Protein AF-A0A2N1J8H8-F1 (afdb_monomer)

Sequence (766 aa):
MTPIATALTHAVAGLRYPIVVGPMANAAGGALAGAVSRAGALGFIGAGYFTEAKLEAEVAEARAVLGEARDARLGVGIGFLVWKLQEAPQAARGLLDSALAHRPCALWLSFGDADATAAWAAYVRERDAAVRGTLDPIRLFYTACTLHEAQCIAETGDADVLVLQGHEAGGHGSEASPSRDNFLASVLRARSTWSVPKQPVLLTAGGMCTGNAVAAQLAFGADGAVLGTRFLPTHESMYTDAQKQCVLRATEKDTLRSLAFDEARNTLGWPTGVDGRGLRNATVADYEAALRTHSAPGAVPGAAARQQRYKEAVIQGDTDRIITWAGTGVGQVHALSSAADAVDAVAQALVADEEIEFGSLGDRAGTSELEADAVQERLLGEGPGTPTSEAPQHYGSAVAPVLSYCMASISMTVINKFTVSGAGFTMNLLVLLCQCAVGILMVYAAKMLGYIQLRDLNMRDVKAWFPISTMLVFVIWTGSKALQFMDIPIYTIFKNLTIILIAYGEVLWFDGHITRLVFISFLLMVLSSFVAAWPDIVGGEPAAVVPHARALATAQAAQAAAPAAQGWALGQNGYLWMLTNCLVSAVFVLVMRKRIKLTGFKDWDTMFYNNLLSIPVLLVMSLLLENWSAETLERNFPHQRRGSLILAVALSGTGGVAISYTTAWCIRTTSSTTYSMVGALNKLPLALSGMVFFGNRATIYNSLGIAIGFLAGIVYAVGKNKQAEAARLANTAATGTATVHAAGGGHGSDPKGVIPTHTRAHVRND

Foldseek 3Di:
DAFDDFLCCVLFPQARAQEEADADVLWFFLLLQLLLLLLRHEYEHNCAPHALVRVVVRLVSSCVSNVHDQLDARSYEYEYELLSCVVPVVRSLVSLLSVLLSNYLAYEYEQDDLVSSLVVLVSSQVSNVVRVPPDDGRAYEYEDQALVSQLSVQQSQRHQEYEHEAPLAWWKDFLPGHHQLVRLVSCVVCVVVRPHPDRHQYEYEHLDQALVVFLVVVVSPHRHYHDHLNCSLEPSTSDDPLLNVLLQPDALVQKDWDCLLCLLVVNPSHPPRMTGIWGDAVSVVVQVVQVVVDDDPDDRPCSVVSNVVQVVCVVVSPSRRDTHIHGSNSNVHNDRYHSSVSSCRSVVSNCVVVPPDPDDDDDDDDDDPPCPVVVVVVVVADDFFFFDDDDQAPPVPQPVLLVLLLVLVVVLVVLCCVQQVDQQRFLPLVLLLLLLVLLLVVLVVCVVVVN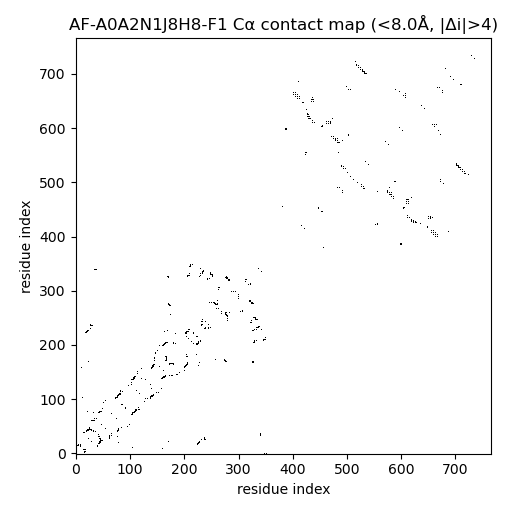DDEHDDDVVCLVLCLVLLLLVVLLVVLLVLLVLQDPPLVLLLLLLVLLVVLVVVCCVPPVDDQDPLLVVLSVLLSVLSCLLCVCVVPVPPPPPDDPSVVSSSVSSNVVVDDPDDDDDPPSNDSVVSSVSSSVSLSCSLSSLLRVCRGRVDALSNQLNSSSVSNNVSSVVCSVVPPDPDPVSCCSNQPPVCNVVSSVSSSVSSVSSSSNSSSLSVSCNSDNSSRSSLSVSLSVLVVVVCCCVPVVPDDDPSNVVSSVSSVVSVVSNVVSVVVVSVVVVVVVVVVVVVVVVVVPDDDDDDDDDDDDDDDDDDDDDDD

InterPro domains:
  IPR004136 Nitronate monooxygenase [cd04730] (15-262)
  IPR013657 HUT1 [PF08449] (404-718)
  IPR013785 Aldolase-type TIM barrel [G3DSA:3.20.20.70] (8-355)
  IPR037185 Multidrug transporter EmrE superfamily [SSF103481] (612-721)

Structure (mmCIF, N/CA/C/O backbone):
data_AF-A0A2N1J8H8-F1
#
_entry.id   AF-A0A2N1J8H8-F1
#
loop_
_atom_site.group_PDB
_atom_site.id
_atom_site.type_symbol
_atom_site.label_atom_id
_atom_site.label_alt_id
_atom_site.label_comp_id
_atom_site.label_asym_id
_atom_site.label_entity_id
_atom_site.label_seq_id
_atom_site.pdbx_PDB_ins_code
_atom_site.Cartn_x
_atom_site.Cartn_y
_atom_site.Cartn_z
_atom_site.occupancy
_atom_site.B_iso_or_equiv
_atom_site.auth_seq_id
_atom_site.auth_comp_id
_atom_site.auth_asym_id
_atom_site.auth_atom_id
_atom_site.pdbx_PDB_model_num
ATOM 1 N N . MET A 1 1 ? -20.606 -19.413 -0.247 1.00 60.94 1 MET A N 1
ATOM 2 C CA . MET A 1 1 ? -19.130 -19.445 -0.331 1.00 60.94 1 MET A CA 1
ATOM 3 C C . MET A 1 1 ? -18.599 -20.199 0.875 1.00 60.94 1 MET A C 1
ATOM 5 O O . MET A 1 1 ? -19.268 -20.176 1.908 1.00 60.94 1 MET A O 1
ATOM 9 N N . THR A 1 2 ? -17.469 -20.889 0.741 1.00 70.06 2 THR A N 1
ATOM 10 C CA . THR A 1 2 ? -16.857 -21.658 1.835 1.00 70.06 2 THR A CA 1
ATOM 11 C C . THR A 1 2 ? -16.294 -20.706 2.904 1.00 70.06 2 THR A C 1
ATOM 13 O O . THR A 1 2 ? -15.737 -19.669 2.541 1.00 70.06 2 THR A O 1
ATOM 16 N N . PRO A 1 3 ? -16.471 -20.990 4.209 1.00 79.00 3 PRO A N 1
ATOM 17 C CA . PRO A 1 3 ? -15.834 -20.221 5.280 1.00 79.00 3 PRO A CA 1
ATOM 18 C C . PRO A 1 3 ? -14.303 -20.260 5.188 1.00 79.00 3 PRO A C 1
ATOM 20 O O . PRO A 1 3 ? -13.740 -21.278 4.794 1.00 79.00 3 PRO A O 1
ATOM 23 N N . ILE A 1 4 ? -13.636 -19.185 5.612 1.00 83.44 4 ILE A N 1
ATOM 24 C CA . ILE A 1 4 ? -12.170 -19.076 5.615 1.00 83.44 4 ILE A CA 1
ATOM 25 C C . ILE A 1 4 ? -11.663 -19.202 7.053 1.00 83.44 4 ILE A C 1
ATOM 27 O O . ILE A 1 4 ? -12.005 -18.393 7.921 1.00 83.44 4 ILE A O 1
ATOM 31 N N . ALA A 1 5 ? -10.837 -20.215 7.308 1.00 87.56 5 ALA A N 1
ATOM 32 C CA . ALA A 1 5 ? -10.277 -20.488 8.629 1.00 87.56 5 ALA A CA 1
ATOM 33 C C . ALA A 1 5 ? -9.035 -19.621 8.909 1.00 87.56 5 ALA A C 1
ATOM 35 O O . ALA A 1 5 ? -8.011 -19.746 8.241 1.00 87.56 5 ALA A O 1
ATOM 36 N N . THR A 1 6 ? -9.113 -18.762 9.926 1.00 92.81 6 THR A N 1
ATOM 37 C CA . THR A 1 6 ? -7.999 -17.980 10.484 1.00 92.81 6 THR A CA 1
ATOM 38 C C . THR A 1 6 ? -8.118 -17.946 12.009 1.00 92.81 6 THR A C 1
ATOM 40 O O . THR A 1 6 ? -9.150 -18.326 12.572 1.00 92.81 6 THR A O 1
ATOM 43 N N . ALA A 1 7 ? -7.098 -17.448 12.718 1.00 94.06 7 ALA A N 1
ATOM 44 C CA . ALA A 1 7 ? -7.204 -17.288 14.169 1.00 94.06 7 ALA A CA 1
ATOM 45 C C . ALA A 1 7 ? -8.368 -16.358 14.570 1.00 94.06 7 ALA A C 1
ATOM 47 O O . ALA A 1 7 ? -9.003 -16.588 15.599 1.00 94.06 7 ALA A O 1
ATOM 48 N N . LEU A 1 8 ? -8.705 -15.360 13.739 1.00 96.06 8 LEU A N 1
ATOM 49 C CA . LEU A 1 8 ? -9.860 -14.488 13.958 1.00 96.06 8 LEU A CA 1
ATOM 50 C C . LEU A 1 8 ? -11.186 -15.254 13.844 1.00 96.06 8 LEU A C 1
ATOM 52 O O . LEU A 1 8 ? -12.030 -15.126 14.733 1.00 96.06 8 LEU A O 1
ATOM 56 N N . THR A 1 9 ? -11.382 -16.045 12.783 1.00 93.81 9 THR A N 1
ATOM 57 C CA . THR A 1 9 ? -12.647 -16.780 12.578 1.00 93.81 9 THR A CA 1
ATOM 58 C C . THR A 1 9 ? -12.840 -17.917 13.579 1.00 93.81 9 THR A C 1
ATOM 60 O O . THR A 1 9 ? -13.972 -18.289 13.871 1.00 93.81 9 THR A O 1
ATOM 63 N N . HIS A 1 10 ? -11.763 -18.401 14.203 1.00 92.56 10 HIS A N 1
ATOM 64 C CA . HIS A 1 10 ? -11.850 -19.294 15.361 1.00 92.56 10 HIS A CA 1
ATOM 65 C C . HIS A 1 10 ? -12.110 -18.551 16.679 1.00 92.56 10 HIS A C 1
ATOM 67 O O . HIS A 1 10 ? -12.786 -19.076 17.564 1.00 92.56 10 HIS A O 1
ATOM 73 N N . ALA A 1 11 ? -11.572 -17.340 16.841 1.00 90.69 11 ALA A N 1
ATOM 74 C CA . ALA A 1 11 ? -11.742 -16.568 18.068 1.00 90.69 11 ALA A CA 1
ATOM 75 C C . ALA A 1 11 ? -13.184 -16.069 18.246 1.00 90.69 11 ALA A C 1
ATOM 77 O O . ALA A 1 11 ? -13.678 -16.016 19.376 1.00 90.69 11 ALA A O 1
ATOM 78 N N . VAL A 1 12 ? -13.870 -15.713 17.157 1.00 91.62 12 VAL A N 1
ATOM 79 C CA . VAL A 1 12 ? -15.234 -15.166 17.189 1.00 91.62 12 VAL A CA 1
ATOM 80 C C . VAL A 1 12 ? -16.218 -16.166 16.587 1.00 91.62 12 VAL A C 1
ATOM 82 O O . VAL A 1 12 ? -16.220 -16.408 15.383 1.00 91.62 12 VAL A O 1
ATOM 85 N N . ALA A 1 13 ? -17.085 -16.730 17.429 1.00 86.81 13 ALA A N 1
ATOM 86 C CA . ALA A 1 13 ? -18.087 -17.701 16.999 1.00 86.81 13 ALA A CA 1
ATOM 87 C C . ALA A 1 13 ? -19.035 -17.115 15.934 1.00 86.81 13 ALA A C 1
ATOM 89 O O . ALA A 1 13 ? -19.522 -15.995 16.076 1.00 86.81 13 ALA A O 1
ATOM 90 N N . GLY A 1 14 ? -19.318 -17.895 14.886 1.00 86.88 14 GLY A N 1
ATOM 91 C CA . GLY A 1 14 ? -20.237 -17.518 13.803 1.00 86.88 14 GLY A CA 1
ATOM 92 C C . GLY A 1 14 ? -19.615 -16.689 12.671 1.00 86.88 14 GLY A C 1
ATOM 93 O O . GLY A 1 14 ? -20.275 -16.463 11.656 1.00 86.88 14 GLY A O 1
ATOM 94 N N . LEU A 1 15 ? -18.349 -16.281 12.800 1.00 93.69 15 LEU A N 1
ATOM 95 C CA . LEU A 1 15 ? -17.641 -15.512 11.781 1.00 93.69 15 LEU A CA 1
ATOM 96 C C . LEU A 1 15 ? -17.184 -16.416 10.620 1.00 93.69 15 LEU A C 1
ATOM 98 O O . LEU A 1 15 ? -16.481 -17.400 10.836 1.00 93.69 15 LEU A O 1
ATOM 102 N N . ARG A 1 16 ? -17.566 -16.085 9.378 1.00 94.12 16 ARG A N 1
ATOM 103 C CA . ARG A 1 16 ? -17.206 -16.866 8.173 1.00 94.12 16 ARG A CA 1
ATOM 104 C C . ARG A 1 16 ? -15.985 -16.323 7.446 1.00 94.12 16 ARG A C 1
ATOM 106 O O . ARG A 1 16 ? -15.246 -17.099 6.846 1.00 94.12 16 ARG A O 1
ATOM 113 N N . TYR A 1 17 ? -15.798 -15.008 7.472 1.00 96.12 17 TYR A N 1
ATOM 114 C CA . TYR A 1 17 ? -14.721 -14.327 6.766 1.00 96.12 17 TYR A CA 1
ATOM 115 C C . TYR A 1 17 ? -13.886 -13.506 7.751 1.00 96.12 17 TYR A C 1
ATOM 117 O O . TYR A 1 17 ? -14.459 -12.881 8.647 1.00 96.12 17 TYR A O 1
ATOM 125 N N . PRO A 1 18 ? -12.553 -13.434 7.585 1.00 96.88 18 PRO A N 1
ATOM 126 C CA . PRO A 1 18 ? -11.658 -12.694 8.475 1.00 96.88 18 PRO A CA 1
ATOM 127 C C . PRO A 1 18 ? -11.700 -11.175 8.205 1.00 96.88 18 PRO A C 1
ATOM 129 O O . PRO A 1 18 ? -10.675 -10.510 8.043 1.00 96.88 18 PRO A O 1
ATOM 132 N N . ILE A 1 19 ? -12.913 -10.630 8.116 1.00 98.06 19 ILE A N 1
ATOM 133 C CA . ILE A 1 19 ? -13.230 -9.248 7.762 1.00 98.06 19 ILE A CA 1
ATOM 134 C C . ILE A 1 19 ? -13.938 -8.617 8.956 1.00 98.06 19 ILE A C 1
ATOM 136 O O . ILE A 1 19 ? -14.915 -9.160 9.471 1.00 98.06 19 ILE A O 1
ATOM 140 N N . VAL A 1 20 ? -13.472 -7.442 9.363 1.00 98.62 20 VAL A N 1
ATOM 141 C CA . VAL A 1 20 ? -14.064 -6.653 10.442 1.00 98.62 20 VAL A CA 1
ATOM 142 C C . VAL A 1 20 ? -14.386 -5.250 9.934 1.00 98.62 20 VAL A C 1
ATOM 144 O O . VAL A 1 20 ? -13.575 -4.623 9.255 1.00 98.62 20 VAL A O 1
ATOM 147 N N . VAL A 1 21 ? -15.551 -4.722 10.294 1.00 98.19 21 VAL A N 1
ATOM 148 C CA . VAL A 1 21 ? -15.883 -3.301 10.141 1.00 98.19 21 VAL A CA 1
ATOM 149 C C . VAL A 1 21 ? -15.755 -2.647 11.506 1.00 98.19 21 VAL A C 1
ATOM 151 O O . VAL A 1 21 ? -16.494 -2.980 12.429 1.00 98.19 21 VAL A O 1
ATOM 154 N N . GLY A 1 22 ? -14.768 -1.760 11.642 1.00 94.62 22 GLY A N 1
ATOM 155 C CA . GLY A 1 22 ? -14.428 -1.143 12.924 1.00 94.62 22 GLY A CA 1
ATOM 156 C C . GLY A 1 22 ? -15.506 -0.186 13.460 1.00 94.62 22 GLY A C 1
ATOM 157 O O . GLY A 1 22 ? -16.370 0.265 12.704 1.00 94.62 22 GLY A O 1
ATOM 158 N N . PRO A 1 23 ? -15.445 0.167 14.757 1.00 96.56 23 PRO A N 1
ATOM 159 C CA . PRO A 1 23 ? -16.376 1.100 15.386 1.00 96.56 23 PRO A CA 1
ATOM 160 C C . PRO A 1 23 ? -16.139 2.530 14.880 1.00 96.56 23 PRO A C 1
ATOM 162 O O . PRO A 1 23 ? -15.254 3.242 15.350 1.00 96.56 23 PRO A O 1
ATOM 165 N N . MET A 1 24 ? -16.939 2.972 13.911 1.00 96.12 24 MET A N 1
ATOM 166 C CA . MET A 1 24 ? -16.829 4.310 13.321 1.00 96.12 24 MET A CA 1
ATOM 167 C C . MET A 1 24 ? -17.921 5.234 13.873 1.00 96.12 24 MET A C 1
ATOM 169 O O . MET A 1 24 ? -19.064 5.184 13.428 1.00 96.12 24 MET A O 1
ATOM 173 N N . ALA A 1 25 ? -17.593 6.103 14.830 1.00 90.62 25 ALA A N 1
ATOM 174 C CA . ALA A 1 25 ? -18.580 7.005 15.428 1.00 90.62 25 ALA A CA 1
ATOM 175 C C . ALA A 1 25 ? -19.262 7.909 14.376 1.00 90.62 25 ALA A C 1
ATOM 177 O O . ALA A 1 25 ? -18.596 8.666 13.668 1.00 90.62 25 ALA A O 1
ATOM 178 N N . ASN A 1 26 ? -20.598 7.887 14.329 1.00 90.06 26 ASN A N 1
ATOM 179 C CA . ASN A 1 26 ? -21.436 8.570 13.326 1.00 90.06 26 ASN A CA 1
ATOM 180 C C . ASN A 1 26 ? -21.254 8.076 11.874 1.00 90.06 26 ASN A C 1
ATOM 182 O O . ASN A 1 26 ? -21.607 8.793 10.941 1.00 90.06 26 ASN A O 1
ATOM 186 N N . ALA A 1 27 ? -20.690 6.883 11.666 1.00 94.25 27 ALA A N 1
ATOM 187 C CA . ALA A 1 27 ? -20.627 6.240 10.349 1.00 94.25 27 ALA A CA 1
ATOM 188 C C . ALA A 1 27 ? -21.101 4.783 10.416 1.00 94.25 27 ALA A C 1
ATOM 190 O O . ALA A 1 27 ? -21.915 4.352 9.605 1.00 94.25 27 ALA A O 1
ATOM 191 N N . ALA A 1 28 ? -20.627 4.047 11.422 1.00 90.88 28 ALA A N 1
ATOM 192 C CA . ALA A 1 28 ? -21.124 2.736 11.792 1.00 90.88 28 ALA A CA 1
ATOM 193 C C . ALA A 1 28 ? -22.205 2.877 12.870 1.00 90.88 28 ALA A C 1
ATOM 195 O O . ALA A 1 28 ? -21.970 3.478 13.920 1.00 90.88 28 ALA A O 1
ATOM 196 N N . GLY A 1 29 ? -23.370 2.301 12.589 1.00 95.31 29 GLY A N 1
ATOM 197 C CA . GLY A 1 29 ? -24.490 2.150 13.514 1.00 95.31 29 GLY A CA 1
ATOM 198 C C . GLY A 1 29 ? -24.953 0.696 13.582 1.00 95.31 29 GLY A C 1
ATOM 199 O O . GLY A 1 29 ? -24.333 -0.193 12.987 1.00 95.31 29 GLY A O 1
ATOM 200 N N . GLY A 1 30 ? -26.055 0.462 14.286 1.00 97.94 30 GLY A N 1
ATOM 201 C CA . GLY A 1 30 ? -26.683 -0.839 14.468 1.00 97.94 30 GLY A CA 1
ATOM 202 C C . GLY A 1 30 ? -27.010 -1.521 13.146 1.00 97.94 30 GLY A C 1
ATOM 203 O O . GLY A 1 30 ? -26.652 -2.685 12.955 1.00 97.94 30 GLY A O 1
ATOM 204 N N . ALA A 1 31 ? -27.595 -0.775 12.202 1.00 98.44 31 ALA A N 1
ATOM 205 C CA . ALA A 1 31 ? -27.906 -1.276 10.864 1.00 98.44 31 ALA A CA 1
ATOM 206 C C . ALA A 1 31 ? -26.677 -1.848 10.137 1.00 98.44 31 ALA A C 1
ATOM 208 O O . ALA A 1 31 ? -26.690 -3.007 9.716 1.00 98.44 31 ALA A O 1
ATOM 209 N N . LEU A 1 32 ? -25.596 -1.062 10.020 1.00 98.69 32 LEU A N 1
ATOM 210 C CA . LEU A 1 32 ? -24.372 -1.498 9.341 1.00 98.69 32 LEU A CA 1
ATOM 211 C C . LEU A 1 32 ? -23.721 -2.677 10.068 1.00 98.69 32 LEU A C 1
ATOM 213 O O . LEU A 1 32 ? -23.362 -3.667 9.432 1.00 98.69 32 LEU A O 1
ATOM 217 N N . ALA A 1 33 ? -23.590 -2.593 11.394 1.00 98.56 33 ALA A N 1
ATOM 218 C CA . ALA A 1 33 ? -22.957 -3.642 12.184 1.00 98.56 33 ALA A CA 1
ATOM 219 C C . ALA A 1 33 ? -23.712 -4.977 12.063 1.00 98.56 33 ALA A C 1
ATOM 221 O O . ALA A 1 33 ? -23.093 -6.023 11.844 1.00 98.56 33 ALA A O 1
ATOM 222 N N . GLY A 1 34 ? -25.046 -4.939 12.141 1.00 98.25 34 GLY A N 1
ATOM 223 C CA . GLY A 1 34 ? -25.900 -6.110 11.969 1.00 98.25 34 GLY A CA 1
ATOM 224 C C . GLY A 1 34 ? -25.837 -6.677 10.550 1.00 98.25 34 GLY A C 1
ATOM 225 O O . GLY A 1 34 ? -25.728 -7.890 10.381 1.00 98.25 34 GLY A O 1
ATOM 226 N N . ALA A 1 35 ? -25.840 -5.824 9.520 1.00 98.56 35 ALA A N 1
ATOM 227 C CA . ALA A 1 35 ? -25.826 -6.266 8.124 1.00 98.56 35 ALA A CA 1
ATOM 228 C C . AL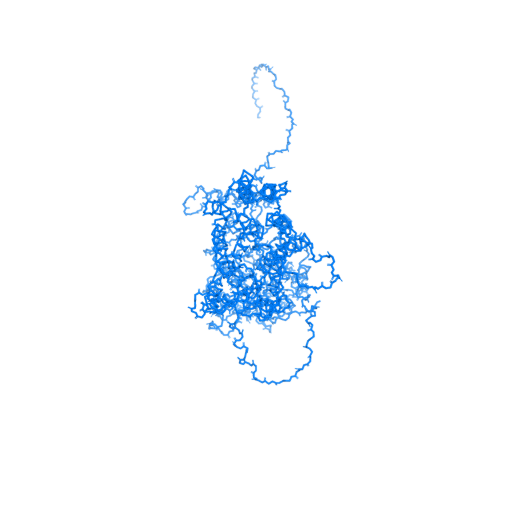A A 1 35 ? -24.499 -6.941 7.744 1.00 98.56 35 ALA A C 1
ATOM 230 O O . ALA A 1 35 ? -24.507 -8.011 7.133 1.00 98.56 35 ALA A O 1
ATOM 231 N N . VAL A 1 36 ? -23.372 -6.365 8.176 1.00 98.50 36 VAL A N 1
ATOM 232 C CA . VAL A 1 36 ? -22.028 -6.954 8.038 1.00 98.50 36 VAL A CA 1
ATOM 233 C C . VAL A 1 36 ? -21.953 -8.306 8.748 1.00 98.50 36 VAL A C 1
ATOM 235 O O . VAL A 1 36 ? -21.446 -9.277 8.180 1.00 98.50 36 VAL A O 1
ATOM 238 N N . SER A 1 37 ? -22.500 -8.387 9.964 1.00 98.12 37 SER A N 1
ATOM 239 C CA . SER A 1 37 ? -22.443 -9.606 10.778 1.00 98.12 37 SER A CA 1
ATOM 240 C C . SER A 1 37 ? -23.304 -10.730 10.207 1.00 98.12 37 SER A C 1
ATOM 242 O O . SER A 1 37 ? -22.849 -11.865 10.068 1.00 98.12 37 SER A O 1
ATOM 244 N N . ARG A 1 38 ? -24.502 -10.402 9.712 1.00 97.25 38 ARG A N 1
ATOM 245 C CA . ARG A 1 38 ? -25.360 -11.335 8.966 1.00 97.25 38 ARG A CA 1
ATOM 246 C C . ARG A 1 38 ? -24.676 -11.866 7.698 1.00 97.25 38 ARG A C 1
ATOM 248 O O . ARG A 1 38 ? -24.792 -13.052 7.370 1.00 97.25 38 ARG A O 1
ATOM 255 N N . ALA A 1 39 ? -23.923 -11.010 7.005 1.00 96.81 39 ALA A N 1
ATOM 256 C CA . ALA A 1 39 ? -23.149 -11.380 5.821 1.00 96.81 39 ALA A CA 1
ATOM 257 C C . ALA A 1 39 ? -21.920 -12.260 6.136 1.00 96.81 39 ALA A C 1
ATOM 259 O O . ALA A 1 39 ? -21.361 -12.878 5.230 1.00 96.81 39 ALA A O 1
ATOM 260 N N . GLY A 1 40 ? -21.568 -12.453 7.412 1.00 95.44 40 GLY A N 1
ATOM 261 C CA . GLY A 1 40 ? -20.526 -13.387 7.855 1.00 95.44 40 GLY A CA 1
ATOM 262 C C . GLY A 1 40 ? -19.160 -12.751 8.097 1.00 95.44 40 GLY A C 1
ATOM 263 O O . GLY A 1 40 ? -18.188 -13.485 8.265 1.00 95.44 40 GLY A O 1
ATOM 264 N N . ALA A 1 41 ? -19.088 -11.420 8.108 1.00 97.94 41 ALA A N 1
ATOM 265 C CA . ALA A 1 41 ? -17.981 -10.633 8.652 1.00 97.94 41 ALA A CA 1
ATOM 266 C C . ALA A 1 41 ? -18.319 -10.193 10.096 1.00 97.94 41 ALA A C 1
ATOM 268 O O . ALA A 1 41 ? -19.341 -10.607 10.624 1.00 97.94 41 ALA A O 1
ATOM 269 N N . LEU A 1 42 ? -17.487 -9.392 10.769 1.00 98.50 42 LEU A N 1
ATOM 270 C CA . LEU A 1 42 ? -17.792 -8.861 12.107 1.00 98.50 42 LEU A CA 1
ATOM 271 C C . LEU A 1 42 ? -18.030 -7.352 12.045 1.00 98.50 42 LEU A C 1
ATOM 273 O O . LEU A 1 42 ? -17.133 -6.594 11.681 1.00 98.50 42 LEU A O 1
ATOM 277 N N . GLY A 1 43 ? -19.226 -6.905 12.419 1.00 98.38 43 GLY A N 1
ATOM 278 C CA . GLY A 1 43 ? -19.567 -5.487 12.517 1.00 98.38 43 GLY A CA 1
ATOM 279 C C . GLY A 1 43 ? -19.444 -4.941 13.940 1.00 98.38 43 GLY A C 1
ATOM 280 O O . GLY A 1 43 ? -19.748 -5.642 14.906 1.00 98.38 43 GLY A O 1
ATOM 281 N N . PHE A 1 44 ? -19.048 -3.672 14.068 1.00 98.62 44 PHE A N 1
ATOM 282 C CA . PHE A 1 44 ? -19.009 -2.953 15.344 1.00 98.62 44 PHE A CA 1
ATOM 283 C C . PHE A 1 44 ? -19.891 -1.700 15.346 1.00 98.62 44 PHE A C 1
ATOM 285 O O . PHE A 1 44 ? -19.879 -0.915 14.399 1.00 98.62 44 PHE A O 1
ATOM 292 N N . ILE A 1 45 ? -20.584 -1.467 16.462 1.00 98.56 45 ILE A N 1
ATOM 293 C CA . ILE A 1 45 ? -21.255 -0.196 16.772 1.00 98.56 45 ILE A CA 1
ATOM 294 C C . ILE A 1 45 ? -20.238 0.766 17.404 1.00 98.56 45 ILE A C 1
ATOM 296 O O . ILE A 1 45 ? -19.531 0.399 18.343 1.00 98.56 45 ILE A O 1
ATOM 300 N N . GLY A 1 46 ? -20.158 2.010 16.921 1.00 96.50 46 GLY A N 1
ATOM 301 C CA . GLY A 1 46 ? -19.260 3.035 17.468 1.00 96.50 46 GLY A CA 1
ATOM 302 C C . GLY A 1 46 ? -19.894 3.866 18.587 1.00 96.50 46 GLY A C 1
ATOM 303 O O . GLY A 1 46 ? -20.392 4.957 18.321 1.00 96.50 46 GLY A O 1
ATOM 304 N N . ALA A 1 47 ? -19.829 3.398 19.837 1.00 95.31 47 ALA A N 1
ATOM 305 C CA . ALA A 1 47 ? -20.536 3.987 20.982 1.00 95.31 47 ALA A CA 1
ATOM 306 C C . ALA A 1 47 ? -19.781 5.112 21.722 1.00 95.31 47 ALA A C 1
ATOM 308 O O . ALA A 1 47 ? -20.257 5.608 22.741 1.0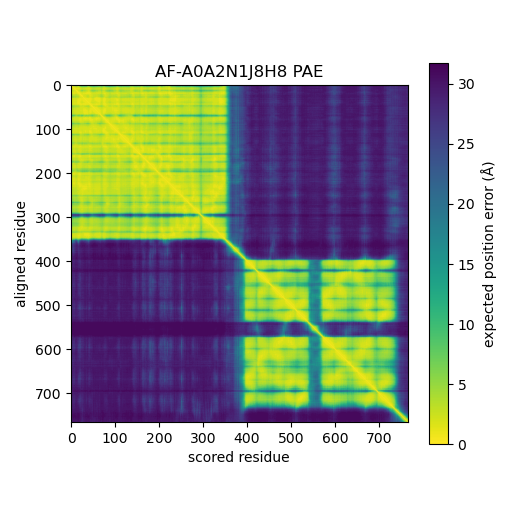0 95.31 47 ALA A O 1
ATOM 309 N N . GLY A 1 48 ? -18.627 5.562 21.215 1.00 86.69 48 GLY A N 1
ATOM 310 C CA . GLY A 1 48 ? -17.731 6.501 21.914 1.00 86.69 48 GLY A CA 1
ATOM 311 C C . GLY A 1 48 ? -18.323 7.866 22.314 1.00 86.69 48 GLY A C 1
ATOM 312 O O . GLY A 1 48 ? -17.732 8.546 23.145 1.00 86.69 48 GLY A O 1
ATOM 313 N N . TYR A 1 49 ? -19.471 8.264 21.754 1.00 90.19 49 TYR A N 1
ATOM 314 C CA . TYR A 1 49 ? -20.182 9.511 22.090 1.00 90.19 49 TYR A CA 1
ATOM 315 C C . TYR A 1 49 ? -21.666 9.286 22.425 1.00 90.19 49 TYR A C 1
ATOM 317 O O . TYR A 1 49 ? -22.462 10.224 22.379 1.00 90.19 49 TYR A O 1
ATOM 325 N N . PHE A 1 50 ? -22.076 8.042 22.675 1.00 94.25 50 PHE A N 1
ATOM 326 C CA . PHE A 1 50 ? -23.484 7.712 22.876 1.00 94.25 50 PHE A CA 1
ATOM 327 C C . PHE A 1 50 ? -23.939 7.947 24.313 1.00 94.25 50 PHE A C 1
ATOM 329 O O . PHE A 1 50 ? -23.171 7.867 25.267 1.00 94.25 50 PHE A O 1
ATOM 336 N N . THR A 1 51 ? -25.238 8.196 24.449 1.00 94.06 51 THR A N 1
ATOM 337 C CA . THR A 1 51 ? -25.969 8.003 25.701 1.00 94.06 51 THR A CA 1
ATOM 338 C C . THR A 1 51 ? -26.452 6.556 25.789 1.00 94.06 51 THR A C 1
ATOM 340 O O . THR A 1 51 ? -26.548 5.872 24.768 1.00 94.06 51 THR A O 1
ATOM 343 N N . GLU A 1 52 ? -26.839 6.101 26.980 1.00 94.31 52 GLU A N 1
ATOM 344 C CA . GLU A 1 52 ? -27.440 4.769 27.163 1.00 94.31 52 GLU A CA 1
ATOM 345 C C . GLU A 1 52 ? -28.670 4.561 26.265 1.00 94.31 52 GLU A C 1
ATOM 347 O O . GLU A 1 52 ? -28.804 3.528 25.618 1.00 94.31 52 GLU A O 1
ATOM 352 N N . ALA A 1 53 ? -29.527 5.579 26.130 1.00 96.06 53 ALA A N 1
ATOM 353 C CA . ALA A 1 53 ? -30.705 5.511 25.264 1.00 96.06 53 ALA A CA 1
ATOM 354 C C . ALA A 1 53 ? -30.345 5.355 23.776 1.00 96.06 53 ALA A C 1
ATOM 356 O O . ALA A 1 53 ? -31.012 4.620 23.047 1.00 96.06 53 ALA A O 1
ATOM 357 N N . LYS A 1 54 ? -29.288 6.037 23.310 1.00 96.06 54 LYS A N 1
ATOM 358 C CA . LYS A 1 54 ? -28.817 5.891 21.927 1.00 96.06 54 LYS A CA 1
ATOM 359 C C . LYS A 1 54 ? -28.199 4.513 21.707 1.00 96.06 54 LYS A C 1
ATOM 361 O O . LYS A 1 54 ? -28.468 3.903 20.680 1.00 96.06 54 LYS A O 1
ATOM 366 N N . LEU A 1 55 ? -27.426 4.015 22.670 1.00 97.12 55 LEU A N 1
ATOM 367 C CA . LEU A 1 55 ? -26.873 2.665 22.625 1.00 97.12 55 LEU A CA 1
ATOM 368 C C . LEU A 1 55 ? -27.980 1.604 22.530 1.00 97.12 55 LEU A C 1
ATOM 370 O O . LEU A 1 55 ? -27.908 0.746 21.655 1.00 97.12 55 LEU A O 1
ATOM 374 N N . GLU A 1 56 ? -29.020 1.698 23.364 1.00 96.69 56 GLU A N 1
ATOM 375 C CA . GLU A 1 56 ? -30.168 0.779 23.340 1.00 96.69 56 GLU A CA 1
ATOM 376 C C . GLU A 1 56 ? -30.845 0.757 21.962 1.00 96.69 56 GLU A C 1
ATOM 378 O O . GLU A 1 56 ? -31.148 -0.312 21.435 1.00 96.69 56 GLU A O 1
ATOM 383 N N . ALA A 1 57 ? -31.044 1.928 21.347 1.00 97.50 57 ALA A N 1
ATOM 384 C CA . ALA A 1 57 ? -31.655 2.034 20.024 1.00 97.50 57 ALA A CA 1
ATOM 385 C C . ALA A 1 57 ? -30.805 1.366 18.927 1.00 97.50 57 ALA A C 1
ATOM 387 O O . ALA A 1 57 ? -31.335 0.631 18.097 1.00 97.50 57 ALA A O 1
ATOM 388 N N . GLU A 1 58 ? -29.489 1.582 18.942 1.00 97.88 58 GLU A N 1
ATOM 389 C CA . GLU A 1 58 ? -28.562 1.008 17.957 1.00 97.88 58 GLU A CA 1
ATOM 390 C C . GLU A 1 58 ? -28.411 -0.510 18.141 1.00 97.88 58 GLU A C 1
ATOM 392 O O . GLU A 1 58 ? -28.360 -1.259 17.167 1.00 97.88 58 GLU A O 1
ATOM 397 N N . VAL A 1 59 ? -28.407 -0.999 19.385 1.00 97.88 59 VAL A N 1
ATOM 398 C CA . VAL A 1 59 ? -28.424 -2.442 19.662 1.00 97.88 59 VAL A CA 1
ATOM 399 C C . VAL A 1 59 ? -29.742 -3.071 19.213 1.00 97.88 59 VAL A C 1
ATOM 401 O O . VAL A 1 59 ? -29.730 -4.142 18.603 1.00 97.88 59 VAL A O 1
ATOM 404 N N . ALA A 1 60 ? -30.879 -2.419 19.469 1.00 97.19 60 ALA A N 1
ATOM 405 C CA . ALA A 1 60 ? -32.180 -2.898 19.010 1.00 97.19 60 ALA A CA 1
ATOM 406 C C . ALA A 1 60 ? -32.239 -2.996 17.477 1.00 97.19 60 ALA A C 1
ATOM 408 O O . ALA A 1 60 ? -32.743 -3.987 16.946 1.00 97.19 60 ALA A O 1
ATOM 409 N N . GLU A 1 61 ? -31.675 -2.016 16.769 1.00 97.56 61 GLU A N 1
ATOM 410 C CA . GLU A 1 61 ? -31.564 -2.043 15.311 1.00 97.56 61 GLU A CA 1
ATOM 411 C C . GLU A 1 61 ? -30.657 -3.184 14.824 1.00 97.56 61 GLU A C 1
ATOM 413 O O . GLU A 1 61 ? -31.056 -3.948 13.944 1.00 97.56 61 GLU A O 1
ATOM 418 N N . ALA A 1 62 ? -29.482 -3.378 15.436 1.00 98.06 62 ALA A N 1
ATOM 419 C CA . ALA A 1 62 ? -28.591 -4.490 15.097 1.00 98.06 62 ALA A CA 1
ATOM 420 C C . ALA A 1 62 ? -29.274 -5.856 15.280 1.00 98.06 62 ALA A C 1
ATOM 422 O O . ALA A 1 62 ? -29.203 -6.708 14.390 1.00 98.06 62 ALA A O 1
ATOM 423 N N . ARG A 1 63 ? -29.997 -6.052 16.394 1.00 97.44 63 ARG A N 1
ATOM 424 C CA . ARG A 1 63 ? -30.773 -7.280 16.642 1.00 97.44 63 ARG A CA 1
ATOM 425 C C . ARG A 1 63 ? -31.873 -7.482 15.610 1.00 97.44 63 ARG A C 1
ATOM 427 O O . ARG A 1 63 ? -32.061 -8.606 15.153 1.00 97.44 63 ARG A O 1
ATOM 434 N N . ALA A 1 64 ? -32.576 -6.417 15.223 1.00 97.25 64 ALA A N 1
ATOM 435 C CA . ALA A 1 64 ? -33.612 -6.491 14.197 1.00 97.25 64 ALA A CA 1
ATOM 436 C C . ALA A 1 64 ? -33.037 -6.936 12.843 1.00 97.25 64 ALA A C 1
ATOM 438 O O . ALA A 1 64 ? -33.631 -7.777 12.170 1.00 97.25 64 ALA A O 1
ATOM 439 N N . VAL A 1 65 ? -31.855 -6.435 12.468 1.00 97.19 65 VAL A N 1
ATOM 440 C CA . VAL A 1 65 ? -31.162 -6.855 11.241 1.00 97.19 65 VAL A CA 1
ATOM 441 C C . VAL A 1 65 ? -30.693 -8.313 11.320 1.00 97.19 65 VAL A C 1
ATOM 443 O O . VAL A 1 65 ? -30.792 -9.036 10.325 1.00 97.19 65 VAL A O 1
ATOM 446 N N . LEU A 1 66 ? -30.208 -8.761 12.480 1.00 96.12 66 LEU A N 1
ATOM 447 C CA . LEU A 1 66 ? -29.727 -10.131 12.693 1.00 96.12 66 LEU A CA 1
ATOM 448 C C . LEU A 1 66 ? -30.847 -11.163 12.895 1.00 96.12 66 LEU A C 1
ATOM 450 O O . LEU A 1 66 ? -30.628 -12.347 12.653 1.00 96.12 66 LEU A O 1
ATOM 454 N N . GLY A 1 67 ? -32.041 -10.733 13.309 1.00 94.31 67 GLY A N 1
ATOM 455 C CA . GLY A 1 67 ? -33.121 -11.634 13.716 1.00 94.31 67 GLY A CA 1
ATOM 456 C C . GLY A 1 67 ? -32.863 -12.309 15.069 1.00 94.31 67 GLY A C 1
ATOM 457 O O . GLY A 1 67 ? -33.347 -13.413 15.310 1.00 94.31 67 GLY A O 1
ATOM 458 N N . GLU A 1 68 ? -32.083 -11.673 15.947 1.00 90.94 68 GLU A N 1
ATOM 459 C CA . GLU A 1 68 ? -31.683 -12.226 17.245 1.00 90.94 68 GLU A CA 1
ATOM 460 C C . GLU A 1 68 ? -32.667 -11.862 18.364 1.00 90.94 68 GLU A C 1
ATOM 462 O O . GLU A 1 68 ? -33.117 -10.720 18.491 1.00 90.94 68 GLU A O 1
ATOM 467 N N . ALA A 1 69 ? -32.958 -12.828 19.239 1.00 87.00 69 ALA A N 1
ATOM 468 C CA . ALA A 1 69 ? -33.712 -12.580 20.465 1.00 87.00 69 ALA A CA 1
ATOM 469 C C . ALA A 1 69 ? -32.911 -11.706 21.451 1.00 87.00 69 ALA A C 1
ATOM 471 O O . ALA A 1 69 ? -31.680 -11.700 21.432 1.00 87.00 69 ALA A O 1
ATOM 472 N N . ARG A 1 70 ? -33.606 -11.005 22.360 1.00 81.81 70 ARG A N 1
ATOM 473 C CA . ARG A 1 70 ? -32.973 -10.120 23.359 1.00 81.81 70 ARG A CA 1
ATOM 474 C C . ARG A 1 70 ? -31.974 -10.841 24.270 1.00 81.81 70 ARG A C 1
ATOM 476 O O . ARG A 1 70 ? -30.942 -10.266 24.591 1.00 81.81 70 ARG A O 1
ATOM 483 N N . ASP A 1 71 ? -32.262 -12.085 24.646 1.00 82.81 71 ASP A N 1
ATOM 484 C CA . ASP A 1 71 ? -31.451 -12.829 25.621 1.00 82.81 71 ASP A CA 1
ATOM 485 C C . ASP A 1 71 ? -30.255 -13.569 24.996 1.00 82.81 71 ASP A C 1
ATOM 487 O O . ASP A 1 71 ? -29.378 -14.056 25.720 1.00 82.81 71 ASP A O 1
ATOM 491 N N . ALA A 1 72 ? -30.209 -13.655 23.661 1.00 89.00 72 ALA A N 1
ATOM 492 C CA . ALA A 1 72 ? -29.108 -14.266 22.927 1.00 89.00 72 ALA A CA 1
ATOM 493 C C . ALA A 1 72 ? -27.866 -13.361 22.937 1.00 89.00 72 ALA A C 1
ATOM 495 O O . ALA A 1 72 ? -27.977 -12.130 23.001 1.00 89.00 72 ALA A O 1
ATOM 496 N N . ARG A 1 73 ? -26.681 -13.983 22.821 1.00 92.94 73 ARG A N 1
ATOM 497 C CA . ARG A 1 73 ? -25.433 -13.260 22.537 1.00 92.94 73 ARG A CA 1
ATOM 498 C C . ARG A 1 73 ? -25.658 -12.379 21.317 1.00 92.94 73 ARG A C 1
ATOM 500 O O . ARG A 1 73 ? -26.068 -12.886 20.280 1.00 92.94 73 ARG A O 1
ATOM 507 N N . LEU A 1 74 ? -25.383 -11.090 21.464 1.00 95.94 74 LEU A N 1
ATOM 508 C CA . LEU A 1 74 ? -25.490 -10.142 20.370 1.00 95.94 74 LEU A CA 1
ATOM 509 C C . LEU A 1 74 ? -24.340 -10.390 19.384 1.00 95.94 74 LEU A C 1
ATOM 511 O O . LEU A 1 74 ? -23.171 -10.301 19.763 1.00 95.94 74 LEU A O 1
ATOM 515 N N . GLY A 1 75 ? -24.672 -10.688 18.127 1.00 95.81 75 GLY A N 1
ATOM 516 C CA . GLY A 1 75 ? -23.717 -11.039 17.068 1.00 95.81 75 GLY A CA 1
ATOM 517 C C . GLY A 1 75 ? -22.846 -9.890 16.539 1.00 95.81 75 GLY A C 1
ATOM 518 O O . GLY A 1 75 ? -22.126 -10.081 15.563 1.00 95.81 75 GLY A O 1
ATOM 519 N N . VAL A 1 76 ? -22.906 -8.703 17.156 1.00 98.06 76 VAL A N 1
ATOM 520 C CA . VAL A 1 76 ? -22.060 -7.542 16.831 1.00 98.06 76 VAL A CA 1
ATOM 521 C C . VAL A 1 76 ? -21.164 -7.160 18.005 1.00 98.06 76 VAL A C 1
ATOM 523 O O . VAL A 1 76 ? -21.469 -7.435 19.169 1.00 98.06 76 VAL A O 1
ATOM 526 N N . GLY A 1 77 ? -20.066 -6.472 17.699 1.00 98.12 77 GLY A N 1
ATOM 527 C CA . GLY A 1 77 ? -19.229 -5.829 18.703 1.00 98.12 77 GLY A CA 1
ATOM 528 C C . GLY A 1 77 ? -19.652 -4.389 19.013 1.00 98.12 77 GLY A C 1
ATOM 529 O O . GLY A 1 77 ? -20.379 -3.753 18.247 1.00 98.12 77 GLY A O 1
ATOM 530 N N . ILE A 1 78 ? -19.163 -3.841 20.128 1.00 98.50 78 ILE A N 1
ATOM 531 C CA . ILE A 1 78 ? -19.385 -2.436 20.514 1.00 98.50 78 ILE A CA 1
ATOM 532 C C . ILE A 1 78 ? -18.039 -1.787 20.860 1.00 98.50 78 ILE A C 1
ATOM 534 O O . ILE A 1 78 ? -17.239 -2.354 21.600 1.00 98.50 78 ILE A O 1
ATOM 538 N N . GLY A 1 79 ? -17.761 -0.613 20.294 1.00 98.06 79 GLY A N 1
ATOM 539 C CA . GLY A 1 79 ? -16.498 0.100 20.480 1.00 98.06 79 GLY A CA 1
ATOM 540 C C . GLY A 1 79 ? -16.612 1.356 21.337 1.00 98.06 79 GLY A C 1
ATOM 541 O O . GLY A 1 79 ? -17.556 2.136 21.190 1.00 98.06 79 GLY A O 1
ATOM 542 N N . PHE A 1 80 ? -15.602 1.578 22.175 1.00 97.31 80 PHE A N 1
ATOM 543 C CA . PHE A 1 80 ? -15.481 2.694 23.105 1.00 97.31 80 PHE A CA 1
ATOM 544 C C . PHE A 1 80 ? -14.120 3.389 22.984 1.00 97.31 80 PHE A C 1
ATOM 546 O O . PHE A 1 80 ? -13.092 2.777 22.692 1.00 97.31 80 PHE A O 1
ATOM 553 N N . LEU A 1 81 ? -14.125 4.694 23.248 1.00 95.69 81 LEU A N 1
ATOM 554 C CA . LEU A 1 81 ? -12.927 5.524 23.313 1.00 95.69 81 LEU A CA 1
ATOM 555 C C . LEU A 1 81 ? -12.499 5.635 24.779 1.00 95.69 81 LEU A C 1
ATOM 557 O O . LEU A 1 81 ? -13.217 6.240 25.573 1.00 95.69 81 LEU A O 1
ATOM 561 N N . VAL A 1 82 ? -11.350 5.070 25.145 1.00 95.06 82 VAL A N 1
ATOM 562 C CA . VAL A 1 82 ? -10.902 4.993 26.548 1.00 95.06 82 VAL A CA 1
ATOM 563 C C . VAL A 1 82 ? -10.743 6.385 27.162 1.00 95.06 82 VAL A C 1
ATOM 565 O O . VAL A 1 82 ? -11.239 6.623 28.262 1.00 95.06 82 VAL A O 1
ATOM 568 N N . TRP A 1 83 ? -10.169 7.336 26.422 1.00 93.06 83 TRP A N 1
ATOM 569 C CA . TRP A 1 83 ? -10.054 8.725 26.876 1.00 93.06 83 TRP A CA 1
ATOM 570 C C . TRP A 1 83 ? -11.410 9.383 27.178 1.00 93.06 83 TRP A C 1
ATOM 572 O O . TRP A 1 83 ? -11.521 10.155 28.127 1.00 93.06 83 TRP A O 1
ATOM 582 N N . LYS A 1 84 ? -12.480 9.035 26.443 1.00 93.12 84 LYS A N 1
ATOM 583 C CA . LYS A 1 84 ? -13.839 9.509 26.758 1.00 93.12 84 LYS A CA 1
ATOM 584 C C . LYS A 1 84 ? -14.415 8.862 28.004 1.00 93.12 84 LYS A C 1
ATOM 586 O O . LYS A 1 84 ? -15.116 9.531 28.758 1.00 93.12 84 LYS A O 1
ATOM 591 N N . LEU A 1 85 ? -14.100 7.593 28.251 1.00 93.88 85 LEU A N 1
ATOM 592 C CA . LEU A 1 85 ? -14.506 6.933 29.489 1.00 93.88 85 LEU A CA 1
ATOM 593 C C . LEU A 1 85 ? -13.852 7.601 30.714 1.00 93.88 85 LEU A C 1
ATOM 595 O O . LEU A 1 85 ? -14.478 7.693 31.769 1.00 93.88 85 LEU A O 1
ATOM 599 N N . GLN A 1 86 ? -12.625 8.117 30.573 1.00 92.31 86 GLN A N 1
ATOM 600 C CA . GLN A 1 86 ? -11.913 8.832 31.640 1.00 92.31 86 GLN A CA 1
ATOM 601 C C . GLN A 1 86 ? -12.498 10.218 31.961 1.00 92.31 86 GLN A C 1
ATOM 603 O O . GLN A 1 86 ? -12.383 10.652 33.105 1.00 92.31 86 GLN A O 1
ATOM 608 N N . GLU A 1 87 ? -13.143 10.905 31.010 1.00 90.94 87 GLU A N 1
ATOM 609 C CA . GLU A 1 87 ? -13.733 12.236 31.253 1.00 90.94 87 GLU A CA 1
ATOM 610 C C . GLU A 1 87 ? -14.871 12.199 32.288 1.00 90.94 87 GLU A C 1
ATOM 612 O O . GLU A 1 87 ? -15.016 13.123 33.089 1.00 90.94 87 GLU A O 1
ATOM 617 N N . ALA A 1 88 ? -15.679 11.134 32.283 1.00 88.81 88 ALA A N 1
ATOM 618 C CA . ALA A 1 88 ? -16.810 10.965 33.196 1.00 88.81 88 ALA A CA 1
ATOM 619 C C . ALA A 1 88 ? -16.959 9.499 33.654 1.00 88.81 88 ALA A C 1
ATOM 621 O O . ALA A 1 88 ? -17.915 8.824 33.258 1.00 88.81 88 ALA A O 1
ATOM 622 N N . PRO A 1 89 ? -16.066 8.990 34.528 1.00 91.31 89 PRO A N 1
ATOM 623 C CA . PRO A 1 89 ? -15.966 7.559 34.826 1.00 91.31 89 PRO A CA 1
ATOM 624 C C . PRO A 1 89 ? -17.256 6.924 35.356 1.00 91.31 89 PRO A C 1
ATOM 626 O O . PRO A 1 89 ? -17.562 5.781 35.033 1.00 91.31 89 PRO A O 1
ATOM 629 N N . GLN A 1 90 ? -18.047 7.649 36.150 1.00 90.62 90 GLN A N 1
ATOM 630 C CA . GLN A 1 90 ? -19.300 7.113 36.687 1.00 90.62 90 GLN A CA 1
ATOM 631 C C . GLN A 1 90 ? -20.365 6.921 35.596 1.00 90.62 90 GLN A C 1
ATOM 633 O O . GLN A 1 90 ? -21.000 5.871 35.545 1.00 90.62 90 GLN A O 1
ATOM 638 N N . ALA A 1 91 ? -20.531 7.902 34.705 1.00 91.44 91 ALA A N 1
ATOM 639 C CA . ALA A 1 91 ? -21.450 7.793 33.572 1.00 91.44 91 ALA A CA 1
ATOM 640 C C . ALA A 1 91 ? -20.965 6.741 32.561 1.00 91.44 91 ALA A C 1
ATOM 642 O O . ALA A 1 91 ? -21.755 5.952 32.050 1.00 91.44 91 ALA A O 1
ATOM 643 N N . ALA A 1 92 ? -19.652 6.677 32.333 1.00 94.31 92 ALA A N 1
ATOM 644 C CA . ALA A 1 92 ? -19.015 5.677 31.484 1.00 94.31 92 ALA A CA 1
ATOM 645 C C . ALA A 1 92 ? -19.250 4.239 31.978 1.00 94.31 92 ALA A C 1
ATOM 647 O O . ALA A 1 92 ? -19.513 3.353 31.168 1.00 94.31 92 ALA A O 1
ATOM 648 N N . ARG A 1 93 ? -19.223 4.008 33.300 1.00 95.56 93 ARG A N 1
ATOM 649 C CA . ARG A 1 93 ? -19.585 2.711 33.897 1.00 95.56 93 ARG A CA 1
ATOM 650 C C . ARG A 1 93 ? -21.042 2.336 33.633 1.00 95.56 93 ARG A C 1
ATOM 652 O O . ARG A 1 93 ? -21.287 1.191 33.280 1.00 95.56 93 ARG A O 1
ATOM 659 N N . GLY A 1 94 ? -21.979 3.283 33.746 1.00 95.06 94 GLY A N 1
ATOM 660 C CA . GLY A 1 94 ? -23.391 3.052 33.405 1.00 95.06 94 GLY A CA 1
ATOM 661 C C . GLY A 1 94 ? -23.577 2.648 31.939 1.00 95.06 94 GLY A C 1
ATOM 662 O O . GLY A 1 94 ? -24.215 1.640 31.638 1.00 95.06 94 GLY A O 1
ATOM 663 N N . LEU A 1 95 ? -22.903 3.356 31.028 1.00 95.69 95 LEU A N 1
ATOM 664 C CA . LEU A 1 95 ? -22.922 3.043 29.599 1.00 95.69 95 LEU A CA 1
ATOM 665 C C . LEU A 1 95 ? -22.303 1.671 29.278 1.00 95.69 95 LEU A C 1
ATOM 667 O O . LEU A 1 95 ? -22.862 0.921 28.478 1.00 95.69 95 LEU A O 1
ATOM 671 N N . LEU A 1 96 ? -21.170 1.327 29.897 1.00 96.88 96 LEU A N 1
ATOM 672 C CA . LEU A 1 96 ? -20.534 0.016 29.726 1.00 96.88 96 LEU A CA 1
ATOM 673 C C . LEU A 1 96 ? -21.385 -1.115 30.303 1.00 96.88 96 LEU A C 1
ATOM 675 O O . LEU A 1 96 ? -21.524 -2.148 29.658 1.00 96.88 96 LEU A O 1
ATOM 679 N N . ASP A 1 97 ? -21.985 -0.919 31.473 1.00 96.50 97 ASP A N 1
ATOM 680 C CA . ASP A 1 97 ? -22.901 -1.888 32.072 1.00 96.50 97 ASP A CA 1
ATOM 681 C C . ASP A 1 97 ? -24.121 -2.126 31.174 1.00 96.50 97 ASP A C 1
ATOM 683 O O . ASP A 1 97 ? -24.505 -3.275 30.950 1.00 96.50 97 ASP A O 1
ATOM 687 N N . SER A 1 98 ? -24.684 -1.059 30.599 1.00 95.44 98 SER A N 1
ATOM 688 C CA . SER A 1 98 ? -25.757 -1.145 29.605 1.00 95.44 98 SER A CA 1
ATOM 689 C C . SER A 1 98 ? -25.314 -1.946 28.373 1.00 95.44 98 SER A C 1
ATOM 691 O O . SER A 1 98 ? -26.002 -2.878 27.960 1.00 95.44 98 SER A O 1
ATOM 693 N N . ALA A 1 99 ? -24.120 -1.675 27.834 1.00 96.75 99 ALA A N 1
ATOM 694 C CA . ALA A 1 99 ? -23.569 -2.429 26.708 1.00 96.75 99 ALA A CA 1
ATOM 695 C C . ALA A 1 99 ? -23.377 -3.918 27.034 1.00 96.75 99 ALA A C 1
ATOM 697 O O . ALA A 1 99 ? -23.753 -4.784 26.245 1.00 96.75 99 ALA A O 1
ATOM 698 N N . LEU A 1 100 ? -22.815 -4.223 28.204 1.00 96.81 100 LEU A N 1
ATOM 699 C CA . LEU A 1 100 ? -22.534 -5.586 28.653 1.00 96.81 100 LEU A CA 1
ATOM 700 C C . LEU A 1 100 ? -23.809 -6.376 28.962 1.00 96.81 100 LEU A C 1
ATOM 702 O O . LEU A 1 100 ? -23.841 -7.582 28.719 1.00 96.81 100 LEU A O 1
ATOM 706 N N . ALA A 1 101 ? -24.880 -5.717 29.412 1.00 94.75 101 ALA A N 1
ATOM 707 C CA . ALA A 1 101 ? -26.185 -6.349 29.602 1.00 94.75 101 ALA A CA 1
ATOM 708 C C . ALA A 1 101 ? -26.737 -6.962 28.300 1.00 94.75 101 ALA A C 1
ATOM 710 O O . ALA A 1 101 ? -27.429 -7.979 28.343 1.00 94.75 101 ALA A O 1
ATOM 711 N N . HIS A 1 102 ? -26.365 -6.409 27.139 1.00 95.12 102 HIS A N 1
ATOM 712 C CA . HIS A 1 102 ? -26.710 -6.960 25.823 1.00 95.12 102 HIS A CA 1
ATOM 713 C C . HIS A 1 102 ? -25.809 -8.108 25.361 1.00 95.12 102 HIS A C 1
ATOM 715 O O . HIS A 1 102 ? -26.095 -8.718 24.329 1.00 95.12 102 HIS A O 1
ATOM 721 N N . ARG A 1 103 ? -24.752 -8.433 26.115 1.00 95.31 103 ARG A N 1
ATOM 722 C CA . ARG A 1 103 ? -23.831 -9.552 25.856 1.00 95.31 103 ARG A CA 1
ATOM 723 C C . ARG A 1 103 ? -23.280 -9.543 24.415 1.00 95.31 103 ARG A C 1
ATOM 725 O O . ARG A 1 103 ? -23.482 -10.528 23.695 1.00 95.31 103 ARG A O 1
ATOM 73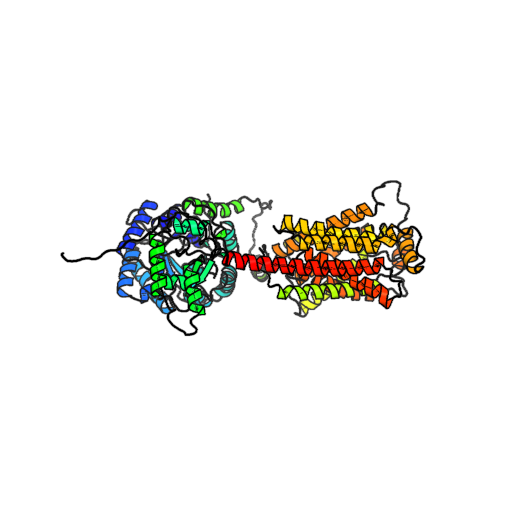2 N N . PRO A 1 104 ? -22.625 -8.453 23.966 1.00 96.88 104 PRO A N 1
ATOM 733 C CA . PRO A 1 104 ? -21.996 -8.388 22.646 1.00 96.88 104 PRO A CA 1
ATOM 734 C C . PRO A 1 104 ? -20.942 -9.480 22.489 1.00 96.88 104 PRO A C 1
ATOM 736 O O . PRO A 1 104 ? -20.312 -9.891 23.460 1.00 96.88 104 PRO A O 1
ATOM 739 N N . CYS A 1 105 ? -20.698 -9.946 21.267 1.00 96.75 105 CYS A N 1
ATOM 740 C CA . CYS A 1 105 ? -19.648 -10.935 21.028 1.00 96.75 105 CYS A CA 1
ATOM 741 C C . CYS A 1 105 ? -18.237 -10.362 21.260 1.00 96.75 105 CYS A C 1
ATOM 743 O O . CYS A 1 105 ? -17.303 -11.118 21.546 1.00 96.75 105 CYS A O 1
ATOM 745 N N . ALA A 1 106 ? -18.085 -9.038 21.156 1.00 97.94 106 ALA A N 1
ATOM 746 C CA . ALA A 1 106 ? -16.822 -8.338 21.335 1.00 97.94 106 ALA A CA 1
ATOM 747 C C . ALA A 1 106 ? -16.997 -6.915 21.892 1.00 97.94 106 ALA A C 1
ATOM 749 O O . ALA A 1 106 ? -17.978 -6.232 21.593 1.00 97.94 106 ALA A O 1
ATOM 750 N N . LEU A 1 107 ? -15.995 -6.440 22.631 1.00 97.94 107 LEU A N 1
ATOM 751 C CA . LEU A 1 107 ? -15.813 -5.026 22.952 1.00 97.94 107 LEU A CA 1
ATOM 752 C C . LEU A 1 107 ? -14.486 -4.522 22.395 1.00 97.94 107 LEU A C 1
ATOM 754 O O . LEU A 1 107 ? -13.488 -5.235 22.435 1.00 97.94 107 LEU A O 1
ATOM 758 N N . TRP A 1 108 ? -14.479 -3.292 21.885 1.00 98.19 108 TRP A N 1
ATOM 759 C CA . TRP A 1 108 ? -13.289 -2.659 21.317 1.00 98.19 108 TRP A CA 1
ATOM 760 C C . TRP A 1 108 ? -12.915 -1.405 22.102 1.00 98.19 108 TRP A C 1
ATOM 762 O O . TRP A 1 108 ? -13.700 -0.465 22.169 1.00 98.19 108 TRP A O 1
ATOM 772 N N . LEU A 1 109 ? -11.714 -1.380 22.677 1.00 97.00 109 LEU A N 1
ATOM 773 C CA . LEU A 1 109 ? -11.159 -0.241 23.404 1.00 97.00 109 LEU A CA 1
ATOM 774 C C . LEU A 1 109 ? -10.083 0.460 22.561 1.00 97.00 109 LEU A C 1
ATOM 776 O O . LEU A 1 109 ? -9.145 -0.170 22.070 1.00 97.00 109 LEU A O 1
ATOM 780 N N . SER A 1 110 ? -10.216 1.772 22.370 1.00 95.12 110 SER A N 1
ATOM 781 C CA . SER A 1 110 ? -9.279 2.555 21.552 1.00 95.12 110 SER A CA 1
ATOM 782 C C . SER A 1 110 ? -8.829 3.837 22.250 1.00 95.12 110 SER A C 1
ATOM 784 O O . SER A 1 110 ? -9.613 4.474 22.955 1.00 95.12 110 SER A O 1
ATOM 786 N N . PHE A 1 111 ? -7.593 4.258 21.962 1.00 93.19 111 PHE A N 1
ATOM 787 C CA . PHE A 1 111 ? -7.045 5.578 22.311 1.00 93.19 111 PHE A CA 1
ATOM 788 C C . PHE A 1 111 ? -7.035 5.885 23.819 1.00 93.19 111 PHE A C 1
ATOM 790 O O . PHE A 1 111 ? -7.482 6.949 24.243 1.00 93.19 111 PHE A O 1
ATOM 797 N N . GLY A 1 112 ? -6.552 4.946 24.629 1.00 89.88 112 GLY A N 1
ATOM 798 C CA . GLY A 1 112 ? -6.238 5.167 26.040 1.00 89.88 112 GLY A CA 1
ATOM 799 C C . GLY A 1 112 ? -4.748 5.012 26.295 1.00 89.88 112 GLY A C 1
ATOM 800 O O . GLY A 1 112 ? -4.060 4.331 25.536 1.00 89.88 112 GLY A O 1
ATOM 801 N N . ASP A 1 113 ? -4.260 5.608 27.378 1.00 88.88 113 ASP A N 1
ATOM 802 C CA . ASP A 1 113 ? -2.972 5.210 27.942 1.00 88.88 113 ASP A CA 1
ATOM 803 C C . ASP A 1 113 ? -3.041 3.768 28.491 1.00 88.88 113 ASP A C 1
ATOM 805 O O . ASP A 1 113 ? -4.126 3.188 28.627 1.00 88.88 113 ASP A O 1
ATOM 809 N N . ALA A 1 114 ? -1.882 3.164 28.762 1.00 87.06 114 ALA A N 1
ATOM 810 C CA . ALA A 1 114 ? -1.797 1.761 29.167 1.00 87.06 114 ALA A CA 1
ATOM 811 C C . ALA A 1 114 ? -2.550 1.479 30.480 1.00 87.06 114 ALA A C 1
ATOM 813 O O . ALA A 1 114 ? -3.305 0.507 30.553 1.00 87.06 114 ALA A O 1
ATOM 814 N N . ASP A 1 115 ? -2.410 2.352 31.480 1.00 89.31 115 ASP A N 1
ATOM 815 C CA . ASP A 1 115 ? -3.001 2.166 32.808 1.00 89.31 115 ASP A CA 1
ATOM 816 C C . ASP A 1 115 ? -4.528 2.270 32.758 1.00 89.31 115 ASP A C 1
ATOM 818 O O . ASP A 1 115 ? -5.250 1.433 33.304 1.00 89.31 115 ASP A O 1
ATOM 822 N N . ALA A 1 116 ? -5.043 3.275 32.053 1.00 91.69 116 ALA A N 1
ATOM 823 C CA . ALA A 1 116 ? -6.468 3.469 31.858 1.00 91.69 116 ALA A CA 1
ATOM 824 C C . ALA A 1 116 ? -7.086 2.334 31.051 1.00 91.69 116 ALA A C 1
ATOM 826 O O . ALA A 1 116 ? -8.158 1.834 31.395 1.00 91.69 116 ALA A O 1
ATOM 827 N N . THR A 1 117 ? -6.403 1.916 29.987 1.00 92.19 117 THR A N 1
ATOM 828 C CA . THR A 1 117 ? -6.838 0.805 29.143 1.00 92.19 117 THR A CA 1
ATOM 829 C C . THR A 1 117 ? -6.933 -0.481 29.962 1.00 92.19 117 THR A C 1
ATOM 831 O O . THR A 1 117 ? -7.969 -1.144 29.917 1.00 92.19 117 THR A O 1
ATOM 834 N N . ALA A 1 118 ? -5.921 -0.784 30.782 1.00 91.31 118 ALA A N 1
ATOM 835 C CA . ALA A 1 118 ? -5.930 -1.934 31.682 1.00 91.31 118 ALA A CA 1
ATOM 836 C C . ALA A 1 118 ? -7.041 -1.840 32.744 1.00 91.31 118 ALA A C 1
ATOM 838 O O . ALA A 1 118 ? -7.755 -2.814 32.983 1.00 91.31 118 ALA A O 1
ATOM 839 N N . ALA A 1 119 ? -7.250 -0.667 33.351 1.00 93.38 119 ALA A N 1
ATOM 840 C CA . ALA A 1 119 ? -8.291 -0.468 34.360 1.00 93.38 119 ALA A CA 1
ATOM 841 C C . ALA A 1 119 ? -9.706 -0.676 33.793 1.00 93.38 119 ALA A C 1
ATOM 843 O O . ALA A 1 119 ? -10.543 -1.339 34.414 1.00 93.38 119 ALA A O 1
ATOM 844 N N . TRP A 1 120 ? -9.982 -0.140 32.601 1.00 95.06 120 TRP A N 1
ATOM 845 C CA . TRP A 1 120 ? -11.270 -0.329 31.934 1.00 95.06 120 TRP A CA 1
ATOM 846 C C . TRP A 1 120 ? -11.465 -1.756 31.443 1.00 95.06 120 TRP A C 1
ATOM 848 O O . TRP A 1 120 ? -12.574 -2.278 31.533 1.00 95.06 120 TRP A O 1
ATOM 858 N N . ALA A 1 121 ? -10.408 -2.412 30.977 1.00 94.31 121 ALA A N 1
ATOM 859 C CA . ALA A 1 121 ? -10.488 -3.805 30.583 1.00 94.31 121 ALA A CA 1
ATOM 860 C C . ALA A 1 121 ? -10.758 -4.733 31.778 1.00 94.31 121 ALA A C 1
ATOM 862 O O . ALA A 1 121 ? -11.646 -5.583 31.701 1.00 94.31 121 ALA A O 1
ATOM 863 N N . ALA A 1 122 ? -10.101 -4.504 32.919 1.00 94.56 122 ALA A N 1
ATOM 864 C CA . ALA A 1 122 ? -10.382 -5.216 34.165 1.00 94.56 122 ALA A CA 1
ATOM 865 C C . ALA A 1 122 ? -11.841 -5.031 34.613 1.00 94.56 122 ALA A C 1
ATOM 867 O O . ALA A 1 122 ? -12.521 -6.015 34.914 1.00 94.56 122 ALA A O 1
ATOM 868 N N . TYR A 1 123 ? -12.351 -3.794 34.570 1.00 95.88 123 TYR A N 1
ATOM 869 C CA . TYR A 1 123 ? -13.762 -3.503 34.839 1.00 95.88 123 TYR A CA 1
ATOM 870 C C . TYR A 1 123 ? -14.684 -4.285 33.895 1.00 95.88 123 TYR A C 1
ATOM 872 O O . TYR A 1 123 ? -15.612 -4.962 34.329 1.00 95.88 123 TYR A O 1
ATOM 880 N N . VAL A 1 124 ? -14.402 -4.252 32.593 1.00 96.44 124 VAL A N 1
ATOM 881 C CA . VAL A 1 124 ? -15.172 -4.978 31.580 1.00 96.44 124 VAL A CA 1
ATOM 882 C C . VAL A 1 124 ? -15.176 -6.488 31.841 1.00 96.44 124 VAL A C 1
ATOM 884 O O . VAL A 1 124 ? -16.234 -7.104 31.754 1.00 96.44 124 VAL A O 1
ATOM 887 N N . ARG A 1 125 ? -14.038 -7.093 32.204 1.00 95.31 125 ARG A N 1
ATOM 888 C CA . ARG A 1 125 ? -13.945 -8.527 32.531 1.00 95.31 125 ARG A CA 1
ATOM 889 C C . ARG A 1 125 ? -14.761 -8.898 33.766 1.00 95.31 125 ARG A C 1
ATOM 891 O O . ARG A 1 125 ? -15.464 -9.908 33.743 1.00 95.31 125 ARG A O 1
ATOM 898 N N . GLU A 1 126 ? -14.691 -8.088 34.821 1.00 96.12 126 GLU A N 1
ATOM 899 C CA . GLU A 1 126 ? -15.476 -8.287 36.044 1.00 96.12 126 GLU A CA 1
ATOM 900 C C . GLU A 1 126 ? -16.980 -8.245 35.745 1.00 96.12 126 GLU A C 1
ATOM 902 O O . GLU A 1 126 ? -17.734 -9.143 36.131 1.00 96.12 126 GLU A O 1
ATOM 907 N N . ARG A 1 127 ? -17.420 -7.219 35.011 1.00 96.75 127 ARG A N 1
ATOM 908 C CA . ARG A 1 127 ? -18.833 -7.024 34.675 1.00 96.75 127 ARG A CA 1
ATOM 909 C C . ARG A 1 127 ? -19.344 -8.071 33.688 1.00 96.75 127 ARG A C 1
ATOM 911 O O . ARG A 1 127 ? -20.435 -8.594 33.899 1.00 96.75 127 ARG A O 1
ATOM 918 N N . ASP A 1 128 ? -18.554 -8.447 32.682 1.00 96.44 128 ASP A N 1
ATOM 919 C CA . ASP A 1 128 ? -18.874 -9.546 31.763 1.00 96.44 128 ASP A CA 1
ATOM 920 C C . ASP A 1 128 ? -19.097 -10.860 32.524 1.00 96.44 128 ASP A C 1
ATOM 922 O O . ASP A 1 128 ? -20.117 -11.522 32.339 1.00 96.44 128 ASP A O 1
ATOM 926 N N . ALA A 1 129 ? -18.206 -11.205 33.461 1.00 96.06 129 ALA A N 1
ATOM 927 C CA . ALA A 1 129 ? -18.354 -12.400 34.289 1.00 96.06 129 ALA A CA 1
ATOM 928 C C . ALA A 1 129 ? -19.665 -12.417 35.096 1.00 96.06 129 ALA A C 1
ATOM 930 O O . ALA A 1 129 ? -20.233 -13.490 35.303 1.00 96.06 129 ALA A O 1
ATOM 931 N N . ALA A 1 130 ? -20.168 -11.249 35.502 1.00 95.25 130 ALA A N 1
ATOM 932 C CA . ALA A 1 130 ? -21.431 -11.126 36.222 1.00 95.25 130 ALA A CA 1
ATOM 933 C C . ALA A 1 130 ? -22.673 -11.286 35.323 1.00 95.25 130 ALA A C 1
ATOM 935 O O . ALA A 1 130 ? -23.704 -11.763 35.799 1.00 95.25 130 ALA A O 1
ATOM 936 N N . VAL A 1 131 ? -22.606 -10.902 34.040 1.00 93.94 131 VAL A N 1
ATOM 937 C CA . VAL A 1 131 ? -23.793 -10.822 33.159 1.00 93.94 131 VAL A CA 1
ATOM 938 C C . VAL A 1 131 ? -23.848 -11.878 32.051 1.00 93.94 131 VAL A C 1
ATOM 940 O O . VAL A 1 131 ? -24.937 -12.152 31.532 1.00 93.94 131 VAL A O 1
ATOM 943 N N . ARG A 1 132 ? -22.718 -12.508 31.692 1.00 90.44 132 ARG A N 1
ATOM 944 C CA . ARG A 1 132 ? -22.626 -13.471 30.573 1.00 90.44 132 ARG A CA 1
ATOM 945 C C . ARG A 1 132 ? -23.303 -14.816 30.826 1.00 90.44 132 ARG A C 1
ATOM 947 O O . ARG A 1 132 ? -23.594 -15.538 29.873 1.00 90.44 132 ARG A O 1
ATOM 9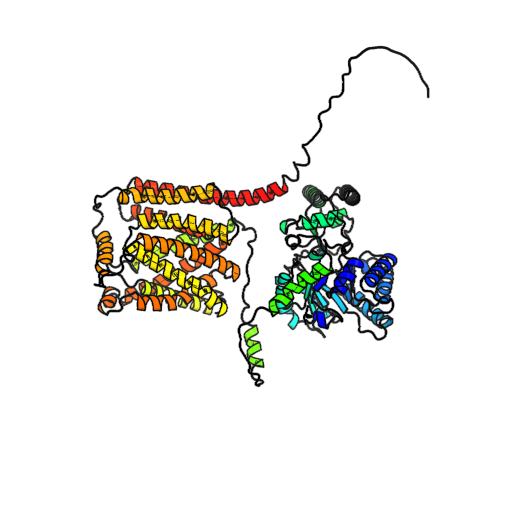54 N N . GLY A 1 133 ? -23.554 -15.170 32.086 1.00 90.50 133 GLY A N 1
ATOM 955 C CA . GLY A 1 133 ? -24.084 -16.484 32.453 1.00 90.50 133 GLY A CA 1
ATOM 956 C C . GLY A 1 133 ? -23.154 -17.613 31.996 1.00 90.50 133 GLY A C 1
ATOM 957 O O . GLY A 1 133 ? -21.980 -17.639 32.357 1.00 90.50 133 GLY A O 1
ATOM 958 N N . THR A 1 134 ? -23.673 -18.545 31.194 1.00 90.94 134 THR A N 1
ATOM 959 C CA . THR A 1 134 ? -22.921 -19.699 30.665 1.00 90.94 134 THR A CA 1
ATOM 960 C C . THR A 1 134 ? -22.213 -19.432 29.335 1.00 90.94 134 THR A C 1
ATOM 962 O O . THR A 1 134 ? -21.518 -20.315 28.841 1.00 90.94 134 THR A O 1
ATOM 965 N N . LEU A 1 135 ? -22.382 -18.246 28.740 1.00 91.38 135 LEU A N 1
ATOM 966 C CA . LEU A 1 135 ? -21.733 -17.888 27.477 1.00 91.38 135 LEU A CA 1
ATOM 967 C C . LEU A 1 135 ? -20.225 -17.703 27.671 1.00 91.38 135 LEU A C 1
ATOM 969 O O . LEU A 1 135 ? -19.795 -17.275 28.741 1.00 91.38 135 LEU A O 1
ATOM 973 N N . ASP A 1 136 ? -19.432 -17.935 26.625 1.00 92.19 136 ASP A N 1
ATOM 974 C CA . ASP A 1 136 ? -17.991 -17.648 26.635 1.00 92.19 136 ASP A CA 1
ATOM 975 C C . ASP A 1 136 ? -17.695 -16.181 26.990 1.00 92.19 136 ASP A C 1
ATOM 977 O O . ASP A 1 136 ? -18.534 -15.315 26.744 1.00 92.19 136 ASP A O 1
ATOM 981 N N . PRO A 1 137 ? -16.517 -15.840 27.534 1.00 94.31 137 PRO A N 1
ATOM 982 C CA . PRO A 1 137 ? -16.142 -14.442 27.728 1.00 94.31 137 PRO A CA 1
ATOM 983 C C . PRO A 1 137 ? -16.251 -13.629 26.430 1.00 94.31 137 PRO A C 1
ATOM 985 O O . PRO A 1 137 ? -16.029 -14.148 25.329 1.00 94.31 137 PRO A O 1
ATOM 988 N N . ILE A 1 138 ? -16.597 -12.348 26.540 1.00 95.56 138 ILE A N 1
ATOM 989 C CA . ILE A 1 138 ? -16.546 -11.447 25.379 1.00 95.56 138 ILE A CA 1
ATOM 990 C C . ILE A 1 138 ? -15.115 -11.317 24.857 1.00 95.56 138 ILE A C 1
ATOM 992 O O . ILE A 1 138 ? -14.152 -11.415 25.619 1.00 95.56 138 ILE A O 1
ATOM 996 N N . ARG A 1 139 ? -14.951 -11.077 23.556 1.00 96.94 139 ARG A N 1
ATOM 997 C CA . ARG A 1 139 ? -13.622 -10.825 22.985 1.00 96.94 139 ARG A CA 1
ATOM 998 C C . ARG A 1 139 ? -13.230 -9.366 23.158 1.00 96.94 139 ARG A C 1
ATOM 1000 O O . ARG A 1 139 ? -14.006 -8.490 22.786 1.00 96.94 139 ARG A O 1
ATOM 1007 N N . LEU A 1 140 ? -12.037 -9.106 23.686 1.00 97.38 140 LEU A N 1
ATOM 1008 C CA . LEU A 1 140 ? -11.514 -7.743 23.796 1.00 97.38 140 LEU A CA 1
ATOM 1009 C C . LEU A 1 140 ? -10.583 -7.407 22.633 1.00 97.38 140 LEU A C 1
ATOM 1011 O O . LEU A 1 140 ? -9.574 -8.076 22.402 1.00 97.38 140 LEU A O 1
ATOM 1015 N N . PHE A 1 141 ? -10.961 -6.359 21.908 1.00 98.19 141 PHE A N 1
ATOM 1016 C CA . PHE A 1 141 ? -10.237 -5.774 20.792 1.00 98.19 141 PHE A CA 1
ATOM 1017 C C . PHE A 1 141 ? -9.571 -4.482 21.254 1.00 98.19 141 PHE A C 1
ATOM 1019 O O . PHE A 1 141 ? -10.195 -3.669 21.937 1.00 98.19 141 PHE A O 1
ATOM 1026 N N . TYR A 1 142 ? -8.335 -4.261 20.823 1.00 97.56 142 TYR A N 1
ATOM 1027 C CA . TYR A 1 142 ? -7.593 -3.045 21.139 1.00 97.56 142 TYR A CA 1
ATOM 1028 C C . TYR A 1 142 ? -6.987 -2.443 19.886 1.00 97.56 142 TYR A C 1
ATOM 1030 O O . TYR A 1 142 ? -6.435 -3.162 19.056 1.00 97.56 142 TYR A O 1
ATOM 1038 N N . THR A 1 143 ? -7.046 -1.120 19.758 1.00 96.00 143 THR A N 1
ATOM 1039 C CA . THR A 1 143 ? -6.292 -0.413 18.714 1.00 96.00 143 THR A CA 1
ATOM 1040 C C . THR A 1 143 ? -4.904 -0.060 19.224 1.00 96.00 143 THR A C 1
ATOM 1042 O O . THR A 1 143 ? -4.790 0.639 20.226 1.00 96.00 143 THR A O 1
ATOM 1045 N N . ALA A 1 144 ? -3.873 -0.452 18.481 1.00 96.06 144 ALA A N 1
ATOM 1046 C CA . ALA A 1 144 ? -2.526 0.089 18.612 1.00 96.06 144 ALA A CA 1
ATOM 1047 C C . ALA A 1 144 ? -2.168 0.870 17.347 1.00 96.06 144 ALA A C 1
ATOM 1049 O O . ALA A 1 144 ? -2.532 0.463 16.241 1.00 96.06 144 ALA A O 1
ATOM 1050 N N . CYS A 1 145 ? -1.440 1.973 17.501 1.00 95.62 145 CYS A N 1
ATOM 1051 C CA . CYS A 1 145 ? -0.922 2.778 16.397 1.00 95.62 145 CYS A CA 1
ATOM 1052 C C . CYS A 1 145 ? 0.606 2.713 16.287 1.00 95.62 145 CYS A C 1
ATOM 1054 O O . CYS A 1 145 ? 1.158 3.085 15.255 1.00 95.62 145 CYS A O 1
ATOM 1056 N N . THR A 1 146 ? 1.303 2.240 17.323 1.00 95.06 146 THR A N 1
ATOM 1057 C CA . THR A 1 146 ? 2.764 2.082 17.325 1.00 95.06 146 THR A CA 1
ATOM 1058 C C . THR A 1 146 ? 3.182 0.714 17.860 1.00 95.06 146 THR A C 1
ATOM 1060 O O . THR A 1 146 ? 2.412 0.030 18.534 1.00 95.06 146 THR A O 1
ATOM 1063 N N . LEU A 1 147 ? 4.425 0.303 17.579 1.00 95.81 147 LEU A N 1
ATOM 1064 C CA . LEU A 1 147 ? 4.975 -0.950 18.112 1.00 95.81 147 LEU A CA 1
ATOM 1065 C C . LEU A 1 147 ? 5.005 -0.960 19.646 1.00 95.81 147 LEU A C 1
ATOM 1067 O O . LEU A 1 147 ? 4.745 -1.993 20.254 1.00 95.81 147 LEU A O 1
ATOM 1071 N N . HIS A 1 148 ? 5.305 0.187 20.257 1.00 93.31 148 HIS A N 1
ATOM 1072 C CA . HIS A 1 148 ? 5.339 0.315 21.709 1.00 93.31 148 HIS A CA 1
ATOM 1073 C C . HIS A 1 148 ? 3.946 0.129 22.317 1.00 93.31 148 HIS A C 1
ATOM 1075 O O . HIS A 1 148 ? 3.784 -0.697 23.207 1.00 93.31 148 HIS A O 1
ATOM 1081 N N . GLU A 1 149 ? 2.928 0.807 21.777 1.00 93.44 149 GLU A N 1
ATOM 1082 C CA . GLU A 1 149 ? 1.535 0.616 22.206 1.00 93.44 149 GLU A CA 1
ATOM 1083 C C . GLU A 1 149 ? 1.079 -0.836 22.025 1.00 93.44 149 GLU A C 1
ATOM 1085 O O . GLU A 1 149 ? 0.470 -1.407 22.924 1.00 93.44 149 GLU A O 1
ATOM 1090 N N . ALA A 1 150 ? 1.411 -1.449 20.883 1.00 95.31 150 ALA A N 1
ATOM 1091 C CA . ALA A 1 150 ? 1.092 -2.844 20.592 1.00 95.31 150 ALA A CA 1
ATOM 1092 C C . ALA A 1 150 ? 1.674 -3.800 21.645 1.00 95.31 150 ALA A C 1
ATOM 1094 O O . ALA A 1 150 ? 0.972 -4.696 22.109 1.00 95.31 150 ALA A O 1
ATOM 1095 N N . GLN A 1 151 ? 2.930 -3.583 22.046 1.00 94.50 151 GLN A N 1
ATOM 1096 C CA . GLN A 1 151 ? 3.579 -4.363 23.095 1.00 94.50 151 GLN A CA 1
ATOM 1097 C C . GLN A 1 151 ? 2.936 -4.121 24.465 1.00 94.50 151 GLN A C 1
ATOM 1099 O O . GLN A 1 151 ? 2.586 -5.089 25.132 1.00 94.50 151 GLN A O 1
ATOM 1104 N N . CYS A 1 152 ? 2.724 -2.863 24.866 1.00 91.25 152 CYS A N 1
ATOM 1105 C CA . CYS A 1 152 ? 2.113 -2.542 26.158 1.00 91.25 152 CYS A CA 1
ATOM 1106 C C . CYS A 1 152 ? 0.716 -3.155 26.301 1.00 91.25 152 CYS A C 1
ATOM 1108 O O . CYS A 1 152 ? 0.395 -3.705 27.348 1.00 91.25 152 CYS A O 1
ATOM 1110 N N . ILE A 1 153 ? -0.096 -3.101 25.241 1.00 92.44 153 ILE A N 1
ATOM 1111 C CA . ILE A 1 153 ? -1.423 -3.726 25.210 1.00 92.44 153 ILE A CA 1
ATOM 1112 C C . ILE A 1 153 ? -1.317 -5.253 25.242 1.00 92.44 153 ILE A C 1
ATOM 1114 O O . ILE A 1 153 ? -2.127 -5.907 25.880 1.00 92.44 153 ILE A O 1
ATOM 1118 N N . ALA A 1 154 ? -0.345 -5.862 24.562 1.00 92.44 154 ALA A N 1
ATOM 1119 C CA . ALA A 1 154 ? -0.181 -7.312 24.638 1.00 92.44 154 ALA A CA 1
ATOM 1120 C C . ALA A 1 154 ? 0.229 -7.761 26.058 1.00 92.44 154 ALA A C 1
ATOM 1122 O O . ALA A 1 154 ? -0.251 -8.781 26.554 1.00 92.44 154 ALA A O 1
ATOM 1123 N N . GLU A 1 155 ? 1.081 -6.979 26.724 1.00 89.69 155 GLU A N 1
ATOM 1124 C CA . GLU A 1 155 ? 1.599 -7.232 28.074 1.00 89.69 155 GLU A CA 1
ATOM 1125 C C . GLU A 1 155 ? 0.556 -7.070 29.191 1.00 89.69 155 GLU A C 1
ATOM 1127 O O . GLU A 1 155 ? 0.768 -7.609 30.278 1.00 89.69 155 GLU A O 1
ATOM 1132 N N . THR A 1 156 ? -0.606 -6.453 28.934 1.00 84.81 156 THR A N 1
ATOM 1133 C CA . THR A 1 156 ? -1.740 -6.505 29.882 1.00 84.81 156 THR A CA 1
ATOM 1134 C C . THR A 1 156 ? -2.289 -7.928 30.042 1.00 84.81 156 THR A C 1
ATOM 1136 O O . THR A 1 156 ? -2.885 -8.253 31.068 1.00 84.81 156 THR A O 1
ATOM 1139 N N . GLY A 1 157 ? -2.070 -8.797 29.046 1.00 83.75 157 GLY A N 1
ATOM 1140 C CA . GLY A 1 157 ? -2.409 -10.221 29.078 1.00 83.75 157 GLY A CA 1
ATOM 1141 C C . GLY A 1 157 ? -3.886 -10.558 28.841 1.00 83.75 157 GLY A C 1
ATOM 1142 O O . GLY A 1 157 ? -4.234 -11.738 28.808 1.00 83.75 157 GLY A O 1
ATOM 1143 N N . ASP A 1 158 ? -4.751 -9.562 28.652 1.00 85.38 158 ASP A N 1
ATOM 1144 C CA . ASP A 1 158 ? -6.199 -9.717 28.459 1.00 85.38 158 ASP A CA 1
ATOM 1145 C C . ASP A 1 158 ? -6.686 -9.409 27.031 1.00 85.38 158 ASP A C 1
ATOM 1147 O O . ASP A 1 158 ? -7.873 -9.607 26.732 1.00 85.38 158 ASP A O 1
ATOM 1151 N N . ALA A 1 159 ? -5.777 -8.983 26.147 1.00 91.31 159 ALA A N 1
ATOM 1152 C CA . ALA A 1 159 ? -6.039 -8.735 24.737 1.00 91.31 159 ALA A CA 1
ATOM 1153 C C . ALA A 1 159 ? -6.317 -10.035 23.965 1.00 91.31 159 ALA A C 1
ATOM 1155 O O . ALA A 1 159 ? -5.429 -10.860 23.748 1.00 91.31 159 ALA A O 1
ATOM 1156 N N . ASP A 1 160 ? -7.559 -10.207 23.497 1.00 95.88 160 ASP A N 1
ATOM 1157 C CA . ASP A 1 160 ? -7.900 -11.292 22.571 1.00 95.88 160 ASP A CA 1
ATOM 1158 C C . ASP A 1 160 ? -7.479 -10.940 21.139 1.00 95.88 160 ASP A C 1
ATOM 1160 O O . ASP A 1 160 ? -7.005 -11.807 20.401 1.00 95.88 160 ASP A O 1
ATOM 1164 N N . VAL A 1 161 ? -7.665 -9.674 20.752 1.00 98.06 161 VAL A N 1
ATOM 1165 C CA . VAL A 1 161 ? -7.408 -9.170 19.402 1.00 98.06 161 VAL A CA 1
ATOM 1166 C C . VAL A 1 161 ? -6.691 -7.823 19.458 1.00 98.06 161 VAL A C 1
ATOM 1168 O O . VAL A 1 161 ? -7.147 -6.885 20.111 1.00 98.06 161 VAL A O 1
ATOM 1171 N N . LEU A 1 162 ? -5.593 -7.708 18.716 1.00 97.88 162 LEU A N 1
ATOM 1172 C CA . LEU A 1 162 ? -4.820 -6.486 18.562 1.00 97.88 162 LEU A CA 1
ATOM 1173 C C . LEU A 1 162 ? -4.956 -5.959 17.133 1.00 97.88 162 LEU A C 1
ATOM 1175 O O . LEU A 1 162 ? -4.584 -6.620 16.163 1.00 97.88 162 LEU A O 1
ATOM 1179 N N . VAL A 1 163 ? -5.493 -4.751 17.007 1.00 98.50 163 VAL A N 1
ATOM 1180 C CA . VAL A 1 163 ? -5.727 -4.072 15.737 1.00 98.50 163 VAL A CA 1
ATOM 1181 C C . VAL A 1 163 ? -4.604 -3.078 15.484 1.00 98.50 163 VAL A C 1
ATOM 1183 O O . VAL A 1 163 ? -4.526 -2.024 16.113 1.00 98.50 163 VAL A O 1
ATOM 1186 N N . LEU A 1 164 ? -3.750 -3.419 14.527 1.00 98.38 164 LEU A N 1
ATOM 1187 C CA . LEU A 1 164 ? -2.620 -2.620 14.078 1.00 98.38 164 LEU A CA 1
ATOM 1188 C C . LEU A 1 164 ? -3.109 -1.582 13.066 1.00 98.38 164 LEU A C 1
ATOM 1190 O O . LEU A 1 164 ? -3.306 -1.882 11.883 1.00 98.38 164 LEU A O 1
ATOM 1194 N N . GLN A 1 165 ? -3.348 -0.362 13.541 1.00 98.31 165 GLN A N 1
ATOM 1195 C CA . GLN A 1 165 ? -3.830 0.735 12.711 1.00 98.31 165 GLN A CA 1
ATOM 1196 C C . GLN A 1 165 ? -2.657 1.495 12.090 1.00 98.31 165 GLN A C 1
ATOM 1198 O O . GLN A 1 165 ? -1.908 2.177 12.788 1.00 98.31 165 GLN A O 1
ATOM 1203 N N . GLY A 1 166 ? -2.519 1.383 10.769 1.00 97.75 166 GLY A N 1
ATOM 1204 C CA . GLY A 1 166 ? -1.544 2.133 9.985 1.00 97.75 166 GLY A CA 1
ATOM 1205 C C . GLY A 1 166 ? -1.988 3.561 9.666 1.00 97.75 166 GLY A C 1
ATOM 1206 O O . GLY A 1 166 ? -3.177 3.896 9.691 1.00 97.75 166 GLY A O 1
ATOM 1207 N N . HIS A 1 167 ? -1.020 4.391 9.284 1.00 95.81 167 HIS A N 1
ATOM 1208 C CA . HIS A 1 167 ? -1.192 5.804 8.935 1.00 95.81 167 HIS A CA 1
ATOM 1209 C C . HIS A 1 167 ? -2.242 6.074 7.834 1.00 95.81 167 HIS A C 1
ATOM 1211 O O . HIS A 1 167 ? -2.795 7.178 7.735 1.00 95.81 167 HIS A O 1
ATOM 1217 N N . GLU A 1 168 ? -2.514 5.075 6.994 1.00 97.25 168 GLU A N 1
ATOM 1218 C CA . GLU A 1 168 ? -3.473 5.073 5.887 1.00 97.25 168 GLU A CA 1
ATOM 1219 C C . GLU A 1 168 ? -4.945 5.022 6.327 1.00 97.25 168 GLU A C 1
ATOM 1221 O O . GLU A 1 168 ? -5.844 5.251 5.509 1.00 97.25 168 GLU A O 1
ATOM 1226 N N . ALA A 1 169 ? -5.214 4.670 7.587 1.00 97.69 169 ALA A N 1
ATOM 1227 C CA . ALA A 1 169 ? -6.566 4.537 8.116 1.00 97.69 169 ALA A CA 1
ATOM 1228 C C . ALA A 1 169 ? -7.343 5.858 8.076 1.00 97.69 169 ALA A C 1
ATOM 1230 O O . ALA A 1 169 ? -6.786 6.927 8.310 1.00 97.69 169 ALA A O 1
ATOM 1231 N N . GLY A 1 170 ? -8.636 5.762 7.750 1.00 96.81 170 GLY A N 1
ATOM 1232 C CA . GLY A 1 170 ? -9.583 6.874 7.832 1.00 96.81 170 GLY A CA 1
ATOM 1233 C C . GLY A 1 170 ? -10.061 7.099 9.263 1.00 96.81 170 GLY A C 1
ATOM 1234 O O . GLY A 1 170 ? -10.091 6.156 10.052 1.00 96.81 170 GLY A O 1
ATOM 1235 N N . GLY A 1 171 ? -10.481 8.325 9.573 1.00 96.19 171 GLY A N 1
ATOM 1236 C CA . GLY A 1 171 ? -10.849 8.712 10.935 1.00 96.19 171 GLY A CA 1
ATOM 1237 C C . GLY A 1 171 ? -9.623 8.890 11.831 1.00 96.19 171 GLY A C 1
ATOM 1238 O O . GLY A 1 171 ? -8.524 9.158 11.341 1.00 96.19 171 GLY A O 1
ATOM 1239 N N . HIS A 1 172 ? -9.817 8.788 13.143 1.00 95.81 172 HIS A N 1
ATOM 1240 C CA . HIS A 1 172 ? -8.770 9.063 14.127 1.00 95.81 172 HIS A CA 1
ATOM 1241 C C . HIS A 1 172 ? -7.685 7.983 14.184 1.00 95.81 172 HIS A C 1
ATOM 1243 O O . HIS A 1 172 ? -7.959 6.795 14.004 1.00 95.81 172 HIS A O 1
ATOM 1249 N N . GLY A 1 173 ? -6.449 8.422 14.428 1.00 94.19 173 GLY A N 1
ATOM 1250 C CA . GLY A 1 173 ? -5.259 7.582 14.597 1.00 94.19 173 GLY A CA 1
ATOM 1251 C C . GLY A 1 173 ? -4.065 8.399 15.100 1.00 94.19 173 GLY A C 1
ATOM 1252 O O . GLY A 1 173 ? -4.146 9.623 15.162 1.00 94.19 173 GLY A O 1
ATOM 1253 N N . SER A 1 174 ? -2.954 7.747 15.436 1.00 91.94 174 SER A N 1
ATOM 1254 C CA . SER A 1 174 ? -1.729 8.468 15.811 1.00 91.94 174 SER A CA 1
ATOM 1255 C C . SER A 1 174 ? -1.019 9.051 14.585 1.00 91.94 174 SER A C 1
ATOM 1257 O O . SER A 1 174 ? -0.838 8.356 13.579 1.00 91.94 174 SER A O 1
ATOM 1259 N N . GLU A 1 175 ? -0.545 10.293 14.681 1.00 89.19 175 GLU A N 1
ATOM 1260 C CA . GLU A 1 175 ? 0.339 10.911 13.685 1.00 89.19 175 GLU A CA 1
ATOM 1261 C C . GLU A 1 175 ? 1.658 10.133 13.534 1.00 89.19 175 GLU A C 1
ATOM 1263 O O . GLU A 1 175 ? 2.214 10.059 12.438 1.00 89.19 175 GLU A O 1
ATOM 1268 N N . ALA A 1 176 ? 2.113 9.493 14.619 1.00 91.00 176 ALA A N 1
ATOM 1269 C CA . ALA A 1 176 ? 3.333 8.692 14.679 1.00 91.00 176 ALA A CA 1
ATOM 1270 C C . ALA A 1 176 ? 3.152 7.266 14.131 1.00 91.00 176 ALA A C 1
ATOM 1272 O O . ALA A 1 176 ? 4.113 6.493 14.099 1.00 91.00 176 ALA A O 1
ATOM 1273 N N . SER A 1 177 ? 1.934 6.901 13.714 1.00 94.38 177 SER A N 1
ATOM 1274 C CA . SER A 1 177 ? 1.660 5.575 13.171 1.00 94.38 177 SER A CA 1
ATOM 1275 C C . SER A 1 177 ? 2.495 5.318 11.907 1.00 94.38 177 SER A C 1
ATOM 1277 O O . SER A 1 177 ? 2.491 6.153 10.994 1.00 94.38 177 SER A O 1
ATOM 1279 N N . PRO A 1 178 ? 3.211 4.181 11.806 1.00 96.25 178 PRO A N 1
ATOM 1280 C CA . PRO A 1 178 ? 3.844 3.767 10.560 1.00 96.25 178 PRO A CA 1
ATOM 1281 C C . PRO A 1 178 ? 2.801 3.431 9.482 1.00 96.25 178 PRO A C 1
ATOM 1283 O O . PRO A 1 178 ? 1.616 3.254 9.757 1.00 96.25 178 PRO A O 1
ATOM 1286 N N . SER A 1 179 ? 3.236 3.251 8.232 1.00 96.56 179 SER A N 1
ATOM 1287 C CA . SER A 1 179 ? 2.385 2.595 7.226 1.00 96.56 179 SER A CA 1
ATOM 1288 C C . SER A 1 179 ? 1.960 1.204 7.713 1.00 96.56 179 SER A C 1
ATOM 1290 O O . SER A 1 179 ? 2.803 0.488 8.267 1.00 96.56 179 SER A O 1
ATOM 1292 N N . ARG A 1 180 ? 0.717 0.792 7.438 1.00 97.00 180 ARG A N 1
ATOM 1293 C CA . ARG A 1 180 ? 0.125 -0.504 7.837 1.00 97.00 180 ARG A CA 1
ATOM 1294 C C . ARG A 1 180 ? 1.095 -1.681 7.674 1.00 97.00 180 ARG A C 1
ATOM 1296 O O . ARG A 1 180 ? 1.284 -2.452 8.608 1.00 97.00 180 ARG A O 1
ATOM 1303 N N . ASP A 1 181 ? 1.737 -1.787 6.512 1.00 95.75 181 ASP A N 1
ATOM 1304 C CA . ASP A 1 181 ? 2.606 -2.923 6.171 1.00 95.75 181 ASP A CA 1
ATOM 1305 C C . ASP A 1 181 ? 3.896 -2.948 7.009 1.00 95.75 181 ASP A C 1
ATOM 1307 O O . ASP A 1 181 ? 4.261 -3.983 7.565 1.00 95.75 181 ASP A O 1
ATOM 1311 N N . ASN A 1 182 ? 4.559 -1.797 7.170 1.00 96.44 182 ASN A N 1
ATOM 1312 C CA . ASN A 1 182 ? 5.724 -1.677 8.058 1.00 96.44 182 ASN A CA 1
ATOM 1313 C C . ASN A 1 182 ? 5.357 -1.929 9.523 1.00 96.44 182 ASN A C 1
ATOM 1315 O O . ASN A 1 182 ? 6.169 -2.471 10.279 1.00 96.44 182 ASN A O 1
ATOM 1319 N N . PHE A 1 183 ? 4.154 -1.526 9.936 1.00 97.88 183 PHE A N 1
ATOM 1320 C CA . PHE A 1 183 ? 3.691 -1.748 11.296 1.00 97.88 183 PHE A CA 1
ATOM 1321 C C . PHE A 1 183 ? 3.455 -3.240 11.562 1.00 97.88 183 PHE A C 1
ATOM 1323 O O . PHE A 1 183 ? 4.021 -3.774 12.517 1.00 97.88 183 PHE A O 1
ATOM 1330 N N . LEU A 1 184 ? 2.731 -3.935 10.675 1.00 97.69 184 LEU A N 1
ATOM 1331 C CA . LEU A 1 184 ? 2.546 -5.386 10.760 1.00 97.69 184 LEU A CA 1
ATOM 1332 C C . LEU A 1 184 ? 3.894 -6.118 10.790 1.00 97.69 184 LEU A C 1
ATOM 1334 O O . LEU A 1 184 ? 4.122 -6.931 11.682 1.00 97.69 184 LEU A O 1
ATOM 1338 N N . ALA A 1 185 ? 4.819 -5.786 9.884 1.00 96.81 185 ALA A N 1
ATOM 1339 C CA . ALA A 1 185 ? 6.141 -6.413 9.840 1.00 96.81 185 ALA A CA 1
ATOM 1340 C C . ALA A 1 185 ? 6.929 -6.226 11.149 1.00 96.81 185 ALA A C 1
ATOM 1342 O O . ALA A 1 185 ? 7.561 -7.160 11.648 1.00 96.81 185 ALA A O 1
ATOM 1343 N N . SER A 1 186 ? 6.872 -5.022 11.728 1.00 97.19 186 SER A N 1
ATOM 1344 C CA . SER A 1 186 ? 7.550 -4.707 12.991 1.00 97.19 186 SER A CA 1
ATOM 1345 C C . SER A 1 186 ? 6.970 -5.503 14.159 1.00 97.19 186 SER A C 1
ATOM 1347 O O . SER A 1 186 ? 7.725 -6.030 14.974 1.00 97.19 186 SER A O 1
ATOM 1349 N N . VAL A 1 187 ? 5.642 -5.636 14.215 1.00 97.75 187 VAL A N 1
ATOM 1350 C CA . VAL A 1 187 ? 4.953 -6.434 15.237 1.00 97.75 187 VAL A CA 1
ATOM 1351 C C . VAL A 1 187 ? 5.243 -7.921 15.064 1.00 97.75 187 VAL A C 1
ATOM 1353 O O . VAL A 1 187 ? 5.601 -8.571 16.039 1.00 97.75 187 VAL A O 1
ATOM 1356 N N . LEU A 1 188 ? 5.174 -8.468 13.848 1.00 96.44 188 LEU A N 1
ATOM 1357 C CA . LEU A 1 188 ? 5.475 -9.883 13.597 1.00 96.44 188 LEU A CA 1
ATOM 1358 C C . LEU A 1 188 ? 6.900 -10.258 14.022 1.00 96.44 188 LEU A C 1
ATOM 1360 O O . LEU A 1 188 ? 7.102 -11.330 14.588 1.00 96.44 188 LEU A O 1
ATOM 1364 N N . ARG A 1 189 ? 7.871 -9.361 13.813 1.00 95.75 189 ARG A N 1
ATOM 1365 C CA . ARG A 1 189 ? 9.258 -9.553 14.258 1.00 95.75 189 ARG A CA 1
ATOM 1366 C C . ARG A 1 189 ? 9.417 -9.467 15.779 1.00 95.75 189 ARG A C 1
ATOM 1368 O O . ARG A 1 189 ? 10.241 -10.184 16.336 1.00 95.75 189 ARG A O 1
ATOM 1375 N N . ALA A 1 190 ? 8.696 -8.561 16.435 1.00 95.12 190 ALA A N 1
ATOM 1376 C CA . ALA A 1 190 ? 8.860 -8.302 17.864 1.00 95.12 190 ALA A CA 1
ATOM 1377 C C . ALA A 1 190 ? 8.001 -9.214 18.752 1.00 95.12 190 ALA A C 1
ATOM 1379 O O . ALA A 1 190 ? 8.384 -9.498 19.881 1.00 95.12 190 ALA A O 1
ATOM 1380 N N . ARG A 1 191 ? 6.851 -9.700 18.270 1.00 94.06 191 ARG A N 1
ATOM 1381 C CA . ARG A 1 191 ? 5.854 -10.358 19.130 1.00 94.06 191 ARG A CA 1
ATOM 1382 C C . ARG A 1 191 ? 6.344 -11.633 19.810 1.00 94.06 191 ARG A C 1
ATOM 1384 O O . ARG A 1 191 ? 5.864 -11.971 20.886 1.00 94.06 191 ARG A O 1
ATOM 1391 N N . SER A 1 192 ? 7.321 -12.325 19.220 1.00 90.19 192 SER A N 1
ATOM 1392 C CA . SER A 1 192 ? 7.939 -13.512 19.823 1.00 90.19 192 SER A CA 1
ATOM 1393 C C . SER A 1 192 ? 8.767 -13.196 21.070 1.00 90.19 192 SER A C 1
ATOM 1395 O O . SER A 1 192 ? 9.073 -14.107 21.829 1.00 90.19 192 SER A O 1
ATOM 1397 N N . THR A 1 193 ? 9.150 -11.932 21.281 1.00 91.88 193 THR A N 1
ATOM 1398 C CA . THR A 1 193 ? 9.885 -11.490 22.475 1.00 91.88 193 THR A CA 1
ATOM 1399 C C . THR A 1 193 ? 8.971 -10.900 23.546 1.00 91.88 193 THR A C 1
ATOM 1401 O O . THR A 1 193 ? 9.467 -10.473 24.585 1.00 91.88 193 THR A O 1
ATOM 1404 N N . TRP A 1 194 ? 7.661 -10.820 23.302 1.00 92.38 194 TRP A N 1
ATOM 1405 C CA . TRP A 1 194 ? 6.712 -10.301 24.282 1.00 92.38 194 TRP A CA 1
ATOM 1406 C C . TRP A 1 194 ? 6.443 -11.349 25.363 1.00 92.38 194 TRP A C 1
ATOM 1408 O O . TRP A 1 194 ? 6.078 -12.489 25.067 1.00 92.38 194 TRP A O 1
ATOM 1418 N N . SER A 1 195 ? 6.598 -10.950 26.623 1.00 89.50 195 SER A N 1
ATOM 1419 C CA . SER A 1 195 ? 6.356 -11.805 27.789 1.00 89.50 195 SER A CA 1
ATOM 1420 C C . SER A 1 195 ? 4.866 -11.833 28.128 1.00 89.50 195 SER A C 1
ATOM 1422 O O . SER A 1 195 ? 4.433 -11.220 29.100 1.00 89.50 195 SER A O 1
ATOM 1424 N N . VAL A 1 196 ? 4.074 -12.523 27.304 1.00 91.19 196 VAL A N 1
ATOM 1425 C CA . VAL A 1 196 ? 2.605 -12.547 27.406 1.00 91.19 196 VAL A CA 1
ATOM 1426 C C . VAL A 1 196 ? 2.071 -13.959 27.648 1.00 91.19 196 VAL A C 1
ATOM 1428 O O . VAL A 1 196 ? 2.622 -14.920 27.108 1.00 91.19 196 VAL A O 1
ATOM 1431 N N . PRO A 1 197 ? 0.975 -14.122 28.415 1.00 86.69 197 PRO A N 1
ATOM 1432 C CA . PRO A 1 197 ? 0.387 -15.438 28.674 1.00 86.69 197 PRO A CA 1
ATOM 1433 C C . PRO A 1 197 ? -0.227 -16.064 27.414 1.00 86.69 197 PRO A C 1
ATOM 1435 O O . PRO A 1 197 ? -0.283 -17.285 27.284 1.00 86.69 197 PRO A O 1
ATOM 1438 N N . LYS A 1 198 ? -0.695 -15.227 26.481 1.00 89.56 198 LYS A N 1
ATOM 1439 C CA . LYS A 1 198 ? -1.298 -15.630 25.212 1.00 89.56 198 LYS A CA 1
ATOM 1440 C C . LYS A 1 198 ? -1.019 -14.559 24.163 1.00 89.56 198 LYS A C 1
ATOM 1442 O O . LYS A 1 198 ? -1.193 -13.375 24.427 1.00 89.56 198 LYS A O 1
ATOM 1447 N N . GLN A 1 199 ? -0.621 -14.985 22.967 1.00 92.44 199 GLN A N 1
ATOM 1448 C CA . GLN A 1 199 ? -0.459 -14.078 21.831 1.00 92.44 199 GLN A CA 1
ATOM 1449 C C . GLN A 1 199 ? -1.839 -13.634 21.313 1.00 92.44 199 GLN A C 1
ATOM 1451 O O . GLN A 1 199 ? -2.691 -14.501 21.075 1.00 92.44 199 GLN A O 1
ATOM 1456 N N . PRO A 1 200 ? -2.081 -12.322 21.135 1.00 95.75 200 PRO A N 1
ATOM 1457 C CA . PRO A 1 200 ? -3.341 -11.833 20.594 1.00 95.75 200 PRO A CA 1
ATOM 1458 C C . PRO A 1 200 ? -3.453 -12.145 19.097 1.00 95.75 200 PRO A C 1
ATOM 1460 O O . PRO A 1 200 ? -2.455 -12.201 18.375 1.00 95.75 200 PRO A O 1
ATOM 1463 N N . VAL A 1 201 ? -4.690 -12.293 18.624 1.00 97.50 201 VAL A N 1
ATOM 1464 C CA . VAL A 1 201 ? -5.012 -12.329 17.190 1.00 97.50 201 VAL A CA 1
ATOM 1465 C C . VAL A 1 201 ? -4.646 -10.977 16.578 1.00 97.50 201 VAL A C 1
ATOM 1467 O O . VAL A 1 201 ? -5.035 -9.940 17.113 1.00 97.50 201 VAL A O 1
ATOM 1470 N N . LEU A 1 202 ? -3.918 -10.960 15.463 1.00 98.25 202 LEU A N 1
ATOM 1471 C CA . LEU A 1 202 ? -3.458 -9.723 14.833 1.00 98.25 202 LEU A CA 1
ATOM 1472 C C . LEU A 1 202 ? -4.352 -9.326 13.665 1.00 98.25 202 LEU A C 1
ATOM 1474 O O . LEU A 1 202 ? -4.405 -10.017 12.651 1.00 98.25 202 LEU A O 1
ATOM 1478 N N . LEU A 1 203 ? -4.990 -8.163 13.759 1.00 98.69 203 LEU A N 1
ATOM 1479 C CA . LEU A 1 203 ? -5.700 -7.558 12.635 1.00 98.69 203 LEU A CA 1
ATOM 1480 C C . LEU A 1 203 ? -4.946 -6.343 12.127 1.00 98.69 203 LEU A C 1
ATOM 1482 O O . LEU A 1 203 ? -4.371 -5.589 12.906 1.00 98.69 203 LEU A O 1
ATOM 1486 N N . THR A 1 204 ? -5.003 -6.100 10.823 1.00 98.19 204 THR A N 1
ATOM 1487 C CA . THR A 1 204 ? -4.486 -4.856 10.242 1.00 98.19 204 THR A CA 1
ATOM 1488 C C . THR A 1 204 ? -5.614 -3.912 9.866 1.00 98.19 204 THR A C 1
ATOM 1490 O O . THR A 1 204 ? -6.686 -4.339 9.441 1.00 98.19 204 THR A O 1
ATOM 1493 N N . ALA A 1 205 ? -5.377 -2.610 10.003 1.00 98.31 205 ALA A N 1
ATOM 1494 C CA . ALA A 1 205 ? -6.325 -1.569 9.630 1.00 98.31 205 ALA A CA 1
ATOM 1495 C C . ALA A 1 205 ? -5.614 -0.446 8.866 1.00 98.31 205 ALA A C 1
ATOM 1497 O O . ALA A 1 205 ? -4.556 0.023 9.276 1.00 98.31 205 ALA A O 1
ATOM 1498 N N . GLY A 1 206 ? -6.221 0.015 7.771 1.00 96.94 206 GLY A N 1
ATOM 1499 C CA . GLY A 1 206 ? -5.744 1.167 6.999 1.00 96.94 206 GLY A CA 1
ATOM 1500 C C . GLY A 1 206 ? -5.582 0.885 5.508 1.00 96.94 206 GLY A C 1
ATOM 1501 O O . GLY A 1 206 ? -5.109 -0.175 5.118 1.00 96.94 206 GLY A O 1
ATOM 1502 N N . GLY A 1 207 ? -6.031 1.813 4.657 1.00 94.50 207 GLY A N 1
ATOM 1503 C CA . GLY A 1 207 ? -5.849 1.751 3.196 1.00 94.50 207 GLY A CA 1
ATOM 1504 C C . GLY A 1 207 ? -6.567 0.616 2.440 1.00 94.50 207 GLY A C 1
ATOM 1505 O O . GLY A 1 207 ? -6.599 0.639 1.213 1.00 94.50 207 GLY A O 1
ATOM 1506 N N . MET A 1 208 ? -7.164 -0.360 3.130 1.00 96.19 208 MET A N 1
ATOM 1507 C CA . MET A 1 208 ? -7.814 -1.524 2.516 1.00 96.19 208 MET A CA 1
ATOM 1508 C C . MET A 1 208 ? -9.261 -1.261 2.135 1.00 96.19 208 MET A C 1
ATOM 1510 O O . MET A 1 208 ? -10.061 -0.841 2.972 1.00 96.19 208 MET A O 1
ATOM 1514 N N . CYS A 1 209 ? -9.606 -1.578 0.887 1.00 96.44 209 CYS A N 1
ATOM 1515 C CA . CYS A 1 209 ? -10.985 -1.537 0.407 1.00 96.44 209 CYS A CA 1
ATOM 1516 C C . CYS A 1 209 ? -11.387 -2.727 -0.478 1.00 96.44 209 CYS A C 1
ATOM 1518 O O . CYS A 1 209 ? -12.536 -2.785 -0.897 1.00 96.44 209 CYS A O 1
ATOM 1520 N N . THR A 1 210 ? -10.495 -3.673 -0.776 1.00 94.88 210 THR A N 1
ATOM 1521 C CA . THR A 1 210 ? -10.740 -4.781 -1.720 1.00 94.88 210 THR A CA 1
ATOM 1522 C C . THR A 1 210 ? -10.319 -6.123 -1.125 1.00 94.88 210 THR A C 1
ATOM 1524 O O . THR A 1 210 ? -9.459 -6.163 -0.245 1.00 94.88 210 THR A O 1
ATOM 1527 N N . GLY A 1 211 ? -10.893 -7.226 -1.617 1.00 93.62 211 GLY A N 1
ATOM 1528 C CA . GLY A 1 211 ? -10.532 -8.573 -1.161 1.00 93.62 211 GLY A CA 1
ATOM 1529 C C . GLY A 1 211 ? -9.070 -8.928 -1.413 1.00 93.62 211 GLY A C 1
ATOM 1530 O O . GLY A 1 211 ? -8.421 -9.429 -0.506 1.00 93.62 211 GLY A O 1
ATOM 1531 N N . ASN A 1 212 ? -8.495 -8.531 -2.553 1.00 92.44 212 ASN A N 1
ATOM 1532 C CA . ASN A 1 212 ? -7.062 -8.722 -2.825 1.00 92.44 212 ASN A CA 1
ATOM 1533 C C . ASN A 1 212 ? -6.174 -8.040 -1.772 1.00 92.44 212 ASN A C 1
ATOM 1535 O O . ASN A 1 212 ? -5.143 -8.579 -1.376 1.00 92.44 212 ASN A O 1
ATOM 1539 N N . ALA A 1 213 ? -6.571 -6.854 -1.294 1.00 93.62 213 ALA A N 1
ATOM 1540 C CA . ALA A 1 213 ? -5.834 -6.160 -0.242 1.00 93.62 213 ALA A CA 1
ATOM 1541 C C . ALA A 1 213 ? -5.922 -6.899 1.103 1.00 93.62 213 ALA A C 1
ATOM 1543 O O . ALA A 1 213 ? -4.953 -6.877 1.858 1.00 93.62 213 ALA A O 1
ATOM 1544 N N . VAL A 1 214 ? -7.052 -7.558 1.385 1.00 95.69 214 VAL A N 1
ATOM 1545 C CA . VAL A 1 214 ? -7.230 -8.415 2.566 1.00 95.69 214 VAL A CA 1
ATOM 1546 C C . VAL A 1 214 ? -6.424 -9.706 2.429 1.00 95.69 214 VAL A C 1
ATOM 1548 O O . VAL A 1 214 ? -5.652 -10.017 3.331 1.00 95.69 214 VAL A O 1
ATOM 1551 N N . ALA A 1 215 ? -6.514 -10.403 1.290 1.00 93.69 215 ALA A N 1
ATOM 1552 C CA . ALA A 1 215 ? -5.732 -11.604 0.988 1.00 93.69 215 ALA A CA 1
ATOM 1553 C C . ALA A 1 215 ? -4.230 -11.353 1.161 1.00 93.69 215 ALA A C 1
ATOM 1555 O O . ALA A 1 215 ? -3.538 -12.133 1.811 1.00 93.69 215 ALA A O 1
ATOM 1556 N N . ALA A 1 216 ? -3.735 -10.215 0.664 1.00 92.56 216 ALA A N 1
ATOM 1557 C CA . ALA A 1 216 ? -2.339 -9.829 0.822 1.00 92.56 216 ALA A CA 1
ATOM 1558 C C . ALA A 1 216 ? -1.922 -9.687 2.295 1.00 92.56 216 ALA A C 1
ATOM 1560 O O . ALA A 1 216 ? -0.811 -10.067 2.642 1.00 92.56 216 ALA A O 1
ATOM 1561 N N . GLN A 1 217 ? -2.787 -9.162 3.171 1.00 95.88 217 GLN A N 1
ATOM 1562 C CA . GLN A 1 217 ? -2.472 -9.046 4.601 1.00 95.88 217 GLN A CA 1
ATOM 1563 C C . GLN A 1 217 ? -2.541 -10.384 5.327 1.00 95.88 217 GLN A C 1
ATOM 1565 O O . GLN A 1 217 ? -1.696 -10.641 6.181 1.00 95.88 217 GLN A O 1
ATOM 1570 N N . LEU A 1 218 ? -3.495 -11.245 4.963 1.00 94.81 218 LEU A N 1
ATOM 1571 C CA . LEU A 1 218 ? -3.548 -12.614 5.474 1.00 94.81 218 LEU A CA 1
ATOM 1572 C C . LEU A 1 218 ? -2.264 -13.371 5.112 1.00 94.81 218 LEU A C 1
ATOM 1574 O O . LEU A 1 218 ? -1.601 -13.922 5.985 1.00 94.81 218 LEU A O 1
ATOM 1578 N N . ALA A 1 219 ? -1.845 -13.298 3.845 1.00 91.88 219 ALA A N 1
ATOM 1579 C CA . ALA A 1 219 ? -0.588 -13.880 3.377 1.00 91.88 219 ALA A CA 1
ATOM 1580 C C . ALA A 1 219 ? 0.649 -13.263 4.055 1.00 91.88 219 ALA A C 1
ATOM 1582 O O . ALA A 1 219 ? 1.666 -13.935 4.209 1.00 91.88 219 ALA A O 1
ATOM 1583 N N . PHE A 1 220 ? 0.570 -11.997 4.478 1.00 91.19 220 PHE A N 1
ATOM 1584 C CA . PHE A 1 220 ? 1.645 -11.325 5.209 1.00 91.19 220 PHE A CA 1
ATOM 1585 C C . PHE A 1 220 ? 1.732 -11.757 6.687 1.00 91.19 220 PHE A C 1
ATOM 1587 O O . PHE A 1 220 ? 2.725 -11.467 7.348 1.00 91.19 220 PHE A O 1
ATOM 1594 N N . GLY A 1 221 ? 0.734 -12.478 7.208 1.00 93.31 221 GLY A N 1
ATOM 1595 C CA . GLY A 1 221 ? 0.712 -12.992 8.581 1.00 93.31 221 GLY A CA 1
ATOM 1596 C C . GLY A 1 221 ? -0.272 -12.285 9.513 1.00 93.31 221 GLY A C 1
ATOM 1597 O O . GLY A 1 221 ? -0.192 -12.473 10.726 1.00 93.31 221 GLY A O 1
ATOM 1598 N N . ALA A 1 222 ? -1.186 -11.468 8.980 1.00 96.88 222 ALA A N 1
ATOM 1599 C CA . ALA A 1 222 ? -2.350 -11.021 9.736 1.00 96.88 222 ALA A CA 1
ATOM 1600 C C . ALA A 1 222 ? -3.389 -12.149 9.839 1.00 96.88 222 ALA A C 1
ATOM 1602 O O . ALA A 1 222 ? -3.566 -12.940 8.918 1.00 96.88 222 ALA A O 1
ATOM 1603 N N . ASP A 1 223 ? -4.144 -12.172 10.929 1.00 97.81 223 ASP A N 1
ATOM 1604 C CA . ASP A 1 223 ? -5.241 -13.118 11.147 1.00 97.81 223 ASP A CA 1
ATOM 1605 C C . ASP A 1 223 ? -6.583 -12.606 10.589 1.00 97.81 223 ASP A C 1
ATOM 1607 O O . ASP A 1 223 ? -7.578 -13.336 10.543 1.00 97.81 223 ASP A O 1
ATOM 1611 N N . GLY A 1 224 ? -6.614 -11.342 10.162 1.00 97.75 224 GLY A N 1
ATOM 1612 C CA . GLY A 1 224 ? -7.747 -10.691 9.516 1.00 97.75 224 GLY A CA 1
ATOM 1613 C C . GLY A 1 224 ? -7.507 -9.211 9.235 1.00 97.75 224 GLY A C 1
ATOM 1614 O O . GLY A 1 224 ? -6.433 -8.660 9.494 1.00 97.75 224 GLY A O 1
ATOM 1615 N N . ALA A 1 225 ? -8.528 -8.557 8.688 1.00 98.12 225 ALA A N 1
ATOM 1616 C CA . ALA A 1 225 ? -8.449 -7.170 8.249 1.00 98.12 225 ALA A CA 1
ATOM 1617 C C . ALA A 1 225 ? -9.641 -6.341 8.727 1.00 98.12 225 ALA A C 1
ATOM 1619 O O . ALA A 1 225 ? -10.784 -6.795 8.714 1.00 98.12 225 ALA A O 1
ATOM 1620 N N . VAL A 1 226 ? -9.368 -5.085 9.078 1.00 98.69 226 VAL A N 1
ATOM 1621 C CA . VAL A 1 226 ? -10.371 -4.081 9.428 1.00 98.69 226 VAL A CA 1
ATOM 1622 C C . VAL A 1 226 ? -10.545 -3.107 8.265 1.00 98.69 226 VAL A C 1
ATOM 1624 O O . VAL A 1 226 ? -9.604 -2.408 7.873 1.00 98.69 226 VAL A O 1
ATOM 1627 N N . LEU A 1 227 ? -11.761 -3.027 7.729 1.00 98.25 227 LEU A N 1
ATOM 1628 C CA . LEU A 1 227 ? -12.125 -2.134 6.634 1.00 98.25 227 LEU A CA 1
ATOM 1629 C C . LEU A 1 227 ? -13.188 -1.144 7.116 1.00 98.25 227 LEU A C 1
ATOM 1631 O O . LEU A 1 227 ? -14.310 -1.524 7.430 1.00 98.25 227 LEU A O 1
ATOM 1635 N N . GLY A 1 228 ? -12.836 0.142 7.147 1.00 97.44 228 GLY A N 1
ATOM 1636 C CA . GLY A 1 228 ? -13.788 1.229 7.408 1.00 97.44 228 GLY A CA 1
ATOM 1637 C C . GLY A 1 228 ? -14.294 1.852 6.109 1.00 97.44 228 GLY A C 1
ATOM 1638 O O . GLY A 1 228 ? -15.458 1.706 5.748 1.00 97.44 228 GLY A O 1
ATOM 1639 N N . THR A 1 229 ? -13.385 2.485 5.358 1.00 98.25 229 THR A N 1
ATOM 1640 C CA . THR A 1 229 ? -13.692 3.278 4.153 1.00 98.25 229 THR A CA 1
ATOM 1641 C C . THR A 1 229 ? -14.561 2.548 3.126 1.00 98.25 229 THR A C 1
ATOM 1643 O O . THR A 1 229 ? -15.477 3.148 2.572 1.00 98.25 229 THR A O 1
ATOM 1646 N N . ARG A 1 230 ? -14.326 1.245 2.913 1.00 97.69 230 ARG A N 1
ATOM 1647 C CA . ARG A 1 230 ? -15.104 0.401 1.987 1.00 97.69 230 ARG A CA 1
ATOM 1648 C C . ARG A 1 230 ? -16.601 0.395 2.288 1.00 97.69 230 ARG A C 1
ATOM 1650 O O . ARG A 1 230 ? -17.397 0.275 1.367 1.00 97.69 230 ARG A O 1
ATOM 1657 N N . PHE A 1 231 ? -16.970 0.518 3.558 1.00 98.25 231 PHE A N 1
ATOM 1658 C CA . PHE A 1 231 ? -18.350 0.401 4.015 1.00 98.25 231 PHE A CA 1
ATOM 1659 C C . PHE A 1 231 ? -19.044 1.756 4.189 1.00 98.25 231 PHE A C 1
ATOM 1661 O O . PHE A 1 231 ? -20.239 1.790 4.471 1.00 98.25 231 PHE A O 1
ATOM 1668 N N . LEU A 1 232 ? -18.340 2.876 3.987 1.00 98.31 232 LEU A N 1
ATOM 1669 C CA . LEU A 1 232 ? -18.926 4.212 4.124 1.00 98.31 232 LEU A CA 1
ATOM 1670 C C . LEU A 1 232 ? -20.064 4.487 3.124 1.00 98.31 232 LEU A C 1
ATOM 1672 O O . LEU A 1 232 ? -21.089 5.012 3.568 1.00 98.31 232 LEU A O 1
ATOM 1676 N N . PRO A 1 233 ? -19.966 4.120 1.826 1.00 97.44 233 PRO A N 1
ATOM 1677 C CA . PRO A 1 233 ? -21.054 4.279 0.869 1.00 97.44 233 PRO A CA 1
ATOM 1678 C C . PRO A 1 233 ? -21.905 3.007 0.789 1.00 97.44 233 PRO A C 1
ATOM 1680 O O . PRO A 1 233 ? -22.200 2.509 -0.294 1.00 97.44 233 PRO A O 1
ATOM 1683 N N . THR A 1 234 ? -22.298 2.466 1.941 1.00 98.38 234 THR A N 1
ATOM 1684 C CA . THR A 1 234 ? -23.323 1.417 2.002 1.00 98.38 234 THR A CA 1
ATOM 1685 C C . THR A 1 234 ? -24.685 2.006 2.346 1.00 98.38 234 THR A C 1
ATOM 1687 O O . THR A 1 234 ? -24.769 3.102 2.910 1.00 98.38 234 THR A O 1
ATOM 1690 N N . HIS A 1 235 ? -25.772 1.311 2.016 1.00 97.75 235 HIS A N 1
ATOM 1691 C CA . HIS A 1 235 ? -27.120 1.752 2.392 1.00 97.75 235 HIS A CA 1
ATOM 1692 C C . HIS A 1 235 ? -27.292 1.853 3.915 1.00 97.75 235 HIS A C 1
ATOM 1694 O O . HIS A 1 235 ? -27.942 2.774 4.397 1.00 97.75 235 HIS A O 1
ATOM 1700 N N . GLU A 1 236 ? -26.647 0.957 4.656 1.00 98.25 236 GLU A N 1
ATOM 1701 C CA . GLU A 1 236 ? -26.758 0.787 6.104 1.00 98.25 236 GLU A CA 1
ATOM 1702 C C . GLU A 1 236 ? -25.827 1.712 6.907 1.00 98.25 236 GLU A C 1
ATOM 1704 O O . GLU A 1 236 ? -25.992 1.867 8.117 1.00 98.25 236 GLU A O 1
ATOM 1709 N N . SER A 1 237 ? -24.838 2.328 6.253 1.00 97.50 237 SER A N 1
ATOM 1710 C CA . SER A 1 237 ? -23.968 3.340 6.859 1.00 97.50 237 SER A CA 1
ATOM 1711 C C . SER A 1 237 ? -24.753 4.602 7.223 1.00 97.50 237 SER A C 1
ATOM 1713 O O . SER A 1 237 ? -25.551 5.103 6.423 1.00 97.50 237 SER A O 1
ATOM 1715 N N . MET A 1 238 ? -24.438 5.168 8.393 1.00 96.56 238 MET A N 1
ATOM 1716 C CA . MET A 1 238 ? -25.020 6.414 8.908 1.00 96.56 238 MET A CA 1
ATOM 1717 C C . MET A 1 238 ? -24.565 7.666 8.143 1.00 96.56 238 MET A C 1
ATOM 1719 O O . MET A 1 238 ? -25.045 8.762 8.434 1.00 96.56 238 MET A O 1
ATOM 1723 N N . TYR A 1 239 ? -23.627 7.539 7.196 1.00 96.62 239 TYR A N 1
ATOM 1724 C CA . TYR A 1 239 ? -23.247 8.663 6.341 1.00 96.62 239 TYR A CA 1
ATOM 1725 C C . TYR A 1 239 ? -24.452 9.186 5.565 1.00 96.62 239 TYR A C 1
ATOM 1727 O O . TYR A 1 239 ? -25.235 8.417 5.005 1.00 96.62 239 TYR A O 1
ATOM 1735 N N . THR A 1 240 ? -24.574 10.508 5.496 1.00 96.38 240 THR A N 1
ATOM 1736 C CA . THR A 1 240 ? -25.593 11.152 4.666 1.00 96.38 240 THR A CA 1
ATOM 1737 C C . THR A 1 240 ? -25.305 10.907 3.189 1.00 96.38 240 THR A C 1
ATOM 1739 O O . THR A 1 240 ? -24.164 10.635 2.806 1.00 96.38 240 THR A O 1
ATOM 1742 N N . ASP A 1 241 ? -26.311 11.066 2.331 1.00 95.44 241 ASP A N 1
ATOM 1743 C CA . ASP A 1 241 ? -26.111 10.944 0.883 1.00 95.44 241 ASP A CA 1
ATOM 1744 C C . ASP A 1 241 ? -25.023 11.902 0.381 1.00 95.44 241 ASP A C 1
ATOM 1746 O O . ASP A 1 241 ? -24.178 11.503 -0.415 1.00 95.44 241 ASP A O 1
ATOM 1750 N N . ALA A 1 242 ? -24.960 13.123 0.924 1.00 95.88 242 ALA A N 1
ATOM 1751 C CA . ALA A 1 242 ? -23.896 14.079 0.624 1.00 95.88 242 ALA A CA 1
ATOM 1752 C C . ALA A 1 242 ? -22.500 13.517 0.952 1.00 95.88 242 ALA A C 1
ATOM 1754 O O . ALA A 1 242 ? -21.607 13.556 0.106 1.00 95.88 242 ALA A O 1
ATOM 1755 N N . GLN A 1 243 ? -22.310 12.926 2.138 1.00 97.88 243 GLN A N 1
ATOM 1756 C CA . GLN A 1 243 ? -21.035 12.301 2.514 1.00 97.88 243 GLN A CA 1
ATOM 1757 C C . GLN A 1 243 ? -20.712 11.088 1.635 1.00 97.88 243 GLN A C 1
ATOM 1759 O O . GLN A 1 243 ? -19.568 10.928 1.210 1.00 97.88 243 GLN A O 1
ATOM 1764 N N . LYS A 1 244 ? -21.709 10.253 1.312 1.00 97.94 244 LYS A N 1
ATOM 1765 C CA . LYS A 1 244 ? -21.539 9.108 0.404 1.00 97.94 244 LYS A CA 1
ATOM 1766 C C . LYS A 1 244 ? -21.093 9.577 -0.984 1.00 97.94 244 LYS A C 1
ATOM 1768 O O . LYS A 1 244 ? -20.145 9.021 -1.528 1.00 97.94 244 LYS A O 1
ATOM 1773 N N . GLN A 1 245 ? -21.673 10.654 -1.520 1.00 96.38 245 GLN A N 1
ATOM 1774 C CA . GLN A 1 245 ? -21.229 11.258 -2.783 1.00 96.38 245 GLN A CA 1
ATOM 1775 C C . GLN A 1 245 ? -19.811 11.838 -2.708 1.00 96.38 245 GLN A C 1
ATOM 1777 O O . GLN A 1 245 ? -19.085 11.811 -3.701 1.00 96.38 245 GLN A O 1
ATOM 1782 N N . CYS A 1 246 ? -19.383 12.362 -1.557 1.00 97.50 246 CYS A N 1
ATOM 1783 C CA . CYS A 1 246 ? -17.990 12.770 -1.369 1.00 97.50 246 CYS A CA 1
ATOM 1784 C C . CYS A 1 246 ? -17.038 11.569 -1.422 1.00 97.50 246 CYS A C 1
ATOM 1786 O O . CYS A 1 246 ? -16.033 11.634 -2.120 1.00 97.50 246 CYS A O 1
ATOM 1788 N N . VAL A 1 247 ? -17.376 10.462 -0.749 1.00 97.94 247 VAL A N 1
ATOM 1789 C CA . VAL A 1 247 ? -16.590 9.215 -0.788 1.00 97.94 247 VAL A CA 1
ATOM 1790 C C . VAL A 1 247 ? -16.472 8.681 -2.218 1.00 97.94 247 VAL A C 1
ATOM 1792 O O . VAL A 1 247 ? -15.367 8.394 -2.660 1.00 97.94 247 VAL A O 1
ATOM 1795 N N . LEU A 1 248 ? -17.583 8.602 -2.959 1.00 97.50 248 LEU A N 1
ATOM 1796 C CA . LEU A 1 248 ? -17.616 8.035 -4.315 1.00 97.50 248 LEU A CA 1
ATOM 1797 C C . LEU A 1 248 ? -16.858 8.871 -5.360 1.00 97.50 248 LEU A C 1
ATOM 1799 O O . LEU A 1 248 ? -16.404 8.330 -6.367 1.00 97.50 248 LEU A O 1
ATOM 1803 N N . ARG A 1 249 ? -16.735 10.187 -5.145 1.00 96.31 249 ARG A N 1
ATOM 1804 C CA . ARG A 1 249 ? -15.989 11.098 -6.033 1.00 96.31 249 ARG A CA 1
ATOM 1805 C C . ARG A 1 249 ? -14.502 11.195 -5.690 1.00 96.31 249 ARG A C 1
ATOM 1807 O O . ARG A 1 249 ? -13.742 11.719 -6.500 1.00 96.31 249 ARG A O 1
ATOM 1814 N N . ALA A 1 250 ? -14.101 10.749 -4.502 1.00 96.94 250 ALA A N 1
ATOM 1815 C CA . ALA A 1 250 ? -12.750 10.932 -3.997 1.00 96.94 250 ALA A CA 1
ATOM 1816 C C . ALA A 1 250 ? -11.757 9.908 -4.561 1.00 96.94 250 ALA A C 1
ATOM 1818 O O . ALA A 1 250 ? -12.075 8.750 -4.825 1.00 96.94 250 ALA A O 1
ATOM 1819 N N . THR A 1 251 ? -10.509 10.343 -4.668 1.00 93.88 251 THR A N 1
ATOM 1820 C CA . THR A 1 251 ? -9.336 9.531 -4.991 1.00 93.88 251 THR A CA 1
ATOM 1821 C C . THR A 1 251 ? -8.405 9.449 -3.782 1.00 93.88 251 THR A C 1
ATOM 1823 O O . THR A 1 251 ? -8.545 10.182 -2.801 1.00 93.88 251 THR A O 1
ATOM 1826 N N . GLU A 1 252 ? -7.401 8.577 -3.833 1.00 85.31 252 GLU A N 1
ATOM 1827 C CA . GLU A 1 252 ? -6.415 8.402 -2.760 1.00 85.31 252 GLU A CA 1
ATOM 1828 C C . GLU A 1 252 ? -5.676 9.698 -2.372 1.00 85.31 252 GLU A C 1
ATOM 1830 O O . GLU A 1 252 ? -5.218 9.839 -1.235 1.00 85.31 252 GLU A O 1
ATOM 1835 N N . LYS A 1 253 ? -5.601 10.665 -3.297 1.00 92.69 253 LYS A N 1
ATOM 1836 C CA . LYS A 1 253 ? -4.921 11.960 -3.129 1.00 92.69 253 LYS A CA 1
ATOM 1837 C C . LYS A 1 253 ? -5.739 12.974 -2.335 1.00 92.69 253 LYS A C 1
ATOM 1839 O O . LYS A 1 253 ? -5.177 13.951 -1.844 1.00 92.69 253 LYS A O 1
ATOM 1844 N N . ASP A 1 254 ? -7.042 12.743 -2.206 1.00 96.38 254 ASP A N 1
ATOM 1845 C CA . ASP A 1 254 ? -7.969 13.704 -1.614 1.00 96.38 254 ASP A CA 1
ATOM 1846 C C . ASP A 1 254 ? -8.039 13.586 -0.091 1.00 96.38 254 ASP A C 1
ATOM 1848 O O . ASP A 1 254 ? -8.674 14.411 0.556 1.00 96.38 254 ASP A O 1
ATOM 1852 N N . THR A 1 255 ? -7.373 12.597 0.514 1.00 97.31 255 THR A N 1
ATOM 1853 C CA . THR A 1 255 ? -7.330 12.448 1.976 1.00 97.31 255 THR A CA 1
ATOM 1854 C C . THR A 1 255 ? -6.107 13.127 2.589 1.00 97.31 255 THR A C 1
ATOM 1856 O O . THR A 1 255 ? -5.002 13.069 2.052 1.00 97.31 255 THR A O 1
ATOM 1859 N N . LEU A 1 256 ? -6.270 13.709 3.774 1.00 97.00 256 LEU A N 1
ATOM 1860 C CA . LEU A 1 256 ? -5.169 14.195 4.609 1.00 97.00 256 LEU A CA 1
ATOM 1861 C C . LEU A 1 256 ? -5.446 13.906 6.082 1.00 97.00 256 LEU A C 1
ATOM 1863 O O . LEU A 1 256 ? -6.597 13.669 6.446 1.00 97.00 256 LEU A O 1
ATOM 1867 N N . ARG A 1 257 ? -4.412 13.993 6.924 1.00 95.06 257 ARG A N 1
ATOM 1868 C CA . ARG A 1 257 ? -4.579 14.060 8.380 1.00 95.06 257 ARG A CA 1
ATOM 1869 C C . ARG A 1 257 ? -4.576 15.511 8.843 1.00 95.06 257 ARG A C 1
ATOM 1871 O O . ARG A 1 257 ? -3.792 16.309 8.328 1.00 95.06 257 ARG A O 1
ATOM 1878 N N . SER A 1 258 ? -5.498 15.874 9.728 1.00 93.38 258 SER A N 1
ATOM 1879 C CA . SER A 1 258 ? -5.606 17.240 10.236 1.00 93.38 258 SER A CA 1
ATOM 1880 C C . SER A 1 258 ? -6.472 17.324 11.489 1.00 93.38 258 SER A C 1
ATOM 1882 O O . SER A 1 258 ? -7.478 16.630 11.601 1.00 93.38 258 SER A O 1
ATOM 1884 N N . LEU A 1 259 ? -6.156 18.276 12.370 1.00 92.25 259 LEU A N 1
ATOM 1885 C CA . LEU A 1 259 ? -7.038 18.702 13.465 1.00 92.25 259 LEU A CA 1
ATOM 1886 C C . LEU A 1 259 ? -8.175 19.631 13.002 1.00 92.25 259 LEU A C 1
ATOM 1888 O O . LEU A 1 259 ? -9.064 19.950 13.790 1.00 92.25 259 LEU A O 1
ATOM 1892 N N . ALA A 1 260 ? -8.188 20.055 11.731 1.00 93.62 260 ALA A N 1
ATOM 1893 C CA . ALA A 1 260 ? -9.237 20.920 11.183 1.00 93.62 260 ALA A CA 1
ATOM 1894 C C . ALA A 1 260 ? -10.643 20.328 11.362 1.00 93.62 260 ALA A C 1
ATOM 1896 O O . ALA A 1 260 ? -11.605 21.045 11.635 1.00 93.62 260 ALA A O 1
ATOM 1897 N N . PHE A 1 261 ? -10.754 19.008 11.212 1.00 94.75 261 PHE A N 1
ATOM 1898 C CA . PHE A 1 261 ? -12.014 18.290 11.338 1.00 94.75 261 PHE A CA 1
ATOM 1899 C C . PHE A 1 261 ? -12.555 18.337 12.773 1.00 94.75 261 PHE A C 1
ATOM 1901 O O . PHE A 1 261 ? -13.748 18.560 12.983 1.00 94.75 261 PHE A O 1
ATOM 1908 N N . ASP A 1 262 ? -11.677 18.163 13.760 1.00 92.88 262 ASP A N 1
ATOM 1909 C CA . ASP A 1 262 ? -12.038 18.206 15.174 1.00 92.88 262 ASP A CA 1
ATOM 1910 C C . ASP A 1 262 ? -12.318 19.628 15.654 1.00 92.88 262 ASP A C 1
ATOM 1912 O O . ASP A 1 262 ? -13.258 19.839 16.417 1.00 92.88 262 ASP A O 1
ATOM 1916 N N . GLU A 1 263 ? -11.576 20.625 15.166 1.00 93.31 263 GLU A N 1
ATOM 1917 C CA . GLU A 1 263 ? -11.842 22.030 15.481 1.00 93.31 263 GLU A CA 1
ATOM 1918 C C . GLU A 1 263 ? -13.229 22.452 14.993 1.00 93.31 263 GLU A C 1
ATOM 1920 O O . GLU A 1 263 ? -14.022 22.977 15.774 1.00 93.31 263 GLU A O 1
ATOM 1925 N N . ALA A 1 264 ? -13.564 22.132 13.742 1.00 92.94 264 ALA A N 1
ATOM 1926 C CA . ALA A 1 264 ? -14.865 22.444 13.160 1.00 92.94 264 ALA A CA 1
ATOM 1927 C C . ALA A 1 264 ? -16.035 21.742 13.876 1.00 92.94 264 ALA A C 1
ATOM 1929 O O . ALA A 1 264 ? -17.145 22.276 13.919 1.00 92.94 264 ALA A O 1
ATOM 1930 N N . ARG A 1 265 ? -15.792 20.567 14.474 1.00 91.19 265 ARG A N 1
ATOM 1931 C CA . ARG A 1 265 ? -16.774 19.800 15.262 1.00 91.19 265 ARG A CA 1
ATOM 1932 C C . ARG A 1 265 ? -16.748 20.105 16.757 1.00 91.19 265 ARG A C 1
ATOM 1934 O O . ARG A 1 265 ? -17.597 19.589 17.481 1.00 91.19 265 ARG A O 1
ATOM 1941 N N . ASN A 1 266 ? -15.799 20.916 17.214 1.00 90.25 266 ASN A N 1
ATOM 1942 C CA . ASN A 1 266 ? -15.507 21.141 18.625 1.00 90.25 266 ASN A CA 1
ATOM 1943 C C . ASN A 1 266 ? -15.237 19.835 19.411 1.00 90.25 266 ASN A C 1
ATOM 1945 O O . ASN A 1 266 ? -15.723 19.650 20.526 1.00 90.25 266 ASN A O 1
ATOM 1949 N N . THR A 1 267 ? -14.467 18.914 18.824 1.00 87.44 267 THR A N 1
ATOM 1950 C CA . THR A 1 267 ? -14.074 17.619 19.412 1.00 87.44 267 THR A CA 1
ATOM 1951 C C . THR A 1 267 ? -12.579 17.558 19.732 1.00 87.44 267 THR A C 1
ATOM 1953 O O . THR A 1 267 ? -11.917 16.574 19.444 1.00 87.44 267 THR A O 1
ATOM 1956 N N . LEU A 1 268 ? -12.029 18.607 20.351 1.00 83.25 268 LEU A N 1
ATOM 1957 C CA . LEU A 1 268 ? -10.582 18.790 20.567 1.00 83.25 268 LEU A CA 1
ATOM 1958 C C . LEU A 1 268 ? -9.971 18.000 21.748 1.00 83.25 268 LEU A C 1
ATOM 1960 O O . LEU A 1 268 ? -8.817 18.224 22.089 1.00 83.25 268 LEU A O 1
ATOM 1964 N N . GLY A 1 269 ? -10.723 17.103 22.392 1.00 85.44 269 GLY A N 1
ATOM 1965 C CA . GLY A 1 269 ? -10.271 16.373 23.590 1.00 85.44 269 GLY A CA 1
ATOM 1966 C C . GLY A 1 269 ? -9.392 15.143 23.327 1.00 85.44 269 GLY A C 1
ATOM 1967 O O . GLY A 1 269 ? -9.112 14.399 24.261 1.00 85.44 269 GLY A O 1
ATOM 1968 N N . TRP A 1 270 ? -8.997 14.893 22.076 1.00 91.00 270 TRP A N 1
ATOM 1969 C CA . TRP A 1 270 ? -8.198 13.722 21.714 1.00 91.00 270 TRP A CA 1
ATOM 1970 C C . TRP A 1 270 ? -6.823 13.714 22.405 1.00 91.00 270 TRP A C 1
ATOM 1972 O O . TRP A 1 270 ? -6.248 14.784 22.621 1.00 91.00 270 TRP A O 1
ATOM 1982 N N . PRO A 1 271 ? -6.266 12.526 22.718 1.00 90.81 271 PRO A N 1
ATOM 1983 C CA . PRO A 1 271 ? -4.912 12.414 23.251 1.00 90.81 271 PRO A CA 1
ATOM 1984 C C . PRO A 1 271 ? -3.869 13.092 22.352 1.00 90.81 271 PRO A C 1
ATOM 1986 O O . PRO A 1 271 ? -4.009 13.127 21.128 1.00 90.81 271 PRO A O 1
ATOM 1989 N N . THR A 1 272 ? -2.792 13.598 22.953 1.00 88.69 272 THR A N 1
ATOM 1990 C CA . THR A 1 272 ? -1.690 14.236 22.218 1.00 88.69 272 THR A CA 1
ATOM 1991 C C . THR A 1 272 ? -1.147 13.317 21.121 1.00 88.69 272 THR A C 1
ATOM 1993 O O . THR A 1 272 ? -0.880 12.143 21.365 1.00 88.69 272 THR A O 1
ATOM 1996 N N . GLY A 1 273 ? -0.962 13.862 19.916 1.00 88.62 273 GLY A N 1
ATOM 1997 C CA . GLY A 1 273 ? -0.493 13.110 18.748 1.00 88.62 273 GLY A CA 1
ATOM 1998 C C . GLY A 1 273 ? -1.588 12.318 18.024 1.00 88.62 273 GLY A C 1
ATOM 1999 O 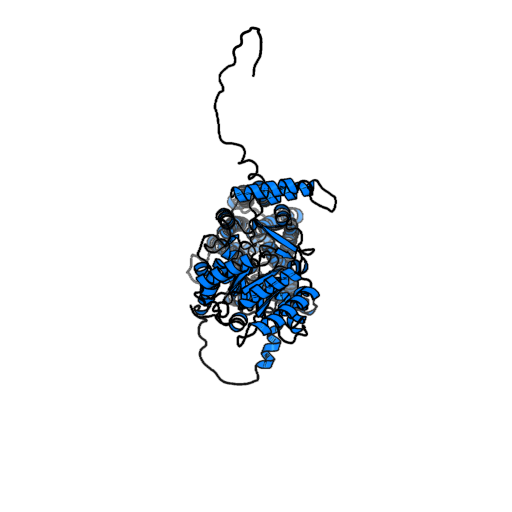O . GLY A 1 273 ? -1.289 11.654 17.036 1.00 88.62 273 GLY A O 1
ATOM 2000 N N . VAL A 1 274 ? -2.849 12.382 18.472 1.00 93.06 274 VAL A N 1
ATOM 2001 C CA . VAL A 1 274 ? -3.997 11.817 17.750 1.00 93.06 274 VAL A CA 1
ATOM 2002 C C . VAL A 1 274 ? -4.693 12.909 16.946 1.00 93.06 274 VAL A C 1
ATOM 2004 O O . VAL A 1 274 ? -5.178 13.899 17.488 1.00 93.06 274 VAL A O 1
ATOM 2007 N N . ASP A 1 275 ? -4.783 12.698 15.639 1.00 93.62 275 ASP A N 1
ATOM 2008 C CA . ASP A 1 275 ? -5.550 13.522 14.708 1.00 93.62 275 ASP A CA 1
ATOM 2009 C C . ASP A 1 275 ? -6.438 12.630 13.825 1.00 93.62 275 ASP A C 1
ATOM 2011 O O . ASP A 1 275 ? -6.471 11.405 13.985 1.00 93.62 275 ASP A O 1
ATOM 2015 N N . GLY A 1 276 ? -7.196 13.227 12.904 1.00 93.75 276 GLY A N 1
ATOM 2016 C CA . GLY A 1 276 ? -8.115 12.494 12.038 1.00 93.75 276 GLY A CA 1
ATOM 2017 C C . GLY A 1 276 ? -7.756 12.566 10.555 1.00 93.75 276 GLY A C 1
ATOM 2018 O O . GLY A 1 276 ? -7.397 13.631 10.050 1.00 93.75 276 GLY A O 1
ATOM 2019 N N . ARG A 1 277 ? -7.920 11.449 9.829 1.00 97.62 277 ARG A N 1
ATOM 2020 C CA . ARG A 1 277 ? -7.814 11.380 8.365 1.00 97.62 277 ARG A CA 1
ATOM 2021 C C . ARG A 1 277 ? -9.174 11.477 7.675 1.00 97.62 277 ARG A C 1
ATOM 2023 O O . ARG A 1 277 ? -10.018 10.587 7.813 1.00 97.62 277 ARG A O 1
ATOM 2030 N N . GLY A 1 278 ? -9.353 12.512 6.862 1.00 97.81 278 GLY A N 1
ATOM 2031 C CA . GLY A 1 278 ? -10.571 12.753 6.089 1.00 97.81 278 GLY A CA 1
ATOM 2032 C C . GLY A 1 278 ? -10.300 13.422 4.748 1.00 97.81 278 GLY A C 1
ATOM 2033 O O . GLY A 1 278 ? -9.154 13.729 4.415 1.00 97.81 278 GLY A O 1
ATOM 2034 N N . LEU A 1 279 ? -11.365 13.629 3.976 1.00 98.06 279 LEU A N 1
ATOM 2035 C CA . LEU A 1 279 ? -11.302 14.307 2.684 1.00 98.06 279 LEU A CA 1
ATOM 2036 C C . LEU A 1 279 ? -10.961 15.791 2.854 1.00 98.06 279 LEU A C 1
ATOM 2038 O O . LEU A 1 279 ? -11.529 16.490 3.696 1.00 98.06 279 LEU A O 1
ATOM 2042 N N . ARG A 1 280 ? -10.044 16.277 2.018 1.00 97.56 280 ARG A N 1
ATOM 2043 C CA . ARG A 1 280 ? -9.703 17.690 1.887 1.00 97.56 280 ARG A CA 1
ATOM 2044 C C . ARG A 1 280 ? -10.913 18.439 1.350 1.00 97.56 280 ARG A C 1
ATOM 2046 O O . ARG A 1 280 ? -11.453 18.090 0.307 1.00 97.56 280 ARG A O 1
ATOM 2053 N N . ASN A 1 281 ? -11.314 19.488 2.055 1.00 97.12 281 ASN A N 1
ATOM 2054 C CA . ASN A 1 281 ? -12.476 20.295 1.705 1.00 97.12 281 ASN A CA 1
ATOM 2055 C C . ASN A 1 281 ? -12.279 21.756 2.170 1.00 97.12 281 ASN A C 1
ATOM 2057 O O . ASN A 1 281 ? -11.229 22.110 2.720 1.00 97.12 281 ASN A O 1
ATOM 2061 N N . ALA A 1 282 ? -13.275 22.619 1.969 1.00 96.94 282 ALA A N 1
ATOM 2062 C CA . ALA A 1 282 ? -13.181 24.032 2.337 1.00 96.94 282 ALA A CA 1
ATOM 2063 C C . ALA A 1 282 ? -13.081 24.262 3.859 1.00 96.94 282 ALA A C 1
ATOM 2065 O O . ALA A 1 282 ? -12.486 25.248 4.288 1.00 96.94 282 ALA A O 1
ATOM 2066 N N . THR A 1 283 ? -13.585 23.342 4.688 1.00 95.25 283 THR A N 1
ATOM 2067 C CA . THR A 1 283 ? -13.405 23.392 6.152 1.00 95.25 283 THR A CA 1
ATOM 2068 C C . THR A 1 283 ? -11.926 23.259 6.526 1.00 95.25 283 THR A C 1
ATOM 2070 O O . THR A 1 283 ? -11.417 24.034 7.337 1.00 95.25 283 THR A O 1
ATOM 2073 N N . VAL A 1 284 ? -11.204 22.342 5.874 1.00 95.94 284 VAL A N 1
ATOM 2074 C CA . VAL A 1 284 ? -9.748 22.192 6.038 1.00 95.94 284 VAL A CA 1
ATOM 2075 C C . VAL A 1 284 ? -9.000 23.415 5.506 1.00 95.94 284 VAL A C 1
ATOM 2077 O O . VAL A 1 284 ? -8.099 23.921 6.174 1.00 95.94 284 VAL A O 1
ATOM 2080 N N . ALA A 1 285 ? -9.380 23.921 4.330 1.00 96.06 285 ALA A N 1
ATOM 2081 C CA . ALA A 1 285 ? -8.725 25.079 3.722 1.00 96.06 285 ALA A CA 1
ATOM 2082 C C . ALA A 1 285 ? -8.841 26.345 4.593 1.00 96.06 285 ALA A C 1
ATOM 2084 O O . ALA A 1 285 ? -7.848 27.051 4.782 1.00 96.06 285 ALA A O 1
ATOM 2085 N N . ASP A 1 286 ? -10.022 26.597 5.171 1.00 93.81 286 ASP A N 1
ATOM 2086 C CA . ASP A 1 286 ? -10.262 27.710 6.097 1.00 93.81 286 ASP A CA 1
ATOM 2087 C C . ASP A 1 286 ? -9.373 27.605 7.351 1.00 93.81 286 ASP A C 1
ATOM 2089 O O . ASP A 1 286 ? -8.868 28.612 7.856 1.00 93.81 286 ASP A O 1
ATOM 2093 N N . TYR A 1 287 ? -9.181 26.387 7.864 1.00 93.31 287 TYR A N 1
ATOM 2094 C CA . TYR A 1 287 ? -8.334 26.120 9.025 1.00 93.31 287 TYR A CA 1
ATOM 2095 C C . TYR A 1 287 ? -6.842 26.331 8.710 1.00 93.31 287 TYR A C 1
ATOM 2097 O O . TYR A 1 287 ? -6.157 27.072 9.415 1.00 93.31 287 TYR A O 1
ATOM 2105 N N . GLU A 1 288 ? -6.338 25.761 7.611 1.00 93.19 288 GLU A N 1
ATOM 2106 C CA . GLU A 1 288 ? -4.945 25.931 7.166 1.00 93.19 288 GLU A CA 1
ATOM 2107 C C . GLU A 1 288 ? -4.614 27.390 6.802 1.00 93.19 288 GLU A C 1
ATOM 2109 O O . GLU A 1 288 ? -3.473 27.835 6.953 1.00 93.19 288 GLU A O 1
ATOM 2114 N N . ALA A 1 289 ? -5.590 28.155 6.302 1.00 91.88 289 ALA A N 1
ATOM 2115 C CA . ALA A 1 289 ? -5.432 29.588 6.060 1.00 91.88 289 ALA A CA 1
ATOM 2116 C C . ALA A 1 289 ? -5.256 30.365 7.373 1.00 91.88 289 ALA A C 1
ATOM 2118 O O . ALA A 1 289 ? -4.358 31.202 7.469 1.00 91.88 289 ALA A O 1
ATOM 2119 N N . ALA A 1 290 ? -6.052 30.048 8.398 1.00 88.62 290 ALA A N 1
ATOM 2120 C CA . ALA A 1 290 ? -5.932 30.680 9.708 1.00 88.62 290 ALA A CA 1
ATOM 2121 C C . ALA A 1 290 ? -4.596 30.343 10.396 1.00 88.62 290 ALA A C 1
ATOM 2123 O O . ALA A 1 290 ? -3.964 31.237 10.965 1.00 88.62 290 ALA A O 1
ATOM 2124 N N . LEU A 1 291 ? -4.115 29.099 10.269 1.00 86.25 291 LEU A N 1
ATOM 2125 C CA . LEU A 1 291 ? -2.799 28.687 10.776 1.00 86.25 291 LEU A CA 1
ATOM 2126 C C . LEU A 1 291 ? -1.643 29.476 10.150 1.00 86.25 291 LEU A C 1
ATOM 2128 O O . LEU A 1 291 ? -0.717 29.866 10.851 1.00 86.25 291 LEU A O 1
ATOM 2132 N N . ARG A 1 292 ? -1.700 29.779 8.847 1.00 85.88 292 ARG A N 1
ATOM 2133 C CA . ARG A 1 292 ? -0.652 30.571 8.171 1.00 85.88 292 ARG A CA 1
ATOM 2134 C C . ARG A 1 292 ? -0.517 31.992 8.715 1.00 85.88 292 ARG A C 1
ATOM 2136 O O . ARG A 1 292 ? 0.550 32.587 8.608 1.00 85.88 292 ARG A O 1
ATOM 2143 N N . THR A 1 293 ? -1.591 32.533 9.279 1.00 79.38 293 THR A N 1
ATOM 2144 C CA . THR A 1 293 ? -1.624 33.886 9.848 1.00 79.38 293 THR A CA 1
ATOM 2145 C C . THR A 1 293 ? -1.3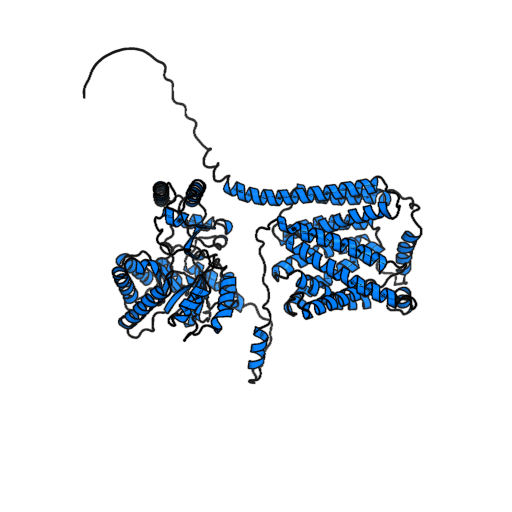53 33.925 11.354 1.00 79.38 293 THR A C 1
ATOM 2147 O O . THR A 1 293 ? -1.308 35.012 11.927 1.00 79.38 293 THR A O 1
ATOM 2150 N N . HIS A 1 294 ? -1.173 32.771 12.007 1.00 72.50 294 HIS A N 1
ATOM 2151 C CA . HIS A 1 294 ? -1.041 32.676 13.458 1.00 72.50 294 HIS A CA 1
ATOM 2152 C C . HIS A 1 294 ? 0.182 31.845 13.866 1.00 72.50 294 HIS A C 1
ATOM 2154 O O . HIS A 1 294 ? 0.193 30.627 13.732 1.00 72.50 294 HIS A O 1
ATOM 2160 N N . SER A 1 295 ? 1.210 32.511 14.396 1.00 53.50 295 SER A N 1
ATOM 2161 C CA . SER A 1 295 ? 2.498 31.888 14.745 1.00 53.50 295 SER A CA 1
ATOM 2162 C C . SER A 1 295 ? 2.612 31.430 16.207 1.00 53.50 295 SER A C 1
ATOM 2164 O O . SER A 1 295 ? 3.689 31.000 16.616 1.00 53.50 295 SER A O 1
ATOM 2166 N N . ALA A 1 296 ? 1.554 31.562 17.018 1.00 53.03 296 ALA A N 1
ATOM 2167 C CA . ALA A 1 296 ? 1.591 31.245 18.447 1.00 53.03 296 ALA A CA 1
ATOM 2168 C C . ALA A 1 296 ? 0.933 29.882 18.759 1.00 53.03 296 ALA A C 1
ATOM 2170 O O . ALA A 1 296 ? -0.074 29.540 18.137 1.00 53.03 296 ALA A O 1
ATOM 2171 N N . PRO A 1 297 ? 1.454 29.113 19.737 1.00 49.72 297 PRO A N 1
ATOM 2172 C CA . PRO A 1 297 ? 0.781 27.920 20.249 1.00 49.72 297 PRO A CA 1
ATOM 2173 C C . PRO A 1 297 ? -0.536 28.311 20.936 1.00 49.72 297 PRO A C 1
ATOM 2175 O O . PRO A 1 297 ? -0.528 29.121 21.863 1.00 49.72 297 PRO A O 1
ATOM 2178 N N . GLY A 1 298 ? -1.668 27.752 20.501 1.00 62.88 298 GLY A N 1
ATOM 2179 C CA . GLY A 1 298 ? -2.978 28.052 21.086 1.00 62.88 298 GLY A CA 1
ATOM 2180 C C . GLY A 1 298 ? -4.156 27.788 20.146 1.00 62.88 298 GLY A C 1
ATOM 2181 O O . GLY A 1 298 ? -4.013 27.146 19.106 1.00 62.88 298 GLY A O 1
ATOM 2182 N N . ALA A 1 299 ? -5.338 28.280 20.527 1.00 68.81 299 ALA A N 1
ATOM 2183 C CA . ALA A 1 299 ? -6.558 28.148 19.734 1.00 68.81 299 ALA A CA 1
ATOM 2184 C C . ALA A 1 299 ? -6.454 28.932 18.415 1.00 68.81 299 ALA A C 1
ATOM 2186 O O . ALA A 1 299 ? -6.151 30.125 18.410 1.00 68.81 299 ALA A O 1
ATOM 2187 N N . VAL A 1 300 ? -6.756 28.273 17.294 1.00 78.12 300 VAL A N 1
ATOM 2188 C CA . VAL A 1 300 ? -6.687 28.886 15.962 1.00 78.12 300 VAL A CA 1
ATOM 2189 C C . VAL A 1 300 ? -7.732 30.007 15.840 1.00 78.12 300 VAL A C 1
ATOM 2191 O O . VAL A 1 300 ? -8.932 29.723 15.963 1.00 78.12 300 VAL A O 1
ATOM 2194 N N . PRO A 1 301 ? -7.335 31.263 15.544 1.00 83.25 301 PRO A N 1
ATOM 2195 C CA . PRO A 1 301 ? -8.263 32.385 15.439 1.00 83.25 301 PRO A CA 1
ATOM 2196 C C . PRO A 1 301 ? -9.427 32.095 14.488 1.00 83.25 301 PRO A C 1
ATOM 2198 O O . PRO A 1 301 ? -9.255 31.446 13.457 1.00 83.25 301 PRO A O 1
ATOM 2201 N N . GLY A 1 302 ? -10.628 32.571 14.824 1.00 87.88 302 GLY A N 1
ATOM 2202 C CA . GLY A 1 302 ? -11.820 32.382 13.988 1.00 87.88 302 GLY A CA 1
ATOM 2203 C C . GLY A 1 302 ? -12.487 31.002 14.088 1.00 87.88 302 GLY A C 1
ATOM 2204 O O . GLY A 1 302 ? -13.345 30.701 13.259 1.00 87.88 302 GLY A O 1
ATOM 2205 N N . ALA A 1 303 ? -12.136 30.196 15.097 1.00 90.31 303 ALA A N 1
ATOM 2206 C CA . ALA A 1 303 ? -12.737 28.888 15.380 1.00 90.31 303 ALA A CA 1
ATOM 2207 C C . ALA A 1 303 ? -14.275 28.911 15.380 1.00 90.31 303 ALA A C 1
ATOM 2209 O O . ALA A 1 303 ? -14.911 28.240 14.573 1.00 90.31 303 ALA A O 1
ATOM 2210 N N . ALA A 1 304 ? -14.888 29.793 16.178 1.00 92.06 304 ALA A N 1
ATOM 2211 C CA . ALA A 1 304 ? -16.347 29.910 16.266 1.00 92.06 304 ALA A CA 1
ATOM 2212 C C . ALA A 1 304 ? -17.023 30.149 14.899 1.00 92.06 304 ALA A C 1
ATOM 2214 O O . ALA A 1 304 ? -18.069 29.571 14.609 1.00 92.06 304 ALA A O 1
ATOM 2215 N N . ALA A 1 305 ? -16.405 30.954 14.027 1.00 93.69 305 ALA A N 1
ATOM 2216 C CA . ALA A 1 305 ? -16.930 31.214 12.689 1.00 93.69 305 ALA A CA 1
ATOM 2217 C C . ALA A 1 305 ? -16.802 29.989 11.766 1.00 93.69 305 ALA A C 1
ATOM 2219 O O . ALA A 1 305 ? -17.711 29.720 10.984 1.00 93.69 305 ALA A O 1
ATOM 2220 N N . ARG A 1 306 ? -15.700 29.230 11.852 1.00 93.62 306 ARG A N 1
ATOM 2221 C CA . ARG A 1 306 ? -15.536 27.970 11.105 1.00 93.62 306 ARG A CA 1
ATOM 2222 C C . ARG A 1 306 ? -16.509 26.897 11.585 1.00 93.62 306 ARG A C 1
ATOM 2224 O O . ARG A 1 306 ? -17.156 26.265 10.756 1.00 93.62 306 ARG A O 1
ATOM 2231 N N . GLN A 1 307 ? -16.673 26.748 12.898 1.00 95.25 307 GLN A N 1
ATOM 2232 C CA . GLN A 1 307 ? -17.651 25.839 13.501 1.00 95.25 307 GLN A CA 1
ATOM 2233 C C . GLN A 1 307 ? -19.079 26.168 13.055 1.00 95.25 307 GLN A C 1
ATOM 2235 O O . GLN A 1 307 ? -19.851 25.267 12.732 1.00 95.25 307 GLN A O 1
ATOM 2240 N N . GLN A 1 308 ? -19.430 27.455 12.990 1.00 95.88 308 GLN A N 1
ATOM 2241 C CA . GLN A 1 308 ? -20.736 27.890 12.502 1.00 95.88 308 GLN A CA 1
ATOM 2242 C C . GLN A 1 308 ? -20.944 27.538 11.020 1.00 95.88 308 GLN A C 1
ATOM 2244 O O . GLN A 1 308 ? -21.951 26.916 10.686 1.00 95.88 308 GLN A O 1
ATOM 2249 N N . ARG A 1 309 ? -19.962 27.822 10.150 1.00 95.38 309 ARG A N 1
ATOM 2250 C CA . ARG A 1 309 ? -20.017 27.425 8.729 1.00 95.38 309 ARG A CA 1
ATOM 2251 C C . ARG A 1 309 ? -20.128 25.913 8.545 1.00 95.38 309 ARG A C 1
ATOM 2253 O O . ARG A 1 309 ? -20.843 25.453 7.663 1.00 95.38 309 ARG A O 1
ATOM 2260 N N . TYR A 1 310 ? -19.435 25.132 9.372 1.00 94.88 310 TYR A N 1
ATOM 2261 C CA . TYR A 1 310 ? -19.557 23.677 9.348 1.00 94.88 310 TYR A CA 1
ATOM 2262 C C . TYR A 1 310 ? -20.973 23.216 9.729 1.00 94.88 310 TYR A C 1
ATOM 2264 O O . TYR A 1 310 ? -21.537 22.365 9.046 1.00 94.88 310 TYR A O 1
ATOM 2272 N N . LYS A 1 311 ? -21.586 23.795 10.771 1.00 95.25 311 LYS A N 1
ATOM 2273 C CA . LYS A 1 311 ? -22.978 23.479 11.147 1.00 95.25 311 LYS A CA 1
ATOM 2274 C C . LYS A 1 311 ? -23.959 23.787 10.014 1.00 95.25 311 LYS A C 1
ATOM 2276 O O . LYS A 1 311 ? -24.827 22.968 9.729 1.00 95.25 311 LYS A O 1
ATOM 2281 N N . GLU A 1 312 ? -23.800 24.931 9.356 1.00 94.94 312 GLU A N 1
ATOM 2282 C CA . GLU A 1 312 ? -24.607 25.319 8.191 1.00 94.94 312 GLU A CA 1
ATOM 2283 C C . GLU A 1 312 ? -24.432 24.330 7.033 1.00 94.94 312 GLU A C 1
ATOM 2285 O O . GLU A 1 312 ? -25.424 23.855 6.481 1.00 94.94 312 GLU A O 1
ATOM 2290 N N . ALA A 1 313 ? -23.191 23.937 6.738 1.00 93.12 313 ALA A N 1
ATOM 2291 C CA . ALA A 1 313 ? -22.883 22.943 5.716 1.00 93.12 313 ALA A CA 1
ATOM 2292 C C . ALA A 1 313 ? -23.533 21.580 5.995 1.00 93.12 313 ALA A C 1
ATOM 2294 O O . ALA A 1 313 ? -24.049 20.944 5.078 1.00 93.12 313 ALA A O 1
ATOM 2295 N N . VAL A 1 314 ? -23.556 21.136 7.257 1.00 92.75 314 VAL A N 1
ATOM 2296 C CA . VAL A 1 314 ? -24.236 19.891 7.653 1.00 92.75 314 VAL A CA 1
ATOM 2297 C C . VAL A 1 314 ? -25.744 19.981 7.411 1.00 92.75 314 VAL A C 1
ATOM 2299 O O . VAL A 1 314 ? -26.318 19.041 6.869 1.00 92.75 314 VAL A O 1
ATOM 2302 N N . ILE A 1 315 ? -26.382 21.103 7.767 1.00 93.06 315 ILE A N 1
ATOM 2303 C CA . ILE A 1 315 ? -27.826 21.314 7.557 1.00 93.06 315 ILE A CA 1
ATOM 2304 C C . ILE A 1 315 ? -28.169 21.344 6.061 1.00 93.06 315 ILE A C 1
ATOM 2306 O O . ILE A 1 315 ? -29.199 20.814 5.653 1.00 93.06 315 ILE A O 1
ATOM 2310 N N . GLN A 1 316 ? -27.309 21.956 5.245 1.00 93.19 316 GLN A N 1
ATOM 2311 C CA . GLN A 1 316 ? -27.525 22.124 3.805 1.00 93.19 316 GLN A CA 1
ATOM 2312 C C . GLN A 1 316 ? -27.091 20.912 2.969 1.00 93.19 316 GLN A C 1
ATOM 2314 O O . GLN A 1 316 ? -27.412 20.850 1.785 1.00 93.19 316 GLN A O 1
ATOM 2319 N N . GLY A 1 317 ? -26.355 19.961 3.553 1.00 92.50 317 GLY A N 1
ATOM 2320 C CA . GLY A 1 317 ? -25.728 18.877 2.796 1.00 92.50 317 GLY A CA 1
ATOM 2321 C C . GLY A 1 317 ? -24.626 19.367 1.849 1.00 92.50 317 GLY A C 1
ATOM 2322 O O . GLY A 1 317 ? -24.419 18.772 0.793 1.00 92.50 317 GLY A O 1
ATOM 2323 N N . ASP A 1 318 ? -23.931 20.451 2.207 1.00 95.06 318 ASP A N 1
ATOM 2324 C CA . ASP A 1 318 ? -22.876 21.058 1.392 1.00 95.06 318 ASP A CA 1
ATOM 2325 C C . ASP A 1 318 ? -21.656 20.130 1.297 1.00 95.06 318 ASP A C 1
ATOM 2327 O O . ASP A 1 318 ? -20.869 19.981 2.242 1.00 95.06 318 ASP A O 1
ATOM 2331 N N . THR A 1 319 ? -21.481 19.521 0.124 1.00 94.94 319 THR A N 1
ATOM 2332 C CA . THR A 1 319 ? -20.392 18.577 -0.132 1.00 94.94 319 THR A CA 1
ATOM 2333 C C . THR A 1 319 ? -19.006 19.213 -0.093 1.00 94.94 319 THR A C 1
ATOM 2335 O O . THR A 1 319 ? -18.027 18.498 0.109 1.00 94.94 319 THR A O 1
ATOM 2338 N N . ASP A 1 320 ? -18.907 20.536 -0.234 1.00 94.75 320 ASP A N 1
ATOM 2339 C CA . ASP A 1 320 ? -17.628 21.247 -0.260 1.00 94.75 320 ASP A CA 1
ATOM 2340 C C . ASP A 1 320 ? -17.093 21.525 1.150 1.00 94.75 320 ASP A C 1
ATOM 2342 O O . ASP A 1 320 ? -15.914 21.847 1.321 1.00 94.75 320 ASP A O 1
ATOM 2346 N N . ARG A 1 321 ? -17.932 21.392 2.186 1.00 95.25 321 ARG A N 1
ATOM 2347 C CA . ARG A 1 321 ? -17.578 21.684 3.588 1.00 95.25 321 ARG A CA 1
ATOM 2348 C C . ARG A 1 321 ? -17.853 20.543 4.552 1.00 95.25 321 ARG A C 1
ATOM 2350 O O . ARG A 1 321 ? -17.227 20.501 5.619 1.00 95.25 321 ARG A O 1
ATOM 2357 N N . ILE A 1 322 ? -18.753 19.624 4.205 1.00 95.31 322 ILE A N 1
ATOM 2358 C CA . ILE A 1 322 ? -19.107 18.514 5.084 1.00 95.31 322 ILE A CA 1
ATOM 2359 C C . ILE A 1 322 ? -17.891 17.627 5.352 1.00 95.31 322 ILE A C 1
ATOM 2361 O O . ILE A 1 322 ? -17.147 17.223 4.454 1.00 95.31 322 ILE A O 1
ATOM 2365 N N . ILE A 1 323 ? -17.669 17.335 6.629 1.00 96.25 323 ILE A N 1
ATOM 2366 C CA . ILE A 1 323 ? -16.563 16.485 7.055 1.00 96.25 323 ILE A CA 1
ATOM 2367 C C . ILE A 1 323 ? -16.892 15.052 6.666 1.00 96.25 323 ILE A C 1
ATOM 2369 O O . ILE A 1 323 ? -17.920 14.498 7.060 1.00 96.25 323 ILE A O 1
ATOM 2373 N N . THR A 1 324 ? -15.984 14.461 5.902 1.00 97.50 324 THR A N 1
ATOM 2374 C CA . THR A 1 324 ? -16.104 13.096 5.401 1.00 97.50 324 THR A CA 1
ATOM 2375 C C . THR A 1 324 ? -14.818 12.365 5.754 1.00 97.50 324 THR A C 1
ATOM 2377 O O . THR A 1 324 ? -13.766 12.623 5.168 1.00 97.50 324 THR A O 1
ATOM 2380 N N . TRP A 1 325 ? -14.879 11.496 6.761 1.00 97.50 325 TRP A N 1
ATOM 2381 C CA . TRP A 1 325 ? -13.739 10.682 7.171 1.00 97.50 325 TRP A CA 1
ATOM 2382 C C . TRP A 1 325 ? -13.524 9.572 6.150 1.00 97.50 325 TRP A C 1
ATOM 2384 O O . TRP A 1 325 ? -14.465 8.877 5.788 1.00 97.50 325 TRP A O 1
ATOM 2394 N N . ALA A 1 326 ? -12.295 9.397 5.680 1.00 97.88 326 ALA A N 1
ATOM 2395 C CA . ALA A 1 326 ? -11.968 8.372 4.700 1.00 97.88 326 ALA A CA 1
ATOM 2396 C C . ALA A 1 326 ? -10.467 8.083 4.734 1.00 97.88 326 ALA A C 1
ATOM 2398 O O . ALA A 1 326 ? -9.648 8.988 4.883 1.00 97.88 326 ALA A O 1
ATOM 2399 N N . GLY A 1 327 ? -10.112 6.806 4.616 1.00 97.94 327 GLY A N 1
ATOM 2400 C CA . GLY A 1 327 ? -8.723 6.363 4.493 1.00 97.94 327 GLY A CA 1
ATOM 2401 C C . GLY A 1 327 ? -8.200 6.499 3.067 1.00 97.94 327 GLY A C 1
ATOM 2402 O O . GLY A 1 327 ? -8.972 6.684 2.130 1.00 97.94 327 GLY A O 1
ATOM 2403 N N . THR A 1 328 ? -6.895 6.319 2.880 1.00 97.69 328 THR A N 1
ATOM 2404 C CA . THR A 1 328 ? -6.244 6.485 1.563 1.00 97.69 328 THR A CA 1
ATOM 2405 C C . THR A 1 328 ? -6.761 5.512 0.497 1.00 97.69 328 THR A C 1
ATOM 2407 O O . THR A 1 328 ? -6.660 5.791 -0.691 1.00 97.69 328 THR A O 1
ATOM 2410 N N . GLY A 1 329 ? -7.379 4.398 0.902 1.00 96.56 329 GLY A N 1
ATOM 2411 C CA . GLY A 1 329 ? -8.028 3.439 0.003 1.00 96.56 329 GLY A CA 1
ATOM 2412 C C . GLY A 1 329 ? -9.330 3.927 -0.644 1.00 96.56 329 GLY A C 1
ATOM 2413 O O . GLY A 1 329 ? -9.918 3.176 -1.415 1.00 96.56 329 GLY A O 1
ATOM 2414 N N . VAL A 1 330 ? -9.795 5.150 -0.346 1.00 97.81 330 VAL A N 1
ATOM 2415 C CA . VAL A 1 330 ? -11.075 5.693 -0.841 1.00 97.81 330 VAL A CA 1
ATOM 2416 C C . VAL A 1 330 ? -11.207 5.644 -2.364 1.00 97.81 330 VAL A C 1
ATOM 2418 O O . VAL A 1 330 ? -12.275 5.307 -2.863 1.00 97.81 330 VAL A O 1
ATOM 2421 N N . GLY A 1 331 ? -10.102 5.829 -3.093 1.00 95.31 331 GLY A N 1
ATOM 2422 C CA . GLY A 1 331 ? -10.064 5.733 -4.554 1.00 95.31 331 GLY A CA 1
ATOM 2423 C C . GLY A 1 331 ? -10.340 4.338 -5.126 1.00 95.31 331 GLY A C 1
ATOM 2424 O O . GLY A 1 331 ? -10.298 4.183 -6.335 1.00 95.31 331 GLY A O 1
ATOM 2425 N N . GLN A 1 332 ? -10.598 3.321 -4.296 1.00 94.56 332 GLN A N 1
ATOM 2426 C CA . GLN A 1 332 ? -11.029 1.978 -4.717 1.00 94.56 332 GLN A CA 1
ATOM 2427 C C . GLN A 1 332 ? -12.539 1.751 -4.506 1.00 94.56 332 GLN A C 1
ATOM 2429 O O . GLN A 1 332 ? -13.031 0.635 -4.688 1.00 94.56 332 GLN A O 1
ATOM 2434 N N . VAL A 1 333 ? -13.275 2.771 -4.053 1.00 94.12 333 VAL A N 1
ATOM 2435 C CA . VAL A 1 333 ? -14.696 2.680 -3.707 1.00 94.12 333 VAL A CA 1
ATOM 2436 C C . VAL A 1 333 ? -15.507 3.527 -4.685 1.00 94.12 333 VAL A C 1
ATOM 2438 O O . VAL A 1 333 ? -15.592 4.741 -4.552 1.00 94.12 333 VAL A O 1
ATOM 2441 N N . HIS A 1 334 ? -16.104 2.875 -5.684 1.00 87.50 334 HIS A N 1
ATOM 2442 C CA . HIS A 1 334 ? -16.693 3.561 -6.845 1.00 87.50 334 HIS A CA 1
ATOM 2443 C C . HIS A 1 334 ? -18.216 3.472 -6.948 1.00 87.50 334 HIS A C 1
ATOM 2445 O O . HIS A 1 334 ? -18.803 4.098 -7.828 1.00 87.50 334 HIS A O 1
ATOM 2451 N N . ALA A 1 335 ? -18.867 2.690 -6.089 1.00 90.81 335 ALA A N 1
ATOM 2452 C CA . ALA A 1 335 ? -20.308 2.489 -6.151 1.00 90.81 335 ALA A CA 1
ATOM 2453 C C . ALA A 1 335 ? -20.931 2.418 -4.757 1.00 90.81 335 ALA A C 1
ATOM 2455 O O . ALA A 1 335 ? -20.301 1.964 -3.801 1.00 90.81 335 ALA A O 1
ATOM 2456 N N . LEU A 1 336 ? -22.186 2.862 -4.681 1.00 95.88 336 LEU A N 1
ATOM 2457 C CA . LEU A 1 336 ? -23.071 2.598 -3.556 1.00 95.88 336 LEU A CA 1
ATOM 2458 C C . LEU A 1 336 ? -23.472 1.114 -3.590 1.00 95.88 336 LEU A C 1
ATOM 2460 O O . LEU A 1 336 ? -23.808 0.604 -4.659 1.00 95.88 336 LEU A O 1
ATOM 2464 N N . SER A 1 337 ? -23.446 0.428 -2.450 1.00 96.06 337 SER A N 1
ATOM 2465 C CA . SER A 1 337 ? -23.845 -0.986 -2.359 1.00 96.06 337 SER A CA 1
ATOM 2466 C C . SER A 1 337 ? -24.590 -1.287 -1.059 1.00 96.06 337 SER A C 1
ATOM 2468 O O . SER A 1 337 ? -24.611 -0.468 -0.142 1.00 96.06 337 SER A O 1
ATOM 2470 N N . SER A 1 338 ? -25.168 -2.482 -0.925 1.00 98.31 338 SER A N 1
ATOM 2471 C CA . SER A 1 338 ? -25.496 -2.981 0.415 1.00 98.31 338 SER A CA 1
ATOM 2472 C C . SER A 1 338 ? -24.217 -3.375 1.162 1.00 98.31 338 SER A C 1
ATOM 2474 O O . SER A 1 338 ? -23.165 -3.621 0.553 1.00 98.31 338 SER A O 1
ATOM 2476 N N . ALA A 1 339 ? -24.286 -3.441 2.489 1.00 98.00 339 ALA A N 1
ATOM 2477 C CA . ALA A 1 339 ? -23.194 -3.958 3.304 1.00 98.00 339 ALA A CA 1
ATOM 2478 C C . ALA A 1 339 ? -22.931 -5.445 3.019 1.00 98.00 339 ALA A C 1
ATOM 2480 O O . ALA A 1 339 ? -21.776 -5.870 3.030 1.00 98.00 339 ALA A O 1
ATOM 2481 N N . ALA A 1 340 ? -23.980 -6.216 2.711 1.00 97.50 340 ALA A N 1
ATOM 2482 C CA . ALA A 1 340 ? -23.857 -7.621 2.335 1.00 97.50 340 ALA A CA 1
ATOM 2483 C C . ALA A 1 340 ? -23.070 -7.790 1.027 1.00 97.50 340 ALA A C 1
ATOM 2485 O O . ALA A 1 340 ? -22.078 -8.512 1.015 1.00 97.50 340 ALA A O 1
ATOM 2486 N N . ASP A 1 341 ? -23.418 -7.034 -0.020 1.00 97.12 341 ASP A N 1
ATOM 2487 C CA . ASP A 1 341 ? -22.689 -7.068 -1.296 1.00 97.12 341 ASP A CA 1
ATOM 2488 C C . ASP A 1 341 ? -21.235 -6.613 -1.125 1.00 97.12 341 ASP A C 1
ATOM 2490 O O . ASP A 1 341 ? -20.326 -7.129 -1.774 1.00 97.12 341 ASP A O 1
ATOM 2494 N N . ALA A 1 342 ? -20.987 -5.644 -0.236 1.00 97.00 342 ALA A N 1
ATOM 2495 C CA . ALA A 1 342 ? -19.633 -5.207 0.075 1.00 97.00 342 ALA A CA 1
ATOM 2496 C C . ALA A 1 342 ? -18.812 -6.314 0.758 1.00 97.00 342 ALA A C 1
ATOM 2498 O O . ALA A 1 342 ? -17.646 -6.486 0.400 1.00 97.00 342 ALA A O 1
ATOM 2499 N N . VAL A 1 343 ? -19.401 -7.069 1.697 1.00 97.12 343 VAL A N 1
ATOM 2500 C CA . VAL A 1 343 ? -18.760 -8.246 2.310 1.00 97.12 343 VAL A CA 1
ATOM 2501 C C . VAL A 1 343 ? -18.517 -9.323 1.261 1.00 97.12 343 VAL A C 1
ATOM 2503 O O . VAL A 1 343 ? -17.387 -9.790 1.148 1.00 97.12 343 VAL A O 1
ATOM 2506 N N . ASP A 1 344 ? -19.525 -9.668 0.462 1.00 94.62 344 ASP A N 1
ATOM 2507 C CA . ASP A 1 344 ? -19.419 -10.710 -0.558 1.00 94.62 344 ASP A CA 1
ATOM 2508 C C . ASP A 1 344 ? -18.361 -10.363 -1.608 1.00 94.62 344 ASP A C 1
ATOM 2510 O O . ASP A 1 344 ? -17.538 -11.204 -1.945 1.00 94.62 344 ASP A O 1
ATOM 2514 N N . ALA A 1 345 ? -18.289 -9.112 -2.065 1.00 92.62 345 ALA A N 1
ATOM 2515 C CA . ALA A 1 345 ? -17.263 -8.678 -3.012 1.00 92.62 345 ALA A CA 1
ATOM 2516 C C . ALA A 1 345 ? -15.838 -8.754 -2.431 1.00 92.62 345 ALA A C 1
ATOM 2518 O O . ALA A 1 345 ? -14.883 -9.024 -3.161 1.00 92.62 345 ALA A O 1
ATOM 2519 N N . VAL A 1 346 ? -15.667 -8.503 -1.128 1.00 94.00 346 VAL A N 1
ATOM 2520 C CA . VAL A 1 346 ? -14.369 -8.680 -0.458 1.00 94.00 346 VAL A CA 1
ATOM 2521 C C . VAL A 1 346 ? -14.074 -10.171 -0.277 1.00 94.00 346 VAL A C 1
ATOM 2523 O O . VAL A 1 346 ? -12.964 -10.593 -0.578 1.00 94.00 346 VAL A O 1
ATOM 2526 N N . ALA A 1 347 ? -15.054 -10.973 0.144 1.00 92.25 347 ALA A N 1
ATOM 2527 C CA . ALA A 1 347 ? -14.909 -12.406 0.386 1.00 92.25 347 ALA A CA 1
ATOM 2528 C C . ALA A 1 347 ? -14.686 -13.223 -0.897 1.00 92.25 347 ALA A C 1
ATOM 2530 O O . ALA A 1 347 ? -13.888 -14.155 -0.892 1.00 92.25 347 ALA A O 1
ATOM 2531 N N . GLN A 1 348 ? -15.323 -12.861 -2.014 1.00 86.81 348 GLN A N 1
ATOM 2532 C CA . GLN A 1 348 ? -15.169 -13.551 -3.298 1.00 86.81 348 GLN A CA 1
ATOM 2533 C C . GLN A 1 348 ? -13.721 -13.571 -3.772 1.00 86.81 348 GLN A C 1
ATOM 2535 O O . GLN A 1 348 ? -13.220 -14.612 -4.185 1.00 86.81 348 GLN A O 1
ATOM 2540 N N . ALA A 1 349 ? -13.030 -12.442 -3.647 1.00 79.44 349 ALA A N 1
ATOM 2541 C CA . ALA A 1 349 ? -11.616 -12.343 -3.981 1.00 79.44 349 ALA A CA 1
ATOM 2542 C C . ALA A 1 349 ? -10.701 -13.114 -3.009 1.00 79.44 349 ALA A C 1
ATOM 2544 O O . ALA A 1 349 ? -9.559 -13.375 -3.358 1.00 79.44 349 ALA A O 1
ATOM 2545 N N . LEU A 1 350 ? -11.185 -13.503 -1.821 1.00 78.56 350 LEU A N 1
ATOM 2546 C CA . LEU A 1 350 ? -10.447 -14.396 -0.922 1.00 78.56 350 LEU A CA 1
ATOM 2547 C C . LEU A 1 350 ? -10.588 -15.876 -1.320 1.00 78.56 350 LEU A C 1
ATOM 2549 O O . LEU A 1 350 ? -9.679 -16.653 -1.061 1.00 78.56 350 LEU A O 1
ATOM 2553 N N . VAL A 1 351 ? -11.717 -16.263 -1.930 1.00 68.38 351 VAL A N 1
ATOM 2554 C CA . VAL A 1 351 ? -12.019 -17.655 -2.329 1.00 68.38 351 VAL A CA 1
ATOM 2555 C C . VAL A 1 351 ? -11.579 -17.954 -3.766 1.00 68.38 351 VAL A C 1
ATOM 2557 O O . VAL A 1 351 ? -11.194 -19.077 -4.064 1.00 68.38 351 VAL A O 1
ATOM 2560 N N . ALA A 1 352 ? -11.576 -16.963 -4.663 1.00 53.72 352 ALA A N 1
ATOM 2561 C CA . ALA A 1 352 ? -11.137 -17.138 -6.053 1.00 53.72 352 ALA A CA 1
ATOM 2562 C C . ALA A 1 352 ? -9.651 -17.545 -6.195 1.00 53.72 352 ALA A C 1
ATOM 2564 O O . ALA A 1 352 ? -9.254 -18.010 -7.261 1.00 53.72 352 ALA A O 1
ATOM 2565 N N . ASP A 1 353 ? -8.853 -17.419 -5.128 1.00 49.91 353 ASP A N 1
ATOM 2566 C CA . ASP A 1 353 ? -7.477 -17.926 -5.058 1.00 49.91 353 ASP A CA 1
ATOM 2567 C C . ASP A 1 353 ? -7.387 -19.421 -4.658 1.00 49.91 353 ASP A C 1
ATOM 2569 O O . ASP A 1 353 ? -6.324 -20.015 -4.834 1.00 49.91 353 ASP A O 1
ATOM 2573 N N . GLU A 1 354 ? -8.469 -20.069 -4.187 1.00 39.38 354 GLU A N 1
ATOM 2574 C CA . GLU A 1 354 ? -8.502 -21.534 -3.968 1.00 39.38 354 GLU A CA 1
ATOM 2575 C C . GLU A 1 354 ? -8.701 -22.330 -5.276 1.00 39.38 354 GLU A C 1
ATOM 2577 O O . GLU A 1 354 ? -8.273 -23.479 -5.358 1.00 39.38 354 GLU A O 1
ATOM 2582 N N . GLU A 1 355 ? -9.298 -21.734 -6.319 1.00 31.00 355 GLU A N 1
ATOM 2583 C CA . GLU A 1 355 ? -9.574 -22.389 -7.617 1.00 31.00 355 GLU A CA 1
ATOM 2584 C C . GLU A 1 355 ? -8.534 -22.095 -8.717 1.00 31.00 355 GLU A C 1
ATOM 2586 O O . GLU A 1 355 ? -8.669 -22.570 -9.848 1.00 31.00 355 GLU A O 1
ATOM 2591 N N . ILE A 1 356 ? -7.445 -21.382 -8.410 1.00 31.75 356 ILE A N 1
ATOM 2592 C CA . ILE A 1 356 ? -6.266 -21.401 -9.283 1.00 31.75 356 ILE A CA 1
ATOM 2593 C C . ILE A 1 356 ? -5.512 -22.699 -8.994 1.00 31.75 356 ILE A C 1
ATOM 2595 O O . ILE A 1 356 ? -4.745 -22.784 -8.037 1.00 31.75 356 ILE A O 1
ATOM 2599 N N . GLU A 1 357 ? -5.736 -23.708 -9.844 1.00 25.66 357 GLU A N 1
ATOM 2600 C CA . GLU A 1 357 ? -4.944 -24.938 -9.925 1.00 25.66 357 GLU A CA 1
ATOM 2601 C C . GLU A 1 357 ? -3.441 -24.631 -9.794 1.00 25.66 357 GLU A C 1
ATOM 2603 O O . GLU A 1 357 ? -2.745 -24.264 -10.746 1.00 25.66 357 GLU A O 1
ATOM 2608 N N . PHE A 1 358 ? -2.909 -24.855 -8.593 1.00 29.59 358 PHE A N 1
ATOM 2609 C CA . PHE A 1 358 ? -1.530 -25.271 -8.423 1.00 29.59 358 PHE A CA 1
ATOM 2610 C C . PHE A 1 358 ? -1.387 -26.607 -9.155 1.00 29.59 358 PHE A C 1
ATOM 2612 O O . PHE A 1 358 ? -1.833 -27.645 -8.671 1.00 29.59 358 PHE A O 1
ATOM 2619 N N . GLY A 1 359 ? -0.804 -26.569 -10.355 1.00 27.33 359 GLY A N 1
ATOM 2620 C CA . GLY A 1 359 ? -0.554 -27.752 -11.172 1.00 27.33 359 GLY A CA 1
ATOM 2621 C C . GLY A 1 359 ? 0.124 -28.874 -10.376 1.00 27.33 359 GLY A C 1
ATOM 2622 O O . GLY A 1 359 ? 1.272 -28.746 -9.960 1.00 27.33 359 GLY A O 1
ATOM 2623 N N . SER A 1 360 ? -0.643 -29.945 -10.176 1.00 30.64 360 SER A N 1
ATOM 2624 C CA . SER A 1 360 ? -0.319 -31.301 -9.718 1.00 30.64 360 SER A CA 1
ATOM 2625 C C . SER A 1 360 ? 1.095 -31.591 -9.181 1.00 30.64 360 SER A C 1
ATOM 2627 O O . SER A 1 360 ? 2.038 -31.780 -9.950 1.00 30.64 360 SER A O 1
ATOM 2629 N N . LEU A 1 361 ? 1.175 -31.844 -7.876 1.00 28.31 361 LEU A N 1
ATOM 2630 C CA . LEU A 1 361 ? 1.969 -32.912 -7.247 1.00 28.31 361 LEU A CA 1
ATOM 2631 C C . LEU A 1 361 ? 1.135 -33.332 -6.018 1.00 28.31 361 LEU A C 1
ATOM 2633 O O . LEU A 1 361 ? 1.250 -32.736 -4.959 1.00 28.31 361 LEU A O 1
ATOM 2637 N N . GLY A 1 362 ? 0.118 -34.184 -6.135 1.00 27.94 362 GLY A N 1
ATOM 2638 C CA . GLY A 1 362 ? 0.241 -35.546 -6.634 1.00 27.94 362 GLY A CA 1
ATOM 2639 C C . GLY A 1 362 ? 0.812 -36.421 -5.521 1.00 27.94 362 GLY A C 1
ATOM 2640 O O . GLY A 1 362 ? 2.011 -36.670 -5.510 1.00 27.94 362 GLY A O 1
ATOM 2641 N N . ASP A 1 363 ? -0.056 -36.805 -4.583 1.00 30.66 363 ASP A N 1
ATOM 2642 C CA . ASP A 1 363 ? 0.021 -37.992 -3.730 1.00 30.66 363 ASP A CA 1
ATOM 2643 C C . ASP A 1 363 ? 1.412 -38.514 -3.347 1.00 30.66 363 ASP A C 1
ATOM 2645 O O . ASP A 1 363 ? 2.052 -39.248 -4.102 1.00 30.66 363 ASP A O 1
ATOM 2649 N N . ARG A 1 364 ? 1.797 -38.262 -2.090 1.00 29.14 364 ARG A N 1
ATOM 2650 C CA . ARG A 1 364 ? 2.356 -39.277 -1.177 1.00 29.14 364 ARG A CA 1
ATOM 2651 C C . ARG A 1 364 ? 2.483 -38.702 0.231 1.00 29.14 364 ARG A C 1
ATOM 2653 O O . ARG A 1 364 ? 3.452 -38.035 0.572 1.00 29.14 364 ARG A O 1
ATOM 2660 N N . ALA A 1 365 ? 1.488 -39.015 1.055 1.00 34.47 365 ALA A N 1
ATOM 2661 C CA . ALA A 1 365 ? 1.653 -39.065 2.498 1.00 34.47 365 ALA A CA 1
ATOM 2662 C C . ALA A 1 365 ? 2.677 -40.161 2.852 1.00 34.47 365 ALA A C 1
ATOM 2664 O O . ALA A 1 365 ? 2.597 -41.273 2.325 1.00 34.47 365 ALA A O 1
ATOM 2665 N N . GLY A 1 366 ? 3.624 -39.851 3.741 1.00 28.44 366 GLY A N 1
ATOM 2666 C CA . GLY A 1 366 ? 4.591 -40.824 4.249 1.00 28.44 366 GLY A CA 1
ATOM 2667 C C . GLY A 1 366 ? 5.733 -40.215 5.064 1.00 28.44 366 GLY A C 1
ATOM 2668 O O . GLY A 1 366 ? 6.836 -40.101 4.556 1.00 28.44 366 GLY A O 1
ATOM 2669 N N . THR A 1 367 ? 5.441 -39.866 6.323 1.00 32.50 367 THR A N 1
ATOM 2670 C CA . THR A 1 367 ? 6.315 -39.992 7.517 1.00 32.50 367 THR A CA 1
ATOM 2671 C C . THR A 1 367 ? 7.802 -39.582 7.437 1.00 32.50 367 THR A C 1
ATOM 2673 O O . THR A 1 367 ? 8.606 -40.291 6.843 1.00 32.50 367 THR A O 1
ATOM 2676 N N . SER A 1 368 ? 8.226 -38.581 8.222 1.00 28.77 368 SER A N 1
ATOM 2677 C CA . SER A 1 368 ? 9.052 -38.761 9.444 1.00 28.77 368 SER A CA 1
ATOM 2678 C C . SER A 1 368 ? 9.480 -37.407 10.041 1.00 28.77 368 SER A C 1
ATOM 2680 O O . SER A 1 368 ? 9.619 -36.420 9.325 1.00 28.77 368 SER A O 1
ATOM 2682 N N . GLU A 1 369 ? 9.688 -37.378 11.358 1.00 33.88 369 GLU A N 1
ATOM 2683 C CA . GLU A 1 369 ? 10.014 -36.234 12.233 1.00 33.88 369 GLU A CA 1
ATOM 2684 C C . GLU A 1 369 ? 11.384 -35.554 11.981 1.00 33.88 369 GLU A C 1
ATOM 2686 O O . GLU A 1 369 ? 11.962 -34.963 12.885 1.00 33.88 369 GLU A O 1
ATOM 2691 N N . LEU A 1 370 ? 11.920 -35.592 10.758 1.00 31.44 370 LEU A N 1
ATOM 2692 C CA . LEU A 1 370 ? 13.216 -34.987 10.404 1.00 31.44 370 LEU A CA 1
ATOM 2693 C C . LEU A 1 370 ? 13.106 -33.601 9.738 1.00 31.44 370 LEU A C 1
ATOM 2695 O O . LEU A 1 370 ? 14.124 -32.955 9.505 1.00 31.44 370 LEU A O 1
ATOM 2699 N N . GLU A 1 371 ? 11.894 -33.111 9.456 1.00 32.12 371 GLU A N 1
ATOM 2700 C CA . GLU A 1 371 ? 11.681 -31.814 8.786 1.00 32.12 371 GLU A CA 1
ATOM 2701 C C . GLU A 1 371 ? 11.400 -30.636 9.737 1.00 32.12 371 GLU A C 1
ATOM 2703 O O . GLU A 1 371 ? 11.355 -29.494 9.283 1.00 32.12 371 GLU A O 1
ATOM 2708 N N . ALA A 1 372 ? 11.279 -30.861 11.051 1.00 31.69 372 ALA A N 1
ATOM 2709 C CA . ALA A 1 372 ? 11.040 -29.777 12.013 1.00 31.69 372 ALA A CA 1
ATOM 2710 C C . ALA A 1 372 ? 12.244 -28.820 12.146 1.00 31.69 372 ALA A C 1
ATOM 2712 O O . ALA A 1 372 ? 12.056 -27.608 12.257 1.00 31.69 372 ALA A O 1
ATOM 2713 N N . ASP A 1 373 ? 13.472 -29.330 12.017 1.00 28.73 373 ASP A N 1
ATOM 2714 C CA . ASP A 1 373 ? 14.686 -28.510 12.135 1.00 28.73 373 ASP A CA 1
ATOM 2715 C C . ASP A 1 373 ? 15.039 -27.765 10.832 1.00 28.73 373 ASP A C 1
ATOM 2717 O O . ASP A 1 373 ? 15.632 -26.688 10.865 1.00 28.73 373 ASP A O 1
ATOM 2721 N N . ALA A 1 374 ? 14.594 -28.263 9.672 1.00 29.78 374 ALA A N 1
ATOM 2722 C CA . ALA A 1 374 ? 14.832 -27.623 8.372 1.00 29.78 374 ALA A CA 1
ATOM 2723 C C . ALA A 1 374 ? 13.887 -26.434 8.088 1.00 29.78 374 ALA A C 1
ATOM 2725 O O . ALA A 1 374 ? 14.161 -25.603 7.216 1.00 29.78 374 ALA A O 1
ATOM 2726 N N . VAL A 1 375 ? 12.772 -26.338 8.822 1.00 32.88 375 VAL A N 1
ATOM 2727 C CA . VAL A 1 375 ? 11.804 -25.232 8.721 1.00 32.88 375 VAL A CA 1
ATOM 2728 C C . VAL A 1 375 ? 12.269 -24.006 9.517 1.00 32.88 375 VAL A C 1
ATOM 2730 O O . VAL A 1 375 ? 12.050 -22.877 9.076 1.00 32.88 375 VAL A O 1
ATOM 2733 N N . GLN A 1 376 ? 13.001 -24.204 10.617 1.00 33.00 376 GLN A N 1
ATOM 2734 C CA . GLN A 1 376 ? 13.554 -23.124 11.443 1.00 33.00 376 GLN A CA 1
ATOM 2735 C C . GLN A 1 376 ? 14.625 -22.302 10.693 1.00 33.00 376 GLN A C 1
ATOM 2737 O O . GLN A 1 376 ? 14.715 -21.088 10.867 1.00 33.00 376 GLN A O 1
ATOM 2742 N N . GLU A 1 377 ? 15.402 -22.938 9.808 1.00 30.78 377 GLU A N 1
ATOM 2743 C CA . GLU A 1 377 ? 16.496 -22.286 9.068 1.00 30.78 377 GLU A CA 1
ATOM 2744 C C . GLU A 1 377 ? 16.020 -21.577 7.781 1.00 30.78 377 GLU A C 1
ATOM 2746 O O . GLU A 1 377 ? 16.630 -20.607 7.333 1.00 30.78 377 GLU A O 1
ATOM 2751 N N . ARG A 1 378 ? 14.869 -21.983 7.218 1.00 30.89 378 ARG A N 1
ATOM 2752 C CA . ARG A 1 378 ? 14.245 -21.313 6.056 1.00 30.89 378 ARG A CA 1
ATOM 2753 C C . ARG A 1 378 ? 13.504 -20.018 6.402 1.00 30.89 378 ARG A C 1
ATOM 2755 O O . ARG A 1 378 ? 13.239 -19.231 5.499 1.00 30.89 378 ARG A O 1
ATOM 2762 N N . LEU A 1 379 ? 13.198 -19.767 7.676 1.00 31.84 379 LEU A N 1
ATOM 2763 C CA . LEU A 1 379 ? 12.499 -18.555 8.131 1.00 31.84 379 LEU A CA 1
ATOM 2764 C C . LEU A 1 379 ? 13.412 -17.320 8.263 1.00 31.84 379 LEU A C 1
ATOM 2766 O O . LEU A 1 379 ? 12.917 -16.215 8.475 1.00 31.84 379 LEU A O 1
ATOM 2770 N N . LEU A 1 380 ? 14.731 -17.482 8.098 1.00 29.86 380 LEU A N 1
ATOM 2771 C CA . LEU A 1 380 ? 15.712 -16.387 8.131 1.00 29.86 380 LEU A CA 1
ATOM 2772 C C . LEU A 1 380 ? 16.144 -15.888 6.734 1.00 29.86 380 LEU A C 1
ATOM 2774 O O . LEU A 1 380 ? 16.982 -14.993 6.647 1.00 29.86 380 LEU A O 1
ATOM 2778 N N . GLY A 1 381 ? 15.559 -16.413 5.649 1.00 27.56 381 GLY A N 1
ATOM 2779 C CA . GLY A 1 381 ? 15.856 -16.023 4.265 1.00 27.56 381 GLY A CA 1
ATOM 2780 C C . GLY A 1 381 ? 14.686 -15.302 3.586 1.00 27.56 381 GLY A C 1
ATOM 2781 O O . GLY A 1 381 ? 13.581 -15.825 3.509 1.00 27.56 381 GLY A O 1
ATOM 2782 N N . GLU A 1 382 ? 14.958 -14.092 3.104 1.00 30.77 382 GLU A N 1
ATOM 2783 C CA . GLU A 1 382 ? 14.073 -13.093 2.486 1.00 30.77 382 GLU A CA 1
ATOM 2784 C C . GLU A 1 382 ? 12.883 -13.610 1.634 1.00 30.77 382 GLU A C 1
ATOM 2786 O O . GLU A 1 382 ? 13.033 -14.391 0.692 1.00 30.77 382 GLU A O 1
ATOM 2791 N N . GLY A 1 383 ? 11.685 -13.076 1.923 1.00 29.48 383 GLY A N 1
ATOM 2792 C CA . GLY A 1 383 ? 10.438 -13.342 1.193 1.00 29.48 383 GLY A CA 1
ATOM 2793 C C . GLY A 1 383 ? 10.291 -12.585 -0.148 1.00 29.48 383 GLY A C 1
ATOM 2794 O O . GLY A 1 383 ? 10.953 -11.569 -0.374 1.00 29.48 383 GLY A O 1
ATOM 2795 N N . PRO A 1 384 ? 9.419 -13.062 -1.063 1.00 29.31 384 PRO A N 1
ATOM 2796 C CA . PRO A 1 384 ? 9.398 -12.659 -2.471 1.00 29.31 384 PRO A CA 1
ATOM 2797 C C . PRO A 1 384 ? 8.537 -11.410 -2.737 1.00 29.31 384 PRO A C 1
ATOM 2799 O O . PRO A 1 384 ? 7.428 -11.279 -2.228 1.00 29.31 384 PRO A O 1
ATOM 2802 N N . GLY A 1 385 ? 9.044 -10.503 -3.580 1.00 28.69 385 GLY A N 1
ATOM 2803 C CA . GLY A 1 385 ? 8.437 -9.201 -3.882 1.00 28.69 385 GLY A CA 1
ATOM 2804 C C . GLY A 1 385 ? 7.224 -9.219 -4.827 1.00 28.69 385 GLY A C 1
ATOM 2805 O O . GLY A 1 385 ? 7.156 -10.009 -5.772 1.00 28.69 385 GLY A O 1
ATOM 2806 N N . THR A 1 386 ? 6.308 -8.272 -4.589 1.00 28.08 386 THR A N 1
ATOM 2807 C CA . THR A 1 386 ? 5.134 -7.916 -5.414 1.00 28.08 386 THR A CA 1
ATOM 2808 C C . THR A 1 386 ? 5.036 -6.387 -5.634 1.00 28.08 386 THR A C 1
ATOM 2810 O O . THR A 1 386 ? 5.723 -5.626 -4.950 1.00 28.08 386 THR A O 1
ATOM 2813 N N . PRO A 1 387 ? 4.243 -5.910 -6.620 1.00 27.28 387 PRO A N 1
ATOM 2814 C CA . PRO A 1 387 ? 4.599 -4.774 -7.477 1.00 27.28 387 PRO A CA 1
ATOM 2815 C C . PRO A 1 387 ? 4.327 -3.373 -6.959 1.00 27.28 387 PRO A C 1
ATOM 2817 O O . PRO A 1 387 ? 3.285 -3.092 -6.382 1.00 27.28 387 PRO A O 1
ATOM 2820 N N . THR A 1 388 ? 5.212 -2.451 -7.328 1.00 30.19 388 THR A N 1
ATOM 2821 C CA . THR A 1 388 ? 5.108 -1.019 -7.029 1.00 30.19 388 THR A CA 1
ATOM 2822 C C . THR A 1 388 ? 4.279 -0.245 -8.068 1.00 30.19 388 THR A C 1
ATOM 2824 O O . THR A 1 388 ? 4.619 -0.202 -9.253 1.00 30.19 388 THR A O 1
ATOM 2827 N N . SER A 1 389 ? 3.216 0.415 -7.591 1.00 25.77 389 SER A N 1
ATOM 2828 C CA . SER A 1 389 ? 2.589 1.591 -8.218 1.00 25.77 389 SER A CA 1
ATOM 2829 C C . SER A 1 389 ? 3.404 2.841 -7.844 1.00 25.77 389 SER A C 1
ATOM 2831 O O . SER A 1 389 ? 3.815 2.994 -6.693 1.00 25.77 389 SER A O 1
ATOM 2833 N N . GLU A 1 390 ? 3.733 3.688 -8.824 1.00 27.70 390 GLU A N 1
ATOM 2834 C CA . GLU A 1 390 ? 4.690 4.799 -8.687 1.00 27.70 390 GLU A CA 1
ATOM 2835 C C . GLU A 1 390 ? 4.127 5.985 -7.875 1.00 27.70 390 GLU A C 1
ATOM 2837 O O . GLU A 1 390 ? 3.191 6.660 -8.299 1.00 27.70 390 GLU A O 1
ATOM 2842 N N . ALA A 1 391 ? 4.769 6.293 -6.741 1.00 28.56 391 ALA A N 1
ATOM 2843 C CA . ALA A 1 391 ? 4.604 7.536 -5.977 1.00 28.56 391 ALA A CA 1
ATOM 2844 C C . ALA A 1 391 ? 5.356 8.728 -6.635 1.00 28.56 391 ALA A C 1
ATOM 2846 O O . ALA A 1 391 ? 6.252 8.512 -7.460 1.00 28.56 391 ALA A O 1
ATOM 2847 N N . PRO A 1 392 ? 5.049 9.998 -6.284 1.00 30.86 392 PRO A N 1
ATOM 2848 C CA . PRO A 1 392 ? 5.589 11.171 -6.972 1.00 30.86 392 PRO A CA 1
ATOM 2849 C C . PRO A 1 392 ? 7.098 11.323 -6.728 1.00 30.86 392 PRO A C 1
ATOM 2851 O O . PRO A 1 392 ? 7.553 11.540 -5.607 1.00 30.86 392 PRO A O 1
ATOM 2854 N N . GLN A 1 393 ? 7.887 11.232 -7.798 1.00 36.91 393 GLN A N 1
ATOM 2855 C CA . GLN A 1 393 ? 9.347 11.318 -7.750 1.00 36.91 393 GLN A CA 1
ATOM 2856 C C . GLN A 1 393 ? 9.833 12.750 -7.445 1.00 36.91 393 GLN A C 1
ATOM 2858 O O . GLN A 1 393 ? 9.549 13.707 -8.175 1.00 36.91 393 GLN A O 1
ATOM 2863 N N . HIS A 1 394 ? 10.657 12.902 -6.403 1.00 30.17 394 HIS A N 1
ATOM 2864 C CA . HIS A 1 394 ? 11.487 14.092 -6.202 1.00 30.17 394 HIS A CA 1
ATOM 2865 C C . HIS A 1 394 ? 12.548 14.180 -7.320 1.00 30.17 394 HIS A C 1
ATOM 2867 O O . HIS A 1 394 ? 13.570 13.494 -7.286 1.00 30.17 394 HIS A O 1
ATOM 2873 N N . TYR A 1 395 ? 12.334 15.065 -8.300 1.00 37.81 395 TYR A N 1
ATOM 2874 C CA . TYR A 1 395 ? 13.226 15.283 -9.457 1.00 37.81 395 TYR A CA 1
ATOM 2875 C C . TYR A 1 395 ? 14.648 15.784 -9.120 1.00 37.81 395 TYR A C 1
ATOM 2877 O O . TYR A 1 395 ? 15.507 15.795 -9.996 1.00 37.81 395 TYR A O 1
ATOM 2885 N N . GLY A 1 396 ? 14.942 16.122 -7.858 1.00 37.22 396 GLY A N 1
ATOM 2886 C CA . GLY A 1 396 ? 16.320 16.356 -7.399 1.00 37.22 396 GLY A CA 1
ATOM 2887 C C . GLY A 1 396 ? 17.198 15.091 -7.381 1.00 37.22 396 GLY A C 1
ATOM 2888 O O . GLY A 1 396 ? 18.414 15.204 -7.303 1.00 37.22 396 GLY A O 1
ATOM 2889 N N . SER A 1 397 ? 16.607 13.891 -7.487 1.00 54.66 397 SER A N 1
ATOM 2890 C CA . SER A 1 397 ? 17.305 12.602 -7.316 1.00 54.66 397 SER A CA 1
ATOM 2891 C C . SER A 1 397 ? 17.720 11.879 -8.613 1.00 54.66 397 SER A C 1
ATOM 2893 O O . SER A 1 397 ? 18.447 10.891 -8.548 1.00 54.66 397 SER A O 1
ATOM 2895 N N . ALA A 1 398 ? 17.310 12.354 -9.798 1.00 69.81 398 ALA A N 1
ATOM 2896 C CA . ALA A 1 398 ? 17.532 11.652 -11.075 1.00 69.81 398 ALA A CA 1
ATOM 2897 C C . ALA A 1 398 ? 18.866 11.984 -11.778 1.00 69.81 398 ALA A C 1
ATOM 2899 O O . ALA A 1 398 ? 19.317 11.229 -12.638 1.00 69.81 398 ALA A O 1
ATOM 2900 N N . VAL A 1 399 ? 19.508 13.103 -11.423 1.00 83.44 399 VAL A N 1
ATOM 2901 C CA . VAL A 1 399 ? 20.727 13.592 -12.098 1.00 83.44 399 VAL A CA 1
ATOM 2902 C C . VAL A 1 399 ? 21.927 12.680 -11.836 1.00 83.44 399 VAL A C 1
ATOM 2904 O O . VAL A 1 399 ? 22.653 12.341 -12.768 1.00 83.44 399 VAL A O 1
ATOM 2907 N N . ALA A 1 400 ? 22.114 12.245 -10.587 1.00 87.19 400 ALA A N 1
ATOM 2908 C CA . ALA A 1 400 ? 23.214 11.360 -10.210 1.00 87.19 400 ALA A CA 1
ATOM 2909 C C . ALA A 1 400 ? 23.193 10.017 -10.979 1.00 87.19 400 ALA A C 1
ATOM 2911 O O . ALA A 1 400 ? 24.200 9.713 -11.618 1.00 87.19 400 ALA A O 1
ATOM 2912 N N . PRO A 1 401 ? 22.070 9.268 -11.043 1.00 90.00 401 PRO A N 1
ATOM 2913 C CA . PRO A 1 401 ? 21.984 8.048 -11.851 1.00 90.00 401 PRO A CA 1
ATOM 2914 C C . PRO A 1 401 ? 22.346 8.255 -13.330 1.00 90.00 401 PRO A C 1
ATOM 2916 O O . PRO A 1 401 ? 23.058 7.439 -13.916 1.00 90.00 401 PRO A O 1
ATOM 2919 N N . VAL A 1 402 ? 21.887 9.359 -13.933 1.00 90.31 402 VAL A N 1
ATOM 2920 C CA . VAL A 1 402 ? 22.159 9.696 -15.340 1.00 90.31 402 VAL A CA 1
ATOM 2921 C C . VAL A 1 402 ? 23.646 9.975 -15.569 1.00 90.31 402 VAL A C 1
ATOM 2923 O O . VAL A 1 402 ? 24.239 9.402 -16.481 1.00 90.31 402 VAL A O 1
ATOM 2926 N N . LEU A 1 403 ? 24.269 10.806 -14.727 1.00 90.25 403 LEU A N 1
ATOM 2927 C CA . LEU A 1 403 ? 25.697 11.120 -14.828 1.00 90.25 403 LEU A CA 1
ATOM 2928 C C . LEU A 1 403 ? 26.569 9.882 -14.598 1.00 90.25 403 LEU A C 1
ATOM 2930 O O . LEU A 1 403 ? 27.510 9.645 -15.357 1.00 90.25 403 LEU A O 1
ATOM 2934 N N . SER A 1 404 ? 26.238 9.068 -13.593 1.00 92.00 404 SER A N 1
ATOM 2935 C CA . SER A 1 404 ? 26.948 7.819 -13.312 1.00 92.00 404 SER A CA 1
ATOM 2936 C C . SER A 1 404 ? 26.874 6.845 -14.487 1.00 92.00 404 SER A C 1
ATOM 2938 O O . SER A 1 404 ? 27.895 6.261 -14.847 1.00 92.00 404 SER A O 1
ATOM 2940 N N . TYR A 1 405 ? 25.710 6.715 -15.132 1.00 93.12 405 TYR A N 1
ATOM 2941 C CA . TYR A 1 405 ? 25.571 5.909 -16.346 1.00 93.12 405 TYR A CA 1
ATOM 2942 C C . TYR A 1 405 ? 26.414 6.452 -17.508 1.00 93.12 405 TYR A C 1
ATOM 2944 O O . TYR A 1 405 ? 27.127 5.679 -18.150 1.00 93.12 405 TYR A O 1
ATOM 2952 N N . CYS A 1 406 ? 26.397 7.767 -17.756 1.00 89.50 406 CYS A N 1
ATOM 2953 C CA . CYS A 1 406 ? 27.210 8.376 -18.813 1.00 89.50 406 CYS A CA 1
ATOM 2954 C C . CYS A 1 406 ? 28.705 8.098 -18.612 1.00 89.50 406 CYS A C 1
ATOM 2956 O O . CYS A 1 406 ? 29.373 7.631 -19.537 1.00 89.50 406 CYS A O 1
ATOM 2958 N N . MET A 1 407 ? 29.214 8.309 -17.392 1.00 89.50 407 MET A N 1
ATOM 2959 C CA . MET A 1 407 ? 30.611 8.028 -17.045 1.00 89.50 407 MET A CA 1
ATOM 2960 C C . MET A 1 407 ? 30.953 6.547 -17.222 1.00 89.50 407 MET A C 1
ATOM 2962 O O . MET A 1 407 ? 31.943 6.225 -17.874 1.00 89.50 407 MET A O 1
ATOM 2966 N N . ALA A 1 408 ? 30.121 5.639 -16.701 1.00 90.31 408 ALA A N 1
ATOM 2967 C CA . ALA A 1 408 ? 30.344 4.201 -16.836 1.00 90.31 408 ALA A CA 1
ATOM 2968 C C . ALA A 1 408 ? 30.346 3.755 -18.308 1.00 90.31 408 ALA A C 1
ATOM 2970 O O . ALA A 1 408 ? 31.187 2.957 -18.716 1.00 90.31 408 ALA A O 1
ATOM 2971 N N . SER A 1 409 ? 29.448 4.303 -19.128 1.00 86.00 409 SER A N 1
ATOM 2972 C CA . SER A 1 409 ? 29.348 3.983 -20.553 1.00 86.00 409 SER A CA 1
ATOM 2973 C C . SER A 1 409 ? 30.518 4.541 -21.378 1.00 86.00 409 SER A C 1
ATOM 2975 O O . SER A 1 409 ? 31.034 3.828 -22.246 1.00 86.00 409 SER A O 1
ATOM 2977 N N . ILE A 1 410 ? 30.997 5.758 -21.088 1.00 82.06 410 ILE A N 1
ATOM 2978 C CA . ILE A 1 410 ? 32.208 6.309 -21.719 1.00 82.06 410 ILE A CA 1
ATOM 2979 C C . ILE A 1 410 ? 33.419 5.447 -21.348 1.00 82.06 410 ILE A C 1
ATOM 2981 O O . ILE A 1 410 ? 34.132 4.981 -22.238 1.00 82.06 410 ILE A O 1
ATOM 2985 N N . SER A 1 411 ? 33.604 5.160 -20.055 1.00 84.06 411 SER A N 1
ATOM 2986 C CA . SER A 1 411 ? 34.690 4.307 -19.562 1.00 84.06 411 SER A CA 1
ATOM 2987 C C . SER A 1 411 ? 34.668 2.926 -20.211 1.00 84.06 411 SER A C 1
ATOM 2989 O O . SER A 1 411 ? 35.691 2.478 -20.722 1.00 84.06 411 SER A O 1
ATOM 2991 N N . MET A 1 412 ? 33.502 2.275 -20.280 1.00 83.62 412 MET A N 1
ATOM 2992 C CA . MET A 1 412 ? 33.379 0.953 -20.900 1.00 83.62 412 MET A CA 1
ATOM 2993 C C . MET A 1 412 ? 33.716 0.977 -22.394 1.00 83.62 412 MET A C 1
ATOM 2995 O O . MET A 1 412 ? 34.324 0.043 -22.910 1.00 83.62 412 MET A O 1
ATOM 2999 N N . THR A 1 413 ? 33.385 2.060 -23.097 1.00 75.75 413 THR A N 1
ATOM 3000 C CA . THR A 1 413 ? 33.731 2.199 -24.518 1.00 75.75 413 THR A CA 1
ATOM 3001 C C . THR A 1 413 ? 35.243 2.291 -24.723 1.00 75.75 413 THR A C 1
ATOM 3003 O O . THR A 1 413 ? 35.787 1.658 -25.629 1.00 75.75 413 THR A O 1
ATOM 3006 N N . VAL A 1 414 ? 35.935 3.032 -23.855 1.00 74.56 414 VAL A N 1
ATOM 3007 C CA . VAL A 1 414 ? 37.400 3.134 -23.865 1.00 74.56 414 VAL A CA 1
ATOM 3008 C C . VAL A 1 414 ? 38.033 1.785 -23.515 1.00 74.56 414 VAL A C 1
ATOM 3010 O O . VAL A 1 414 ? 38.879 1.300 -24.261 1.00 74.56 414 VAL A O 1
ATOM 3013 N N . ILE A 1 415 ? 37.575 1.139 -22.440 1.00 76.25 415 ILE A N 1
ATOM 3014 C CA . ILE A 1 415 ? 38.041 -0.184 -22.000 1.00 76.25 415 ILE A CA 1
ATOM 3015 C C . ILE A 1 415 ? 37.885 -1.218 -23.121 1.00 76.25 415 ILE A C 1
ATOM 3017 O O . ILE A 1 415 ? 38.852 -1.898 -23.468 1.00 76.25 415 ILE A O 1
ATOM 3021 N N . ASN A 1 416 ? 36.709 -1.304 -23.747 1.00 76.12 416 ASN A N 1
ATOM 3022 C CA . ASN A 1 416 ? 36.473 -2.217 -24.864 1.00 76.12 416 ASN A CA 1
ATOM 3023 C C . ASN A 1 416 ? 37.373 -1.887 -26.058 1.00 76.12 416 ASN A C 1
ATOM 3025 O O . ASN A 1 416 ? 37.951 -2.792 -26.656 1.00 76.12 416 ASN A O 1
ATOM 3029 N N . LYS A 1 417 ? 37.589 -0.603 -26.366 1.00 71.00 417 LYS A N 1
ATOM 3030 C CA . LYS A 1 417 ? 38.534 -0.197 -27.414 1.00 71.00 417 LYS A CA 1
ATOM 3031 C C . LYS A 1 417 ? 39.978 -0.614 -27.115 1.00 71.00 417 LYS A C 1
ATOM 3033 O O . LYS A 1 417 ? 40.747 -0.734 -28.054 1.00 71.00 417 LYS A O 1
ATOM 3038 N N . PHE A 1 418 ? 40.380 -0.857 -25.874 1.00 68.94 418 PHE A N 1
ATOM 3039 C CA . PHE A 1 418 ? 41.722 -1.376 -25.569 1.00 68.94 418 PHE A CA 1
ATOM 3040 C C . PHE A 1 418 ? 41.763 -2.897 -25.368 1.00 68.94 418 PHE A C 1
ATOM 3042 O O . PHE A 1 418 ? 42.833 -3.491 -25.460 1.00 68.94 418 PHE A O 1
ATOM 3049 N N . THR A 1 419 ? 40.608 -3.529 -25.149 1.00 68.44 419 THR A N 1
ATOM 3050 C CA . THR A 1 419 ? 40.496 -4.960 -24.826 1.00 68.44 419 THR A CA 1
ATOM 3051 C C . THR A 1 419 ? 40.127 -5.822 -26.040 1.00 68.44 419 THR A C 1
ATOM 3053 O O . THR A 1 419 ? 40.662 -6.915 -26.194 1.00 68.44 419 THR A O 1
ATOM 3056 N N . VAL A 1 420 ? 39.241 -5.338 -26.922 1.00 64.31 420 VAL A N 1
ATOM 3057 C CA . VAL A 1 420 ? 38.632 -6.102 -28.040 1.00 64.31 420 VAL A CA 1
ATOM 3058 C C . VAL A 1 420 ? 38.846 -5.465 -29.425 1.00 64.31 420 VAL A C 1
ATOM 3060 O O . VAL A 1 420 ? 38.130 -5.758 -30.376 1.00 64.31 420 VAL A O 1
ATOM 3063 N N . SER A 1 421 ? 39.844 -4.593 -29.583 1.00 55.53 421 SER A N 1
ATOM 3064 C CA . SER A 1 421 ? 40.077 -3.813 -30.817 1.00 55.53 421 SER A CA 1
ATOM 3065 C C . SER A 1 421 ? 41.081 -4.403 -31.814 1.00 55.53 421 SER A C 1
ATOM 3067 O O . SER A 1 421 ? 41.472 -3.724 -32.766 1.00 55.53 421 SER A O 1
ATOM 3069 N N . GLY A 1 422 ? 41.508 -5.653 -31.632 1.00 57.28 422 GLY A N 1
ATOM 3070 C CA . GLY A 1 422 ? 42.384 -6.323 -32.594 1.00 57.28 422 GLY A CA 1
ATOM 3071 C C . GLY A 1 422 ? 41.694 -6.531 -33.948 1.00 57.28 422 GLY A C 1
ATOM 3072 O O . GLY A 1 422 ? 40.547 -6.977 -34.004 1.00 57.28 422 GLY A O 1
ATOM 3073 N N . ALA A 1 423 ? 42.393 -6.243 -35.050 1.00 51.75 423 ALA A N 1
ATOM 3074 C CA . ALA A 1 423 ? 41.920 -6.576 -36.393 1.00 51.75 423 ALA A CA 1
ATOM 3075 C C . ALA A 1 423 ? 41.676 -8.097 -36.496 1.00 51.75 423 ALA A C 1
ATOM 3077 O O . ALA A 1 423 ? 42.614 -8.878 -36.362 1.00 51.75 423 ALA A O 1
ATOM 3078 N N . GLY A 1 424 ? 40.420 -8.516 -36.691 1.00 59.53 424 GLY A N 1
ATOM 3079 C CA . GLY A 1 424 ? 40.036 -9.936 -36.767 1.00 59.53 424 GLY A CA 1
ATOM 3080 C C . GLY A 1 424 ? 39.549 -10.573 -35.455 1.00 59.53 424 GLY A C 1
ATOM 3081 O O . GLY A 1 424 ? 39.371 -11.797 -35.406 1.00 59.53 424 GLY A O 1
ATOM 3082 N N . PHE A 1 425 ? 39.301 -9.781 -34.401 1.00 71.69 425 PHE A N 1
ATOM 3083 C CA . PHE A 1 425 ? 38.638 -10.288 -33.195 1.00 71.69 425 PHE A CA 1
ATOM 3084 C C . PHE A 1 425 ? 37.190 -10.702 -33.508 1.00 71.69 425 PHE A C 1
ATOM 3086 O O . PHE A 1 425 ? 36.415 -9.941 -34.089 1.00 71.69 425 PHE A O 1
ATOM 3093 N N . THR A 1 426 ? 36.841 -11.938 -33.165 1.00 75.44 426 THR A N 1
ATOM 3094 C CA . THR A 1 426 ? 35.615 -12.636 -33.593 1.00 75.44 426 THR A CA 1
ATOM 3095 C C . THR A 1 426 ? 34.905 -13.371 -32.456 1.00 75.44 426 THR A C 1
ATOM 3097 O O . THR A 1 426 ? 33.733 -13.694 -32.618 1.00 75.44 426 THR A O 1
ATOM 3100 N N . MET A 1 427 ? 35.563 -13.584 -31.308 1.00 82.06 427 MET A N 1
ATOM 3101 C CA . MET A 1 427 ? 34.994 -14.281 -30.143 1.00 82.06 427 MET A CA 1
ATOM 3102 C C . MET A 1 427 ? 34.393 -13.300 -29.114 1.00 82.06 427 MET A C 1
ATOM 3104 O O . MET A 1 427 ? 34.822 -13.221 -27.960 1.00 82.06 427 MET A O 1
ATOM 3108 N N . ASN A 1 428 ? 33.436 -12.480 -29.557 1.00 81.44 428 ASN A N 1
ATOM 3109 C CA . ASN A 1 428 ? 32.817 -11.419 -28.753 1.00 81.44 428 ASN A CA 1
ATOM 3110 C C . ASN A 1 428 ? 31.928 -11.954 -27.615 1.00 81.44 428 ASN A C 1
ATOM 3112 O O . ASN A 1 428 ? 31.910 -11.376 -26.529 1.00 81.44 428 ASN A O 1
ATOM 3116 N N . LEU A 1 429 ? 31.195 -13.046 -27.849 1.00 86.81 429 LEU A N 1
ATOM 3117 C CA . LEU A 1 429 ? 30.338 -13.688 -26.849 1.00 86.81 429 LEU A CA 1
ATOM 3118 C C . LEU A 1 429 ? 31.185 -14.350 -25.761 1.00 86.81 429 LEU A C 1
ATOM 3120 O O . LEU A 1 429 ? 30.834 -14.244 -24.589 1.00 86.81 429 LEU A O 1
ATOM 3124 N N . LEU A 1 430 ? 32.330 -14.943 -26.122 1.00 88.25 430 LEU A N 1
ATOM 3125 C CA . LEU A 1 430 ? 33.297 -15.461 -25.151 1.00 88.25 430 LEU A CA 1
ATOM 3126 C C . LEU A 1 430 ? 33.877 -14.355 -24.255 1.00 88.25 430 LEU A C 1
ATOM 3128 O O . LEU A 1 430 ? 33.987 -14.534 -23.045 1.00 88.25 430 LEU A O 1
ATOM 3132 N N . VAL A 1 431 ? 34.229 -13.192 -24.811 1.00 87.06 431 VAL A N 1
ATOM 3133 C CA . VAL A 1 431 ? 34.709 -12.069 -23.984 1.00 87.06 431 VAL A CA 1
ATOM 3134 C C . VAL A 1 431 ? 33.626 -11.590 -23.032 1.00 87.06 431 VAL A C 1
ATOM 3136 O O . VAL A 1 431 ? 33.904 -11.384 -21.853 1.00 87.06 431 VAL A O 1
ATOM 3139 N N . LEU A 1 432 ? 32.393 -11.453 -23.518 1.00 87.38 432 LEU A N 1
ATOM 3140 C CA . LEU A 1 432 ? 31.272 -11.039 -22.684 1.00 87.38 432 LEU A CA 1
ATOM 3141 C C . LEU A 1 432 ? 30.967 -12.072 -21.587 1.00 87.38 432 LEU A C 1
ATOM 3143 O O . LEU A 1 432 ? 30.711 -11.691 -20.449 1.00 87.38 432 LEU A O 1
ATOM 3147 N N . LEU A 1 433 ? 31.075 -13.369 -21.896 1.00 92.31 433 LEU A N 1
ATOM 3148 C CA . LEU A 1 433 ? 30.980 -14.458 -20.921 1.00 92.31 433 LEU A CA 1
ATOM 3149 C C . LEU A 1 433 ? 32.017 -14.282 -19.804 1.00 92.31 433 LEU A C 1
ATOM 3151 O O . LEU A 1 433 ? 31.665 -14.305 -18.624 1.00 92.31 433 LEU A O 1
ATOM 3155 N N . CYS A 1 434 ? 33.280 -14.048 -20.169 1.00 90.44 434 CYS A N 1
ATOM 3156 C CA . CYS A 1 434 ? 34.360 -13.801 -19.216 1.00 90.44 434 CYS A CA 1
ATOM 3157 C C . CYS A 1 434 ? 34.122 -12.528 -18.387 1.00 90.44 434 CYS A C 1
ATOM 3159 O O . CYS A 1 434 ? 34.338 -12.541 -17.176 1.00 90.44 434 CYS A O 1
ATOM 3161 N N . GLN A 1 435 ? 33.641 -11.445 -19.005 1.00 90.06 435 GLN A N 1
ATOM 3162 C CA . GLN A 1 435 ? 33.300 -10.197 -18.313 1.00 90.06 435 GLN A CA 1
ATOM 3163 C C . GLN A 1 435 ? 32.178 -10.404 -17.288 1.00 90.06 435 GLN A C 1
ATOM 3165 O O . GLN A 1 435 ? 32.304 -9.940 -16.155 1.00 90.06 435 GLN A O 1
ATOM 3170 N N . CYS A 1 436 ? 31.113 -11.131 -17.647 1.00 92.31 436 CYS A N 1
ATOM 3171 C CA . CYS A 1 436 ? 30.030 -11.471 -16.724 1.00 92.31 436 CYS A CA 1
ATOM 3172 C C . CYS A 1 436 ? 30.527 -12.363 -15.579 1.00 92.31 436 CYS A C 1
ATOM 3174 O O . CYS A 1 436 ? 30.200 -12.098 -14.424 1.00 92.31 436 CYS A O 1
ATOM 3176 N N . ALA A 1 437 ? 31.355 -13.373 -15.868 1.00 92.62 437 ALA A N 1
ATOM 3177 C CA . ALA A 1 437 ? 31.918 -14.258 -14.849 1.00 92.62 437 ALA A CA 1
ATOM 3178 C C . ALA A 1 437 ? 32.796 -13.495 -13.845 1.00 92.62 437 ALA A C 1
ATOM 3180 O O . ALA A 1 437 ? 32.595 -13.606 -12.636 1.00 92.62 437 ALA A O 1
ATOM 3181 N N . VAL A 1 438 ? 33.720 -12.660 -14.332 1.00 90.19 438 VAL A N 1
ATOM 3182 C CA . VAL A 1 438 ? 34.576 -11.823 -13.476 1.00 90.19 438 VAL A CA 1
ATOM 3183 C C . VAL A 1 438 ? 33.735 -10.822 -12.686 1.00 90.19 438 VAL A C 1
ATOM 3185 O O . VAL A 1 438 ? 33.955 -10.645 -11.489 1.00 90.19 438 VAL A O 1
ATOM 3188 N N . GLY A 1 439 ? 32.733 -10.212 -13.321 1.00 89.56 439 GLY A N 1
ATOM 3189 C CA . GLY A 1 439 ? 31.829 -9.281 -12.657 1.00 89.56 439 GLY A CA 1
ATOM 3190 C C . GLY A 1 439 ? 31.072 -9.918 -11.492 1.00 89.56 439 GLY A C 1
ATOM 3191 O O . GLY A 1 439 ? 30.997 -9.330 -10.415 1.00 89.56 439 GLY A O 1
ATOM 3192 N N . ILE A 1 440 ? 30.573 -11.144 -11.664 1.00 92.12 440 ILE A N 1
ATOM 3193 C CA . ILE A 1 440 ? 29.908 -11.893 -10.592 1.00 92.12 440 ILE A CA 1
ATOM 3194 C C . ILE A 1 440 ? 30.881 -12.266 -9.474 1.00 92.12 440 ILE A C 1
ATOM 3196 O O . ILE A 1 440 ? 30.535 -12.095 -8.307 1.00 92.12 440 ILE A O 1
ATOM 3200 N N . LEU A 1 441 ? 32.099 -12.709 -9.800 1.00 91.19 441 LEU A N 1
ATOM 3201 C CA . LEU A 1 441 ? 33.121 -13.011 -8.791 1.00 91.19 441 LEU A CA 1
ATOM 3202 C C . LEU A 1 441 ? 33.443 -11.785 -7.930 1.00 91.19 441 LEU A C 1
ATOM 3204 O O . LEU A 1 441 ? 33.510 -11.890 -6.707 1.00 91.19 441 LEU A O 1
ATOM 3208 N N . MET A 1 442 ? 33.583 -10.611 -8.549 1.00 88.50 442 MET A N 1
ATOM 3209 C CA . MET A 1 442 ? 33.820 -9.358 -7.829 1.00 88.50 442 MET A CA 1
ATOM 3210 C C . MET A 1 442 ? 32.662 -8.980 -6.909 1.00 88.50 442 MET A C 1
ATOM 3212 O O . MET A 1 442 ? 32.875 -8.580 -5.766 1.00 88.50 442 MET A O 1
ATOM 3216 N N . VAL A 1 443 ? 31.434 -9.101 -7.406 1.00 89.69 443 VAL A N 1
ATOM 3217 C CA . VAL A 1 443 ? 30.221 -8.802 -6.642 1.00 89.69 443 VAL A CA 1
ATOM 3218 C C . VAL A 1 443 ? 30.089 -9.770 -5.461 1.00 89.69 443 VAL A C 1
ATOM 3220 O O . VAL A 1 443 ? 29.835 -9.347 -4.338 1.00 89.69 443 VAL A O 1
ATOM 3223 N N . TYR A 1 444 ? 30.364 -11.057 -5.660 1.00 88.75 444 TYR A N 1
ATOM 3224 C CA . TYR A 1 444 ? 30.331 -12.041 -4.580 1.00 88.75 444 TYR A CA 1
ATOM 3225 C C . TYR A 1 444 ? 31.428 -11.797 -3.533 1.00 88.75 444 TYR A C 1
ATOM 3227 O O . TYR A 1 444 ? 31.158 -11.855 -2.334 1.00 88.75 444 TYR A O 1
ATOM 3235 N N . ALA A 1 445 ? 32.638 -11.429 -3.967 1.00 89.75 445 ALA A N 1
ATOM 3236 C CA . ALA A 1 445 ? 33.709 -11.012 -3.064 1.00 89.75 445 ALA A CA 1
ATOM 3237 C C . ALA A 1 445 ? 33.303 -9.777 -2.237 1.00 89.75 445 ALA A C 1
ATOM 3239 O O . ALA A 1 445 ? 33.521 -9.744 -1.028 1.00 89.75 445 ALA A O 1
ATOM 3240 N N . ALA A 1 446 ? 32.641 -8.792 -2.850 1.00 88.75 446 ALA A N 1
ATOM 3241 C CA . ALA A 1 446 ? 32.118 -7.627 -2.140 1.00 88.75 446 ALA A CA 1
ATOM 3242 C C . ALA A 1 446 ? 30.978 -7.976 -1.159 1.00 88.75 446 ALA A C 1
ATOM 3244 O O . ALA A 1 446 ? 30.905 -7.359 -0.094 1.00 88.75 446 ALA A O 1
ATOM 3245 N N . LYS A 1 447 ? 30.124 -8.971 -1.472 1.00 88.69 447 LYS A N 1
ATOM 3246 C CA . LYS A 1 447 ? 29.107 -9.515 -0.542 1.00 88.69 447 LYS A CA 1
ATOM 3247 C C . LYS A 1 447 ? 29.786 -10.154 0.672 1.00 88.69 447 LYS A C 1
ATOM 3249 O O . LYS A 1 447 ? 29.424 -9.843 1.800 1.00 88.69 447 LYS A O 1
ATOM 3254 N N . MET A 1 448 ? 30.806 -10.989 0.450 1.00 88.38 448 MET A N 1
ATOM 3255 C CA . MET A 1 448 ? 31.565 -11.642 1.527 1.00 88.38 448 MET A CA 1
ATOM 3256 C C . MET A 1 448 ? 32.288 -10.650 2.445 1.00 88.38 448 MET A C 1
ATOM 3258 O O . MET A 1 448 ? 32.392 -10.890 3.643 1.00 88.38 448 MET A O 1
ATOM 3262 N N . LEU A 1 449 ? 32.770 -9.534 1.894 1.00 91.62 449 LEU A N 1
ATOM 3263 C CA . LEU A 1 449 ? 33.410 -8.458 2.657 1.00 91.62 449 LEU A CA 1
ATOM 3264 C C . LEU A 1 449 ? 32.405 -7.519 3.353 1.00 91.62 449 LEU A C 1
ATOM 3266 O O . LEU A 1 449 ? 32.821 -6.592 4.042 1.00 91.62 449 LEU A O 1
ATOM 3270 N N . GLY A 1 450 ? 31.095 -7.726 3.173 1.00 85.12 450 GLY A N 1
ATOM 3271 C CA . GLY A 1 450 ? 30.043 -6.907 3.783 1.00 85.12 450 GLY A CA 1
ATOM 3272 C C . GLY A 1 450 ? 29.858 -5.519 3.156 1.00 85.12 450 GLY A C 1
ATOM 3273 O O . GLY A 1 450 ? 29.139 -4.694 3.714 1.00 85.12 450 GLY A O 1
ATOM 3274 N N . TYR A 1 451 ? 30.475 -5.240 2.000 1.00 84.75 451 TYR A N 1
ATOM 3275 C CA . TYR A 1 451 ? 30.358 -3.942 1.319 1.00 84.75 451 TYR A CA 1
ATOM 3276 C C . TYR A 1 451 ? 29.046 -3.767 0.556 1.00 84.75 451 TYR A C 1
ATOM 3278 O O . TYR A 1 451 ? 28.620 -2.636 0.321 1.00 84.75 451 TYR A O 1
ATOM 3286 N N . ILE A 1 452 ? 28.413 -4.868 0.148 1.00 85.88 452 ILE A N 1
ATOM 3287 C CA . ILE A 1 452 ? 27.143 -4.843 -0.576 1.00 85.88 452 ILE A CA 1
ATOM 3288 C C . ILE A 1 452 ? 26.162 -5.856 0.007 1.00 85.88 452 ILE A C 1
ATOM 3290 O O . ILE A 1 452 ? 26.537 -6.963 0.391 1.00 85.88 452 ILE A O 1
ATOM 3294 N N . GLN A 1 453 ? 24.888 -5.473 0.033 1.00 78.81 453 GLN A N 1
ATOM 3295 C CA . GLN A 1 453 ? 23.780 -6.363 0.361 1.00 78.81 453 GLN A CA 1
ATOM 3296 C C . GLN A 1 453 ? 23.147 -6.856 -0.937 1.00 78.81 453 GLN A C 1
ATOM 3298 O O . GLN A 1 453 ? 22.757 -6.055 -1.788 1.00 78.81 453 GLN A O 1
ATOM 3303 N N . LEU A 1 454 ? 23.072 -8.174 -1.078 1.00 83.25 454 LEU A N 1
ATOM 3304 C CA . LEU A 1 454 ? 22.500 -8.871 -2.223 1.00 83.25 454 LEU A CA 1
ATOM 3305 C C . LEU A 1 454 ? 21.500 -9.877 -1.713 1.00 83.25 454 LEU A C 1
ATOM 3307 O O . LEU A 1 454 ? 21.864 -10.693 -0.856 1.00 83.25 454 LEU A O 1
ATOM 3311 N N . ARG A 1 455 ? 20.307 -9.846 -2.305 1.00 79.88 455 ARG A N 1
ATOM 3312 C CA . ARG A 1 455 ? 19.285 -10.842 -2.018 1.00 79.88 455 ARG A CA 1
ATOM 3313 C C . ARG A 1 455 ? 19.790 -12.241 -2.309 1.00 79.88 455 ARG A C 1
ATOM 3315 O O . ARG A 1 455 ? 20.635 -12.442 -3.192 1.00 79.88 455 ARG A O 1
ATOM 3322 N N . ASP A 1 456 ? 19.270 -13.210 -1.578 1.00 80.69 456 ASP A N 1
ATOM 3323 C CA . ASP A 1 456 ? 19.609 -14.598 -1.851 1.00 80.69 456 ASP A CA 1
ATOM 3324 C C . ASP A 1 456 ? 19.003 -15.072 -3.177 1.00 80.69 456 ASP A C 1
ATOM 3326 O O . ASP A 1 456 ? 18.020 -14.532 -3.700 1.00 80.69 456 ASP A O 1
ATOM 3330 N N . LEU A 1 457 ? 19.662 -16.058 -3.788 1.00 82.81 457 LEU A N 1
ATOM 3331 C CA . LEU A 1 457 ? 19.249 -16.587 -5.082 1.00 82.81 457 LEU A CA 1
ATOM 3332 C C . LEU A 1 457 ? 17.918 -17.323 -4.936 1.00 82.81 457 LEU A C 1
ATOM 3334 O O . LEU A 1 457 ? 17.854 -18.412 -4.371 1.00 82.81 457 LEU A O 1
ATOM 3338 N N . ASN A 1 458 ? 16.860 -16.751 -5.506 1.00 84.00 458 ASN A N 1
ATOM 3339 C CA . ASN A 1 458 ? 15.531 -17.340 -5.501 1.00 84.00 458 ASN A CA 1
ATOM 3340 C C . ASN A 1 458 ? 15.216 -17.930 -6.882 1.00 84.00 458 ASN A C 1
ATOM 3342 O O . ASN A 1 458 ? 15.239 -17.226 -7.891 1.00 84.00 458 ASN A O 1
ATOM 3346 N N . MET A 1 459 ? 14.871 -19.220 -6.947 1.00 86.69 459 MET A N 1
ATOM 3347 C CA . MET A 1 459 ? 14.568 -19.897 -8.215 1.00 86.69 459 MET A CA 1
ATOM 3348 C C . MET A 1 459 ? 13.364 -19.279 -8.954 1.00 86.69 459 MET A C 1
ATOM 3350 O O . MET A 1 459 ? 13.313 -19.306 -10.185 1.00 86.69 459 MET A O 1
ATOM 3354 N N . ARG A 1 460 ? 12.405 -18.686 -8.230 1.00 83.62 460 ARG A N 1
ATOM 3355 C CA . ARG A 1 460 ? 11.276 -17.947 -8.819 1.00 83.62 460 ARG A CA 1
ATOM 3356 C C . ARG A 1 460 ? 11.766 -16.714 -9.571 1.00 83.62 460 ARG A C 1
ATOM 3358 O O . ARG A 1 460 ? 11.357 -16.490 -10.710 1.00 83.62 460 ARG A O 1
ATOM 3365 N N . ASP A 1 461 ? 12.668 -15.959 -8.955 1.00 85.75 461 ASP A N 1
ATOM 3366 C CA . ASP A 1 461 ? 13.260 -14.775 -9.565 1.00 85.75 461 ASP A CA 1
ATOM 3367 C C . ASP A 1 461 ? 14.210 -15.150 -10.699 1.00 85.75 461 ASP A C 1
ATOM 3369 O O . ASP A 1 461 ? 14.148 -14.533 -11.756 1.00 85.75 461 ASP A O 1
ATOM 3373 N N . VAL A 1 462 ? 14.998 -16.221 -10.552 1.00 90.19 462 VAL A N 1
ATOM 3374 C CA . VAL A 1 462 ? 15.831 -16.770 -11.632 1.00 90.19 462 VAL A CA 1
ATOM 3375 C C . VAL A 1 462 ? 14.978 -17.089 -12.857 1.00 90.19 462 VAL A C 1
ATOM 3377 O O . VAL A 1 462 ? 15.266 -16.589 -13.940 1.00 90.19 462 VAL A O 1
ATOM 3380 N N . LYS A 1 463 ? 13.890 -17.854 -12.699 1.00 90.81 463 LYS A N 1
ATOM 3381 C CA . LYS A 1 463 ? 12.989 -18.206 -13.810 1.00 90.81 463 LYS A CA 1
ATOM 3382 C C . LYS A 1 463 ? 12.330 -16.979 -14.435 1.00 90.81 463 LYS A C 1
ATOM 3384 O O . LYS A 1 463 ? 12.218 -16.903 -15.654 1.00 90.81 463 LYS A O 1
ATOM 3389 N N . ALA A 1 464 ? 11.907 -16.014 -13.622 1.00 87.44 464 ALA A N 1
ATOM 3390 C CA . ALA A 1 464 ? 11.254 -14.810 -14.119 1.00 87.44 464 ALA A CA 1
ATOM 3391 C C . ALA A 1 464 ? 12.225 -13.814 -14.778 1.00 87.44 464 ALA A C 1
ATOM 3393 O O . ALA A 1 464 ? 11.811 -13.034 -15.637 1.00 87.44 464 ALA A O 1
ATOM 3394 N N . TRP A 1 465 ? 13.501 -13.829 -14.382 1.00 93.19 465 TRP A N 1
ATOM 3395 C CA . TRP A 1 465 ? 14.540 -12.934 -14.891 1.00 93.19 465 TRP A CA 1
ATOM 3396 C C . TRP A 1 465 ? 15.334 -13.526 -16.058 1.00 93.19 465 TRP A C 1
ATOM 3398 O O . TRP A 1 465 ? 15.868 -12.786 -16.881 1.00 93.19 465 TRP A O 1
ATOM 3408 N N . PHE A 1 466 ? 15.365 -14.853 -16.194 1.00 94.38 466 PHE A N 1
ATOM 3409 C CA . PHE A 1 466 ? 16.059 -15.546 -17.280 1.00 94.38 466 PHE A CA 1
ATOM 3410 C C . PHE A 1 466 ? 15.647 -15.071 -18.689 1.00 94.38 466 PHE A C 1
ATOM 3412 O O . PHE A 1 466 ? 16.542 -14.866 -19.516 1.00 94.38 466 PHE A O 1
ATOM 3419 N N . PRO A 1 467 ? 14.356 -14.795 -18.990 1.00 94.19 467 PRO A N 1
ATOM 3420 C CA . PRO A 1 467 ? 13.971 -14.196 -20.266 1.00 94.19 467 PRO A CA 1
ATOM 3421 C C . PRO A 1 467 ? 14.621 -12.827 -20.495 1.00 94.19 467 PRO A C 1
ATOM 3423 O O . PRO A 1 467 ? 15.062 -12.549 -21.603 1.00 94.19 467 PRO A O 1
ATOM 3426 N N . ILE A 1 468 ? 14.749 -11.992 -19.458 1.00 93.44 468 ILE A N 1
ATOM 3427 C CA . ILE A 1 468 ? 15.358 -10.656 -19.558 1.00 93.44 468 ILE A CA 1
ATOM 3428 C C . ILE A 1 468 ? 16.843 -10.774 -19.901 1.00 93.44 468 ILE A C 1
ATOM 3430 O O . ILE A 1 468 ? 17.311 -10.117 -20.830 1.00 93.44 468 ILE A O 1
ATOM 3434 N N . SER A 1 469 ? 17.571 -11.642 -19.196 1.00 92.38 469 SER A N 1
ATOM 3435 C CA . SER A 1 469 ? 18.993 -11.886 -19.460 1.00 92.38 469 SER A CA 1
ATOM 3436 C C . SER A 1 469 ? 19.215 -12.520 -20.835 1.00 92.38 469 SER A C 1
ATOM 3438 O O . SER A 1 469 ? 20.134 -12.138 -21.553 1.00 92.38 469 SER A O 1
ATOM 3440 N N . THR A 1 470 ? 18.319 -13.408 -21.272 1.00 92.88 470 THR A N 1
ATOM 3441 C CA . THR A 1 470 ? 18.347 -13.946 -22.640 1.00 92.88 470 THR A CA 1
ATOM 3442 C C . THR A 1 470 ? 18.154 -12.833 -23.670 1.00 92.88 470 THR A C 1
ATOM 3444 O O . THR A 1 470 ? 18.929 -12.727 -24.620 1.00 92.88 470 THR A O 1
ATOM 3447 N N . MET A 1 471 ? 17.174 -11.946 -23.464 1.00 93.75 471 MET A N 1
ATOM 3448 C CA . MET A 1 471 ? 16.954 -10.798 -24.345 1.00 93.75 471 MET A CA 1
ATOM 3449 C C . MET A 1 471 ? 18.158 -9.859 -24.376 1.00 93.75 471 MET A C 1
ATOM 3451 O O . MET A 1 471 ? 18.507 -9.397 -25.455 1.00 93.75 471 MET A O 1
ATOM 3455 N N . LEU A 1 472 ? 18.833 -9.619 -23.246 1.00 90.69 472 LEU A N 1
ATOM 3456 C CA . LEU A 1 472 ? 20.067 -8.828 -23.199 1.00 90.69 472 LEU A CA 1
ATOM 3457 C C . LEU A 1 472 ? 21.143 -9.405 -24.131 1.00 90.69 472 LEU A C 1
ATOM 3459 O O . LEU A 1 472 ? 21.708 -8.673 -24.945 1.00 90.69 472 LEU A O 1
ATOM 3463 N N . VAL A 1 473 ? 21.392 -10.716 -24.063 1.00 90.75 473 VAL A N 1
ATOM 3464 C CA . VAL A 1 473 ? 22.357 -11.382 -24.952 1.00 90.75 473 VAL A CA 1
ATOM 3465 C C . VAL A 1 473 ? 21.916 -11.272 -26.415 1.00 90.75 473 VAL A C 1
ATOM 3467 O O . VAL A 1 473 ? 22.727 -10.950 -27.285 1.00 90.75 473 VAL A O 1
ATOM 3470 N N . PHE A 1 474 ? 20.621 -11.444 -26.693 1.00 91.25 474 PHE A N 1
ATOM 3471 C CA . PHE A 1 474 ? 20.067 -11.267 -28.035 1.00 91.25 474 PHE A CA 1
ATOM 3472 C C . PHE A 1 474 ? 20.186 -9.827 -28.553 1.00 91.25 474 PHE A C 1
ATOM 3474 O O . PHE A 1 474 ? 20.481 -9.650 -29.733 1.00 91.25 474 PHE A O 1
ATOM 3481 N N . VAL A 1 475 ? 20.016 -8.794 -27.718 1.00 88.94 475 VAL A N 1
ATOM 3482 C CA . VAL A 1 475 ? 20.255 -7.387 -28.101 1.00 88.94 475 VAL A CA 1
ATOM 3483 C C . VAL A 1 475 ? 21.700 -7.206 -28.555 1.00 88.94 475 VAL A C 1
ATOM 3485 O O . VAL A 1 475 ? 21.959 -6.595 -29.591 1.00 88.94 475 VAL A O 1
ATOM 3488 N N . ILE A 1 476 ? 22.649 -7.752 -27.796 1.00 84.44 476 ILE A N 1
ATOM 3489 C CA . ILE A 1 476 ? 24.077 -7.626 -28.100 1.00 84.44 476 ILE A CA 1
ATOM 3490 C C . ILE A 1 476 ? 24.411 -8.372 -29.395 1.00 84.44 476 ILE A C 1
ATOM 3492 O O . ILE A 1 476 ? 25.073 -7.822 -30.277 1.00 84.44 476 ILE A O 1
ATOM 3496 N N . TRP A 1 477 ? 23.905 -9.596 -29.549 1.00 84.12 477 TRP A N 1
ATOM 3497 C CA . TRP A 1 477 ? 24.145 -10.416 -30.731 1.00 84.12 477 TRP A CA 1
ATOM 3498 C C . TRP A 1 477 ? 23.513 -9.830 -31.999 1.00 84.12 477 TRP A C 1
ATOM 3500 O O . TRP A 1 477 ? 24.207 -9.629 -32.996 1.00 84.12 477 TRP A O 1
ATOM 3510 N N . THR A 1 478 ? 22.221 -9.490 -31.965 1.00 87.06 478 THR A N 1
ATOM 3511 C CA . THR A 1 478 ? 21.521 -8.884 -33.113 1.00 87.06 478 THR A CA 1
ATOM 3512 C C . THR A 1 478 ? 22.082 -7.505 -33.458 1.00 87.06 478 THR A C 1
ATOM 3514 O O . THR A 1 478 ? 22.203 -7.176 -34.635 1.00 87.06 478 THR A O 1
ATOM 3517 N N . GLY A 1 479 ? 22.504 -6.718 -32.462 1.00 82.50 479 GLY A N 1
ATOM 3518 C CA . GLY A 1 479 ? 23.213 -5.458 -32.676 1.00 82.50 479 GLY A CA 1
ATOM 3519 C C . GLY A 1 479 ? 24.570 -5.649 -33.356 1.00 82.50 479 GLY A C 1
ATOM 3520 O O . GLY A 1 479 ? 24.884 -4.927 -34.302 1.00 82.50 479 GLY A O 1
ATOM 3521 N N . SER A 1 480 ? 25.347 -6.651 -32.933 1.00 77.88 480 SER A N 1
ATOM 3522 C CA . SER A 1 480 ? 26.611 -7.016 -33.582 1.00 77.88 480 SER A CA 1
ATOM 3523 C C . SER A 1 480 ? 26.392 -7.487 -35.022 1.00 77.88 480 SER A C 1
ATOM 3525 O O . SER A 1 480 ? 27.110 -7.050 -35.917 1.00 77.88 480 SER A O 1
ATOM 3527 N N . LYS A 1 481 ? 25.362 -8.308 -35.274 1.00 75.00 481 LYS A N 1
ATOM 3528 C CA . LYS A 1 481 ? 24.989 -8.752 -36.625 1.00 75.00 481 LYS A CA 1
ATOM 3529 C C . LYS A 1 481 ? 24.533 -7.603 -37.516 1.00 75.00 481 LYS A C 1
ATOM 3531 O O . LYS A 1 481 ? 24.952 -7.545 -38.663 1.00 75.00 481 LYS A O 1
ATOM 3536 N N . ALA A 1 482 ? 23.751 -6.658 -37.000 1.00 75.88 482 ALA A N 1
ATOM 3537 C CA . ALA A 1 482 ? 23.380 -5.464 -37.755 1.00 75.88 482 ALA A CA 1
ATOM 3538 C C . ALA A 1 482 ? 24.626 -4.665 -38.175 1.00 75.88 482 ALA A C 1
ATOM 3540 O O . ALA A 1 482 ? 24.765 -4.341 -39.348 1.00 75.88 482 ALA A O 1
ATOM 3541 N N . LEU A 1 483 ? 25.573 -4.441 -37.256 1.00 71.88 483 LEU A N 1
ATOM 3542 C CA . LEU A 1 483 ? 26.832 -3.735 -37.534 1.00 71.88 483 LEU A CA 1
ATOM 3543 C C . LEU A 1 483 ? 27.776 -4.472 -38.504 1.00 71.88 483 LEU A C 1
ATOM 3545 O O . LEU A 1 483 ? 28.668 -3.840 -39.058 1.00 71.88 483 LEU A O 1
ATOM 3549 N N . GLN A 1 484 ? 27.598 -5.780 -38.735 1.00 72.12 484 GLN A N 1
ATOM 3550 C CA . GLN A 1 484 ? 28.354 -6.517 -39.764 1.00 72.12 484 GLN A CA 1
ATOM 3551 C C . GLN A 1 484 ? 27.910 -6.156 -41.188 1.00 72.12 484 GLN A C 1
ATOM 3553 O O . GLN A 1 484 ? 28.702 -6.277 -42.119 1.00 72.12 484 GLN A O 1
ATOM 3558 N N . PHE A 1 485 ? 26.657 -5.729 -41.361 1.00 73.00 485 PHE A N 1
ATOM 3559 C CA . PHE A 1 485 ? 26.037 -5.498 -42.671 1.00 73.00 485 PHE A CA 1
ATOM 3560 C C . PHE A 1 485 ? 25.532 -4.060 -42.859 1.00 73.00 485 PHE A C 1
ATOM 3562 O O . PHE A 1 485 ? 24.949 -3.748 -43.895 1.00 73.00 485 PHE A O 1
ATOM 3569 N N . MET A 1 486 ? 25.692 -3.199 -41.852 1.00 70.62 486 MET A N 1
ATOM 3570 C CA . MET A 1 486 ? 25.195 -1.827 -41.839 1.00 70.62 486 MET A CA 1
ATOM 3571 C C . MET A 1 486 ? 26.239 -0.892 -41.241 1.00 70.62 486 MET A C 1
ATOM 3573 O O . MET A 1 486 ? 26.805 -1.170 -40.182 1.00 70.62 486 MET A O 1
ATOM 3577 N N . ASP A 1 487 ? 26.423 0.258 -41.884 1.00 71.38 487 ASP A N 1
ATOM 3578 C CA . ASP A 1 487 ? 27.338 1.279 -41.397 1.00 71.38 487 ASP A CA 1
ATOM 3579 C C . ASP A 1 487 ? 26.874 1.861 -40.056 1.00 71.38 487 ASP A C 1
ATOM 3581 O O . ASP A 1 487 ? 25.681 2.049 -39.791 1.00 71.38 487 ASP A O 1
ATOM 3585 N N . ILE A 1 488 ? 27.843 2.203 -39.205 1.00 72.31 488 ILE A N 1
ATOM 3586 C CA . ILE A 1 488 ? 27.613 2.766 -37.866 1.00 72.31 488 ILE A CA 1
ATOM 3587 C C . ILE A 1 488 ? 26.664 3.992 -37.875 1.00 72.31 488 ILE A C 1
ATOM 3589 O O . ILE A 1 488 ? 25.821 4.081 -36.971 1.00 72.31 488 ILE A O 1
ATOM 3593 N N . PRO A 1 489 ? 26.733 4.930 -38.845 1.00 74.38 489 PRO A N 1
ATOM 3594 C CA . PRO A 1 489 ? 25.804 6.060 -38.919 1.00 74.38 489 PRO A CA 1
ATOM 3595 C C . PRO A 1 489 ? 24.351 5.622 -39.155 1.00 74.38 489 PRO A C 1
ATOM 3597 O O . PRO A 1 489 ? 23.457 6.049 -38.422 1.00 74.38 489 PRO A O 1
ATOM 3600 N N . ILE A 1 490 ? 24.113 4.694 -40.089 1.00 78.50 490 ILE A N 1
ATOM 3601 C CA . ILE A 1 490 ? 22.774 4.153 -40.380 1.00 78.50 490 ILE A CA 1
ATOM 3602 C C . ILE A 1 490 ? 22.251 3.348 -39.182 1.00 78.50 490 ILE A C 1
ATOM 3604 O O . ILE A 1 490 ? 21.113 3.535 -38.748 1.00 78.50 490 ILE A O 1
ATOM 3608 N N . TYR A 1 491 ? 23.105 2.533 -38.557 1.00 80.69 491 TYR A N 1
ATOM 3609 C CA . TYR A 1 491 ? 22.785 1.834 -37.309 1.00 80.69 491 TYR A CA 1
ATOM 3610 C C . TYR A 1 491 ? 22.349 2.809 -36.202 1.00 80.69 491 TYR A C 1
ATOM 3612 O O . TYR A 1 491 ? 21.423 2.539 -35.432 1.00 80.69 491 TYR A O 1
ATOM 3620 N N . THR A 1 492 ? 22.992 3.976 -36.123 1.00 82.12 492 THR A N 1
ATOM 3621 C CA . THR A 1 492 ? 22.669 5.002 -35.124 1.00 82.12 492 THR A CA 1
ATOM 3622 C C . THR A 1 492 ? 21.300 5.636 -35.373 1.00 82.12 492 THR A C 1
ATOM 3624 O O . THR A 1 492 ? 20.553 5.818 -34.411 1.00 82.12 492 THR A O 1
ATOM 3627 N N . ILE A 1 493 ? 20.911 5.861 -36.634 1.00 84.94 493 ILE A N 1
ATOM 3628 C CA . ILE A 1 493 ? 19.562 6.332 -36.991 1.00 84.94 493 ILE A CA 1
ATOM 3629 C C . ILE A 1 493 ? 18.492 5.379 -36.443 1.00 84.94 493 ILE A C 1
ATOM 3631 O O . ILE A 1 493 ? 17.592 5.804 -35.716 1.00 84.94 493 ILE A O 1
ATOM 3635 N N . PHE A 1 494 ? 18.606 4.080 -36.730 1.00 88.75 494 PHE A N 1
ATOM 3636 C CA . PHE A 1 494 ? 17.628 3.093 -36.263 1.00 88.75 494 PHE A CA 1
ATOM 3637 C C . PHE A 1 494 ? 17.630 2.926 -34.735 1.00 88.75 494 PHE A C 1
ATOM 3639 O O . PHE A 1 494 ? 16.571 2.752 -34.124 1.00 88.75 494 PHE A O 1
ATOM 3646 N N . LYS A 1 495 ? 18.791 3.043 -34.073 1.00 87.56 495 LYS A N 1
ATOM 3647 C CA . LYS A 1 495 ? 18.834 3.078 -32.601 1.00 87.56 495 LYS A CA 1
ATOM 3648 C C . LYS A 1 495 ? 18.099 4.293 -32.036 1.00 87.56 495 LYS A C 1
ATOM 3650 O O . LYS A 1 495 ? 17.389 4.140 -31.048 1.00 87.56 495 LYS A O 1
ATOM 3655 N N . ASN A 1 496 ? 18.184 5.453 -32.679 1.00 91.44 496 ASN A N 1
ATOM 3656 C CA . ASN A 1 496 ? 17.442 6.635 -32.243 1.00 91.44 496 ASN A CA 1
ATOM 3657 C C . ASN A 1 496 ? 15.935 6.514 -32.523 1.00 91.44 496 ASN A C 1
ATOM 3659 O O . ASN A 1 496 ? 15.132 6.924 -31.689 1.00 91.44 496 ASN A O 1
ATOM 3663 N N . LEU A 1 497 ? 15.531 5.851 -33.612 1.00 92.06 497 LEU A N 1
ATOM 3664 C CA . LEU A 1 497 ? 14.126 5.479 -33.847 1.00 92.06 497 LEU A CA 1
ATOM 3665 C C . LEU A 1 497 ? 13.582 4.523 -32.772 1.00 92.06 497 LEU A C 1
ATOM 3667 O O . LEU A 1 497 ? 12.402 4.581 -32.428 1.00 92.06 497 LEU A O 1
ATOM 3671 N N . THR A 1 498 ? 14.441 3.689 -32.178 1.00 94.06 498 THR A N 1
ATOM 3672 C CA . THR A 1 498 ? 14.047 2.786 -31.082 1.00 94.06 498 THR A CA 1
ATOM 3673 C C . THR A 1 498 ? 13.562 3.561 -29.849 1.00 94.06 498 THR A C 1
ATOM 3675 O O . THR A 1 498 ? 12.700 3.069 -29.129 1.00 94.06 498 THR A O 1
ATOM 3678 N N . ILE A 1 499 ? 14.034 4.796 -29.625 1.00 93.69 499 ILE A N 1
ATOM 3679 C CA . ILE A 1 499 ? 13.570 5.656 -28.519 1.00 93.69 499 ILE A CA 1
ATOM 3680 C C . ILE A 1 499 ? 12.069 5.935 -28.649 1.00 93.69 499 ILE A C 1
ATOM 3682 O O . ILE A 1 499 ? 11.346 5.888 -27.657 1.00 93.69 499 ILE A O 1
ATOM 3686 N N . ILE A 1 500 ? 11.588 6.169 -29.875 1.00 94.38 500 ILE A N 1
ATOM 3687 C CA . ILE A 1 500 ? 10.166 6.404 -30.153 1.00 94.38 500 ILE A CA 1
ATOM 3688 C C . ILE A 1 500 ? 9.362 5.140 -29.838 1.00 94.38 500 ILE A C 1
ATOM 3690 O O . ILE A 1 500 ? 8.346 5.215 -29.150 1.00 94.38 500 ILE A O 1
ATOM 3694 N N . LEU A 1 501 ? 9.844 3.974 -30.282 1.00 94.00 501 LEU A N 1
ATOM 3695 C CA . LEU A 1 501 ? 9.204 2.689 -29.992 1.00 94.00 501 LEU A CA 1
ATOM 3696 C C . LEU A 1 501 ? 9.110 2.427 -28.480 1.00 94.00 501 LEU A C 1
ATOM 3698 O O . LEU A 1 501 ? 8.062 2.015 -27.993 1.00 94.00 501 LEU A O 1
ATOM 3702 N N . ILE A 1 502 ? 10.181 2.707 -27.733 1.00 94.69 502 ILE A N 1
ATOM 3703 C CA . ILE A 1 502 ? 10.213 2.560 -26.272 1.00 94.69 502 ILE A CA 1
ATOM 3704 C C . ILE A 1 502 ? 9.232 3.525 -25.610 1.00 94.69 502 ILE A C 1
ATOM 3706 O O . ILE A 1 502 ? 8.487 3.103 -24.732 1.00 94.69 502 ILE A O 1
ATOM 3710 N N . ALA A 1 503 ? 9.173 4.781 -26.056 1.00 92.19 503 ALA A N 1
ATOM 3711 C CA . ALA A 1 503 ? 8.255 5.772 -25.505 1.00 92.19 503 ALA A CA 1
ATOM 3712 C C . ALA A 1 503 ? 6.786 5.359 -25.668 1.00 92.19 503 ALA A C 1
ATOM 3714 O O . ALA A 1 503 ? 6.018 5.446 -24.713 1.00 92.19 503 ALA A O 1
ATOM 3715 N N . TYR A 1 504 ? 6.392 4.860 -26.843 1.00 92.25 504 TYR A N 1
ATOM 3716 C CA . TYR A 1 504 ? 5.035 4.341 -27.050 1.00 92.25 504 TYR A CA 1
ATOM 3717 C C . TYR A 1 504 ? 4.792 3.018 -26.315 1.00 92.25 504 TYR A C 1
ATOM 3719 O O . TYR A 1 504 ? 3.703 2.804 -25.789 1.00 92.25 504 TYR A O 1
ATOM 3727 N N . GLY A 1 505 ? 5.801 2.153 -26.210 1.00 91.88 505 GLY A N 1
ATOM 3728 C CA . GLY A 1 505 ? 5.720 0.957 -25.372 1.00 91.88 505 GLY A CA 1
ATOM 3729 C C . GLY A 1 505 ? 5.505 1.290 -23.892 1.00 91.88 505 GLY A C 1
ATOM 3730 O O . GLY A 1 505 ? 4.747 0.602 -23.215 1.00 91.88 505 GLY A O 1
ATOM 3731 N N . GLU A 1 506 ? 6.097 2.380 -23.392 1.00 90.00 506 GLU A N 1
ATOM 3732 C CA . GLU A 1 506 ? 5.840 2.858 -22.032 1.00 90.00 506 GLU A CA 1
ATOM 3733 C C . GLU A 1 506 ? 4.413 3.374 -21.847 1.00 90.00 506 GLU A C 1
ATOM 3735 O O . GLU A 1 506 ? 3.818 3.112 -20.805 1.00 90.00 506 GLU A O 1
ATOM 3740 N N . VAL A 1 507 ? 3.851 4.062 -22.846 1.00 87.88 507 VAL A N 1
ATOM 3741 C CA . VAL A 1 507 ? 2.437 4.474 -22.835 1.00 87.88 507 VAL A CA 1
ATOM 3742 C C . VAL A 1 507 ? 1.526 3.251 -22.714 1.00 87.88 507 VAL A C 1
ATOM 3744 O O . VAL A 1 507 ? 0.632 3.247 -21.879 1.00 87.88 507 VAL A O 1
ATOM 3747 N N . LEU A 1 508 ? 1.794 2.193 -23.485 1.00 89.12 508 LEU A N 1
ATOM 3748 C CA . LEU A 1 508 ? 0.979 0.973 -23.487 1.00 89.12 508 LEU A CA 1
ATOM 3749 C C . LEU A 1 508 ? 1.077 0.152 -22.193 1.00 89.12 508 LEU A C 1
ATOM 3751 O O . LEU A 1 508 ? 0.152 -0.588 -21.878 1.00 89.12 508 LEU A O 1
ATOM 3755 N N . TRP A 1 509 ? 2.217 0.184 -21.495 1.00 84.62 509 TRP A N 1
ATOM 3756 C CA . TRP A 1 509 ? 2.478 -0.707 -20.352 1.00 84.62 509 TRP A CA 1
ATOM 3757 C C . TRP A 1 509 ? 2.417 -0.018 -18.985 1.00 84.62 509 TRP A C 1
ATOM 3759 O O . TRP A 1 509 ? 2.392 -0.719 -17.972 1.00 84.62 509 TRP A O 1
ATOM 3769 N N . PHE A 1 510 ? 2.442 1.318 -18.938 1.00 84.38 510 PHE A N 1
ATOM 3770 C CA . PHE A 1 510 ? 2.481 2.102 -17.697 1.00 84.38 510 PHE A CA 1
ATOM 3771 C C . PHE A 1 510 ? 1.513 3.303 -17.692 1.00 84.38 510 PHE A C 1
ATOM 3773 O O . PHE A 1 510 ? 1.705 4.205 -16.879 1.00 84.38 510 PHE A O 1
ATOM 3780 N N . ASP A 1 511 ? 0.529 3.354 -18.600 1.00 72.44 511 ASP A N 1
ATOM 3781 C CA . ASP A 1 511 ? -0.510 4.403 -18.688 1.00 72.44 511 ASP A CA 1
ATOM 3782 C C . ASP A 1 511 ? 0.030 5.853 -18.705 1.00 72.44 511 ASP A C 1
ATOM 3784 O O . ASP A 1 511 ? -0.570 6.797 -18.187 1.00 72.44 511 ASP A O 1
ATOM 3788 N N . GLY A 1 512 ? 1.207 6.050 -19.310 1.00 70.75 512 GLY A N 1
ATOM 3789 C CA . GLY A 1 512 ? 1.839 7.363 -19.467 1.00 70.75 512 GLY A CA 1
ATOM 3790 C C . GLY A 1 512 ? 1.335 8.148 -20.686 1.00 70.75 512 GLY A C 1
ATOM 3791 O O . GLY A 1 512 ? 0.626 7.626 -21.537 1.00 70.75 512 GLY A O 1
ATOM 3792 N N . HIS A 1 513 ? 1.765 9.406 -20.835 1.00 81.69 513 HIS A N 1
ATOM 3793 C CA . HIS A 1 513 ? 1.521 10.200 -22.049 1.00 81.69 513 HIS A CA 1
ATOM 3794 C C . HIS A 1 513 ? 2.793 10.910 -22.538 1.00 81.69 513 HIS A C 1
ATOM 3796 O O . HIS A 1 513 ? 3.623 11.382 -21.755 1.00 81.69 513 HIS A O 1
ATOM 3802 N N . ILE A 1 514 ? 2.945 11.017 -23.860 1.00 88.50 514 ILE A N 1
ATOM 3803 C CA . ILE A 1 514 ? 4.072 11.707 -24.500 1.00 88.50 514 ILE A CA 1
ATOM 3804 C C . ILE A 1 514 ? 3.641 13.145 -24.805 1.00 88.50 514 ILE A C 1
ATOM 3806 O O . ILE A 1 514 ? 2.728 13.374 -25.596 1.00 88.50 514 ILE A O 1
ATOM 3810 N N . THR A 1 515 ? 4.296 14.140 -24.200 1.00 89.62 515 THR A N 1
ATOM 3811 C CA . THR A 1 515 ? 4.007 15.546 -24.529 1.00 89.62 515 THR A CA 1
ATOM 3812 C C . THR A 1 515 ? 4.656 15.944 -25.847 1.00 89.62 515 THR A C 1
ATOM 3814 O O . THR A 1 515 ? 5.671 15.385 -26.262 1.00 89.62 515 THR A O 1
ATOM 3817 N N . ARG A 1 516 ? 4.113 16.989 -26.483 1.00 91.25 516 ARG A N 1
ATOM 3818 C CA . ARG A 1 516 ? 4.629 17.522 -27.754 1.00 91.25 516 ARG A CA 1
ATOM 3819 C C . ARG A 1 516 ? 6.120 17.864 -27.690 1.00 91.25 516 ARG A C 1
ATOM 3821 O O . ARG A 1 516 ? 6.850 17.529 -28.611 1.00 91.25 516 ARG A O 1
ATOM 3828 N N . LEU A 1 517 ? 6.586 18.474 -26.596 1.00 89.12 517 LEU A N 1
ATOM 3829 C CA . LEU A 1 517 ? 8.005 18.816 -26.415 1.00 89.12 517 LEU A CA 1
ATOM 3830 C C . LEU A 1 517 ? 8.902 17.575 -26.339 1.00 89.12 517 LEU A C 1
ATOM 3832 O O . LEU A 1 517 ? 9.960 17.542 -26.961 1.00 89.12 517 LEU A O 1
ATOM 3836 N N . VAL A 1 518 ? 8.459 16.542 -25.618 1.00 90.75 518 VAL A N 1
ATOM 3837 C CA . VAL A 1 518 ? 9.183 15.270 -25.534 1.00 90.75 518 VAL A CA 1
ATOM 3838 C C . VAL A 1 518 ? 9.205 14.581 -26.903 1.00 90.75 518 VAL A C 1
ATOM 3840 O O . VAL A 1 518 ? 10.263 14.151 -27.347 1.00 90.75 518 VAL A O 1
ATOM 3843 N N . PHE A 1 519 ? 8.096 14.577 -27.642 1.00 93.38 519 PHE A N 1
ATOM 3844 C CA . PHE A 1 519 ? 8.059 14.027 -29.000 1.00 93.38 519 PHE A CA 1
ATOM 3845 C C . PHE A 1 519 ? 8.970 14.784 -29.985 1.00 93.38 519 PHE A C 1
ATOM 3847 O O . PHE A 1 519 ? 9.727 14.157 -30.725 1.00 93.38 519 PHE A O 1
ATOM 3854 N N . ILE A 1 520 ? 8.972 16.124 -29.952 1.00 94.19 520 ILE A N 1
ATOM 3855 C CA . ILE A 1 520 ? 9.868 16.960 -30.773 1.00 94.19 520 ILE A CA 1
ATOM 3856 C C . ILE A 1 520 ? 11.333 16.613 -30.497 1.00 94.19 520 ILE A C 1
ATOM 3858 O O . ILE A 1 520 ? 12.125 16.525 -31.432 1.00 94.19 520 ILE A O 1
ATOM 3862 N N . SER A 1 521 ? 11.699 16.360 -29.239 1.00 95.25 521 SER A N 1
ATOM 3863 C CA . SER A 1 521 ? 13.069 15.958 -28.911 1.00 95.25 521 SER A CA 1
ATOM 3864 C C . SER A 1 521 ? 13.478 14.632 -29.566 1.00 95.25 521 SER A C 1
ATOM 3866 O O . SER A 1 521 ? 14.617 14.503 -30.007 1.00 95.25 521 SER A O 1
ATOM 3868 N N . PHE A 1 522 ? 12.554 13.676 -29.717 1.00 94.62 522 PHE A N 1
ATOM 3869 C CA . PHE A 1 522 ? 12.835 12.419 -30.415 1.00 94.62 522 PHE A CA 1
ATOM 3870 C C . PHE A 1 522 ? 13.052 12.647 -31.908 1.00 94.62 522 PHE A C 1
ATOM 3872 O O . PHE A 1 522 ? 13.997 12.107 -32.479 1.00 94.62 522 PHE A O 1
ATOM 3879 N N . LEU A 1 523 ? 12.231 13.498 -32.531 1.00 94.75 523 LEU A N 1
ATOM 3880 C CA . LEU A 1 523 ? 12.404 13.871 -33.936 1.00 94.75 523 LEU A CA 1
ATOM 3881 C C . LEU A 1 523 ? 13.736 14.587 -34.170 1.00 94.75 523 LEU A C 1
ATOM 3883 O O . LEU A 1 523 ? 14.433 14.269 -35.128 1.00 94.75 523 LEU A O 1
ATOM 3887 N N . LEU A 1 524 ? 14.128 15.498 -33.274 1.00 95.19 524 LEU A N 1
ATOM 3888 C CA . LEU A 1 524 ? 15.432 16.163 -33.331 1.00 95.19 524 LEU A CA 1
ATOM 3889 C C . LEU A 1 524 ? 16.587 15.169 -33.150 1.00 95.19 524 LEU A C 1
ATOM 3891 O O . LEU A 1 524 ? 17.596 15.272 -33.841 1.00 95.19 524 LEU A O 1
ATOM 3895 N N . MET A 1 525 ? 16.441 14.180 -32.266 1.00 94.31 525 MET A N 1
ATOM 3896 C CA . MET A 1 525 ? 17.453 13.142 -32.053 1.00 94.31 525 MET A CA 1
ATOM 3897 C C . MET A 1 525 ? 17.617 12.228 -33.281 1.00 94.31 525 MET A C 1
ATOM 3899 O O . MET A 1 525 ? 18.731 11.840 -33.641 1.00 94.31 525 MET A O 1
ATOM 3903 N N . VAL A 1 526 ? 16.520 11.912 -33.969 1.00 93.25 526 VAL A N 1
ATOM 3904 C CA . VAL A 1 526 ? 16.552 11.185 -35.246 1.00 93.25 526 VAL A CA 1
ATOM 3905 C C . VAL A 1 526 ? 17.172 12.059 -36.341 1.00 93.25 526 VAL A C 1
ATOM 3907 O O . VAL A 1 526 ? 18.098 11.614 -37.018 1.00 93.25 526 VAL A O 1
ATOM 3910 N N . LEU A 1 527 ? 16.749 13.323 -36.458 1.00 93.06 527 LEU A N 1
ATOM 3911 C CA . LEU A 1 527 ? 17.294 14.298 -37.408 1.00 93.06 527 LEU A CA 1
ATOM 3912 C C . LEU A 1 527 ? 18.808 14.482 -37.238 1.00 93.06 527 LEU A C 1
ATOM 3914 O O . LEU A 1 527 ? 19.535 14.482 -38.224 1.00 93.06 527 LEU A O 1
ATOM 3918 N N . SER A 1 528 ? 19.289 14.574 -35.996 1.00 92.31 528 SER A N 1
ATOM 3919 C CA . SER A 1 528 ? 20.716 14.636 -35.659 1.00 92.31 528 SER A CA 1
ATOM 3920 C C . SER A 1 528 ? 21.504 13.492 -36.302 1.00 92.31 528 SER A C 1
ATOM 3922 O O . SER A 1 528 ? 22.539 13.731 -36.924 1.00 92.31 528 SER A O 1
ATOM 3924 N N . SER A 1 529 ? 20.993 12.260 -36.209 1.00 88.31 529 SER A N 1
ATOM 3925 C CA . SER A 1 529 ? 21.659 11.084 -36.783 1.00 88.31 529 SER A CA 1
ATOM 3926 C C . SER A 1 529 ? 21.562 11.025 -38.302 1.00 88.31 529 SER A C 1
ATOM 3928 O O . SER A 1 529 ? 22.528 10.628 -38.942 1.00 88.31 529 SER A O 1
ATOM 3930 N N . PHE A 1 530 ? 20.445 11.465 -38.889 1.00 88.25 530 PHE A N 1
ATOM 3931 C CA . PHE A 1 530 ? 20.312 11.586 -40.344 1.00 88.25 530 PHE A CA 1
ATOM 3932 C C . PHE A 1 530 ? 21.288 12.609 -40.927 1.00 88.25 530 PHE A C 1
ATOM 3934 O O . PHE A 1 530 ? 21.960 12.317 -41.909 1.00 88.25 530 PHE A O 1
ATOM 3941 N N . VAL A 1 531 ? 21.401 13.787 -40.307 1.00 87.94 531 VAL A N 1
ATOM 3942 C CA . VAL A 1 531 ? 22.333 14.839 -40.737 1.00 87.94 531 VAL A CA 1
ATOM 3943 C C . VAL A 1 531 ? 23.780 14.379 -40.568 1.00 87.94 531 VAL A C 1
ATOM 3945 O O . VAL A 1 531 ? 24.584 14.573 -41.474 1.00 87.94 531 VAL A O 1
ATOM 3948 N N . ALA A 1 532 ? 24.108 13.722 -39.452 1.00 80.75 532 ALA A N 1
ATOM 3949 C CA . ALA A 1 532 ? 25.446 13.179 -39.227 1.00 80.75 532 ALA A CA 1
ATOM 3950 C C . ALA A 1 532 ? 25.821 12.074 -40.232 1.00 80.75 532 ALA A C 1
ATOM 3952 O O . ALA A 1 532 ? 26.985 11.987 -40.607 1.00 80.75 532 ALA A O 1
ATOM 3953 N N . ALA A 1 533 ? 24.850 11.265 -40.669 1.00 81.19 533 ALA A N 1
ATOM 3954 C CA . ALA A 1 533 ? 25.030 10.203 -41.662 1.00 81.19 533 ALA A CA 1
ATOM 3955 C C . ALA A 1 533 ? 24.921 10.691 -43.118 1.00 81.19 533 ALA A C 1
ATOM 3957 O O . ALA A 1 533 ? 25.195 9.929 -44.040 1.00 81.19 533 ALA A O 1
ATOM 3958 N N . TRP A 1 534 ? 24.501 11.938 -43.354 1.00 82.44 534 TRP A N 1
ATOM 3959 C CA . TRP A 1 534 ? 24.241 12.469 -44.695 1.00 82.44 534 TRP A CA 1
ATOM 3960 C C . TRP A 1 534 ? 25.434 12.344 -45.660 1.00 82.44 534 TRP A C 1
ATOM 3962 O O . TRP A 1 534 ? 25.216 11.929 -46.801 1.00 82.44 534 TRP A O 1
ATOM 3972 N N . PRO A 1 535 ? 26.687 12.625 -45.240 1.00 74.31 535 PRO A N 1
ATOM 3973 C CA . PRO A 1 535 ? 27.851 12.425 -46.101 1.00 74.31 535 PRO A CA 1
ATOM 3974 C C . PRO A 1 535 ? 28.039 10.968 -46.527 1.00 74.31 535 PRO A C 1
ATOM 3976 O O . PRO A 1 535 ? 28.409 10.730 -47.670 1.00 74.31 535 PRO A O 1
ATOM 3979 N N . ASP A 1 536 ? 27.739 10.013 -45.644 1.00 68.31 536 ASP A N 1
ATOM 3980 C CA . ASP A 1 536 ? 27.887 8.576 -45.904 1.00 68.31 536 ASP A CA 1
ATOM 3981 C C . ASP A 1 536 ? 26.747 8.024 -46.784 1.00 68.31 536 ASP A C 1
ATOM 3983 O O . ASP A 1 536 ? 26.925 7.038 -47.491 1.00 68.31 536 ASP A O 1
ATOM 3987 N N . ILE A 1 537 ? 25.574 8.674 -46.770 1.00 70.50 537 ILE A N 1
ATOM 3988 C CA . ILE A 1 537 ? 24.396 8.288 -47.568 1.00 70.50 537 ILE A CA 1
ATOM 3989 C C . ILE A 1 537 ? 24.462 8.853 -48.997 1.00 70.50 537 ILE A C 1
ATOM 3991 O O . ILE A 1 537 ? 24.055 8.182 -49.943 1.00 70.50 537 ILE A O 1
ATOM 3995 N N . VAL A 1 538 ? 24.927 10.097 -49.161 1.00 68.25 538 VAL A N 1
ATOM 3996 C CA . VAL A 1 538 ? 24.892 10.830 -50.445 1.00 68.25 538 VAL A CA 1
ATOM 3997 C C . VAL A 1 538 ? 26.254 10.858 -51.142 1.00 68.25 538 VAL A C 1
ATOM 3999 O O . VAL A 1 538 ? 26.326 10.900 -52.370 1.00 68.25 538 VAL A O 1
ATOM 4002 N N . GLY A 1 539 ? 27.348 10.821 -50.381 1.00 56.03 539 GLY A N 1
ATOM 4003 C CA . GLY A 1 539 ? 28.707 10.784 -50.906 1.00 56.03 539 GLY A CA 1
ATOM 4004 C C . GLY A 1 539 ? 29.093 9.381 -51.358 1.00 56.03 539 GLY A C 1
ATOM 4005 O O . GLY A 1 539 ? 29.823 8.687 -50.664 1.00 56.03 539 GLY A O 1
ATOM 4006 N N . GLY A 1 540 ? 28.652 8.977 -52.551 1.00 45.97 540 GLY A N 1
ATOM 4007 C CA . GLY A 1 540 ? 29.077 7.741 -53.225 1.00 45.97 540 GLY A CA 1
ATOM 4008 C C . GLY A 1 540 ? 30.551 7.703 -53.669 1.00 45.97 540 GLY A C 1
ATOM 4009 O O . GLY A 1 540 ? 30.895 6.913 -54.542 1.00 45.97 540 GLY A O 1
ATOM 4010 N N . GLU A 1 541 ? 31.425 8.531 -53.095 1.00 38.59 541 GLU A N 1
ATOM 4011 C CA . GLU A 1 541 ? 32.875 8.404 -53.242 1.00 38.59 541 GLU A CA 1
ATOM 4012 C C . GLU A 1 541 ? 33.451 7.873 -51.924 1.00 38.59 541 GLU A C 1
ATOM 4014 O O . GLU A 1 541 ? 33.201 8.463 -50.869 1.00 38.59 541 GLU A O 1
ATOM 4019 N N . PRO A 1 542 ? 34.228 6.775 -51.943 1.00 39.12 542 PRO A N 1
ATOM 4020 C CA . PRO A 1 542 ? 34.838 6.238 -50.740 1.00 39.12 542 PRO A CA 1
ATOM 4021 C C . PRO A 1 542 ? 35.849 7.255 -50.214 1.00 39.12 542 PRO A C 1
ATOM 4023 O O . PRO A 1 542 ? 36.983 7.314 -50.686 1.00 39.12 542 PRO A O 1
ATOM 4026 N N . ALA A 1 543 ? 35.432 8.062 -49.237 1.00 37.12 543 ALA A N 1
ATOM 4027 C CA . ALA A 1 543 ? 36.295 9.032 -48.593 1.00 37.12 543 ALA A CA 1
ATOM 4028 C C . ALA A 1 543 ? 37.583 8.330 -48.145 1.00 37.12 543 ALA A C 1
ATOM 4030 O O . ALA A 1 543 ? 37.562 7.378 -47.360 1.00 37.12 543 ALA A O 1
ATOM 4031 N N . ALA A 1 544 ? 38.706 8.798 -48.686 1.00 38.56 544 ALA A N 1
ATOM 4032 C CA . ALA A 1 544 ? 40.044 8.416 -48.283 1.00 38.56 544 ALA A CA 1
ATOM 4033 C C . ALA A 1 544 ? 40.252 8.796 -46.806 1.00 38.56 544 ALA A C 1
ATOM 4035 O O . ALA A 1 544 ? 40.733 9.878 -46.479 1.00 38.56 544 ALA A O 1
ATOM 4036 N N . VAL A 1 545 ? 39.849 7.903 -45.902 1.00 37.81 545 VAL A N 1
ATOM 4037 C CA . VAL A 1 545 ? 40.060 8.001 -44.460 1.00 37.81 545 VAL A CA 1
ATOM 4038 C C . VAL A 1 545 ? 40.601 6.658 -43.982 1.00 37.81 545 VAL A C 1
ATOM 4040 O O . VAL A 1 545 ? 39.901 5.654 -43.950 1.00 37.81 545 VAL A O 1
ATOM 4043 N N . VAL A 1 546 ? 41.890 6.691 -43.644 1.00 37.84 546 VAL A N 1
ATOM 4044 C CA . VAL A 1 546 ? 42.670 5.750 -42.829 1.00 37.84 546 VAL A CA 1
ATOM 4045 C C . VAL A 1 546 ? 42.484 4.254 -43.167 1.00 37.84 546 VAL A C 1
ATOM 4047 O O . VAL A 1 546 ? 41.505 3.636 -42.740 1.00 37.84 546 VAL A O 1
ATOM 4050 N N . PRO A 1 547 ? 43.476 3.602 -43.813 1.00 34.00 547 PRO A N 1
ATOM 4051 C CA . PRO A 1 547 ? 43.395 2.194 -44.225 1.00 34.00 547 PRO A CA 1
ATOM 4052 C C . PRO A 1 547 ? 43.120 1.206 -43.077 1.00 34.00 547 PRO A C 1
ATOM 4054 O O . PRO A 1 547 ? 42.718 0.078 -43.330 1.00 34.00 547 PRO A O 1
ATOM 4057 N N . HIS A 1 548 ? 43.257 1.616 -41.815 1.00 36.53 548 HIS A N 1
ATOM 4058 C CA . HIS A 1 548 ? 43.020 0.764 -40.652 1.00 36.53 548 HIS A CA 1
ATOM 4059 C C . HIS A 1 548 ? 41.532 0.511 -40.338 1.00 36.53 548 HIS A C 1
ATOM 4061 O O . HIS A 1 548 ? 41.185 -0.595 -39.937 1.00 36.53 548 HIS A O 1
ATOM 4067 N N . ALA A 1 549 ? 40.636 1.485 -40.550 1.00 36.03 549 ALA A N 1
ATOM 4068 C CA . ALA A 1 549 ? 39.215 1.342 -40.197 1.00 36.03 549 ALA A CA 1
ATOM 4069 C C . ALA A 1 549 ? 38.448 0.502 -41.228 1.00 36.03 549 ALA A C 1
ATOM 4071 O O . ALA A 1 549 ? 37.670 -0.383 -40.869 1.00 36.03 549 ALA A O 1
ATOM 4072 N N . ARG A 1 550 ? 38.740 0.716 -42.519 1.00 35.12 550 ARG A N 1
ATOM 4073 C CA . ARG A 1 550 ? 38.195 -0.109 -43.598 1.00 35.12 550 ARG A CA 1
ATOM 4074 C C . ARG A 1 550 ? 38.828 -1.494 -43.605 1.00 35.12 550 ARG A C 1
ATOM 4076 O O . ARG A 1 550 ? 38.084 -2.436 -43.819 1.00 35.12 550 ARG A O 1
ATOM 4083 N N . ALA A 1 551 ? 40.119 -1.659 -43.292 1.00 35.16 551 ALA A N 1
ATOM 4084 C CA . ALA A 1 551 ? 40.716 -2.988 -43.118 1.00 35.16 551 ALA A CA 1
ATOM 4085 C C . ALA A 1 551 ? 40.110 -3.751 -41.932 1.00 35.16 551 ALA A C 1
ATOM 4087 O O . ALA A 1 551 ? 39.913 -4.949 -42.055 1.00 35.16 551 ALA A O 1
ATOM 4088 N N . LEU A 1 552 ? 39.735 -3.089 -40.828 1.00 37.19 552 LEU A N 1
ATOM 4089 C CA . LEU A 1 552 ? 39.011 -3.750 -39.734 1.00 37.19 552 LEU A CA 1
ATOM 4090 C C . LEU A 1 552 ? 37.619 -4.220 -40.180 1.00 37.19 552 LEU A C 1
ATOM 4092 O O . LEU A 1 552 ? 37.274 -5.377 -39.963 1.00 37.19 552 LEU A O 1
ATOM 4096 N N . ALA A 1 553 ? 36.854 -3.351 -40.849 1.00 35.94 553 ALA A N 1
ATOM 4097 C CA . ALA A 1 553 ? 35.490 -3.650 -41.288 1.00 35.94 553 ALA A CA 1
ATOM 4098 C C . ALA A 1 553 ? 35.441 -4.644 -42.466 1.00 35.94 553 ALA A C 1
ATOM 4100 O O . ALA A 1 553 ? 34.619 -5.554 -42.470 1.00 35.94 553 ALA A O 1
ATOM 4101 N N . THR A 1 554 ? 36.356 -4.538 -43.436 1.00 33.09 554 THR A N 1
ATOM 4102 C CA . THR A 1 554 ? 36.477 -5.506 -44.544 1.00 33.09 554 THR A CA 1
ATOM 4103 C C . THR A 1 554 ? 37.174 -6.798 -44.135 1.00 33.09 554 THR A C 1
ATOM 4105 O O . THR A 1 554 ? 36.810 -7.829 -44.679 1.00 33.09 554 THR A O 1
ATOM 4108 N N . ALA A 1 555 ? 38.079 -6.819 -43.146 1.00 36.47 555 ALA A N 1
ATOM 4109 C CA . ALA A 1 555 ? 38.578 -8.080 -42.580 1.00 36.47 555 ALA A CA 1
ATOM 4110 C C . ALA A 1 555 ? 37.499 -8.790 -41.747 1.00 36.47 555 ALA A C 1
ATOM 4112 O O . ALA A 1 555 ? 37.371 -10.008 -41.839 1.00 36.47 555 ALA A O 1
ATOM 4113 N N . GLN A 1 556 ? 36.669 -8.041 -41.008 1.00 36.34 556 GLN A N 1
ATOM 4114 C CA . GLN A 1 556 ? 35.497 -8.585 -40.309 1.00 36.34 556 GLN A CA 1
ATOM 4115 C C . GLN A 1 556 ? 34.412 -9.079 -41.282 1.00 36.34 556 GLN A C 1
ATOM 4117 O O . GLN A 1 556 ? 33.797 -10.111 -41.019 1.00 36.34 556 GLN A O 1
ATOM 4122 N N . ALA A 1 557 ? 34.217 -8.410 -42.425 1.00 35.66 557 ALA A N 1
ATOM 4123 C CA . ALA A 1 557 ? 33.288 -8.845 -43.471 1.00 35.66 557 ALA A CA 1
ATOM 4124 C C . ALA A 1 557 ? 33.831 -10.014 -44.322 1.00 35.66 557 ALA A C 1
ATOM 4126 O O . ALA A 1 557 ? 33.072 -10.908 -44.687 1.00 35.66 557 ALA A O 1
ATOM 4127 N N . ALA A 1 558 ? 35.139 -10.063 -44.600 1.00 30.58 558 ALA A N 1
ATOM 4128 C CA . ALA A 1 558 ? 35.766 -11.122 -45.397 1.00 30.58 558 ALA A CA 1
ATOM 4129 C C . ALA A 1 558 ? 35.925 -12.447 -44.627 1.00 30.58 558 ALA A C 1
ATOM 4131 O O . ALA A 1 558 ? 35.886 -13.510 -45.239 1.00 30.58 558 ALA A O 1
ATOM 4132 N N . GLN A 1 559 ? 36.042 -12.419 -43.292 1.00 39.03 559 GLN A N 1
ATOM 4133 C CA . GLN A 1 559 ? 36.096 -13.631 -42.452 1.00 39.03 559 GLN A CA 1
ATOM 4134 C C . GLN A 1 559 ? 34.724 -14.184 -42.035 1.00 39.03 559 GLN A C 1
ATOM 4136 O O . GLN A 1 559 ? 34.666 -15.245 -41.415 1.00 39.03 559 GLN A O 1
ATOM 4141 N N . ALA A 1 560 ? 33.624 -13.520 -42.410 1.00 38.16 560 ALA A N 1
ATOM 4142 C CA . ALA A 1 560 ? 32.265 -14.054 -42.278 1.00 38.16 560 ALA A CA 1
ATOM 4143 C C . ALA A 1 560 ? 31.844 -14.946 -43.467 1.00 38.16 560 ALA A C 1
ATOM 4145 O O . ALA A 1 560 ? 30.781 -15.565 -43.421 1.00 38.16 560 ALA A O 1
ATOM 4146 N N . ALA A 1 561 ? 32.671 -15.047 -44.512 1.00 32.28 561 ALA A N 1
ATOM 4147 C CA . ALA A 1 561 ? 32.444 -15.926 -45.654 1.00 32.28 561 ALA A CA 1
ATOM 4148 C C . ALA A 1 561 ? 33.142 -17.286 -45.457 1.00 32.28 561 ALA A C 1
ATOM 4150 O O . ALA A 1 561 ? 34.148 -17.584 -46.096 1.00 32.28 561 ALA A O 1
ATOM 4151 N N . ALA A 1 562 ? 32.603 -18.131 -44.574 1.00 34.66 562 ALA A N 1
ATOM 4152 C CA . ALA A 1 562 ? 32.767 -19.580 -44.721 1.00 34.66 562 ALA A CA 1
ATOM 4153 C C . ALA A 1 562 ? 31.669 -20.093 -45.678 1.00 34.66 562 ALA A C 1
ATOM 4155 O O . ALA A 1 562 ? 30.550 -19.572 -45.634 1.00 34.66 562 ALA A O 1
ATOM 4156 N N . PRO A 1 563 ? 31.947 -21.073 -46.560 1.00 41.72 563 PRO A N 1
ATOM 4157 C CA . PRO A 1 563 ? 31.043 -21.449 -47.640 1.00 41.72 563 PRO A CA 1
ATOM 4158 C C . PRO A 1 563 ? 29.894 -22.303 -47.092 1.00 41.72 563 PRO A C 1
ATOM 4160 O O . PRO A 1 563 ? 29.948 -23.529 -47.104 1.00 41.72 563 PRO A O 1
ATOM 4163 N N . ALA A 1 564 ? 28.848 -21.659 -46.583 1.00 34.66 564 ALA A N 1
ATOM 4164 C CA . ALA A 1 564 ? 27.611 -22.329 -46.210 1.00 34.66 564 ALA A CA 1
ATOM 4165 C C . ALA A 1 564 ? 26.572 -22.112 -47.315 1.00 34.66 564 ALA A C 1
ATOM 4167 O O . ALA A 1 564 ? 26.120 -20.993 -47.538 1.00 34.66 564 ALA A O 1
ATOM 4168 N N . ALA A 1 565 ? 26.293 -23.211 -48.018 1.00 34.78 565 ALA A N 1
ATOM 4169 C CA . ALA A 1 565 ? 25.088 -23.570 -48.761 1.00 34.78 565 ALA A CA 1
ATOM 4170 C C . ALA A 1 565 ? 24.157 -22.437 -49.243 1.00 34.78 565 ALA A C 1
ATOM 4172 O O . ALA A 1 565 ? 23.588 -21.668 -48.474 1.00 34.78 565 ALA A O 1
ATOM 4173 N N . GLN A 1 566 ? 23.907 -22.435 -50.554 1.00 36.62 566 GLN A N 1
ATOM 4174 C CA . GLN A 1 566 ? 22.799 -21.723 -51.187 1.00 36.62 566 GLN A CA 1
ATOM 4175 C C . GLN A 1 566 ? 21.481 -21.970 -50.432 1.00 36.62 566 GLN A C 1
ATOM 4177 O O . GLN A 1 566 ? 20.957 -23.080 -50.405 1.00 36.62 566 GLN A O 1
ATOM 4182 N N . GLY A 1 567 ? 20.962 -20.898 -49.835 1.00 34.62 567 GLY A N 1
ATOM 4183 C CA . GLY A 1 567 ? 19.784 -20.870 -48.973 1.00 34.62 567 GLY A CA 1
ATOM 4184 C C . GLY A 1 567 ? 20.205 -20.345 -47.598 1.00 34.62 567 GLY A C 1
ATOM 4185 O O . GLY A 1 567 ? 20.787 -21.074 -46.818 1.00 34.62 567 GLY A O 1
ATOM 4186 N N . TRP A 1 568 ? 19.933 -19.110 -47.186 1.00 34.94 568 TRP A N 1
ATOM 4187 C CA . TRP A 1 568 ? 18.656 -18.403 -47.229 1.00 34.94 568 TRP A CA 1
ATOM 4188 C C . TRP A 1 568 ? 18.897 -16.895 -47.453 1.00 34.94 568 TRP A C 1
ATOM 4190 O O . TRP A 1 568 ? 19.608 -16.250 -46.682 1.00 34.94 568 TRP A O 1
ATOM 4200 N N . ALA A 1 569 ? 18.260 -16.300 -48.465 1.00 43.69 569 ALA A N 1
ATOM 4201 C CA . ALA A 1 569 ? 18.446 -14.894 -48.864 1.00 43.69 569 ALA A CA 1
ATOM 4202 C C . ALA A 1 569 ? 18.061 -13.840 -47.792 1.00 43.69 569 ALA A C 1
ATOM 4204 O O . ALA A 1 569 ? 18.378 -12.664 -47.936 1.00 43.69 569 ALA A O 1
ATOM 4205 N N . LEU A 1 570 ? 17.408 -14.244 -46.696 1.00 46.31 570 LEU A N 1
ATOM 4206 C CA . LEU A 1 570 ? 16.999 -13.363 -45.592 1.00 46.31 570 LEU A CA 1
ATOM 4207 C C . LEU A 1 570 ? 18.138 -13.021 -44.609 1.00 46.31 570 LEU A C 1
ATOM 4209 O O . LEU A 1 570 ? 18.108 -11.957 -43.996 1.00 46.31 570 LEU A O 1
ATOM 4213 N N . GLY A 1 571 ? 19.156 -13.880 -44.462 1.00 48.72 571 GLY A N 1
ATOM 4214 C CA . GLY A 1 571 ? 20.197 -13.742 -43.426 1.00 48.72 571 GLY A CA 1
ATOM 4215 C C . GLY A 1 571 ? 21.257 -12.659 -43.679 1.00 48.72 571 GLY A C 1
ATOM 4216 O O . GLY A 1 571 ? 21.966 -12.276 -42.750 1.00 48.72 571 GLY A O 1
ATOM 4217 N N . GLN A 1 572 ? 21.351 -12.146 -44.909 1.00 56.47 572 GLN A N 1
ATOM 4218 C CA . GLN A 1 572 ? 22.337 -11.135 -45.328 1.00 56.47 572 GLN A CA 1
ATOM 4219 C C . GLN A 1 572 ? 21.778 -9.700 -45.309 1.00 56.47 572 GLN A C 1
ATOM 4221 O O . GLN A 1 572 ? 22.473 -8.752 -45.666 1.00 56.47 572 GLN A O 1
ATOM 4226 N N . ASN A 1 573 ? 20.519 -9.516 -44.896 1.00 71.38 573 ASN A N 1
ATOM 4227 C CA . ASN A 1 573 ? 19.882 -8.206 -44.877 1.00 71.38 573 ASN A CA 1
ATOM 4228 C C . ASN A 1 573 ? 20.148 -7.484 -43.544 1.00 71.38 573 ASN A C 1
ATOM 4230 O O . ASN A 1 573 ? 19.478 -7.734 -42.538 1.00 71.38 573 ASN A O 1
ATOM 4234 N N . GLY A 1 574 ? 21.107 -6.553 -43.539 1.00 73.56 574 GLY A N 1
ATOM 4235 C CA . GLY A 1 574 ? 21.431 -5.729 -42.368 1.00 73.56 574 GLY A CA 1
ATOM 4236 C C . GLY A 1 574 ? 20.234 -4.968 -41.787 1.00 73.56 574 GLY A C 1
ATOM 4237 O O . GLY A 1 574 ? 20.149 -4.800 -40.571 1.00 73.56 574 GLY A O 1
ATOM 4238 N N . TYR A 1 575 ? 19.255 -4.585 -42.614 1.00 81.38 575 TYR A N 1
ATOM 4239 C CA . TYR A 1 575 ? 18.034 -3.916 -42.153 1.00 81.38 575 TYR A CA 1
ATOM 4240 C C . TYR A 1 575 ? 17.104 -4.851 -41.373 1.00 81.38 575 TYR A C 1
ATOM 4242 O O . TYR A 1 575 ? 16.488 -4.413 -40.405 1.00 81.38 575 TYR A O 1
ATOM 4250 N N . LEU A 1 576 ? 17.032 -6.138 -41.734 1.00 85.81 576 LEU A N 1
ATOM 4251 C CA . LEU A 1 576 ? 16.244 -7.127 -40.989 1.00 85.81 576 LEU A CA 1
ATOM 4252 C C . LEU A 1 576 ? 16.858 -7.398 -39.609 1.00 85.81 576 LEU A C 1
ATOM 4254 O O . LEU A 1 576 ? 16.146 -7.439 -38.600 1.00 85.81 576 LEU A O 1
ATOM 4258 N N . TRP A 1 577 ? 18.188 -7.519 -39.551 1.00 85.94 577 TRP A N 1
ATOM 4259 C CA . TRP A 1 577 ? 18.915 -7.614 -38.284 1.00 85.94 577 TRP A CA 1
ATOM 4260 C C . TRP A 1 577 ? 18.714 -6.370 -37.428 1.00 85.94 577 TRP A C 1
ATOM 4262 O O . TRP A 1 577 ? 18.479 -6.483 -36.224 1.00 85.94 577 TRP A O 1
ATOM 4272 N N . MET A 1 578 ? 18.740 -5.189 -38.048 1.00 89.69 578 MET A N 1
ATOM 4273 C CA . MET A 1 578 ? 18.517 -3.942 -37.333 1.00 89.69 578 MET A CA 1
ATOM 4274 C C . MET A 1 578 ? 17.082 -3.816 -36.809 1.00 89.69 578 MET A C 1
ATOM 4276 O O . MET A 1 578 ? 16.901 -3.460 -35.648 1.00 89.69 578 MET A O 1
ATOM 4280 N N . LEU A 1 579 ? 16.071 -4.179 -37.606 1.00 90.81 579 LEU A N 1
ATOM 4281 C CA . LEU A 1 579 ? 14.670 -4.214 -37.177 1.00 90.81 579 LEU A CA 1
ATOM 4282 C C . LEU A 1 579 ? 14.481 -5.144 -35.972 1.00 90.81 579 LEU A C 1
ATOM 4284 O O . LEU A 1 579 ? 13.888 -4.749 -34.968 1.00 90.81 579 LEU A O 1
ATOM 4288 N N . THR A 1 580 ? 15.042 -6.352 -36.043 1.00 91.81 580 THR A N 1
ATOM 4289 C CA . THR A 1 580 ? 15.003 -7.322 -34.940 1.00 91.81 580 THR A CA 1
ATOM 4290 C C . THR A 1 580 ? 15.667 -6.745 -33.690 1.00 91.81 580 THR A C 1
ATOM 4292 O O . THR A 1 580 ? 15.084 -6.757 -32.609 1.00 91.81 580 THR A O 1
ATOM 4295 N N . ASN A 1 581 ? 16.855 -6.155 -33.840 1.00 92.88 581 ASN A N 1
ATOM 4296 C CA . ASN A 1 581 ? 17.576 -5.497 -32.755 1.00 92.88 581 ASN A CA 1
ATOM 4297 C C . ASN A 1 581 ? 16.767 -4.344 -32.131 1.00 92.88 581 ASN A C 1
ATOM 4299 O O . ASN A 1 581 ? 16.768 -4.210 -30.909 1.00 92.88 581 ASN A O 1
ATOM 4303 N N . CYS A 1 582 ? 16.056 -3.528 -32.918 1.00 93.19 582 CYS A N 1
ATOM 4304 C CA . CYS A 1 582 ? 15.169 -2.473 -32.410 1.00 93.19 582 CYS A CA 1
ATOM 4305 C C . CYS A 1 582 ? 14.038 -3.043 -31.546 1.00 93.19 582 CYS A C 1
ATOM 4307 O O . CYS A 1 582 ? 13.837 -2.581 -30.422 1.00 93.19 582 CYS A O 1
ATOM 4309 N N . LEU A 1 583 ? 13.335 -4.063 -32.044 1.00 94.69 583 LEU A N 1
ATOM 4310 C CA . LEU A 1 583 ? 12.222 -4.697 -31.335 1.00 94.69 583 LEU A CA 1
ATOM 4311 C C . LEU A 1 583 ? 12.690 -5.356 -30.033 1.00 94.69 583 LEU A C 1
ATOM 4313 O O . LEU A 1 583 ? 12.142 -5.077 -28.968 1.00 94.69 583 LEU A O 1
ATOM 4317 N N . VAL A 1 584 ? 13.750 -6.170 -30.095 1.00 94.44 584 VAL A N 1
ATOM 4318 C CA . VAL A 1 584 ? 14.300 -6.847 -28.912 1.00 94.44 584 VAL A CA 1
ATOM 4319 C C . VAL A 1 584 ? 14.839 -5.826 -27.908 1.00 94.44 584 VAL A C 1
ATOM 4321 O O . VAL A 1 584 ? 14.593 -5.978 -26.716 1.00 94.44 584 VAL A O 1
ATOM 4324 N N . SER A 1 585 ? 15.499 -4.750 -28.362 1.00 92.19 585 SER A N 1
ATOM 4325 C CA . SER A 1 585 ? 15.978 -3.678 -27.471 1.00 92.19 585 SER A CA 1
ATOM 4326 C C . SER A 1 585 ? 14.832 -2.992 -26.737 1.00 92.19 585 SER A C 1
ATOM 4328 O O . SER A 1 585 ? 14.945 -2.747 -25.538 1.00 92.19 585 SER A O 1
ATOM 4330 N N . ALA A 1 586 ? 13.735 -2.693 -27.439 1.00 94.44 586 ALA A N 1
ATOM 4331 C CA . ALA A 1 586 ? 12.580 -2.044 -26.836 1.00 94.44 586 ALA A CA 1
ATOM 4332 C C . ALA A 1 586 ? 11.904 -2.949 -25.802 1.00 94.44 586 ALA A C 1
ATOM 4334 O O . ALA A 1 586 ? 11.687 -2.533 -24.665 1.00 94.44 586 ALA A O 1
ATOM 4335 N N . VAL A 1 587 ? 11.641 -4.208 -26.160 1.00 94.31 587 VAL A N 1
ATOM 4336 C CA . VAL A 1 587 ? 11.027 -5.164 -25.232 1.00 94.31 587 VAL A CA 1
ATOM 4337 C C . VAL A 1 587 ? 11.943 -5.427 -24.036 1.00 94.31 587 VAL A C 1
ATOM 4339 O O . VAL A 1 587 ? 11.461 -5.422 -22.908 1.00 94.31 587 VAL A O 1
ATOM 4342 N N . PHE A 1 588 ? 13.257 -5.565 -24.241 1.00 94.31 588 PHE A N 1
ATOM 4343 C CA . PHE A 1 588 ? 14.227 -5.751 -23.159 1.00 94.31 588 PHE A CA 1
ATOM 4344 C C . PHE A 1 588 ? 14.116 -4.650 -22.096 1.00 94.31 588 PHE A C 1
ATOM 4346 O O . PHE A 1 588 ? 13.886 -4.956 -20.926 1.00 94.31 588 PHE A O 1
ATOM 4353 N N . VAL A 1 589 ? 14.213 -3.371 -22.481 1.00 92.88 589 VAL A N 1
ATOM 4354 C CA . VAL A 1 589 ? 14.190 -2.270 -21.499 1.00 92.88 589 VAL A CA 1
ATOM 4355 C C . VAL A 1 589 ? 12.819 -2.080 -20.844 1.00 92.88 589 VAL A C 1
ATOM 4357 O O . VAL A 1 589 ? 12.744 -1.627 -19.699 1.00 92.88 589 VAL A O 1
ATOM 4360 N N . LEU A 1 590 ? 11.730 -2.417 -21.541 1.00 93.25 590 LEU A N 1
ATOM 4361 C CA . LEU A 1 590 ? 10.368 -2.328 -21.011 1.00 93.25 590 LEU A CA 1
ATOM 4362 C C . LEU A 1 590 ? 10.078 -3.463 -20.022 1.00 93.25 590 LEU A C 1
ATOM 4364 O O . LEU A 1 590 ? 9.599 -3.208 -18.916 1.00 93.25 590 LEU A O 1
ATOM 4368 N N . VAL A 1 591 ? 10.411 -4.709 -20.382 1.00 93.50 591 VAL A N 1
ATOM 4369 C CA . VAL A 1 591 ? 10.232 -5.885 -19.515 1.00 93.50 591 VAL A CA 1
ATOM 4370 C C . VAL A 1 591 ? 11.143 -5.781 -18.303 1.00 93.50 591 VAL A C 1
ATOM 4372 O O . VAL A 1 591 ? 10.677 -6.011 -17.190 1.00 93.50 591 VAL A O 1
ATOM 4375 N N . MET A 1 592 ? 12.400 -5.371 -18.487 1.00 91.31 592 MET A N 1
ATOM 4376 C CA . MET A 1 592 ? 13.329 -5.132 -17.385 1.00 91.31 592 MET A CA 1
ATOM 4377 C C . MET A 1 592 ? 12.745 -4.113 -16.400 1.00 91.31 592 MET A C 1
ATOM 4379 O O . MET A 1 592 ? 12.611 -4.428 -15.222 1.00 91.31 592 MET A O 1
ATOM 4383 N N . ARG A 1 593 ? 12.292 -2.936 -16.864 1.00 90.38 593 ARG A N 1
ATOM 4384 C CA . ARG A 1 593 ? 11.660 -1.932 -15.986 1.00 90.38 593 ARG A CA 1
ATOM 4385 C C . ARG A 1 593 ? 10.416 -2.475 -15.284 1.00 90.38 593 ARG A C 1
ATOM 4387 O O . ARG A 1 593 ? 10.261 -2.280 -14.079 1.00 90.38 593 ARG A O 1
ATOM 4394 N N . LYS A 1 594 ? 9.542 -3.172 -16.015 1.00 89.44 594 LYS A N 1
ATOM 4395 C CA . LYS A 1 594 ? 8.328 -3.785 -15.461 1.00 89.44 594 LYS A CA 1
ATOM 4396 C C . LYS A 1 594 ? 8.676 -4.786 -14.359 1.00 89.44 594 LYS A C 1
ATOM 4398 O O . LYS A 1 594 ? 8.094 -4.725 -13.283 1.00 89.44 594 LYS A O 1
ATOM 4403 N N . ARG A 1 595 ? 9.649 -5.671 -14.585 1.00 88.88 595 ARG A N 1
ATOM 4404 C CA . ARG A 1 595 ? 10.082 -6.667 -13.597 1.00 88.88 595 ARG A CA 1
ATOM 4405 C C . ARG A 1 595 ? 10.763 -6.034 -12.388 1.00 88.88 595 ARG A C 1
ATOM 4407 O O . ARG A 1 595 ? 10.397 -6.427 -11.292 1.00 88.88 595 ARG A O 1
ATOM 4414 N N . ILE A 1 596 ? 11.626 -5.022 -12.559 1.00 87.00 596 ILE A N 1
ATOM 4415 C CA . ILE A 1 596 ? 12.202 -4.250 -11.435 1.00 87.00 596 ILE A CA 1
ATOM 4416 C C . ILE A 1 596 ? 11.083 -3.731 -10.518 1.00 87.00 596 ILE A C 1
ATOM 4418 O O . ILE A 1 596 ? 11.155 -3.900 -9.303 1.00 87.00 596 ILE A O 1
ATOM 4422 N N . LYS A 1 597 ? 10.024 -3.143 -11.097 1.00 82.38 597 LYS A N 1
ATOM 4423 C CA . LYS A 1 597 ? 8.868 -2.650 -10.333 1.00 82.38 597 LYS A CA 1
ATOM 4424 C C . LYS A 1 597 ? 8.063 -3.769 -9.672 1.00 82.38 597 LYS A C 1
ATOM 4426 O O . LYS A 1 597 ? 7.618 -3.584 -8.542 1.00 82.38 597 LYS A O 1
ATOM 4431 N N . LEU A 1 598 ? 7.864 -4.898 -10.363 1.00 80.69 598 LEU A N 1
ATOM 4432 C CA . LEU A 1 598 ? 7.088 -6.043 -9.870 1.00 80.69 598 LEU A CA 1
ATOM 4433 C C . LEU A 1 598 ? 7.785 -6.782 -8.714 1.00 80.69 598 LEU A C 1
ATOM 4435 O O . LEU A 1 598 ? 7.107 -7.184 -7.780 1.00 80.69 598 LEU A O 1
ATOM 4439 N N . THR A 1 599 ? 9.108 -6.969 -8.769 1.00 79.75 599 THR A N 1
ATOM 4440 C CA . THR A 1 599 ? 9.884 -7.722 -7.758 1.00 79.75 599 THR A CA 1
ATOM 4441 C C . THR A 1 599 ? 10.505 -6.833 -6.677 1.00 79.75 599 THR A C 1
ATOM 4443 O O . THR A 1 599 ? 11.102 -7.327 -5.715 1.00 79.75 599 THR A O 1
ATOM 4446 N N . GLY A 1 600 ? 10.428 -5.509 -6.845 1.00 79.81 600 GLY A N 1
ATOM 4447 C CA . GLY A 1 600 ? 11.075 -4.542 -5.962 1.00 79.81 600 GLY A CA 1
ATOM 4448 C C . GLY A 1 600 ? 12.600 -4.677 -5.940 1.00 79.81 600 GLY A C 1
ATOM 4449 O O . GLY A 1 600 ? 13.206 -4.412 -4.903 1.00 79.81 600 GLY A O 1
ATOM 4450 N N . PHE A 1 601 ? 13.218 -5.151 -7.028 1.00 82.25 601 PHE A N 1
ATOM 4451 C CA . PHE A 1 601 ? 14.671 -5.335 -7.119 1.00 82.25 601 PHE A CA 1
ATOM 4452 C C . PHE A 1 601 ? 15.413 -4.007 -6.954 1.00 82.25 601 PHE A C 1
ATOM 4454 O O . PHE A 1 601 ? 15.058 -2.997 -7.570 1.00 82.25 601 PHE A O 1
ATOM 4461 N N . LYS A 1 602 ? 16.477 -4.018 -6.143 1.00 84.75 602 LYS A N 1
ATOM 4462 C CA . LYS A 1 602 ? 17.417 -2.896 -6.063 1.00 84.75 602 LYS A CA 1
ATOM 4463 C C . LYS A 1 602 ? 18.454 -2.996 -7.191 1.00 84.75 602 LYS A C 1
ATOM 4465 O O . LYS A 1 602 ? 18.440 -3.911 -8.019 1.00 84.75 602 LYS A O 1
ATOM 4470 N N . ASP A 1 603 ? 19.350 -2.016 -7.246 1.00 87.81 603 ASP A N 1
ATOM 4471 C CA . ASP A 1 603 ? 20.308 -1.852 -8.347 1.00 87.81 603 ASP A CA 1
ATOM 4472 C C . ASP A 1 603 ? 21.325 -3.006 -8.410 1.00 87.81 603 ASP A C 1
ATOM 4474 O O . ASP A 1 603 ? 21.608 -3.530 -9.490 1.00 87.81 603 ASP A O 1
ATOM 4478 N N . TRP A 1 604 ? 21.810 -3.457 -7.245 1.00 89.56 604 TRP A N 1
ATOM 4479 C CA . TRP A 1 604 ? 22.722 -4.600 -7.124 1.00 89.56 604 TRP A CA 1
ATOM 4480 C C . TRP A 1 604 ? 22.060 -5.926 -7.502 1.00 89.56 604 TRP A C 1
ATOM 4482 O O . TRP A 1 604 ? 22.665 -6.694 -8.246 1.00 89.56 604 TRP A O 1
ATOM 4492 N N . ASP A 1 605 ? 20.813 -6.161 -7.080 1.00 89.75 605 ASP A N 1
ATOM 4493 C CA . ASP A 1 605 ? 20.058 -7.368 -7.447 1.00 89.75 605 ASP A CA 1
ATOM 4494 C C . ASP A 1 605 ? 19.875 -7.433 -8.969 1.00 89.75 605 ASP A C 1
ATOM 4496 O O . ASP A 1 605 ? 20.187 -8.426 -9.621 1.00 89.75 605 ASP A O 1
ATOM 4500 N N . THR A 1 606 ? 19.451 -6.320 -9.564 1.00 90.06 606 THR A N 1
ATOM 4501 C CA . THR A 1 606 ? 19.229 -6.215 -11.009 1.00 90.06 606 THR A CA 1
ATOM 4502 C C . THR A 1 606 ? 20.511 -6.475 -11.806 1.00 90.06 606 THR A C 1
ATOM 4504 O O . THR A 1 606 ? 20.496 -7.219 -12.789 1.00 90.06 606 THR A O 1
ATOM 4507 N N . MET A 1 607 ? 21.633 -5.876 -11.390 1.00 91.44 607 MET A N 1
ATOM 4508 C CA . MET A 1 607 ? 22.938 -6.109 -12.011 1.00 91.44 607 MET A CA 1
ATOM 4509 C C . MET A 1 607 ? 23.362 -7.575 -11.875 1.00 91.44 607 MET A C 1
ATOM 4511 O O . MET A 1 607 ? 23.771 -8.183 -12.867 1.00 91.44 607 MET A O 1
ATOM 4515 N N . PHE A 1 608 ? 23.232 -8.149 -10.681 1.00 91.88 608 PHE A N 1
ATOM 4516 C CA . PHE A 1 608 ? 23.647 -9.516 -10.395 1.00 91.88 608 PHE A CA 1
ATOM 4517 C C . PHE A 1 608 ? 22.868 -10.529 -11.237 1.00 91.88 608 PHE A C 1
ATOM 4519 O O . PHE A 1 608 ? 23.480 -11.327 -11.943 1.00 91.88 608 PHE A O 1
ATOM 4526 N N . TYR A 1 609 ? 21.534 -10.445 -11.270 1.00 92.38 609 TYR A N 1
ATOM 4527 C CA . TYR A 1 609 ? 20.700 -11.354 -12.065 1.00 92.38 609 TYR A CA 1
ATOM 4528 C C . TYR A 1 609 ? 20.919 -11.187 -13.579 1.00 92.38 609 TYR A C 1
ATOM 4530 O O . TYR A 1 609 ? 20.963 -12.183 -14.308 1.00 92.38 609 TYR A O 1
ATOM 4538 N N . ASN A 1 610 ? 21.129 -9.957 -14.068 1.00 89.94 610 ASN A N 1
ATOM 4539 C CA . ASN A 1 610 ? 21.466 -9.730 -15.477 1.00 89.94 610 ASN A CA 1
ATOM 4540 C C . ASN A 1 610 ? 22.772 -10.429 -15.868 1.00 89.94 610 ASN A C 1
ATOM 4542 O O . ASN A 1 610 ? 22.817 -11.093 -16.900 1.00 89.94 610 ASN A O 1
ATOM 4546 N N . ASN A 1 611 ? 23.825 -10.310 -15.057 1.00 91.50 611 ASN A N 1
ATOM 4547 C CA . ASN A 1 611 ? 25.134 -10.871 -15.394 1.00 91.50 611 ASN A CA 1
ATOM 4548 C C . ASN A 1 611 ? 25.194 -12.381 -15.148 1.00 91.50 611 ASN A C 1
ATOM 4550 O O . ASN A 1 611 ? 25.648 -13.111 -16.024 1.00 91.50 611 ASN A O 1
ATOM 4554 N N . LEU A 1 612 ? 24.679 -12.865 -14.015 1.00 93.94 612 LEU A N 1
ATOM 4555 C CA . LEU A 1 612 ? 24.713 -14.283 -13.655 1.00 93.94 612 LEU A CA 1
ATOM 4556 C C . LEU A 1 612 ? 23.940 -15.139 -14.660 1.00 93.94 612 LEU A C 1
ATOM 4558 O O . LEU A 1 612 ? 24.458 -16.136 -15.151 1.00 93.94 612 LEU A O 1
ATOM 4562 N N . LEU A 1 613 ? 22.710 -14.741 -14.995 1.00 94.69 613 LEU A N 1
ATOM 4563 C CA . LEU A 1 613 ? 21.861 -15.525 -15.894 1.00 94.69 613 LEU A CA 1
ATOM 4564 C C . LEU A 1 613 ? 22.256 -15.373 -17.365 1.00 94.69 613 LEU A C 1
ATOM 4566 O O . LEU A 1 613 ? 21.879 -16.210 -18.181 1.00 94.69 613 LEU A O 1
ATOM 4570 N N . SER A 1 614 ? 23.046 -14.350 -17.709 1.00 94.19 614 SER A N 1
ATOM 4571 C CA . SER A 1 614 ? 23.632 -14.238 -19.047 1.00 94.19 614 SER A CA 1
ATOM 4572 C C . SER A 1 614 ? 24.755 -15.249 -19.272 1.00 94.19 614 SER A C 1
ATOM 4574 O O . SER A 1 614 ? 24.945 -15.656 -20.408 1.00 94.19 614 SER A O 1
ATOM 4576 N N . ILE A 1 615 ? 25.465 -15.711 -18.233 1.00 95.00 615 ILE A N 1
ATOM 4577 C CA . ILE A 1 615 ? 26.570 -16.685 -18.357 1.00 95.00 615 ILE A CA 1
ATOM 4578 C C . ILE A 1 615 ? 26.150 -17.969 -19.098 1.00 95.00 615 ILE A C 1
ATOM 4580 O O . ILE A 1 615 ? 26.772 -18.277 -20.114 1.00 95.00 615 ILE A O 1
ATOM 4584 N N . PRO A 1 616 ? 25.110 -18.721 -18.680 1.00 95.31 616 PRO A N 1
ATOM 4585 C CA . PRO A 1 616 ? 24.720 -19.942 -19.388 1.00 95.31 616 PRO A CA 1
ATOM 4586 C C . PRO A 1 616 ? 24.238 -19.663 -20.818 1.00 95.31 616 PRO A C 1
ATOM 4588 O O . PRO A 1 616 ? 24.544 -20.431 -21.727 1.00 95.31 616 PRO A O 1
ATOM 4591 N N . VAL A 1 617 ? 23.538 -18.546 -21.042 1.00 94.88 617 VAL A N 1
ATOM 4592 C CA . VAL A 1 617 ? 23.072 -18.150 -22.381 1.00 94.88 617 VAL A CA 1
ATOM 4593 C C . VAL A 1 617 ? 24.255 -17.817 -23.290 1.00 94.88 617 VAL A C 1
ATOM 4595 O O . VAL A 1 617 ? 24.319 -18.298 -24.416 1.00 94.88 617 VAL A O 1
ATOM 4598 N N . LEU A 1 618 ? 25.217 -17.038 -22.795 1.00 93.69 618 LEU A N 1
ATOM 4599 C CA . LEU A 1 618 ? 26.434 -16.665 -23.513 1.00 93.69 618 LEU A CA 1
ATOM 4600 C C . LEU A 1 618 ? 27.311 -17.873 -23.801 1.00 93.69 618 LEU A C 1
ATOM 4602 O O . LEU A 1 618 ? 27.856 -17.956 -24.894 1.00 93.69 618 LEU A O 1
ATOM 4606 N N . LEU A 1 619 ? 27.416 -18.819 -22.867 1.00 94.69 619 LEU A N 1
ATOM 4607 C CA . LEU A 1 619 ? 28.136 -20.068 -23.081 1.00 94.69 619 LEU A CA 1
ATOM 4608 C C . LEU A 1 619 ? 27.510 -20.858 -24.235 1.00 94.69 619 LEU A C 1
ATOM 4610 O O . LEU A 1 619 ? 28.204 -21.196 -25.189 1.00 94.69 619 LEU A O 1
ATOM 4614 N N . VAL A 1 620 ? 26.196 -21.095 -24.189 1.00 94.25 620 VAL A N 1
ATOM 4615 C CA . VAL A 1 620 ? 25.483 -21.821 -25.251 1.00 94.25 620 VAL A CA 1
ATOM 4616 C C . VAL A 1 620 ? 25.587 -21.081 -26.585 1.00 94.25 620 VAL A C 1
ATOM 4618 O O . VAL A 1 620 ? 25.931 -21.684 -27.597 1.00 94.25 620 VAL A O 1
ATOM 4621 N N . MET A 1 621 ? 25.349 -19.768 -26.609 1.00 89.62 621 MET A N 1
ATOM 4622 C CA . MET A 1 621 ? 25.429 -18.983 -27.842 1.00 89.62 621 MET A CA 1
ATOM 4623 C C . MET A 1 621 ? 26.856 -18.889 -28.388 1.00 89.62 621 MET A C 1
ATOM 4625 O O . MET A 1 621 ? 27.027 -18.938 -29.599 1.00 89.62 621 MET A O 1
ATOM 4629 N N . SER A 1 622 ? 27.879 -18.800 -27.538 1.00 90.06 622 SER A N 1
ATOM 4630 C CA . SER A 1 622 ? 29.280 -18.834 -27.969 1.00 90.06 622 SER A CA 1
ATOM 4631 C C . SER A 1 622 ? 29.626 -20.190 -28.586 1.00 90.06 622 SER A C 1
ATOM 4633 O O . SER A 1 622 ? 30.215 -20.235 -29.660 1.00 90.06 622 SER A O 1
ATOM 4635 N N . LEU A 1 623 ? 29.196 -21.301 -27.978 1.00 91.00 623 LEU A N 1
ATOM 4636 C CA . LEU A 1 623 ? 29.419 -22.646 -28.525 1.00 91.00 623 LEU A CA 1
ATOM 4637 C C . LEU A 1 623 ? 28.697 -22.880 -29.861 1.00 91.00 623 LEU A C 1
ATOM 4639 O O . LEU A 1 623 ? 29.222 -23.583 -30.719 1.00 91.00 623 LEU A O 1
ATOM 4643 N N . LEU A 1 624 ? 27.505 -22.304 -30.041 1.00 88.94 624 LEU A N 1
ATOM 4644 C CA . LEU A 1 624 ? 26.698 -22.495 -31.251 1.00 88.94 624 LEU A CA 1
ATOM 4645 C C . LEU A 1 624 ? 27.047 -21.528 -32.390 1.00 88.94 624 LEU A C 1
ATOM 4647 O O . LEU A 1 624 ? 26.875 -21.877 -33.555 1.00 88.94 624 LEU A O 1
ATOM 4651 N N . LEU A 1 625 ? 27.459 -20.299 -32.070 1.00 83.88 625 LEU A N 1
ATOM 4652 C CA . LEU A 1 625 ? 27.549 -19.199 -33.039 1.00 83.88 625 LEU A CA 1
ATOM 4653 C C . LEU A 1 625 ? 28.980 -18.716 -33.288 1.00 83.88 625 LEU A C 1
ATOM 4655 O O . LEU A 1 625 ? 29.206 -18.018 -34.279 1.00 83.88 625 LEU A O 1
ATOM 4659 N N . GLU A 1 626 ? 29.936 -19.051 -32.418 1.00 84.75 626 GLU A N 1
ATOM 4660 C CA . GLU A 1 626 ? 31.352 -18.726 -32.607 1.00 84.75 626 GLU A CA 1
ATOM 4661 C C . GLU A 1 626 ? 32.140 -19.953 -33.070 1.00 84.75 626 GLU A C 1
ATOM 4663 O O . GLU A 1 626 ? 31.812 -21.098 -32.765 1.00 84.75 626 GLU A O 1
ATOM 4668 N N . ASN A 1 627 ? 33.205 -19.715 -33.834 1.00 85.94 627 ASN A N 1
ATOM 4669 C CA . ASN A 1 627 ? 34.078 -20.780 -34.309 1.00 85.94 627 ASN A CA 1
ATOM 4670 C C . ASN A 1 627 ? 35.151 -21.088 -33.252 1.00 85.94 627 ASN A C 1
ATOM 4672 O O . ASN A 1 627 ? 36.025 -20.263 -32.996 1.00 85.94 627 ASN A O 1
ATOM 4676 N N . TRP A 1 628 ? 35.109 -22.294 -32.688 1.00 89.25 628 TRP A N 1
ATOM 4677 C CA . TRP A 1 628 ? 36.049 -22.780 -31.668 1.00 89.25 628 TRP A CA 1
ATOM 4678 C C . TRP A 1 628 ? 37.267 -23.528 -32.238 1.00 89.25 628 TRP A C 1
ATOM 4680 O O . TRP A 1 628 ? 37.967 -24.235 -31.515 1.00 89.25 628 TRP A O 1
ATOM 4690 N N . SER A 1 629 ? 37.544 -23.387 -33.537 1.00 88.31 629 SER A N 1
ATOM 4691 C CA . SER A 1 629 ? 38.766 -23.923 -34.148 1.00 88.31 629 SER A CA 1
ATOM 4692 C C . SER A 1 629 ? 40.028 -23.362 -33.484 1.00 88.31 629 SER A C 1
ATOM 4694 O O . SER A 1 629 ? 40.084 -22.191 -33.099 1.00 88.31 629 SER A O 1
ATOM 4696 N N . ALA A 1 630 ? 41.077 -24.187 -33.414 1.00 85.38 630 ALA A N 1
ATOM 4697 C CA . ALA A 1 630 ? 42.376 -23.788 -32.870 1.00 85.38 630 ALA A CA 1
ATOM 4698 C C . ALA A 1 630 ? 42.946 -22.539 -33.570 1.00 85.38 630 ALA A C 1
ATOM 4700 O O . ALA A 1 630 ? 43.526 -21.677 -32.918 1.00 85.38 630 ALA A O 1
ATOM 4701 N N . GLU A 1 631 ? 42.709 -22.398 -34.878 1.00 84.25 631 GLU A N 1
ATOM 4702 C CA . GLU A 1 631 ? 43.095 -21.221 -35.662 1.00 84.25 631 GLU A CA 1
ATOM 4703 C C . GLU A 1 631 ? 42.367 -19.948 -35.201 1.00 84.25 631 GLU A C 1
ATOM 4705 O O . GLU A 1 631 ? 42.987 -18.898 -35.030 1.00 84.25 631 GLU A O 1
ATOM 4710 N N . THR A 1 632 ? 41.058 -20.034 -34.940 1.00 84.19 632 THR A N 1
ATOM 4711 C CA . THR A 1 632 ? 40.283 -18.891 -34.438 1.00 84.19 632 THR A CA 1
ATOM 4712 C C . THR A 1 632 ? 40.713 -18.526 -33.020 1.00 84.19 632 THR A C 1
ATOM 4714 O O . THR A 1 632 ? 40.861 -17.342 -32.714 1.00 84.19 632 THR A O 1
ATOM 4717 N N . LEU A 1 633 ? 40.975 -19.516 -32.163 1.00 85.00 633 LEU A N 1
ATOM 4718 C CA . LEU A 1 633 ? 41.446 -19.271 -30.803 1.00 85.00 633 LEU A CA 1
ATOM 4719 C C . LEU A 1 633 ? 42.833 -18.614 -30.792 1.00 85.00 633 LEU A C 1
ATOM 4721 O O . LEU A 1 633 ? 43.033 -17.649 -30.061 1.00 85.00 633 LEU A O 1
ATOM 4725 N N . GLU A 1 634 ? 43.761 -19.062 -31.640 1.00 84.56 634 GLU A N 1
ATOM 4726 C CA . GLU A 1 634 ? 45.096 -18.461 -31.750 1.00 84.56 634 GLU A CA 1
ATOM 4727 C C . GLU A 1 634 ? 45.052 -17.056 -32.365 1.00 84.56 634 GLU A C 1
ATOM 4729 O O . GLU A 1 634 ? 45.788 -16.168 -31.936 1.00 84.56 634 GLU A O 1
ATOM 4734 N N . ARG A 1 635 ? 44.130 -16.804 -33.304 1.00 83.19 635 ARG A N 1
ATOM 4735 C CA . ARG A 1 635 ? 43.897 -15.462 -33.859 1.00 83.19 635 ARG A CA 1
ATOM 4736 C C . ARG A 1 635 ? 43.394 -14.477 -32.801 1.00 83.19 635 ARG A C 1
ATOM 4738 O O . ARG A 1 635 ? 43.832 -13.329 -32.781 1.00 83.19 635 ARG A O 1
ATOM 4745 N N . ASN A 1 636 ? 42.463 -14.903 -31.947 1.00 81.00 636 ASN A N 1
ATOM 4746 C CA . ASN A 1 636 ? 41.856 -14.046 -30.922 1.00 81.00 636 ASN A CA 1
ATOM 4747 C C . ASN A 1 636 ? 42.716 -13.940 -29.647 1.00 81.00 636 ASN A C 1
ATOM 4749 O O . ASN A 1 636 ? 42.739 -12.889 -29.011 1.00 81.00 636 ASN A O 1
ATOM 4753 N N . PHE A 1 637 ? 43.439 -15.004 -29.288 1.00 85.25 637 PHE A N 1
ATOM 4754 C CA . PHE A 1 637 ? 44.252 -15.118 -28.072 1.00 85.25 637 PHE A CA 1
ATOM 4755 C C . PHE A 1 637 ? 45.660 -15.671 -28.377 1.00 85.25 637 PHE A C 1
ATOM 4757 O O . PHE A 1 637 ? 46.015 -16.760 -27.901 1.00 85.25 637 PHE A O 1
ATOM 4764 N N . PRO A 1 638 ? 46.493 -14.922 -29.125 1.00 84.94 638 PRO A N 1
ATOM 4765 C CA . PRO A 1 638 ? 47.809 -15.385 -29.560 1.00 84.94 638 PRO A CA 1
ATOM 4766 C C . PRO A 1 638 ? 48.733 -15.668 -28.375 1.00 84.94 638 PRO A C 1
ATOM 4768 O O . PRO A 1 638 ? 48.795 -14.867 -27.437 1.00 84.94 638 PRO A O 1
ATOM 4771 N N . HIS A 1 639 ? 49.499 -16.763 -28.424 1.00 82.25 639 HIS A N 1
ATOM 4772 C CA . HIS A 1 639 ? 50.326 -17.255 -27.308 1.00 82.25 639 HIS A CA 1
ATOM 4773 C C . HIS A 1 639 ? 51.209 -16.176 -26.651 1.00 82.25 639 HIS A C 1
ATOM 4775 O O . HIS A 1 639 ? 51.346 -16.147 -25.431 1.00 82.25 639 HIS A O 1
ATOM 4781 N N . GLN A 1 640 ? 51.751 -15.246 -27.441 1.00 82.69 640 GLN A N 1
ATOM 4782 C CA . GLN A 1 640 ? 52.646 -14.174 -26.980 1.00 82.69 640 GLN A CA 1
ATOM 4783 C C . GLN A 1 640 ? 51.938 -13.084 -26.151 1.00 82.69 640 GLN A C 1
ATOM 4785 O O . GLN A 1 640 ? 52.567 -12.444 -25.314 1.00 82.69 640 GLN A O 1
ATOM 4790 N N . ARG A 1 641 ? 50.640 -12.842 -26.392 1.00 81.00 641 ARG A N 1
ATOM 4791 C CA . ARG A 1 641 ? 49.833 -11.786 -25.739 1.00 81.00 641 ARG A CA 1
ATOM 4792 C C . ARG A 1 641 ? 48.635 -12.336 -24.960 1.00 81.00 641 ARG A C 1
ATOM 4794 O O . ARG A 1 641 ? 47.855 -11.571 -24.403 1.00 81.00 641 ARG A O 1
ATOM 4801 N N . ARG A 1 642 ? 48.487 -13.661 -24.883 1.00 83.88 642 ARG A N 1
ATOM 4802 C CA . ARG A 1 642 ? 47.346 -14.335 -24.251 1.00 83.88 642 ARG A CA 1
ATOM 4803 C C . ARG A 1 642 ? 47.152 -13.906 -22.796 1.00 83.88 642 ARG A C 1
ATOM 4805 O O . ARG A 1 642 ? 46.040 -13.562 -22.418 1.00 83.88 642 ARG A O 1
ATOM 4812 N N . GLY A 1 643 ? 48.224 -13.860 -22.003 1.00 81.94 643 GLY A N 1
ATOM 4813 C CA . GLY A 1 643 ? 48.151 -13.454 -20.594 1.00 81.94 643 GLY A CA 1
ATOM 4814 C C . GLY A 1 643 ? 47.681 -12.008 -20.399 1.00 81.94 643 GLY A C 1
ATOM 4815 O O . GLY A 1 643 ? 46.801 -11.754 -19.580 1.00 81.94 643 GLY A O 1
ATOM 4816 N N . SER A 1 644 ? 48.209 -11.064 -21.186 1.00 82.31 644 SER A N 1
ATOM 4817 C CA . SER A 1 644 ? 47.814 -9.653 -21.094 1.00 82.31 644 SER A CA 1
ATOM 4818 C C . SER A 1 644 ? 46.398 -9.404 -21.611 1.00 82.31 644 SER A C 1
ATOM 4820 O O . SER A 1 644 ? 45.681 -8.599 -21.025 1.00 82.31 644 SER A O 1
ATOM 4822 N N . LEU A 1 645 ? 45.962 -10.123 -22.651 1.00 82.19 645 LEU A N 1
ATOM 4823 C CA . LEU A 1 645 ? 44.588 -10.056 -23.156 1.00 82.19 645 LEU A CA 1
ATOM 4824 C C . LEU A 1 645 ? 43.581 -10.641 -22.163 1.00 82.19 645 LEU A C 1
ATOM 4826 O O . LEU A 1 645 ? 42.557 -10.016 -21.914 1.00 82.19 645 LEU A O 1
ATOM 4830 N N . ILE A 1 646 ? 43.873 -11.792 -21.551 1.00 84.69 646 ILE A N 1
ATOM 4831 C CA . ILE A 1 646 ? 43.011 -12.378 -20.512 1.00 84.69 646 ILE A CA 1
ATOM 4832 C C . ILE A 1 646 ? 42.898 -11.427 -19.317 1.00 84.69 646 ILE A C 1
ATOM 4834 O O . ILE A 1 646 ? 41.795 -11.197 -18.823 1.00 84.69 646 ILE A O 1
ATOM 4838 N N . LEU A 1 647 ? 44.010 -10.822 -18.887 1.00 84.25 647 LEU A N 1
ATOM 4839 C CA . LEU A 1 647 ? 43.994 -9.818 -17.825 1.00 84.25 647 LEU A CA 1
ATOM 4840 C C . LEU A 1 647 ? 43.184 -8.577 -18.225 1.00 84.25 647 LEU A C 1
ATOM 4842 O O . LEU A 1 647 ? 42.396 -8.089 -17.423 1.00 84.25 647 LEU A O 1
ATOM 4846 N N . ALA A 1 648 ? 43.329 -8.084 -19.457 1.00 84.12 648 ALA A N 1
ATOM 4847 C CA . ALA A 1 648 ? 42.542 -6.960 -19.961 1.00 84.12 648 ALA A CA 1
ATOM 4848 C C . ALA A 1 648 ? 41.042 -7.290 -20.005 1.00 84.12 648 ALA A C 1
ATOM 4850 O O . ALA A 1 648 ? 40.224 -6.478 -19.579 1.00 84.12 648 ALA A O 1
ATOM 4851 N N . VAL A 1 649 ? 40.675 -8.505 -20.430 1.00 85.25 649 VAL A N 1
ATOM 4852 C CA . VAL A 1 649 ? 39.292 -9.004 -20.398 1.00 85.25 649 VAL A CA 1
ATOM 4853 C C . VAL A 1 649 ? 38.776 -9.080 -18.960 1.00 85.25 649 VAL A C 1
ATOM 4855 O O . VAL A 1 649 ? 37.680 -8.591 -18.686 1.00 85.25 649 VAL A O 1
ATOM 4858 N N . ALA A 1 650 ? 39.569 -9.589 -18.018 1.00 84.00 650 ALA A N 1
ATOM 4859 C CA . ALA A 1 650 ? 39.195 -9.617 -16.606 1.00 84.00 650 ALA A CA 1
ATOM 4860 C C . ALA A 1 650 ? 38.995 -8.201 -16.037 1.00 84.00 650 ALA A C 1
ATOM 4862 O O . ALA A 1 650 ? 37.948 -7.904 -15.463 1.00 84.00 650 ALA A O 1
ATOM 4863 N N . LEU A 1 651 ? 39.938 -7.285 -16.275 1.00 83.31 651 LEU A N 1
ATOM 4864 C CA . LEU A 1 651 ? 39.821 -5.884 -15.860 1.00 83.31 651 LEU A CA 1
ATOM 4865 C C . LEU A 1 651 ? 38.628 -5.190 -16.525 1.00 83.31 651 LEU A C 1
ATOM 4867 O O . LEU A 1 651 ? 37.957 -4.384 -15.885 1.00 83.31 651 LEU A O 1
ATOM 4871 N N . SER A 1 652 ? 38.297 -5.536 -17.770 1.00 86.38 652 SER A N 1
ATOM 4872 C CA . SER A 1 652 ? 37.117 -5.000 -18.450 1.00 86.38 652 SER A CA 1
ATOM 4873 C C . SER A 1 652 ? 35.792 -5.459 -17.835 1.00 86.38 652 SER A C 1
ATOM 4875 O O . SER A 1 652 ? 34.797 -4.739 -17.924 1.00 86.38 652 SER A O 1
ATOM 4877 N N . GLY A 1 653 ? 35.790 -6.590 -17.118 1.00 84.69 653 GLY A N 1
ATOM 4878 C CA . GLY A 1 653 ? 34.657 -7.038 -16.307 1.00 84.69 653 GLY A CA 1
ATOM 4879 C C . GLY A 1 653 ? 34.247 -6.012 -15.245 1.00 84.69 653 GLY A C 1
ATOM 4880 O O . GLY A 1 653 ? 33.057 -5.846 -14.988 1.00 84.69 653 GLY A O 1
ATOM 4881 N N . THR A 1 654 ? 35.196 -5.231 -14.709 1.00 81.75 654 THR A N 1
ATOM 4882 C CA . THR A 1 654 ? 34.910 -4.126 -13.769 1.00 81.75 654 THR A CA 1
ATOM 4883 C C . THR A 1 654 ? 34.057 -3.029 -14.425 1.00 81.75 654 THR A C 1
ATOM 4885 O O . THR A 1 654 ? 33.089 -2.540 -13.840 1.00 81.75 654 THR A O 1
ATOM 4888 N N . GLY A 1 655 ? 34.365 -2.687 -15.682 1.00 84.75 655 GLY A N 1
ATOM 4889 C CA . GLY A 1 655 ? 33.591 -1.747 -16.490 1.00 84.75 655 GLY A CA 1
ATOM 4890 C C . GLY A 1 655 ? 32.205 -2.295 -16.824 1.00 84.75 655 GLY A C 1
ATOM 4891 O O . GLY A 1 655 ? 31.221 -1.559 -16.744 1.00 84.75 655 GLY A O 1
ATOM 4892 N N . GLY A 1 656 ? 32.120 -3.602 -17.102 1.00 85.06 656 GLY A N 1
ATOM 4893 C CA . GLY A 1 656 ? 30.866 -4.341 -17.272 1.00 85.06 656 GLY A CA 1
ATOM 4894 C C . GLY A 1 656 ? 29.956 -4.269 -16.039 1.00 85.06 656 GLY A C 1
ATOM 4895 O O . GLY A 1 656 ? 28.762 -3.990 -16.159 1.00 85.06 656 GLY A O 1
ATOM 4896 N N . VAL A 1 657 ? 30.524 -4.421 -14.839 1.00 86.81 657 VAL A N 1
ATOM 4897 C CA . VAL A 1 657 ? 29.799 -4.265 -13.566 1.00 86.81 657 VAL A CA 1
ATOM 4898 C C . VAL A 1 657 ? 29.256 -2.847 -13.418 1.00 86.81 657 VAL A C 1
ATOM 4900 O O . VAL A 1 657 ? 28.063 -2.665 -13.169 1.00 86.81 657 VAL A O 1
ATOM 4903 N N . ALA A 1 658 ? 30.108 -1.840 -13.623 1.00 89.88 658 ALA A N 1
ATOM 4904 C CA . ALA A 1 658 ? 29.736 -0.438 -13.461 1.00 89.88 658 ALA A CA 1
ATOM 4905 C C . ALA A 1 658 ? 28.615 -0.015 -14.425 1.00 89.88 658 ALA A C 1
ATOM 4907 O O . ALA A 1 658 ? 27.637 0.611 -14.005 1.00 89.88 658 ALA A O 1
ATOM 4908 N N . ILE A 1 659 ? 28.710 -0.379 -15.711 1.00 89.88 659 ILE A N 1
ATOM 4909 C CA . ILE A 1 659 ? 27.666 -0.050 -16.693 1.00 89.88 659 ILE A CA 1
ATOM 4910 C C . ILE A 1 659 ? 26.370 -0.818 -16.417 1.00 89.88 659 ILE A C 1
ATOM 4912 O O . ILE A 1 659 ? 25.284 -0.250 -16.540 1.00 89.88 659 ILE A O 1
ATOM 4916 N N . SER A 1 660 ? 26.459 -2.081 -15.991 1.00 90.00 660 SER A N 1
ATOM 4917 C CA . SER A 1 660 ? 25.279 -2.889 -15.681 1.00 90.00 660 SER A CA 1
ATOM 4918 C C . SER A 1 660 ? 24.541 -2.375 -14.441 1.00 90.00 660 SER A C 1
ATOM 4920 O O . SER A 1 660 ? 23.312 -2.320 -14.453 1.00 90.00 660 SER A O 1
ATOM 4922 N N . TYR A 1 661 ? 25.266 -1.962 -13.396 1.00 92.44 661 TYR A N 1
ATOM 4923 C CA . TYR A 1 661 ? 24.692 -1.355 -12.191 1.00 92.44 661 TYR A CA 1
ATOM 4924 C C . TYR A 1 661 ? 24.026 -0.011 -12.496 1.00 92.44 661 TYR A C 1
ATOM 4926 O O . TYR A 1 661 ? 22.854 0.207 -12.191 1.00 92.44 661 TYR A O 1
ATOM 4934 N N . THR A 1 662 ? 24.752 0.891 -13.159 1.00 93.38 662 THR A N 1
ATOM 4935 C CA . THR A 1 662 ? 24.246 2.239 -13.462 1.00 93.38 662 THR A CA 1
ATOM 4936 C C . THR A 1 662 ? 23.090 2.226 -14.463 1.00 93.38 662 THR A C 1
ATOM 4938 O O . THR A 1 662 ? 22.207 3.075 -14.373 1.00 93.38 662 THR A O 1
ATOM 4941 N N . THR A 1 663 ? 23.030 1.237 -15.362 1.00 91.31 663 THR A N 1
ATOM 4942 C CA . THR A 1 663 ? 21.867 1.001 -16.236 1.00 91.31 663 THR A CA 1
ATOM 4943 C C . THR A 1 663 ? 20.613 0.685 -15.422 1.00 91.31 663 THR A C 1
ATOM 4945 O O . THR A 1 663 ? 19.582 1.331 -15.616 1.00 91.31 663 THR A O 1
ATOM 4948 N N . ALA A 1 664 ? 20.700 -0.268 -14.488 1.00 90.31 664 ALA A N 1
ATOM 4949 C CA . ALA A 1 664 ? 19.586 -0.631 -13.612 1.00 90.31 664 ALA A CA 1
ATOM 4950 C C . ALA A 1 664 ? 19.115 0.562 -12.771 1.00 90.31 664 ALA A C 1
ATOM 4952 O O . ALA A 1 664 ? 17.922 0.872 -12.744 1.00 90.31 664 ALA A O 1
ATOM 4953 N N . TRP A 1 665 ? 20.071 1.274 -12.169 1.00 92.38 665 TRP A N 1
ATOM 4954 C CA . TRP A 1 665 ? 19.800 2.450 -11.353 1.00 92.38 665 TRP A CA 1
ATOM 4955 C C . TRP A 1 665 ? 19.104 3.555 -12.148 1.00 92.38 665 TRP A C 1
ATOM 4957 O O . TRP A 1 665 ? 18.052 4.040 -11.734 1.00 92.38 665 TRP A O 1
ATOM 4967 N N . CYS A 1 666 ? 19.623 3.883 -13.335 1.00 91.25 666 CYS A N 1
ATOM 4968 C CA . CYS A 1 666 ? 19.054 4.900 -14.215 1.00 91.25 666 CYS A CA 1
ATOM 4969 C C . CYS A 1 666 ? 17.619 4.557 -14.644 1.00 91.25 666 CYS A C 1
ATOM 4971 O O . CYS A 1 666 ? 16.733 5.407 -14.540 1.00 91.25 666 CYS A O 1
ATOM 4973 N N . ILE A 1 667 ? 17.353 3.316 -15.072 1.00 89.81 667 ILE A N 1
ATOM 4974 C CA . ILE A 1 667 ? 16.005 2.881 -15.479 1.00 89.81 667 ILE A CA 1
ATOM 4975 C C . ILE A 1 667 ? 15.026 2.940 -14.299 1.00 89.81 667 ILE A C 1
ATOM 4977 O O . ILE A 1 667 ? 13.892 3.393 -14.468 1.00 89.81 667 ILE A O 1
ATOM 4981 N N . ARG A 1 668 ? 15.459 2.516 -13.105 1.00 88.81 668 ARG A N 1
ATOM 4982 C CA . ARG A 1 668 ? 14.624 2.482 -11.898 1.00 88.81 668 ARG A CA 1
ATOM 4983 C C . ARG A 1 668 ? 14.254 3.879 -11.399 1.00 88.81 668 ARG A C 1
ATOM 4985 O O . ARG A 1 668 ? 13.111 4.091 -11.006 1.00 88.81 668 ARG A O 1
ATOM 4992 N N . THR A 1 669 ? 15.194 4.825 -11.398 1.00 84.94 669 THR A N 1
ATOM 4993 C CA . THR A 1 669 ? 14.961 6.188 -10.882 1.00 84.94 669 THR A CA 1
ATOM 4994 C C . THR A 1 669 ? 14.423 7.159 -11.927 1.00 84.94 669 THR A C 1
ATOM 4996 O O . THR A 1 669 ? 14.050 8.274 -11.574 1.00 84.94 669 THR A O 1
ATOM 4999 N N . THR A 1 670 ? 14.432 6.786 -13.211 1.00 89.31 670 THR A N 1
ATOM 5000 C CA . THR A 1 670 ? 13.931 7.630 -14.303 1.00 89.31 670 THR A CA 1
ATOM 5001 C C . THR A 1 670 ? 12.835 6.917 -15.104 1.00 89.31 670 THR A C 1
ATOM 5003 O O . THR A 1 670 ? 11.716 6.763 -14.623 1.00 89.31 670 THR A O 1
ATOM 5006 N N . SER A 1 671 ? 13.117 6.515 -16.343 1.00 90.00 671 SER A N 1
ATOM 5007 C CA . SER A 1 671 ? 12.241 5.738 -17.221 1.00 90.00 671 SER A CA 1
ATOM 5008 C C . SER A 1 671 ? 13.071 5.000 -18.276 1.00 90.00 671 SER A C 1
ATOM 5010 O O . SER A 1 671 ? 14.210 5.389 -18.547 1.00 90.00 671 SER A O 1
ATOM 5012 N N . SER A 1 672 ? 12.504 3.976 -18.916 1.00 91.25 672 SER A N 1
ATOM 5013 C CA . SER A 1 672 ? 13.130 3.276 -20.046 1.00 91.25 672 SER A CA 1
ATOM 5014 C C . SER A 1 672 ? 13.370 4.235 -21.220 1.00 91.25 672 SER A C 1
ATOM 5016 O O . SER A 1 672 ? 14.396 4.138 -21.900 1.00 91.25 672 SER A O 1
ATOM 5018 N N . THR A 1 673 ? 12.483 5.219 -21.415 1.00 92.25 673 THR A N 1
ATOM 5019 C CA . THR A 1 673 ? 12.664 6.283 -22.416 1.00 92.25 673 THR A CA 1
ATOM 5020 C C . THR A 1 673 ? 13.815 7.223 -22.058 1.00 92.25 673 THR A C 1
ATOM 5022 O O . THR A 1 673 ? 14.669 7.487 -22.903 1.00 92.25 673 THR A O 1
ATOM 5025 N N . THR A 1 674 ? 13.896 7.692 -20.804 1.00 92.06 674 THR A N 1
ATOM 5026 C CA . THR A 1 674 ? 15.011 8.545 -20.349 1.00 92.06 674 THR A CA 1
ATOM 5027 C C . THR A 1 674 ? 16.345 7.821 -20.478 1.00 92.06 674 THR A C 1
ATOM 5029 O O . THR A 1 674 ? 17.279 8.397 -21.026 1.00 92.06 674 THR A O 1
ATOM 5032 N N . TYR A 1 675 ? 16.430 6.559 -20.050 1.00 92.81 675 TYR A N 1
ATOM 5033 C CA . TYR A 1 675 ? 17.624 5.731 -20.224 1.00 92.81 675 TYR A CA 1
ATOM 5034 C C . TYR A 1 675 ? 18.079 5.678 -21.690 1.00 92.81 675 TYR A C 1
ATOM 5036 O O . TYR A 1 675 ? 19.242 5.940 -21.997 1.00 92.81 675 TYR A O 1
ATOM 5044 N N . SER A 1 676 ? 17.147 5.413 -22.607 1.00 91.62 676 SER A N 1
ATOM 5045 C CA . SER A 1 676 ? 17.452 5.285 -24.037 1.00 91.62 676 SER A CA 1
ATOM 5046 C C . SER A 1 676 ? 17.872 6.616 -24.666 1.00 91.62 676 SER A C 1
ATOM 5048 O O . SER A 1 676 ? 18.802 6.654 -25.473 1.00 91.62 676 SER A O 1
ATOM 5050 N N . MET A 1 677 ? 17.243 7.721 -24.252 1.00 92.25 677 MET A N 1
ATOM 5051 C CA . MET A 1 677 ? 17.615 9.074 -24.671 1.00 92.25 677 MET A CA 1
ATOM 5052 C C . MET A 1 677 ? 19.012 9.462 -24.167 1.00 92.25 677 MET A C 1
ATOM 5054 O O . MET A 1 677 ? 19.825 9.978 -24.930 1.00 92.25 677 MET A O 1
ATOM 5058 N N . VAL A 1 678 ? 19.322 9.173 -22.899 1.00 90.25 678 VAL A N 1
ATOM 5059 C CA . VAL A 1 678 ? 20.651 9.407 -22.312 1.00 90.25 678 VAL A CA 1
ATOM 5060 C C . VAL A 1 678 ? 21.710 8.568 -23.026 1.00 90.25 678 VAL A C 1
ATOM 5062 O O . VAL A 1 678 ? 22.770 9.089 -23.360 1.00 90.25 678 VAL A O 1
ATOM 5065 N N . GLY A 1 679 ? 21.422 7.300 -23.330 1.00 86.94 679 GLY A N 1
ATOM 5066 C CA . GLY A 1 679 ? 22.323 6.438 -24.097 1.00 86.94 679 GLY A CA 1
ATOM 5067 C C . GLY A 1 679 ? 22.626 6.974 -25.500 1.00 86.94 679 GLY A C 1
ATOM 5068 O O . GLY A 1 679 ? 23.770 6.902 -25.950 1.00 86.94 679 GLY A O 1
ATOM 5069 N N . ALA A 1 680 ? 21.638 7.563 -26.181 1.00 87.56 680 ALA A N 1
ATOM 5070 C CA . ALA A 1 680 ? 21.850 8.226 -27.468 1.00 87.56 680 ALA A CA 1
ATOM 5071 C C . ALA A 1 680 ? 22.700 9.500 -27.328 1.00 87.56 680 ALA A C 1
ATOM 5073 O O . ALA A 1 680 ? 23.654 9.689 -28.084 1.00 87.56 680 ALA A O 1
ATOM 5074 N N . LEU A 1 681 ? 22.417 10.329 -26.316 1.00 87.31 681 LEU A N 1
ATOM 5075 C CA . LEU A 1 681 ? 23.192 11.538 -26.016 1.00 87.31 681 LEU A CA 1
ATOM 5076 C C . LEU A 1 681 ? 24.647 11.225 -25.661 1.00 87.31 681 LEU A C 1
ATOM 5078 O O . LEU A 1 681 ? 25.541 11.956 -26.077 1.00 87.31 681 LEU A O 1
ATOM 5082 N N . ASN A 1 682 ? 24.904 10.123 -24.953 1.00 86.94 682 ASN A N 1
ATOM 5083 C CA . ASN A 1 682 ? 26.248 9.750 -24.509 1.00 86.94 682 ASN A CA 1
ATOM 5084 C C . ASN A 1 682 ? 27.209 9.421 -25.668 1.00 86.94 682 ASN A C 1
ATOM 5086 O O . ASN A 1 682 ? 28.427 9.442 -25.499 1.00 86.94 682 ASN A O 1
ATOM 5090 N N . LYS A 1 683 ? 26.683 9.164 -26.872 1.00 80.56 683 LYS A N 1
ATOM 5091 C CA . LYS A 1 683 ? 27.497 8.970 -28.081 1.00 80.56 683 LYS A CA 1
ATOM 5092 C C . LYS A 1 683 ? 28.064 10.279 -28.638 1.00 80.56 683 LYS A C 1
ATOM 5094 O O . LYS A 1 683 ? 29.090 10.242 -29.315 1.00 80.56 683 LYS A O 1
ATOM 5099 N N . LEU A 1 684 ? 27.433 11.424 -28.360 1.00 83.56 684 LEU A N 1
ATOM 5100 C CA . LEU A 1 684 ? 27.844 12.722 -28.909 1.00 83.56 684 LEU A CA 1
ATOM 5101 C C . LEU A 1 684 ? 29.181 13.208 -28.322 1.00 83.56 684 LEU A C 1
ATOM 5103 O O . LEU A 1 684 ? 30.058 13.564 -29.111 1.00 83.56 684 LEU A O 1
ATOM 5107 N N . PRO A 1 685 ? 29.411 13.166 -26.989 1.00 79.00 685 PRO A N 1
ATOM 5108 C CA . PRO A 1 685 ? 30.718 13.486 -26.418 1.00 79.00 685 PRO A CA 1
ATOM 5109 C C . PRO A 1 685 ? 31.828 12.582 -26.953 1.00 79.00 685 PRO A C 1
ATOM 5111 O O . PRO A 1 685 ? 32.905 13.070 -27.272 1.00 79.00 685 PRO A O 1
ATOM 5114 N N . LEU A 1 686 ? 31.559 11.283 -27.121 1.00 74.38 686 LEU A N 1
ATOM 5115 C CA . LEU A 1 686 ? 32.541 10.345 -27.663 1.00 74.38 686 LEU A CA 1
ATOM 5116 C C . LEU A 1 686 ? 32.905 10.675 -29.120 1.00 74.38 686 LEU A C 1
ATOM 5118 O O . LEU A 1 686 ? 34.082 10.654 -29.479 1.00 74.38 686 LEU A O 1
ATOM 5122 N N . ALA A 1 687 ? 31.912 11.012 -29.950 1.00 73.81 687 ALA A N 1
ATOM 5123 C CA . ALA A 1 687 ? 32.138 11.452 -31.325 1.00 73.81 687 ALA A CA 1
ATOM 5124 C C . ALA A 1 687 ? 32.960 12.752 -31.376 1.00 73.81 687 ALA A C 1
ATOM 5126 O O . ALA A 1 687 ? 33.902 12.851 -32.163 1.00 73.81 687 ALA A O 1
ATOM 5127 N N . LEU A 1 688 ? 32.663 13.706 -30.487 1.00 73.00 688 LEU A N 1
ATOM 5128 C CA . LEU A 1 688 ? 33.411 14.955 -30.345 1.00 73.00 688 LEU A CA 1
ATOM 5129 C C . LEU A 1 688 ? 34.863 14.699 -29.909 1.00 73.00 688 LEU A C 1
ATOM 5131 O O . LEU A 1 688 ? 35.789 15.217 -30.528 1.00 73.00 688 LEU A O 1
ATOM 5135 N N . SER A 1 689 ? 35.086 13.846 -28.905 1.00 70.25 689 SER A N 1
ATOM 5136 C CA . SER A 1 689 ? 36.431 13.424 -28.493 1.00 70.25 689 SER A CA 1
ATOM 5137 C C . SER A 1 689 ? 37.182 12.726 -29.632 1.00 70.25 689 SER A C 1
ATOM 5139 O O . SER A 1 689 ? 38.376 12.951 -29.812 1.00 70.25 689 SER A O 1
ATOM 5141 N N . GLY A 1 690 ? 36.485 11.933 -30.451 1.00 66.19 690 GLY A N 1
ATOM 5142 C CA . GLY A 1 690 ? 37.008 11.347 -31.685 1.00 66.19 690 GLY A CA 1
ATOM 5143 C C . GLY A 1 690 ? 37.604 12.384 -32.644 1.00 66.19 690 GLY A C 1
ATOM 5144 O O . GLY A 1 690 ? 38.687 12.182 -33.187 1.00 66.19 690 GLY A O 1
ATOM 5145 N N . MET A 1 691 ? 36.91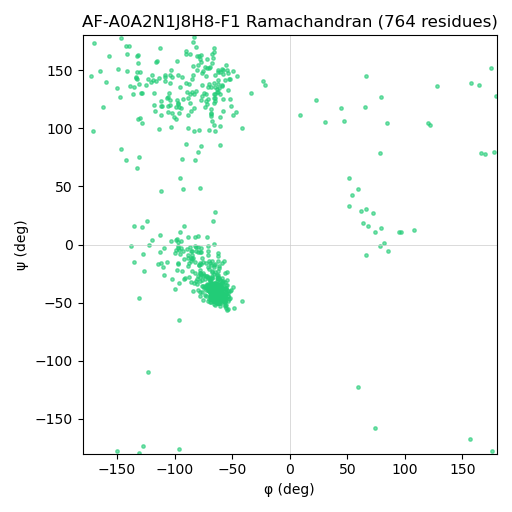4 13.509 -32.830 1.00 69.44 691 MET A N 1
ATOM 5146 C CA . MET A 1 691 ? 37.343 14.590 -33.725 1.00 69.44 691 MET A CA 1
ATOM 5147 C C . MET A 1 691 ? 38.475 15.429 -33.122 1.00 69.44 691 MET A C 1
ATOM 5149 O O . MET A 1 691 ? 39.425 15.762 -33.822 1.00 69.44 691 MET A O 1
ATOM 5153 N N . VAL A 1 692 ? 38.399 15.727 -31.821 1.00 69.00 692 VAL A N 1
ATOM 5154 C CA . VAL A 1 692 ? 39.373 16.579 -31.119 1.00 69.00 692 VAL A CA 1
ATOM 5155 C C . VAL A 1 692 ? 40.711 15.868 -30.905 1.00 69.00 692 VAL A C 1
ATOM 5157 O O . VAL A 1 692 ? 41.760 16.461 -31.134 1.00 69.00 692 VAL A O 1
ATOM 5160 N N . PHE A 1 693 ? 40.692 14.601 -30.481 1.00 64.38 693 PHE A N 1
ATOM 5161 C CA . PHE A 1 693 ? 41.905 13.892 -30.054 1.00 64.38 693 PHE A CA 1
ATOM 5162 C C . PHE A 1 693 ? 42.526 12.997 -31.132 1.00 64.38 693 PHE A C 1
ATOM 5164 O O . PHE A 1 693 ? 43.712 12.694 -31.042 1.00 64.38 693 PHE A O 1
ATOM 5171 N N . PHE A 1 694 ? 41.761 12.568 -32.144 1.00 60.25 694 PHE A N 1
ATOM 5172 C CA . PHE A 1 694 ? 42.253 11.645 -33.180 1.00 60.25 694 PHE A CA 1
ATOM 5173 C C . PHE A 1 694 ? 42.367 12.277 -34.576 1.00 60.25 694 PHE A C 1
ATOM 5175 O O . PHE A 1 694 ? 42.652 11.571 -35.539 1.00 60.25 694 PHE A O 1
ATOM 5182 N N . GLY A 1 695 ? 42.178 13.597 -34.702 1.00 52.72 695 GLY A N 1
ATOM 5183 C CA . GLY A 1 695 ? 42.486 14.347 -35.929 1.00 52.72 695 GLY A CA 1
ATOM 5184 C C . GLY A 1 695 ? 41.594 14.035 -37.137 1.00 52.72 695 GLY A C 1
ATOM 5185 O O . GLY A 1 695 ? 41.944 14.386 -38.265 1.00 52.72 695 GLY A O 1
ATOM 5186 N N . ASN A 1 696 ? 40.444 13.384 -36.934 1.00 59.56 696 ASN A N 1
ATOM 5187 C CA . ASN A 1 696 ? 39.469 13.158 -38.000 1.00 59.56 696 ASN A CA 1
ATOM 5188 C C . ASN A 1 696 ? 38.906 14.507 -38.479 1.00 59.56 696 ASN A C 1
ATOM 5190 O O . ASN A 1 696 ? 38.460 15.311 -37.659 1.00 59.56 696 ASN A O 1
ATOM 5194 N N . ARG A 1 697 ? 38.896 14.762 -39.798 1.00 58.16 697 ARG A N 1
ATOM 5195 C CA . ARG A 1 697 ? 38.344 16.008 -40.364 1.00 58.16 697 ARG A CA 1
ATOM 5196 C C . ARG A 1 697 ? 36.861 16.133 -40.001 1.00 58.16 697 ARG A C 1
ATOM 5198 O O . ARG A 1 697 ? 36.030 15.396 -40.525 1.00 58.16 697 ARG A O 1
ATOM 5205 N N . ALA A 1 698 ? 36.531 17.074 -39.118 1.00 65.69 698 ALA A N 1
ATOM 5206 C CA . ALA A 1 698 ? 35.152 17.393 -38.778 1.00 65.69 698 ALA A CA 1
ATOM 5207 C C . ALA A 1 698 ? 34.467 18.041 -39.989 1.00 65.69 698 ALA A C 1
ATOM 5209 O O . ALA A 1 698 ? 34.834 19.140 -40.406 1.00 65.69 698 ALA A O 1
ATOM 5210 N N . THR A 1 699 ? 33.485 17.358 -40.580 1.00 79.69 699 THR A N 1
ATOM 5211 C CA . THR A 1 699 ? 32.655 17.962 -41.630 1.00 79.69 699 THR A CA 1
ATOM 5212 C C . THR A 1 699 ? 31.597 18.875 -41.004 1.00 79.69 699 THR A C 1
ATOM 5214 O O . THR A 1 699 ? 31.265 18.761 -39.814 1.00 79.69 699 THR A O 1
ATOM 5217 N N . ILE A 1 700 ? 31.022 19.764 -41.819 1.00 81.62 700 ILE A N 1
ATOM 5218 C CA . ILE A 1 700 ? 29.902 20.605 -41.386 1.00 81.62 700 ILE A CA 1
ATOM 5219 C C . ILE A 1 700 ? 28.680 19.760 -40.995 1.00 81.62 700 ILE A C 1
ATOM 5221 O O . ILE A 1 700 ? 28.006 20.085 -40.023 1.00 81.62 700 ILE A O 1
ATOM 5225 N N . TYR A 1 701 ? 28.449 18.631 -41.674 1.00 83.25 701 TYR A N 1
ATOM 5226 C CA . TYR A 1 701 ? 27.340 17.714 -41.404 1.00 83.25 701 TYR A CA 1
ATOM 5227 C C . TYR A 1 701 ? 27.505 16.985 -40.068 1.00 83.25 701 TYR A C 1
ATOM 5229 O O . TYR A 1 701 ? 26.576 16.952 -39.265 1.00 83.25 701 TYR A O 1
ATOM 5237 N N . ASN A 1 702 ? 28.702 16.469 -39.774 1.00 79.50 702 ASN A N 1
ATOM 5238 C CA . ASN A 1 702 ? 28.978 15.802 -38.499 1.00 79.50 702 ASN A CA 1
ATOM 5239 C C . ASN A 1 702 ? 28.874 16.790 -37.323 1.00 79.50 702 ASN A C 1
ATOM 5241 O O . ASN A 1 702 ? 28.281 16.467 -36.294 1.00 79.50 702 ASN A O 1
ATOM 5245 N N . SER A 1 703 ? 29.396 18.009 -37.492 1.00 84.19 703 SER A N 1
ATOM 5246 C CA . SER A 1 703 ? 29.313 19.075 -36.481 1.00 84.19 703 SER A CA 1
ATOM 5247 C C . SER A 1 703 ? 27.868 19.525 -36.239 1.00 84.19 703 SER A C 1
ATOM 5249 O O . SER A 1 703 ? 27.436 19.649 -35.092 1.00 84.19 703 SER A O 1
ATOM 5251 N N . LEU A 1 704 ? 27.094 19.711 -37.314 1.00 88.62 704 LEU A N 1
ATOM 5252 C CA . LEU A 1 704 ? 25.681 20.081 -37.240 1.00 88.62 704 LEU A CA 1
ATOM 5253 C C . LEU A 1 704 ? 24.841 18.964 -36.608 1.00 88.62 704 LEU A C 1
ATOM 5255 O O . LEU A 1 704 ? 24.002 19.238 -35.754 1.00 88.62 704 LEU A O 1
ATOM 5259 N N . GLY A 1 705 ? 25.109 17.704 -36.959 1.00 87.81 705 GLY A N 1
ATOM 5260 C CA . GLY A 1 705 ? 24.478 16.542 -36.340 1.00 87.81 705 GLY A CA 1
ATOM 5261 C C . GLY A 1 705 ? 24.697 16.504 -34.826 1.00 87.81 705 GLY A C 1
ATOM 5262 O O . GLY A 1 705 ? 23.732 16.348 -34.077 1.00 87.81 705 GLY A O 1
ATOM 5263 N N . ILE A 1 706 ? 25.928 16.735 -34.351 1.00 87.44 706 ILE A N 1
ATOM 5264 C CA . ILE A 1 706 ? 26.241 16.816 -32.912 1.00 87.44 706 ILE A CA 1
ATOM 5265 C C . ILE A 1 706 ? 25.482 17.969 -32.240 1.00 87.44 706 ILE A C 1
ATOM 5267 O O . ILE A 1 706 ? 24.875 17.768 -31.186 1.00 87.44 706 ILE A O 1
ATOM 5271 N N . ALA A 1 707 ? 25.464 19.156 -32.854 1.00 90.50 707 ALA A N 1
ATOM 5272 C CA . ALA A 1 707 ? 24.757 20.319 -32.317 1.00 90.50 707 ALA A CA 1
ATOM 5273 C C . ALA A 1 707 ? 23.241 20.076 -32.192 1.00 90.50 707 ALA A C 1
ATOM 5275 O O . ALA A 1 707 ? 22.659 20.333 -31.136 1.00 90.50 707 ALA A O 1
ATOM 5276 N N . ILE A 1 708 ? 22.611 19.509 -33.229 1.00 94.00 708 ILE A N 1
ATOM 5277 C CA . ILE A 1 708 ? 21.189 19.126 -33.205 1.00 94.00 708 ILE A CA 1
ATOM 5278 C C . ILE A 1 708 ? 20.939 18.064 -32.124 1.00 94.00 708 ILE A C 1
ATOM 5280 O O . ILE A 1 708 ? 19.924 18.121 -31.433 1.00 94.00 708 ILE A O 1
ATOM 5284 N N . GLY A 1 709 ? 21.865 17.122 -31.931 1.00 90.81 709 GLY A N 1
ATOM 5285 C CA . GLY A 1 709 ? 21.756 16.084 -30.904 1.00 90.81 709 GLY A CA 1
ATOM 5286 C C . GLY A 1 709 ? 21.778 16.649 -29.479 1.00 90.81 709 GLY A C 1
ATOM 5287 O O . GLY A 1 709 ? 20.946 16.272 -28.653 1.00 90.81 709 GLY A O 1
ATOM 5288 N N . PHE A 1 710 ? 22.666 17.607 -29.189 1.00 92.44 710 PHE A N 1
ATOM 5289 C CA . PHE A 1 710 ? 22.665 18.309 -27.900 1.00 92.44 710 PHE A CA 1
ATOM 5290 C C . PHE A 1 710 ? 21.399 19.145 -27.705 1.00 92.44 710 PHE A C 1
ATOM 5292 O O . PHE A 1 710 ? 20.807 19.108 -26.624 1.00 92.44 710 PHE A O 1
ATOM 5299 N N . LEU A 1 711 ? 20.937 19.835 -28.754 1.00 94.31 711 LEU A N 1
ATOM 5300 C CA . LEU A 1 711 ? 19.664 20.555 -28.725 1.00 94.31 711 LEU A CA 1
ATOM 5301 C C . LEU A 1 711 ? 18.500 19.607 -28.405 1.00 94.31 711 LEU A C 1
ATOM 5303 O O . LEU A 1 711 ? 17.679 19.925 -27.549 1.00 94.31 711 LEU A O 1
ATOM 5307 N N . ALA A 1 712 ? 18.457 18.423 -29.021 1.00 94.81 712 ALA A N 1
ATOM 5308 C CA . ALA A 1 712 ? 17.463 17.398 -28.722 1.00 94.81 712 ALA A CA 1
ATOM 5309 C C . ALA A 1 712 ? 17.486 17.000 -27.236 1.00 94.81 712 ALA A C 1
ATOM 5311 O O . ALA A 1 712 ? 16.433 16.916 -26.605 1.00 94.81 712 ALA A O 1
ATOM 5312 N N . GLY A 1 713 ? 18.673 16.821 -26.647 1.00 90.88 713 GLY A N 1
ATOM 5313 C CA . GLY A 1 713 ? 18.826 16.533 -25.218 1.00 90.88 713 GLY A CA 1
ATOM 5314 C C . GLY A 1 713 ? 18.312 17.648 -24.306 1.00 90.88 713 GLY A C 1
ATOM 5315 O O . GLY A 1 713 ? 17.593 17.370 -23.346 1.00 90.88 713 GLY A O 1
ATOM 5316 N N . ILE A 1 714 ? 18.612 18.909 -24.632 1.00 91.94 714 ILE A N 1
ATOM 5317 C CA . ILE A 1 714 ? 18.113 20.078 -23.892 1.00 91.94 714 ILE A CA 1
ATOM 5318 C C . ILE A 1 714 ? 16.586 20.155 -23.991 1.00 91.94 714 ILE A C 1
ATOM 5320 O O . ILE A 1 714 ? 15.909 20.302 -22.974 1.00 91.94 714 ILE A O 1
ATOM 5324 N N . VAL A 1 715 ? 16.026 20.000 -25.196 1.00 92.94 715 VAL A N 1
ATOM 5325 C CA . VAL A 1 715 ? 14.571 20.007 -25.417 1.00 92.94 715 VAL A CA 1
ATOM 5326 C C . VAL A 1 715 ? 13.898 18.866 -24.652 1.00 92.94 715 VAL A C 1
ATOM 5328 O O . VAL A 1 715 ? 12.848 19.088 -24.050 1.00 92.94 715 VAL A O 1
ATOM 5331 N N . TYR A 1 716 ? 14.503 17.674 -24.600 1.00 93.38 716 TYR A N 1
ATOM 5332 C CA . TYR A 1 716 ? 13.992 16.557 -23.801 1.00 93.38 716 TYR A CA 1
ATOM 5333 C C . TYR A 1 716 ? 14.005 16.871 -22.303 1.00 93.38 716 TYR A C 1
ATOM 5335 O O . TYR A 1 716 ? 12.993 16.677 -21.632 1.00 93.38 716 TYR A O 1
ATOM 5343 N N . ALA A 1 717 ? 15.116 17.398 -21.778 1.00 87.75 717 ALA A N 1
ATOM 5344 C CA . ALA A 1 717 ? 15.241 17.766 -20.369 1.00 87.75 717 ALA A CA 1
ATOM 5345 C C . ALA A 1 717 ? 14.222 18.847 -19.971 1.00 87.75 717 ALA A C 1
ATOM 5347 O O . ALA A 1 717 ? 13.525 18.702 -18.968 1.00 87.75 717 ALA A O 1
ATOM 5348 N N . VAL A 1 718 ? 14.061 19.886 -20.797 1.00 87.75 718 VAL A N 1
ATOM 5349 C CA . VAL A 1 718 ? 13.034 20.921 -20.610 1.00 87.75 718 VAL A CA 1
ATOM 5350 C C . VAL A 1 718 ? 11.632 20.324 -20.716 1.00 87.75 718 VAL A C 1
ATOM 5352 O O . VAL A 1 718 ? 10.773 20.645 -19.903 1.00 87.75 718 VAL A O 1
ATOM 5355 N N . GLY A 1 719 ? 11.387 19.434 -21.680 1.00 87.12 719 GLY A N 1
ATOM 5356 C CA . GLY A 1 719 ? 10.109 18.745 -21.851 1.00 87.12 719 GLY A CA 1
ATOM 5357 C C . GLY A 1 719 ? 9.733 17.891 -20.640 1.00 87.12 719 GLY A C 1
ATOM 5358 O O . GLY A 1 719 ? 8.588 17.941 -20.197 1.00 87.12 719 GLY A O 1
ATOM 5359 N N . LYS A 1 720 ? 10.696 17.163 -20.064 1.00 85.94 720 LYS A N 1
ATOM 5360 C CA . LYS A 1 720 ? 10.527 16.379 -18.833 1.00 85.94 720 LYS A CA 1
ATOM 5361 C C . LYS A 1 720 ? 10.336 17.258 -17.602 1.00 85.94 720 LYS A C 1
ATOM 5363 O O . LYS A 1 720 ? 9.423 16.994 -16.826 1.00 85.94 720 LYS A O 1
ATOM 5368 N N . ASN A 1 721 ? 11.117 18.325 -17.452 1.00 83.88 721 ASN A N 1
ATOM 5369 C CA . ASN A 1 721 ? 10.924 19.282 -16.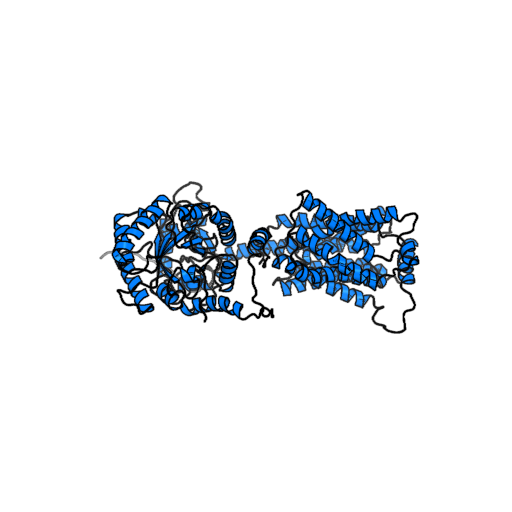364 1.00 83.88 721 ASN A CA 1
ATOM 5370 C C . ASN A 1 721 ? 9.558 19.955 -16.459 1.00 83.88 721 ASN A C 1
ATOM 5372 O O . ASN A 1 721 ? 8.878 20.041 -15.450 1.00 83.88 721 ASN A O 1
ATOM 5376 N N . LYS A 1 722 ? 9.106 20.335 -17.659 1.00 81.56 722 LYS A N 1
ATOM 5377 C CA . LYS A 1 722 ? 7.756 20.865 -17.879 1.00 81.56 722 LYS A CA 1
ATOM 5378 C C . LYS A 1 722 ? 6.666 19.825 -17.667 1.00 81.56 722 LYS A C 1
ATOM 5380 O O . LYS A 1 722 ? 5.603 20.199 -17.215 1.00 81.56 722 LYS A O 1
ATOM 5385 N N . GLN A 1 723 ? 6.885 18.544 -17.967 1.00 81.12 723 GLN A N 1
ATOM 5386 C CA . GLN A 1 723 ? 5.945 17.479 -17.586 1.00 81.12 723 GLN A CA 1
ATOM 5387 C C . GLN A 1 723 ? 5.853 17.346 -16.065 1.00 81.12 723 GLN A C 1
ATOM 5389 O O . GLN A 1 723 ? 4.759 17.236 -15.529 1.00 81.12 723 GLN A O 1
ATOM 5394 N N . ALA A 1 724 ? 6.987 17.384 -15.366 1.00 75.75 724 ALA A N 1
ATOM 5395 C CA . ALA A 1 724 ? 7.036 17.323 -13.911 1.00 75.75 724 ALA A CA 1
ATOM 5396 C C . ALA A 1 724 ? 6.433 18.576 -13.267 1.00 75.75 724 ALA A C 1
ATOM 5398 O O . ALA A 1 724 ? 5.698 18.478 -12.293 1.00 75.75 724 ALA A O 1
ATOM 5399 N N . GLU A 1 725 ? 6.720 19.750 -13.821 1.00 74.88 725 GLU A N 1
ATOM 5400 C CA . GLU A 1 725 ? 6.182 21.035 -13.401 1.00 74.88 725 GLU A CA 1
ATOM 5401 C C . GLU A 1 725 ? 4.705 21.141 -13.747 1.00 74.88 725 GLU A C 1
ATOM 5403 O O . GLU A 1 725 ? 3.958 21.580 -12.904 1.00 74.88 725 GLU A O 1
ATOM 5408 N N . ALA A 1 726 ? 4.246 20.675 -14.909 1.00 71.69 726 ALA A N 1
ATOM 5409 C CA . ALA A 1 726 ? 2.829 20.602 -15.249 1.00 71.69 726 ALA A CA 1
ATOM 5410 C C . ALA A 1 726 ? 2.104 19.552 -14.411 1.00 71.69 726 ALA A C 1
ATOM 5412 O O . ALA A 1 726 ? 0.958 19.773 -14.079 1.00 71.69 726 ALA A O 1
ATOM 5413 N N . ALA A 1 727 ? 2.740 18.449 -14.014 1.00 70.25 727 ALA A N 1
ATOM 5414 C CA . ALA A 1 727 ? 2.166 17.521 -13.042 1.00 70.25 727 ALA A CA 1
ATOM 5415 C C . ALA A 1 727 ? 2.095 18.163 -11.648 1.00 70.25 727 ALA A C 1
ATOM 5417 O O . ALA A 1 727 ? 1.087 18.032 -10.963 1.00 70.25 727 ALA A O 1
ATOM 5418 N N . ARG A 1 728 ? 3.124 18.923 -11.245 1.00 69.50 728 ARG A N 1
ATOM 5419 C CA . ARG A 1 728 ? 3.121 19.714 -10.006 1.00 69.50 728 ARG A CA 1
ATOM 5420 C C . ARG A 1 728 ? 2.073 20.816 -10.049 1.00 69.50 728 ARG A C 1
ATOM 5422 O O . ARG A 1 728 ? 1.311 20.907 -9.113 1.00 69.50 728 ARG A O 1
ATOM 5429 N N . LEU A 1 729 ? 2.002 21.592 -11.125 1.00 53.03 729 LEU A N 1
ATOM 5430 C CA . LEU A 1 729 ? 1.075 22.692 -11.365 1.00 53.03 729 LEU A CA 1
ATOM 5431 C C . LEU A 1 729 ? -0.328 22.195 -11.664 1.00 53.03 729 LEU A C 1
ATOM 5433 O O . LEU A 1 729 ? -1.247 22.910 -11.344 1.00 53.03 729 LEU A O 1
ATOM 5437 N N . ALA A 1 730 ? -0.534 21.017 -12.245 1.00 56.41 730 ALA A N 1
ATOM 5438 C CA . ALA A 1 730 ? -1.847 20.387 -12.329 1.00 56.41 730 ALA A CA 1
ATOM 5439 C C . ALA A 1 730 ? -2.269 19.918 -10.940 1.00 56.41 730 ALA A C 1
ATOM 5441 O O . ALA A 1 730 ? -3.414 20.131 -10.578 1.00 56.41 730 ALA A O 1
ATOM 5442 N N . ASN A 1 731 ? -1.344 19.410 -10.119 1.00 50.31 731 ASN A N 1
ATOM 5443 C CA . ASN A 1 731 ? -1.615 19.206 -8.699 1.00 50.31 731 ASN A CA 1
ATOM 5444 C C . ASN A 1 731 ? -1.891 20.553 -7.986 1.00 50.31 731 ASN A C 1
ATOM 5446 O O . ASN A 1 731 ? -2.807 20.605 -7.177 1.00 50.31 731 ASN A O 1
ATOM 5450 N N . THR A 1 732 ? -1.197 21.652 -8.332 1.00 44.69 732 THR A N 1
ATOM 5451 C CA . THR A 1 732 ? -1.379 22.999 -7.741 1.00 44.69 732 THR A CA 1
ATOM 5452 C C . THR A 1 732 ? -2.617 23.751 -8.273 1.00 44.69 732 THR A C 1
ATOM 5454 O O . THR A 1 732 ? -3.232 24.542 -7.562 1.00 44.69 732 THR A O 1
ATOM 5457 N N . ALA A 1 733 ? -3.008 23.530 -9.525 1.00 36.06 733 ALA A N 1
ATOM 5458 C CA . ALA A 1 733 ? -4.128 24.163 -10.216 1.00 36.06 733 ALA A CA 1
ATOM 5459 C C . ALA A 1 733 ? -5.404 23.346 -10.044 1.00 36.06 733 ALA A C 1
ATOM 5461 O O . ALA A 1 733 ? -6.463 23.949 -9.950 1.00 36.06 733 ALA A O 1
ATOM 5462 N N . ALA A 1 734 ? -5.337 22.024 -9.875 1.00 43.97 734 ALA A N 1
ATOM 5463 C CA . ALA A 1 734 ? -6.438 21.263 -9.284 1.00 43.97 734 ALA A CA 1
ATOM 5464 C C . ALA A 1 734 ? -6.731 21.773 -7.862 1.00 43.97 734 ALA A C 1
ATOM 5466 O O . ALA A 1 734 ? -7.890 21.942 -7.504 1.00 43.97 734 ALA A O 1
ATOM 5467 N N . THR A 1 735 ? -5.701 22.175 -7.102 1.00 44.44 735 THR A N 1
ATOM 5468 C CA . THR A 1 735 ? -5.892 22.900 -5.832 1.00 44.44 735 THR A CA 1
ATOM 5469 C C . THR A 1 735 ? -6.260 24.391 -5.976 1.00 44.44 735 THR A C 1
ATOM 5471 O O . THR A 1 735 ? -6.556 25.019 -4.965 1.00 44.44 735 THR A O 1
ATOM 5474 N N . GLY A 1 736 ? -6.267 24.979 -7.186 1.00 29.92 736 GLY A N 1
ATOM 5475 C CA . GLY A 1 736 ? -6.455 26.427 -7.425 1.00 29.92 736 GLY A CA 1
ATOM 5476 C C . GLY A 1 736 ? -7.551 26.837 -8.429 1.00 29.92 736 GLY A C 1
ATOM 5477 O O . GLY A 1 736 ? -7.852 28.016 -8.542 1.00 29.92 736 GLY A O 1
ATOM 5478 N N . THR A 1 737 ? -8.167 25.907 -9.163 1.00 29.84 737 THR A N 1
ATOM 5479 C CA . THR A 1 737 ? -9.340 26.154 -10.036 1.00 29.84 737 THR A CA 1
ATOM 5480 C C . THR A 1 737 ? -10.656 25.800 -9.348 1.00 29.84 737 THR A C 1
ATOM 5482 O O . THR A 1 737 ? -11.696 26.339 -9.725 1.00 29.84 737 THR A O 1
ATOM 5485 N N . ALA A 1 738 ? -10.607 25.034 -8.251 1.00 35.25 738 ALA A N 1
ATOM 5486 C CA . ALA A 1 738 ? -11.725 24.904 -7.317 1.00 35.25 738 ALA A CA 1
ATOM 5487 C C . ALA A 1 738 ? -12.119 26.251 -6.664 1.00 35.25 738 ALA A C 1
ATOM 5489 O O . ALA A 1 738 ? -13.237 26.394 -6.187 1.00 35.25 738 ALA A O 1
ATOM 5490 N N . THR A 1 739 ? -11.242 27.266 -6.679 1.00 33.78 739 THR A N 1
ATOM 5491 C CA . THR A 1 739 ? -11.520 28.603 -6.122 1.00 33.78 739 THR A CA 1
ATOM 5492 C C . THR A 1 739 ? -12.097 29.612 -7.124 1.00 33.78 739 THR A C 1
ATOM 5494 O O . THR A 1 739 ? -12.587 30.649 -6.689 1.00 33.78 739 THR A O 1
ATOM 5497 N N . VAL A 1 740 ? -12.078 29.349 -8.441 1.00 29.98 740 VAL A N 1
ATOM 5498 C CA . VAL A 1 740 ? -12.500 30.339 -9.463 1.00 29.98 740 VAL A CA 1
ATOM 5499 C C . VAL A 1 740 ? -13.829 29.975 -10.140 1.00 29.98 740 VAL A C 1
ATOM 5501 O O . VAL A 1 740 ? -14.580 30.870 -10.520 1.00 29.98 740 VAL A O 1
ATOM 5504 N N . HIS A 1 741 ? -14.210 28.695 -10.210 1.00 30.06 741 HIS A N 1
ATOM 5505 C CA . HIS A 1 741 ? -15.489 28.299 -10.825 1.00 30.06 741 HIS A CA 1
ATOM 5506 C C . HIS A 1 741 ? -16.748 28.534 -9.963 1.00 30.06 741 HIS A C 1
ATOM 5508 O O . HIS A 1 741 ? -17.853 28.370 -10.474 1.00 30.06 741 HIS A O 1
ATOM 5514 N N . ALA A 1 742 ? -16.619 29.015 -8.720 1.00 35.16 742 ALA A N 1
ATOM 5515 C CA . ALA A 1 742 ? -17.750 29.536 -7.937 1.00 35.16 742 ALA A CA 1
ATOM 5516 C C . ALA A 1 742 ? -18.116 31.001 -8.278 1.00 35.16 742 ALA A C 1
ATOM 5518 O O . ALA A 1 742 ? -19.066 31.545 -7.721 1.00 35.16 742 ALA A O 1
ATOM 5519 N N . ALA A 1 743 ? -17.386 31.655 -9.191 1.00 34.38 743 ALA A N 1
ATOM 5520 C CA . ALA A 1 743 ? -17.616 33.049 -9.564 1.00 34.38 743 ALA A CA 1
ATOM 5521 C C . ALA A 1 743 ? -17.682 33.219 -11.090 1.00 34.38 743 ALA A C 1
ATOM 5523 O O . ALA A 1 743 ? -16.753 33.722 -11.715 1.00 34.38 743 ALA A O 1
ATOM 5524 N N . GLY A 1 744 ? -18.793 32.820 -11.715 1.00 29.78 744 GLY A N 1
ATOM 5525 C CA . GLY A 1 744 ? -19.039 33.215 -13.103 1.00 29.78 744 GLY A CA 1
ATOM 5526 C C . GLY A 1 744 ? -20.142 32.451 -13.818 1.00 29.78 744 GLY A C 1
ATOM 5527 O O . GLY A 1 744 ? -19.848 31.593 -14.644 1.00 29.78 744 GLY A O 1
ATOM 5528 N N . GLY A 1 745 ? -21.403 32.808 -13.559 1.00 26.69 745 GLY A N 1
ATOM 5529 C CA . GLY A 1 745 ? -22.526 32.334 -14.368 1.00 26.69 745 GLY A CA 1
ATOM 5530 C C . GLY A 1 745 ? -23.910 32.779 -13.895 1.00 26.69 745 GLY A C 1
ATOM 5531 O O . GLY A 1 745 ? -24.634 31.979 -13.320 1.00 26.69 745 GLY A O 1
ATOM 5532 N N . GLY A 1 746 ? -24.301 34.021 -14.218 1.00 27.72 746 GLY A N 1
ATOM 5533 C CA . GLY A 1 746 ? -25.707 34.377 -14.468 1.00 27.72 746 GLY A CA 1
ATOM 5534 C C . GLY A 1 746 ? -26.326 35.473 -13.593 1.00 27.72 746 GLY A C 1
ATOM 5535 O O . GLY A 1 746 ? -26.785 35.186 -12.499 1.00 27.72 746 GLY A O 1
ATOM 5536 N N . HIS A 1 747 ? -26.473 36.687 -14.135 1.00 33.22 747 HIS A N 1
ATOM 5537 C CA . HIS A 1 747 ? -27.783 37.271 -14.483 1.00 33.22 747 HIS A CA 1
ATOM 5538 C C . HIS A 1 747 ? -27.616 38.683 -15.057 1.00 33.22 747 HIS A C 1
ATOM 5540 O O . HIS A 1 747 ? -26.990 39.548 -14.449 1.00 33.22 747 HIS A O 1
ATOM 5546 N N . GLY A 1 748 ? -28.216 38.913 -16.225 1.00 29.36 748 GLY A N 1
ATOM 5547 C CA . GLY A 1 748 ? -28.616 40.245 -16.653 1.00 29.36 748 GLY A CA 1
ATOM 5548 C C . GLY A 1 748 ? -30.033 40.523 -16.157 1.00 29.36 748 GLY A C 1
ATOM 5549 O O . GLY A 1 748 ? -30.922 39.702 -16.365 1.00 29.36 748 GLY A O 1
ATOM 5550 N N . SER A 1 749 ? -30.235 41.681 -15.535 1.00 31.31 749 SER A N 1
ATOM 5551 C CA . SER A 1 749 ? -31.526 42.370 -15.484 1.00 31.31 749 SER A CA 1
ATOM 5552 C C . SER A 1 749 ? -31.302 43.830 -15.090 1.00 31.31 749 SER A C 1
ATOM 5554 O O . SER A 1 749 ? -30.803 44.113 -14.000 1.00 31.31 749 SER A O 1
ATOM 5556 N N . ASP A 1 750 ? -31.679 44.732 -15.994 1.00 29.52 750 ASP A N 1
ATOM 5557 C CA . ASP A 1 750 ? -31.897 46.160 -15.751 1.00 29.52 750 ASP A CA 1
ATOM 5558 C C . ASP A 1 750 ? -32.719 46.423 -14.479 1.00 29.52 750 ASP A C 1
ATOM 5560 O O . ASP A 1 750 ? -33.743 45.766 -14.261 1.00 29.52 750 ASP A O 1
ATOM 5564 N N . PRO A 1 751 ? -32.422 47.510 -13.749 1.00 34.00 751 PRO A N 1
ATOM 5565 C CA . PRO A 1 751 ? -33.435 48.292 -13.075 1.00 34.00 751 PRO A CA 1
ATOM 5566 C C . PRO A 1 751 ? -33.679 49.611 -13.821 1.00 34.00 751 PRO A C 1
ATOM 5568 O O . PRO A 1 751 ? -32.770 50.375 -14.146 1.00 34.00 751 PRO A O 1
ATOM 5571 N N . LYS A 1 752 ? -34.963 49.871 -14.067 1.00 29.95 752 LYS A N 1
ATOM 5572 C CA . LYS A 1 752 ? -35.500 51.111 -14.621 1.00 29.95 752 LYS A CA 1
ATOM 5573 C C . LYS A 1 752 ? -35.026 52.354 -13.855 1.00 29.95 752 LYS A C 1
ATOM 5575 O O . LYS A 1 752 ? -34.980 52.375 -12.630 1.00 29.95 752 LYS A O 1
ATOM 5580 N N . GLY A 1 753 ? -34.790 53.389 -14.659 1.00 27.38 753 GLY A N 1
ATOM 5581 C CA . GLY A 1 753 ? -34.587 54.804 -14.362 1.00 27.38 753 GLY A CA 1
ATOM 5582 C C . GLY A 1 753 ? -35.147 55.383 -13.063 1.00 27.38 753 GLY A C 1
ATOM 5583 O O . GLY A 1 753 ? -36.304 55.191 -12.699 1.00 27.38 753 GLY A O 1
ATOM 5584 N N . VAL A 1 754 ? -34.331 56.260 -12.482 1.00 25.08 754 VAL A N 1
ATOM 5585 C CA . VAL A 1 754 ? -34.781 57.418 -11.711 1.00 25.08 754 VAL A CA 1
ATOM 5586 C C . VAL A 1 754 ? -34.543 58.656 -12.584 1.00 25.08 754 VAL A C 1
ATOM 5588 O O . VAL A 1 754 ? -33.403 58.994 -12.893 1.00 25.08 754 VAL A O 1
ATOM 5591 N N . ILE A 1 755 ? -35.629 59.309 -12.999 1.00 29.25 755 ILE A N 1
ATOM 5592 C CA . ILE A 1 755 ? -35.672 60.707 -13.465 1.00 29.25 755 ILE A CA 1
ATOM 5593 C C . ILE A 1 755 ? -36.391 61.511 -12.358 1.00 29.25 755 ILE A C 1
ATOM 5595 O O . ILE A 1 755 ? -37.269 60.954 -11.696 1.00 29.25 755 ILE A O 1
ATOM 5599 N N . PRO A 1 756 ? -36.002 62.775 -12.094 1.00 41.69 756 PRO A N 1
ATOM 5600 C CA . PRO A 1 756 ? -36.283 63.479 -10.845 1.00 41.69 756 PRO A CA 1
ATOM 5601 C C . PRO A 1 756 ? -37.610 64.246 -10.895 1.00 41.69 756 PRO A C 1
ATOM 5603 O O . PRO A 1 756 ? -38.130 64.499 -11.977 1.00 41.69 756 PRO A O 1
ATOM 5606 N N . THR A 1 757 ? -38.117 64.703 -9.745 1.00 27.81 757 THR A N 1
ATOM 5607 C CA . THR A 1 757 ? -38.735 66.040 -9.600 1.00 27.81 757 THR A CA 1
ATOM 5608 C C . THR A 1 757 ? -39.069 66.375 -8.142 1.00 27.81 757 THR A C 1
ATOM 5610 O O . THR A 1 757 ? -39.413 65.525 -7.329 1.00 27.81 757 THR A O 1
ATOM 5613 N N . HIS A 1 758 ? -38.911 67.660 -7.835 1.00 28.84 758 HIS A N 1
ATOM 5614 C CA . HIS A 1 758 ? -39.220 68.353 -6.588 1.00 28.84 758 HIS A CA 1
ATOM 5615 C C . HIS A 1 758 ? -40.630 68.068 -6.032 1.00 28.84 758 HIS A C 1
ATOM 5617 O O . HIS A 1 758 ? -41.590 68.019 -6.794 1.00 28.84 758 HIS A O 1
ATOM 5623 N N . THR A 1 759 ? -40.808 68.103 -4.704 1.00 28.41 759 THR A N 1
ATOM 5624 C CA . THR A 1 759 ? -41.314 69.279 -3.944 1.00 28.41 759 THR A CA 1
ATOM 5625 C C . THR A 1 759 ? -41.758 68.866 -2.527 1.00 28.41 759 THR A C 1
ATOM 5627 O O . THR A 1 759 ? -42.398 67.842 -2.331 1.00 28.41 759 THR A O 1
ATOM 5630 N N . ARG A 1 760 ? -41.387 69.700 -1.543 1.00 28.73 760 ARG A N 1
ATOM 5631 C CA . ARG A 1 760 ? -41.895 69.820 -0.158 1.00 28.73 760 ARG A CA 1
ATOM 5632 C C . ARG A 1 760 ? -43.313 69.262 0.093 1.00 28.73 760 ARG A C 1
ATOM 5634 O O . ARG A 1 760 ? -44.241 69.697 -0.574 1.00 28.73 760 ARG A O 1
ATOM 5641 N N . ALA A 1 761 ? -43.508 68.548 1.206 1.00 30.09 761 ALA A N 1
ATOM 5642 C CA . ALA A 1 761 ? -44.005 69.108 2.479 1.00 30.09 761 ALA A CA 1
ATOM 5643 C C . ALA A 1 761 ? -44.652 68.043 3.391 1.00 30.09 761 ALA A C 1
ATOM 5645 O O . ALA A 1 761 ? -45.477 67.259 2.952 1.00 30.09 761 ALA A O 1
ATOM 5646 N N . HIS A 1 762 ? -44.336 68.167 4.683 1.00 31.20 762 HIS A N 1
ATOM 5647 C CA . HIS A 1 762 ? -45.200 67.947 5.849 1.00 31.20 762 HIS A CA 1
ATOM 5648 C C . HIS A 1 762 ? -45.780 66.552 6.203 1.00 31.20 762 HIS A C 1
ATOM 5650 O O . HIS A 1 762 ? -46.692 66.046 5.574 1.00 31.20 762 HIS A O 1
ATOM 5656 N N . VAL A 1 763 ? -45.365 66.121 7.409 1.00 32.53 763 VAL A N 1
ATOM 5657 C CA . VAL A 1 763 ? -46.222 65.825 8.586 1.00 32.53 763 VAL A CA 1
ATOM 5658 C C . VAL A 1 763 ? -46.875 64.436 8.673 1.00 32.53 763 VAL A C 1
ATOM 5660 O O . VAL A 1 763 ? -47.926 64.190 8.107 1.00 32.53 763 VAL A O 1
ATOM 5663 N N . ARG A 1 764 ? -46.250 63.650 9.569 1.00 30.98 764 ARG A N 1
ATOM 5664 C CA . ARG A 1 764 ? -46.789 62.892 10.722 1.00 30.98 764 ARG A CA 1
ATOM 5665 C C . ARG A 1 764 ? -47.750 61.710 10.539 1.00 30.98 764 ARG A C 1
ATOM 5667 O O . ARG A 1 764 ? -48.737 61.792 9.824 1.00 30.98 764 ARG A O 1
ATOM 5674 N N . ASN A 1 765 ? -47.504 60.793 11.485 1.00 32.78 765 ASN A N 1
ATOM 5675 C CA . ASN A 1 765 ? -48.384 59.823 12.142 1.00 32.78 765 ASN A CA 1
ATOM 5676 C C . ASN A 1 765 ? -48.665 58.558 11.315 1.00 32.78 765 ASN A C 1
ATOM 5678 O O . ASN A 1 765 ? -49.047 58.655 10.156 1.00 32.78 765 ASN A O 1
ATOM 5682 N N . ASP A 1 766 ? -48.456 57.343 11.818 1.00 39.81 766 ASP A N 1
ATOM 5683 C CA . ASP A 1 766 ? -48.144 56.834 13.167 1.00 39.81 766 ASP A CA 1
ATOM 5684 C C . ASP A 1 766 ? -47.160 55.655 13.082 1.00 39.81 766 ASP A C 1
ATOM 5686 O O . ASP A 1 766 ? -47.087 55.030 11.995 1.00 39.81 766 ASP A O 1
#

Nearest PDB structures (foldseek):
  5oge-assembly4_F  TM=9.154E-01  e=1.515E-21  Saccharomyces cerevisiae S288C
  5oge-assembly3_C  TM=9.193E-01  e=2.796E-21  Saccharomyces cerevisiae S288C
  5oge-assembly4_D  TM=9.313E-01  e=4.146E-21  Saccharomyces cerevisiae S288C
  5oge-assembly1_E  TM=9.229E-01  e=7.997E-21  Saccharomyces cerevisiae S288C
  6i1z-assembly1_A  TM=6.948E-01  e=5.127E-07  Zea mays

Solvent-accessible surface area (backbone atoms only — not comparable to full-atom values): 41040 Å² total; per-residue (Å²): 133,84,69,48,91,37,62,42,24,69,71,40,86,84,36,31,40,45,40,33,33,55,50,33,69,77,34,27,31,16,49,29,10,15,37,25,23,68,60,19,26,40,10,14,26,24,49,55,85,56,52,59,72,56,48,52,51,31,50,52,40,16,30,63,64,55,72,54,61,82,88,44,72,30,76,31,28,44,21,40,37,39,54,56,35,65,76,41,53,72,62,38,48,53,41,49,51,58,51,44,72,43,34,34,54,25,40,31,45,31,74,48,57,71,68,59,43,50,53,51,48,53,52,50,53,56,52,41,68,73,61,44,73,91,54,76,82,62,40,35,32,34,59,22,37,43,70,66,52,44,48,56,51,42,57,69,52,69,43,49,27,40,34,41,37,12,56,35,28,40,32,72,48,40,74,81,18,42,53,37,69,63,43,52,54,52,41,68,70,47,56,84,76,55,89,44,91,52,86,50,37,40,27,40,24,36,41,40,51,50,14,62,56,42,44,52,40,41,76,72,70,32,32,28,33,35,35,55,49,56,49,44,36,20,75,45,20,59,45,50,71,42,44,29,54,47,46,47,72,35,44,45,82,41,40,45,75,41,60,38,65,29,55,39,66,71,56,76,83,60,60,91,63,49,37,30,16,21,53,71,37,52,49,43,52,57,43,58,54,38,50,75,75,47,95,68,93,71,86,63,74,64,48,71,60,48,26,49,53,39,53,51,20,58,76,70,51,34,64,58,40,45,87,36,68,28,16,40,26,30,52,69,40,76,67,79,41,49,44,41,58,53,48,48,57,29,48,49,49,55,52,62,63,74,73,56,78,74,80,79,83,78,89,79,88,79,89,74,94,74,57,68,70,61,53,66,64,57,74,79,57,88,82,87,56,69,65,66,80,88,72,91,76,68,77,89,65,42,58,62,36,48,52,51,26,45,52,26,49,54,50,33,52,54,46,43,58,75,56,66,61,57,80,63,59,70,62,62,44,53,50,50,30,47,17,28,52,42,29,49,53,52,51,51,52,34,40,76,70,66,76,46,84,68,78,78,92,45,72,69,56,48,64,69,42,38,62,48,16,47,36,51,54,47,28,54,50,30,44,52,53,13,57,68,56,35,56,70,46,61,52,46,29,52,56,40,52,30,37,57,55,28,45,54,49,42,30,76,75,65,78,51,82,85,50,70,49,41,52,50,16,49,53,33,39,30,48,12,30,48,42,40,26,38,61,75,73,69,45,90,60,87,72,93,68,61,77,65,62,54,48,34,53,50,46,50,50,59,70,67,67,67,97,71,64,98,75,65,89,72,81,76,39,21,65,58,32,38,52,51,22,36,53,42,44,32,50,35,46,50,52,47,50,51,47,36,35,32,44,62,53,53,37,62,45,46,27,49,53,43,32,60,49,26,34,64,51,28,50,52,47,28,69,74,73,40,75,84,48,70,67,50,46,42,68,63,45,36,84,92,49,29,70,61,47,52,48,38,41,45,58,39,2,56,35,51,43,45,31,42,30,24,50,39,38,23,32,72,65,64,31,55,40,55,43,46,51,51,59,58,53,53,49,45,61,54,53,49,49,44,37,74,77,67,71,46,84,79,45,73,46,45,53,47,11,46,52,38,32,53,49,15,52,52,40,30,52,52,29,50,49,48,50,52,46,47,52,50,44,47,57,49,39,64,71,52,50,77,73,50,77,84,68,82,87,90,84,90,77,89,78,83,83,88,80,89,81,90,78,90,81,86,83,84,87,134

pLDDT: mean 81.16, std 21.58, range [25.08, 98.69]

Radius of gyration: 35.16 Å; Cα contacts (8 Å, |Δi|>4): 1127; chains: 1; bounding box: 101×111×90 Å

Secondary structure (DSSP, 8-state):
------HHHHHSTT--SSEEE---TTT--HHHHHHHHHTTSEEEEE-TT--HHHHHHHHHHHHHHHT--TTSPEEEEEEEEHHHHHHSHHHHHHHHHHHHHT-EEEEEEES--HHHHHHHHHHHHHHHHHH-TTSPPPEEEEEESSHHHHHHHHHTS--SEEEEE-TT-SEEEETTPPPHHHHHHHHHHHGGG---SSPPEEEEESS--SHHHHHHHHHHT-SEEE-SGGGTTBTTSS--HHHHHHHHH--GGGEEEETHHHHHHT-TTPPTTEEEEEE--HHHHHHHHHHHT--SSSSPTTHHHHHHHHHHHHHHT-TTTS--B--GGGGG--S-B-HHHHHHHHHHHHHTTTSS------------TTSHHHHHHHTTS-PPP-PPPPPPP-GGGSHHHHHHHHHHHHHHHHHHHHHS-STT---HHHHHHHHHHHHHHHHHHHHHTTS-------HHHHHHHHHHHHHHHHHHHHHHHHHHHS-HHHHHHHHHHHHHHHHHHHHHHH-----HHHHHHHHHHHHHHHHHHHHHHH--S-----HHHHHHHHHHHHTT-----S--TTTT-HHHHHHHHHHHHHHHHHHHHHHHHHHT--HHHHHHHHHHHHHHHHHHHHHHHS---HHHHHHHS-TTTHHHHHHHHHHHHHHHHHHHHHHHHHHHHS-HHHHHHHHHHTHHHHHHHHHHHH-----HHHHHHHHHHHHHHHHHHHHHHHHHHHHHHHHHHHHHHTTTTTS-----------------------

Mean predicted aligned error: 18.93 Å

Organism: NCBI:txid2020962